Protein AF-0000000078793966 (afdb_homodimer)

Nearest PDB structures (foldseek):
  2ex9-assembly1_A  TM=7.746E-01  e=1.300E-23  Escherichia coli
  2ex2-assembly1_A  TM=7.522E-01  e=4.276E-24  Escherichia coli
  2exb-assembly1_A  TM=7.741E-01  e=1.643E-23  Escherichia coli
  3a3e-assembly1_B  TM=6.776E-01  e=9.323E-22  Haemophilus influenzae
  4d2o-assembly2_B  TM=6.184E-01  e=8.069E-06  Citrobacter freundii

Structure (mmCIF, N/CA/C/O backbone):
data_AF-0000000078793966-model_v1
#
loop_
_entity.id
_entity.type
_entity.pdbx_description
1 polymer 'D-alanyl-D-alanine carboxypeptidase dacB'
#
loop_
_atom_site.group_PDB
_atom_site.id
_atom_site.type_symbol
_atom_site.label_atom_id
_atom_site.label_alt_id
_atom_site.label_comp_id
_atom_site.label_asym_id
_atom_site.label_entity_id
_atom_site.label_seq_id
_atom_site.pdbx_PDB_ins_code
_atom_site.Cartn_x
_atom_site.Cartn_y
_atom_site.Cartn_z
_atom_site.occupancy
_atom_site.B_iso_or_equiv
_atom_site.auth_seq_id
_atom_site.auth_comp_id
_atom_site.auth_asym_id
_atom_site.auth_atom_id
_atom_site.pdbx_PDB_model_num
ATOM 1 N N . MET A 1 1 ? -69.375 -35.75 -11.586 1 50.47 1 MET A N 1
ATOM 2 C CA . MET A 1 1 ? -69.188 -34.812 -10.5 1 50.47 1 MET A CA 1
ATOM 3 C C . MET A 1 1 ? -67.938 -35.125 -9.703 1 50.47 1 MET A C 1
ATOM 5 O O . MET A 1 1 ? -67.312 -34.219 -9.133 1 50.47 1 MET A O 1
ATOM 9 N N . LYS A 1 2 ? -67.5 -36.406 -9.766 1 66.44 2 LYS A N 1
ATOM 10 C CA . LYS A 1 2 ? -66.375 -36.812 -8.977 1 66.44 2 LYS A CA 1
ATOM 11 C C . LYS A 1 2 ? -65.062 -36.406 -9.641 1 66.44 2 LYS A C 1
ATOM 13 O O . LYS A 1 2 ? -64.062 -36.031 -8.961 1 66.44 2 LYS A O 1
ATOM 18 N N . SER A 1 3 ? -65.125 -36.25 -10.938 1 65.5 3 SER A N 1
ATOM 19 C CA . SER A 1 3 ? -63.906 -35.906 -11.609 1 65.5 3 SER A CA 1
ATOM 20 C C . SER A 1 3 ? -63.562 -34.438 -11.477 1 65.5 3 SER A C 1
ATOM 22 O O . SER A 1 3 ? -62.406 -34.062 -11.391 1 65.5 3 SER A O 1
ATOM 24 N N . LYS A 1 4 ? -64.562 -33.594 -11.234 1 65.88 4 LYS A N 1
ATOM 25 C CA . LYS A 1 4 ? -64.312 -32.156 -11.117 1 65.88 4 LYS A CA 1
ATOM 26 C C . LYS A 1 4 ? -63.844 -31.797 -9.711 1 65.88 4 LYS A C 1
ATOM 28 O O . LYS A 1 4 ? -63.031 -30.891 -9.547 1 65.88 4 LYS A O 1
ATOM 33 N N . ILE A 1 5 ? -64.312 -32.656 -8.898 1 64.75 5 ILE A N 1
ATOM 34 C CA . ILE A 1 5 ? -63.938 -32.375 -7.516 1 64.75 5 ILE A CA 1
ATOM 35 C C . ILE A 1 5 ? -62.469 -32.781 -7.312 1 64.75 5 ILE A C 1
ATOM 37 O O . ILE A 1 5 ? -61.719 -32.094 -6.629 1 64.75 5 ILE A O 1
ATOM 41 N N . LEU A 1 6 ? -62.062 -33.781 -8.047 1 66.88 6 LEU A N 1
ATOM 42 C CA . LEU A 1 6 ? -60.688 -34.219 -7.914 1 66.88 6 LEU A CA 1
ATOM 43 C C . LEU A 1 6 ? -59.719 -33.219 -8.547 1 66.88 6 LEU A C 1
ATOM 45 O O . LEU A 1 6 ? -58.656 -32.969 -8.008 1 66.88 6 LEU A O 1
ATOM 49 N N . ILE A 1 7 ? -60.188 -32.625 -9.484 1 69.19 7 ILE A N 1
ATOM 50 C CA . ILE A 1 7 ? -59.344 -31.656 -10.172 1 69.19 7 ILE A CA 1
ATOM 51 C C . ILE A 1 7 ? -59.25 -30.375 -9.336 1 69.19 7 ILE A C 1
ATOM 53 O O . ILE A 1 7 ? -58.156 -29.781 -9.219 1 69.19 7 ILE A O 1
ATOM 57 N N . THR A 1 8 ? -60.344 -30 -8.688 1 67.69 8 THR A N 1
ATOM 58 C CA . THR A 1 8 ? -60.312 -28.812 -7.852 1 67.69 8 THR A CA 1
ATOM 59 C C . THR A 1 8 ? -59.469 -29.031 -6.613 1 67.69 8 THR A C 1
ATOM 61 O O . THR A 1 8 ? -58.75 -28.125 -6.184 1 67.69 8 THR A O 1
ATOM 64 N N . LEU A 1 9 ? -59.406 -30.234 -6.188 1 64.88 9 LEU A N 1
ATOM 65 C CA . LEU A 1 9 ? -58.594 -30.562 -5.02 1 64.88 9 LEU A CA 1
ATOM 66 C C . LEU A 1 9 ? -57.125 -30.594 -5.387 1 64.88 9 LEU A C 1
ATOM 68 O O . LEU A 1 9 ? -56.25 -30.156 -4.605 1 64.88 9 LEU A O 1
ATOM 72 N N . LEU A 1 10 ? -56.844 -30.984 -6.543 1 64.88 10 LEU A N 1
ATOM 73 C CA . LEU A 1 10 ? -55.469 -31.016 -7 1 64.88 10 LEU A CA 1
ATOM 74 C C . LEU A 1 10 ? -54.938 -29.609 -7.246 1 64.88 10 LEU A C 1
ATOM 76 O O . LEU A 1 10 ? -53.781 -29.312 -6.934 1 64.88 10 LEU A O 1
ATOM 80 N N . ILE A 1 11 ? -55.781 -28.75 -7.703 1 64.75 11 ILE A N 1
ATOM 81 C CA . ILE A 1 11 ? -55.375 -27.375 -7.934 1 64.75 11 ILE A CA 1
ATOM 82 C C . ILE A 1 11 ? -55.188 -26.656 -6.598 1 64.75 11 ILE A C 1
ATOM 84 O O . ILE A 1 11 ? -54.281 -25.859 -6.438 1 64.75 11 ILE A O 1
ATOM 88 N N . PHE A 1 12 ? -55.938 -27.047 -5.684 1 62.16 12 PHE A N 1
ATOM 89 C CA . PHE A 1 12 ? -55.844 -26.422 -4.367 1 62.16 12 PHE A CA 1
ATOM 90 C C . PHE A 1 12 ? -54.594 -26.875 -3.635 1 62.16 12 PHE A C 1
ATOM 92 O O . PHE A 1 12 ? -53.969 -26.094 -2.93 1 62.16 12 PHE A O 1
ATOM 99 N N . THR A 1 13 ? -54.188 -28.109 -3.801 1 61.41 13 THR A N 1
ATOM 100 C CA . THR A 1 13 ? -53 -28.594 -3.15 1 61.41 13 THR A CA 1
ATOM 101 C C . THR A 1 13 ? -51.75 -28 -3.812 1 61.41 13 THR A C 1
ATOM 103 O O . THR A 1 13 ? -50.75 -27.719 -3.139 1 61.41 13 THR A O 1
ATOM 106 N N . TYR A 1 14 ? -51.75 -27.781 -5.055 1 59.41 14 TYR A N 1
ATOM 107 C CA . TYR A 1 14 ? -50.594 -27.172 -5.738 1 59.41 14 TYR A CA 1
ATOM 108 C C . TYR A 1 14 ? -50.438 -25.703 -5.332 1 59.41 14 TYR A C 1
ATOM 110 O O . TYR A 1 14 ? -49.312 -25.203 -5.215 1 59.41 14 TYR A O 1
ATOM 118 N N . SER A 1 15 ? -51.5 -25.031 -5.07 1 58.91 15 SER A N 1
ATOM 119 C CA . SER A 1 15 ? -51.438 -23.625 -4.66 1 58.91 15 SER A CA 1
ATOM 120 C C . SER A 1 15 ? -50.906 -23.484 -3.236 1 58.91 15 SER A C 1
ATOM 122 O O . SER A 1 15 ? -50.188 -22.547 -2.926 1 58.91 15 SER A O 1
ATOM 124 N N . ILE A 1 16 ? -51.188 -24.422 -2.436 1 56.47 16 ILE A N 1
ATOM 125 C CA . ILE A 1 16 ? -50.75 -24.359 -1.046 1 56.47 16 ILE A CA 1
ATOM 126 C C . ILE A 1 16 ? -49.25 -24.641 -0.965 1 56.47 16 ILE A C 1
ATOM 128 O O . ILE A 1 16 ? -48.531 -24.016 -0.173 1 56.47 16 ILE A O 1
ATOM 132 N N . GLN A 1 17 ? -48.719 -25.484 -1.746 1 54.91 17 GLN A N 1
ATOM 133 C CA . GLN A 1 17 ? -47.281 -25.781 -1.741 1 54.91 17 GLN A CA 1
ATOM 134 C C . GLN A 1 17 ? -46.5 -24.594 -2.262 1 54.91 17 GLN A C 1
ATOM 136 O O . GLN A 1 17 ? -45.406 -24.297 -1.756 1 54.91 17 GLN A O 1
ATOM 141 N N . SER A 1 18 ? -47 -23.906 -3.17 1 55.78 18 SER A N 1
ATOM 142 C CA . SER A 1 18 ? -46.312 -22.75 -3.713 1 55.78 18 SER A CA 1
ATOM 143 C C . SER A 1 18 ? -46.281 -21.609 -2.697 1 55.78 18 SER A C 1
ATOM 145 O O . SER A 1 18 ? -45.25 -20.922 -2.568 1 55.78 18 SER A O 1
ATOM 147 N N . PHE A 1 19 ? -47.344 -21.547 -2.006 1 52.84 19 PHE A N 1
ATOM 148 C CA . PHE A 1 19 ? -47.406 -20.5 -0.998 1 52.84 19 PHE A CA 1
ATOM 149 C C . PHE A 1 19 ? -46.469 -20.797 0.171 1 52.84 19 PHE A C 1
ATOM 151 O O . PHE A 1 19 ? -45.875 -19.875 0.736 1 52.84 19 PHE A O 1
ATOM 158 N N . GLY A 1 20 ? -46.406 -22.047 0.571 1 47.5 20 GLY A N 1
ATOM 159 C CA . GLY A 1 20 ? -45.469 -22.453 1.633 1 47.5 20 GLY A CA 1
ATOM 160 C C . GLY A 1 20 ? -44.031 -22.203 1.294 1 47.5 20 GLY A C 1
ATOM 161 O O . GLY A 1 20 ? -43.25 -21.734 2.139 1 47.5 20 GLY A O 1
ATOM 162 N N . GLN A 1 21 ? -43.719 -22.469 0.109 1 55.66 21 GLN A N 1
ATOM 163 C CA . GLN A 1 21 ? -42.344 -22.281 -0.35 1 55.66 21 GLN A CA 1
ATOM 164 C C . GLN A 1 21 ? -42 -20.797 -0.405 1 55.66 21 GLN A C 1
ATOM 166 O O . GLN A 1 21 ? -40.875 -20.391 -0.048 1 55.66 21 GLN A O 1
ATOM 171 N N . ASP A 1 22 ? -42.938 -19.969 -0.792 1 58.34 22 ASP A N 1
ATOM 172 C CA . ASP A 1 22 ? -42.719 -18.516 -0.899 1 58.34 22 ASP A CA 1
ATOM 173 C C . ASP A 1 22 ? -42.562 -17.891 0.479 1 58.34 22 ASP A C 1
ATOM 175 O O . ASP A 1 22 ? -41.719 -17 0.659 1 58.34 22 ASP A O 1
ATOM 179 N N . ILE A 1 23 ? -43.344 -18.312 1.469 1 58.44 23 ILE A N 1
ATOM 180 C CA . ILE A 1 23 ? -43.281 -17.797 2.826 1 58.44 23 ILE A CA 1
ATOM 181 C C . ILE A 1 23 ? -41.906 -18.125 3.426 1 58.44 23 ILE A C 1
ATOM 183 O O . ILE A 1 23 ? -41.312 -17.297 4.102 1 58.44 23 ILE A O 1
ATOM 187 N N . ASP A 1 24 ? -41.375 -19.219 3.006 1 77.81 24 ASP A N 1
ATOM 188 C CA . ASP A 1 24 ? -40.125 -19.672 3.549 1 77.81 24 ASP A CA 1
ATOM 189 C C . ASP A 1 24 ? -38.938 -18.875 2.971 1 77.81 24 ASP A C 1
ATOM 191 O O . ASP A 1 24 ? -38.062 -18.438 3.709 1 77.81 24 ASP A O 1
ATOM 195 N N . LEU A 1 25 ? -39.156 -18.422 1.773 1 82.69 25 LEU A N 1
ATOM 196 C CA . LEU A 1 25 ? -38.094 -17.641 1.129 1 82.69 25 LEU A CA 1
ATOM 197 C C . LEU A 1 25 ? -38.031 -16.219 1.679 1 82.69 25 LEU A C 1
ATOM 199 O O . LEU A 1 25 ? -36.938 -15.68 1.887 1 82.69 25 LEU A O 1
ATOM 203 N N . ARG A 1 26 ? -39.125 -15.625 1.891 1 86.5 26 ARG A N 1
ATOM 204 C CA . ARG A 1 26 ? -39.188 -14.273 2.43 1 86.5 26 ARG A CA 1
ATOM 205 C C . ARG A 1 26 ? -38.625 -14.211 3.84 1 86.5 26 ARG A C 1
ATOM 207 O O . ARG A 1 26 ? -37.875 -13.273 4.18 1 86.5 26 ARG A O 1
ATOM 214 N N . SER A 1 27 ? -38.969 -15.172 4.594 1 90.62 27 SER A N 1
ATOM 215 C CA . SER A 1 27 ? -38.469 -15.211 5.961 1 90.62 27 SER A CA 1
ATOM 216 C C . SER A 1 27 ? -36.969 -15.344 5.992 1 90.62 27 SER A C 1
ATOM 218 O O . SER A 1 27 ? -36.281 -14.727 6.82 1 90.62 27 SER A O 1
ATOM 220 N N . ARG A 1 28 ? -36.438 -16.125 5.113 1 91.5 28 ARG A N 1
ATOM 221 C CA . ARG A 1 28 ? -35 -16.297 5.023 1 91.5 28 ARG A CA 1
ATOM 222 C C . ARG A 1 28 ? -34.312 -14.992 4.609 1 91.5 28 ARG A C 1
ATOM 224 O O . ARG A 1 28 ? -33.281 -14.609 5.188 1 91.5 28 ARG A O 1
ATOM 231 N N . PHE A 1 29 ? -34.969 -14.359 3.703 1 91.31 29 PHE A N 1
ATOM 232 C CA . PHE A 1 29 ? -34.438 -13.078 3.232 1 91.31 29 PHE A CA 1
ATOM 233 C C . PHE A 1 29 ? -34.438 -12.047 4.352 1 91.31 29 PHE A C 1
ATOM 235 O O . PHE A 1 29 ? -33.438 -11.359 4.57 1 91.31 29 PHE A O 1
ATOM 242 N N . GLU A 1 30 ? -35.5 -11.945 5.047 1 93.19 30 GLU A N 1
ATOM 243 C CA . GLU A 1 30 ? -35.656 -10.969 6.121 1 93.19 30 GLU A CA 1
ATOM 244 C C . GLU A 1 30 ? -34.656 -11.227 7.246 1 93.19 30 GLU A C 1
ATOM 246 O O . GLU A 1 30 ? -34.094 -10.289 7.828 1 93.19 30 GLU A O 1
ATOM 251 N N . ARG A 1 31 ? -34.438 -12.469 7.512 1 94.94 31 ARG A N 1
ATOM 252 C CA . ARG A 1 31 ? -33.5 -12.789 8.57 1 94.94 31 ARG A CA 1
ATOM 253 C C . ARG A 1 31 ? -32.094 -12.43 8.164 1 94.94 31 ARG A C 1
ATOM 255 O O . ARG A 1 31 ? -31.312 -11.914 8.977 1 94.94 31 ARG A O 1
ATOM 262 N N . LEU A 1 32 ? -31.688 -12.672 6.934 1 96.38 32 LEU A N 1
ATOM 263 C CA . LEU A 1 32 ? -30.375 -12.266 6.461 1 96.38 32 LEU A CA 1
ATOM 264 C C . LEU A 1 32 ? -30.234 -10.742 6.477 1 96.38 32 LEU A C 1
ATOM 266 O O . LEU A 1 32 ? -29.156 -10.211 6.785 1 96.38 32 LEU A O 1
ATOM 270 N N . ASP A 1 33 ? -31.328 -10.07 6.137 1 95.31 33 ASP A N 1
ATOM 271 C CA . ASP A 1 33 ? -31.312 -8.617 6.195 1 95.31 33 ASP A CA 1
ATOM 272 C C . ASP A 1 33 ? -31.094 -8.125 7.621 1 95.31 33 ASP A C 1
ATOM 274 O O . ASP A 1 33 ? -30.422 -7.113 7.84 1 95.31 33 ASP A O 1
ATOM 278 N N . GLU A 1 34 ? -31.656 -8.797 8.555 1 96.25 34 GLU A N 1
ATOM 279 C CA . GLU A 1 34 ? -31.438 -8.453 9.961 1 96.25 34 GLU A CA 1
ATOM 280 C C . GLU A 1 34 ? -30 -8.688 10.375 1 96.25 34 GLU A C 1
ATOM 282 O O . GLU A 1 34 ? -29.422 -7.879 11.109 1 96.25 34 GLU A O 1
ATOM 287 N N . LEU A 1 35 ? -29.406 -9.758 9.898 1 97.25 35 LEU A N 1
ATOM 288 C CA . LEU A 1 35 ? -28.062 -10.156 10.289 1 97.25 35 LEU A CA 1
ATOM 289 C C . LEU A 1 35 ? -27.016 -9.273 9.617 1 97.25 35 LEU A C 1
ATOM 291 O O . LEU A 1 35 ? -25.953 -9.031 10.172 1 97.25 35 LEU A O 1
ATOM 295 N N . LEU A 1 36 ? -27.359 -8.719 8.398 1 97.5 36 LEU A N 1
ATOM 296 C CA . LEU A 1 36 ? -26.328 -8.055 7.594 1 97.5 36 LEU A CA 1
ATOM 297 C C . LEU A 1 36 ? -26.703 -6.59 7.363 1 97.5 36 LEU A C 1
ATOM 299 O O . LEU A 1 36 ? -25.859 -5.805 6.906 1 97.5 36 LEU A O 1
ATOM 303 N N . GLY A 1 37 ? -27.938 -6.207 7.617 1 93.19 37 GLY A N 1
ATOM 304 C CA . GLY A 1 37 ? -28.438 -4.902 7.227 1 93.19 37 GLY A CA 1
ATOM 305 C C . GLY A 1 37 ? -28.156 -3.822 8.258 1 93.19 37 GLY A C 1
ATOM 306 O O . GLY A 1 37 ? -27.156 -3.877 8.961 1 93.19 37 GLY A O 1
ATOM 307 N N . GLU A 1 38 ? -28.969 -2.826 8.273 1 90.56 38 GLU A N 1
ATOM 308 C CA . GLU A 1 38 ? -28.828 -1.671 9.156 1 90.56 38 GLU A CA 1
ATOM 309 C C . GLU A 1 38 ? -28.875 -2.084 10.625 1 90.56 38 GLU A C 1
ATOM 311 O O . GLU A 1 38 ? -29.672 -2.945 11.008 1 90.56 38 GLU A O 1
ATOM 316 N N . ASN A 1 39 ? -28.047 -1.491 11.438 1 92.62 39 ASN A N 1
ATOM 317 C CA . ASN A 1 39 ? -27.984 -1.655 12.883 1 92.62 39 ASN A CA 1
ATOM 318 C C . ASN A 1 39 ? -27.359 -2.988 13.273 1 92.62 39 ASN A C 1
ATOM 320 O O . ASN A 1 39 ? -27.312 -3.336 14.461 1 92.62 39 ASN A O 1
ATOM 324 N N . SER A 1 40 ? -26.984 -3.824 12.266 1 96.88 40 SER A N 1
ATOM 325 C CA . SER A 1 40 ? -26.219 -5.031 12.555 1 96.88 40 SER A CA 1
ATOM 326 C C . SER A 1 40 ? -24.75 -4.711 12.789 1 96.88 40 SER A C 1
ATOM 328 O O . SER A 1 40 ? -24.344 -3.555 12.688 1 96.88 40 SER A O 1
ATOM 330 N N . PHE A 1 41 ? -24 -5.734 13.211 1 97.56 41 PHE A N 1
ATOM 331 C CA . PHE A 1 41 ? -22.562 -5.613 13.352 1 97.56 41 PHE A CA 1
ATOM 332 C C . PHE A 1 41 ? -21.938 -5.09 12.062 1 97.56 41 PHE A C 1
ATOM 334 O O . PHE A 1 41 ? -21 -4.281 12.109 1 97.56 41 PHE A O 1
ATOM 341 N N . PHE A 1 42 ? -22.484 -5.48 10.969 1 97.81 42 PHE A N 1
ATOM 342 C CA . PHE A 1 42 ? -21.875 -5.246 9.656 1 97.81 42 PHE A CA 1
ATOM 343 C C . PHE A 1 42 ? -22.297 -3.887 9.109 1 97.81 42 PHE A C 1
ATOM 345 O O . PHE A 1 42 ? -21.953 -3.543 7.973 1 97.81 42 PHE A O 1
ATOM 352 N N . ASP A 1 43 ? -22.969 -3.1 9.875 1 94.69 43 ASP A N 1
ATOM 353 C CA . ASP A 1 43 ? -23.344 -1.735 9.508 1 94.69 43 ASP A CA 1
ATOM 354 C C . ASP A 1 43 ? -22.25 -0.746 9.906 1 94.69 43 ASP A C 1
ATOM 356 O O . ASP A 1 43 ? -22.297 0.426 9.523 1 94.69 43 ASP A O 1
ATOM 360 N N . ASN A 1 44 ? -21.234 -1.183 10.516 1 94.06 44 ASN A N 1
ATOM 361 C CA . ASN A 1 44 ? -20.234 -0.279 11.055 1 94.06 44 ASN A CA 1
ATOM 362 C C . ASN A 1 44 ? -19 -0.208 10.164 1 94.06 44 ASN A C 1
ATOM 364 O O . ASN A 1 44 ? -18.031 0.503 10.469 1 94.06 44 ASN A O 1
ATOM 368 N N . HIS A 1 45 ? -18.906 -0.955 9.141 1 97.94 45 HIS A N 1
ATOM 369 C CA . HIS A 1 45 ? -17.859 -0.942 8.133 1 97.94 45 HIS A CA 1
ATOM 370 C C . HIS A 1 45 ? -18.375 -1.425 6.785 1 97.94 45 HIS A C 1
ATOM 372 O O . HIS A 1 45 ? -19.516 -1.881 6.684 1 97.94 45 HIS A O 1
ATOM 378 N N . LEU A 1 46 ? -17.594 -1.19 5.723 1 98.44 46 LEU A N 1
ATOM 379 C CA . LEU A 1 46 ? -18.016 -1.617 4.391 1 98.44 46 LEU A CA 1
ATOM 380 C C . LEU A 1 46 ? -18.094 -3.139 4.309 1 98.44 46 LEU A C 1
ATOM 382 O O . LEU A 1 46 ? -17.078 -3.822 4.434 1 98.44 46 LEU A O 1
ATOM 386 N N . THR A 1 47 ? -19.297 -3.645 4.098 1 98.75 47 THR A N 1
ATOM 387 C CA . THR A 1 47 ? -19.531 -5.082 4.004 1 98.75 47 THR A CA 1
ATOM 388 C C . THR A 1 47 ? -20.297 -5.422 2.73 1 98.75 47 THR A C 1
ATOM 390 O O . THR A 1 47 ? -21.281 -4.762 2.396 1 98.75 47 THR A O 1
ATOM 393 N N . GLY A 1 48 ? -19.781 -6.344 1.986 1 98.69 48 GLY A N 1
ATOM 394 C CA . GLY A 1 48 ? -20.438 -6.902 0.813 1 98.69 48 GLY A CA 1
ATOM 395 C C . GLY A 1 48 ? -20.672 -8.391 0.918 1 98.69 48 GLY A C 1
ATOM 396 O O . GLY A 1 48 ? -19.844 -9.125 1.46 1 98.69 48 GLY A O 1
ATOM 397 N N . PHE A 1 49 ? -21.859 -8.836 0.405 1 98.88 49 PHE A N 1
ATOM 398 C CA . PHE A 1 49 ? -22.234 -10.25 0.478 1 98.88 49 PHE A CA 1
ATOM 399 C C . PHE A 1 49 ? -23.109 -10.633 -0.704 1 98.88 49 PHE A C 1
ATOM 401 O O . PHE A 1 49 ? -23.953 -9.852 -1.138 1 98.88 49 PHE A O 1
ATOM 408 N N . MET A 1 50 ? -22.875 -11.766 -1.245 1 98.81 50 MET A N 1
ATOM 409 C CA . MET A 1 50 ? -23.781 -12.375 -2.217 1 98.81 50 MET A CA 1
ATOM 410 C C . MET A 1 50 ? -23.859 -13.883 -2 1 98.81 50 MET A C 1
ATOM 412 O O . MET A 1 50 ? -22.844 -14.547 -1.782 1 98.81 50 MET A O 1
ATOM 416 N N . LEU A 1 51 ? -25.016 -14.414 -1.932 1 98.69 51 LEU A N 1
ATOM 417 C CA . LEU A 1 51 ? -25.328 -15.836 -1.87 1 98.69 51 LEU A CA 1
ATOM 418 C C . LEU A 1 51 ? -26.047 -16.281 -3.141 1 98.69 51 LEU A C 1
ATOM 420 O O . LEU A 1 51 ? -27.078 -15.727 -3.51 1 98.69 51 LEU A O 1
ATOM 424 N N . TYR A 1 52 ? -25.484 -17.266 -3.789 1 98.5 52 TYR A N 1
ATOM 425 C CA . TYR A 1 52 ? -25.969 -17.719 -5.082 1 98.5 52 TYR A CA 1
ATOM 426 C C . TYR A 1 52 ? -26.219 -19.219 -5.078 1 98.5 52 TYR A C 1
ATOM 428 O O . TYR A 1 52 ? -25.312 -20 -4.746 1 98.5 52 TYR A O 1
ATOM 436 N N . ASP A 1 53 ? -27.422 -19.625 -5.465 1 97.25 53 ASP A N 1
ATOM 437 C CA . ASP A 1 53 ? -27.75 -21.047 -5.562 1 97.25 53 ASP A CA 1
ATOM 438 C C . ASP A 1 53 ? -27.219 -21.641 -6.859 1 97.25 53 ASP A C 1
ATOM 440 O O . ASP A 1 53 ? -27.703 -21.328 -7.945 1 97.25 53 ASP A O 1
ATOM 444 N N . LEU A 1 54 ? -26.266 -22.547 -6.738 1 94.75 54 LEU A N 1
ATOM 445 C CA . LEU A 1 54 ? -25.578 -23.094 -7.91 1 94.75 54 LEU A CA 1
ATOM 446 C C . LEU A 1 54 ? -26.516 -23.984 -8.711 1 94.75 54 LEU A C 1
ATOM 448 O O . LEU A 1 54 ? -26.359 -24.125 -9.93 1 94.75 54 LEU A O 1
ATOM 452 N N . ASP A 1 55 ? -27.484 -24.594 -8.125 1 90.69 55 ASP A N 1
ATOM 453 C CA . ASP A 1 55 ? -28.391 -25.531 -8.789 1 90.69 55 ASP A CA 1
ATOM 454 C C . ASP A 1 55 ? -29.5 -24.797 -9.531 1 90.69 55 ASP A C 1
ATOM 456 O O . ASP A 1 55 ? -29.703 -25.016 -10.727 1 90.69 55 ASP A O 1
ATOM 460 N N . SER A 1 56 ? -30.141 -23.828 -8.836 1 91.81 56 SER A N 1
ATOM 461 C CA . SER A 1 56 ? -31.25 -23.109 -9.445 1 91.81 56 SER A CA 1
ATOM 462 C C . SER A 1 56 ? -30.766 -21.875 -10.188 1 91.81 56 SER A C 1
ATOM 464 O O . SER A 1 56 ? -31.516 -21.266 -10.961 1 91.81 56 SER A O 1
ATOM 466 N N . GLN A 1 57 ? -29.531 -21.469 -9.977 1 93.31 57 GLN A N 1
ATOM 467 C CA . GLN A 1 57 ? -28.906 -20.328 -10.656 1 93.31 57 GLN A CA 1
ATOM 468 C C . GLN A 1 57 ? -29.625 -19.031 -10.344 1 93.31 57 GLN A C 1
ATOM 470 O O . GLN A 1 57 ? -29.938 -18.25 -11.25 1 93.31 57 GLN A O 1
ATOM 475 N N . TRP A 1 58 ? -29.984 -18.891 -9.055 1 94.19 58 TRP A N 1
ATOM 476 C CA . TRP A 1 58 ? -30.641 -17.688 -8.57 1 94.19 58 TRP A CA 1
ATOM 477 C C . TRP A 1 58 ? -29.844 -17.047 -7.441 1 94.19 58 TRP A C 1
ATOM 479 O O . TRP A 1 58 ? -29.281 -17.734 -6.598 1 94.19 58 TRP A O 1
ATOM 489 N N . VAL A 1 59 ? -29.875 -15.711 -7.469 1 96.88 59 VAL A N 1
ATOM 490 C CA . VAL A 1 59 ? -29.328 -14.969 -6.34 1 96.88 59 VAL A CA 1
ATOM 491 C C . VAL A 1 59 ? -30.297 -15.047 -5.156 1 96.88 59 VAL A C 1
ATOM 493 O O . VAL A 1 59 ? -31.438 -14.57 -5.242 1 96.88 59 VAL A O 1
ATOM 496 N N . MET A 1 60 ? -29.828 -15.617 -4.051 1 96.56 60 MET A N 1
ATOM 497 C CA . MET A 1 60 ? -30.672 -15.789 -2.875 1 96.56 60 MET A CA 1
ATOM 498 C C . MET A 1 60 ? -30.672 -14.531 -2.016 1 96.56 60 MET A C 1
ATOM 500 O O . MET A 1 60 ? -31.672 -14.234 -1.339 1 96.56 60 MET A O 1
ATOM 504 N N . TYR A 1 61 ? -29.578 -13.859 -1.949 1 97.19 61 TYR A N 1
ATOM 505 C CA . TYR A 1 61 ? -29.422 -12.648 -1.149 1 97.19 61 TYR A CA 1
ATOM 506 C C . TYR A 1 61 ? -28.172 -11.875 -1.574 1 97.19 61 TYR A C 1
ATOM 508 O O . TYR A 1 61 ? -27.156 -12.477 -1.922 1 97.19 61 TYR A O 1
ATOM 516 N N . GLU A 1 62 ? -28.266 -10.602 -1.575 1 97 62 GLU A N 1
ATOM 517 C CA . GLU A 1 62 ? -27.078 -9.797 -1.816 1 97 62 GLU A CA 1
ATOM 518 C C . GLU A 1 62 ? -27.109 -8.5 -1.008 1 97 62 GLU A C 1
ATOM 520 O O . GLU A 1 62 ? -28.172 -7.965 -0.729 1 97 62 GLU A O 1
ATOM 525 N N . LYS A 1 63 ? -26.062 -8.062 -0.525 1 97.31 63 LYS A N 1
ATOM 526 C CA . LYS A 1 63 ? -25.766 -6.777 0.096 1 97.31 63 LYS A CA 1
ATOM 527 C C . LYS A 1 63 ? -24.531 -6.137 -0.533 1 97.31 63 LYS A C 1
ATOM 529 O O . LYS A 1 63 ? -23.453 -6.719 -0.512 1 97.31 63 LYS A O 1
ATOM 534 N N . ASN A 1 64 ? -24.672 -4.938 -1.041 1 97.56 64 ASN A N 1
ATOM 535 C CA . ASN A 1 64 ? -23.578 -4.184 -1.622 1 97.56 64 ASN A CA 1
ATOM 536 C C . ASN A 1 64 ? -22.766 -5.031 -2.598 1 97.56 64 ASN A C 1
ATOM 538 O O . ASN A 1 64 ? -21.531 -4.941 -2.639 1 97.56 64 ASN A O 1
ATOM 542 N N . SER A 1 65 ? -23.453 -5.926 -3.342 1 98.38 65 SER A N 1
ATOM 543 C CA . SER A 1 65 ? -22.719 -6.859 -4.199 1 98.38 65 SER A CA 1
ATOM 544 C C . SER A 1 65 ? -22.125 -6.148 -5.414 1 98.38 65 SER A C 1
ATOM 546 O O . SER A 1 65 ? -21.25 -6.688 -6.086 1 98.38 65 SER A O 1
ATOM 548 N N . HIS A 1 66 ? -22.594 -4.898 -5.684 1 97.75 66 HIS A N 1
ATOM 549 C CA . HIS A 1 66 ? -22.172 -4.117 -6.84 1 97.75 66 HIS A CA 1
ATOM 550 C C . HIS A 1 66 ? -21 -3.209 -6.492 1 97.75 66 HIS A C 1
ATOM 552 O O . HIS A 1 66 ? -20.438 -2.555 -7.371 1 97.75 66 HIS A O 1
ATOM 558 N N . MET A 1 67 ? -20.641 -3.129 -5.215 1 98.19 67 MET A N 1
ATOM 559 C CA . MET A 1 67 ? -19.578 -2.236 -4.785 1 98.19 67 MET A CA 1
ATOM 560 C C . MET A 1 67 ? -18.234 -2.953 -4.809 1 98.19 67 MET A C 1
ATOM 562 O O . MET A 1 67 ? -18.172 -4.176 -4.656 1 98.19 67 MET A O 1
ATOM 566 N N . ASN A 1 68 ? -17.172 -2.178 -4.973 1 98.75 68 ASN A N 1
ATOM 567 C CA . ASN A 1 68 ? -15.82 -2.732 -5.039 1 98.75 68 ASN A CA 1
ATOM 568 C C . ASN A 1 68 ? -15.211 -2.893 -3.646 1 98.75 68 ASN A C 1
ATOM 570 O O . ASN A 1 68 ? -15.375 -2.027 -2.787 1 98.75 68 ASN A O 1
ATOM 574 N N . PHE A 1 69 ? -14.523 -4.004 -3.453 1 98.88 69 PHE A N 1
ATOM 575 C CA . PHE A 1 69 ? -13.836 -4.316 -2.203 1 98.88 69 PHE A CA 1
ATOM 576 C C . PHE A 1 69 ? -12.391 -4.711 -2.465 1 98.88 69 PHE A C 1
ATOM 578 O O . PHE A 1 69 ? -12.07 -5.273 -3.516 1 98.88 69 PHE A O 1
ATOM 585 N N . ILE A 1 70 ? -11.477 -4.328 -1.55 1 98.88 70 ILE A N 1
ATOM 586 C CA . ILE A 1 70 ? -10.156 -4.934 -1.511 1 98.88 70 ILE A CA 1
ATOM 587 C C . ILE A 1 70 ? -10.266 -6.41 -1.127 1 98.88 70 ILE A C 1
ATOM 589 O O . ILE A 1 70 ? -10.633 -6.734 0.006 1 98.88 70 ILE A O 1
ATOM 593 N N . PRO A 1 71 ? -9.93 -7.254 -1.979 1 98.88 71 PRO A N 1
ATOM 594 C CA . PRO A 1 71 ? -10.219 -8.672 -1.763 1 98.88 71 PRO A CA 1
ATOM 595 C C . PRO A 1 71 ? -9.148 -9.375 -0.928 1 98.88 71 PRO A C 1
ATOM 597 O O . PRO A 1 71 ? -9.406 -10.422 -0.336 1 98.88 71 PRO A O 1
ATOM 600 N N . ALA A 1 72 ? -7.938 -8.789 -0.862 1 98.69 72 ALA A N 1
ATOM 601 C CA . ALA A 1 72 ? -6.773 -9.469 -0.306 1 98.69 72 ALA A CA 1
ATOM 602 C C . ALA A 1 72 ? -6.504 -10.781 -1.038 1 98.69 72 ALA A C 1
ATOM 604 O O . ALA A 1 72 ? -6.504 -10.82 -2.271 1 98.69 72 ALA A O 1
ATOM 605 N N . SER A 1 73 ? -6.262 -11.906 -0.313 1 98.88 73 SER A N 1
ATOM 606 C CA . SER A 1 73 ? -5.781 -13.148 -0.908 1 98.88 73 SER A CA 1
ATOM 607 C C . SER A 1 73 ? -6.887 -13.852 -1.688 1 98.88 73 SER A C 1
ATOM 609 O O . SER A 1 73 ? -6.629 -14.82 -2.408 1 98.88 73 SER A O 1
ATOM 611 N N . THR A 1 74 ? -8.125 -13.438 -1.614 1 98.94 74 THR A N 1
ATOM 612 C CA . THR A 1 74 ? -9.117 -14.047 -2.498 1 98.94 74 THR A CA 1
ATOM 613 C C . THR A 1 74 ? -8.82 -13.711 -3.955 1 98.94 74 THR A C 1
ATOM 615 O O . THR A 1 74 ? -9.359 -14.344 -4.867 1 98.94 74 THR A O 1
ATOM 618 N N . THR A 1 75 ? -7.934 -12.766 -4.188 1 98.94 75 THR A N 1
ATOM 619 C CA . THR A 1 75 ? -7.398 -12.477 -5.512 1 98.94 75 THR A CA 1
ATOM 620 C C . THR A 1 75 ? -6.797 -13.727 -6.141 1 98.94 75 THR A C 1
ATOM 622 O O . THR A 1 75 ? -6.848 -13.898 -7.363 1 98.94 75 THR A O 1
ATOM 625 N N . LYS A 1 76 ? -6.312 -14.617 -5.336 1 98.94 76 LYS A N 1
ATOM 626 C CA . LYS A 1 76 ? -5.652 -15.828 -5.824 1 98.94 76 LYS A CA 1
ATOM 627 C C . LYS A 1 76 ? -6.621 -16.703 -6.621 1 98.94 76 LYS A C 1
ATOM 629 O O . LYS A 1 76 ? -6.195 -17.547 -7.41 1 98.94 76 LYS A O 1
ATOM 634 N N . LEU A 1 77 ? -7.938 -16.516 -6.461 1 98.94 77 LEU A N 1
ATOM 635 C CA . LEU A 1 77 ? -8.922 -17.219 -7.273 1 98.94 77 LEU A CA 1
ATOM 636 C C . LEU A 1 77 ? -8.859 -16.75 -8.727 1 98.94 77 LEU A C 1
ATOM 638 O O . LEU A 1 77 ? -9.07 -17.547 -9.648 1 98.94 77 LEU A O 1
ATOM 642 N N . LEU A 1 78 ? -8.594 -15.453 -8.945 1 98.94 78 LEU A N 1
ATOM 643 C CA . LEU A 1 78 ? -8.422 -14.938 -10.297 1 98.94 78 LEU A CA 1
ATOM 644 C C . LEU A 1 78 ? -7.172 -15.523 -10.945 1 98.94 78 LEU A C 1
ATOM 646 O O . LEU A 1 78 ? -7.195 -15.891 -12.125 1 98.94 78 LEU A O 1
ATOM 650 N N . THR A 1 79 ? -6.133 -15.617 -10.188 1 98.94 79 THR A N 1
ATOM 651 C CA . THR A 1 79 ? -4.891 -16.203 -10.68 1 98.94 79 THR A CA 1
ATOM 652 C C . THR A 1 79 ? -5.078 -17.672 -11.023 1 98.94 79 THR A C 1
ATOM 654 O O . THR A 1 79 ? -4.605 -18.141 -12.062 1 98.94 79 THR A O 1
ATOM 657 N N . PHE A 1 80 ? -5.754 -18.391 -10.133 1 98.75 80 PHE A N 1
ATOM 658 C CA . PHE A 1 80 ? -6.09 -19.781 -10.391 1 98.75 80 PHE A CA 1
ATOM 659 C C . PHE A 1 80 ? -6.887 -19.922 -11.688 1 98.75 80 PHE A C 1
ATOM 661 O O . PHE A 1 80 ? -6.566 -20.75 -12.539 1 98.75 80 PHE A O 1
ATOM 668 N N . TYR A 1 81 ? -7.887 -19.047 -11.891 1 98.75 81 TYR A N 1
ATOM 669 C CA . TYR A 1 81 ? -8.711 -19.016 -13.102 1 98.75 81 TYR A CA 1
ATOM 670 C C . TYR A 1 81 ? -7.848 -18.828 -14.344 1 98.75 81 TYR A C 1
ATOM 672 O O . TYR A 1 81 ? -7.969 -19.594 -15.305 1 98.75 81 TYR A O 1
ATOM 680 N N . ALA A 1 82 ? -6.926 -17.875 -14.281 1 98.81 82 ALA A N 1
ATOM 681 C CA . ALA A 1 82 ? -6.035 -17.609 -15.406 1 98.81 82 ALA A CA 1
ATOM 682 C C . ALA A 1 82 ? -5.172 -18.828 -15.719 1 98.81 82 ALA A C 1
ATOM 684 O O . ALA A 1 82 ? -4.988 -19.188 -16.891 1 98.81 82 ALA A O 1
ATOM 685 N N . SER A 1 83 ? -4.641 -19.438 -14.672 1 98.5 83 SER A N 1
ATOM 686 C CA . SER A 1 83 ? -3.764 -20.578 -14.875 1 98.5 83 SER A CA 1
ATOM 687 C C . SER A 1 83 ? -4.527 -21.766 -15.461 1 98.5 83 SER A C 1
ATOM 689 O O . SER A 1 83 ? -3.996 -22.516 -16.281 1 98.5 83 SER A O 1
ATOM 691 N N . LEU A 1 84 ? -5.773 -21.984 -15.016 1 97.44 84 LEU A N 1
ATOM 692 C CA . LEU A 1 84 ? -6.621 -23.047 -15.547 1 97.44 84 LEU A CA 1
ATOM 693 C C . LEU A 1 84 ? -6.906 -22.828 -17.031 1 97.44 84 LEU A C 1
ATOM 695 O O . LEU A 1 84 ? -6.887 -23.781 -17.812 1 97.44 84 LEU A O 1
ATOM 699 N N . LEU A 1 85 ? -7.148 -21.609 -17.406 1 97.69 85 LEU A N 1
ATOM 700 C CA . LEU A 1 85 ? -7.484 -21.266 -18.781 1 97.69 85 LEU A CA 1
ATOM 701 C C . LEU A 1 85 ? -6.305 -21.516 -19.703 1 97.69 85 LEU A C 1
ATOM 703 O O . LEU A 1 85 ? -6.48 -22 -20.828 1 97.69 85 LEU A O 1
ATOM 707 N N . VAL A 1 86 ? -5.094 -21.203 -19.203 1 98.06 86 VAL A N 1
ATOM 708 C CA . VAL A 1 86 ? -3.986 -21.047 -20.141 1 98.06 86 VAL A CA 1
ATOM 709 C C . VAL A 1 86 ? -3.033 -22.234 -20.016 1 98.06 86 VAL A C 1
ATOM 711 O O . VAL A 1 86 ? -2.611 -22.812 -21.016 1 98.06 86 VAL A O 1
ATOM 714 N N . LEU A 1 87 ? -2.65 -22.625 -18.797 1 97.12 87 LEU A N 1
ATOM 715 C CA . LEU A 1 87 ? -1.635 -23.641 -18.578 1 97.12 87 LEU A CA 1
ATOM 716 C C . LEU A 1 87 ? -2.254 -25.031 -18.594 1 97.12 87 LEU A C 1
ATOM 718 O O . LEU A 1 87 ? -1.56 -26.031 -18.844 1 97.12 87 LEU A O 1
ATOM 722 N N . LYS A 1 88 ? -3.496 -25.141 -18.328 1 87.62 88 LYS A N 1
ATOM 723 C CA . LYS A 1 88 ? -4.23 -26.391 -18.25 1 87.62 88 LYS A CA 1
ATOM 724 C C . LYS A 1 88 ? -3.744 -27.25 -17.078 1 87.62 88 LYS A C 1
ATOM 726 O O . LYS A 1 88 ? -4.004 -26.922 -15.922 1 87.62 88 LYS A O 1
ATOM 731 N N . ASP A 1 89 ? -2.754 -28.266 -17.328 1 89.75 89 ASP A N 1
ATOM 732 C CA . ASP A 1 89 ? -2.539 -29.156 -16.188 1 89.75 89 ASP A CA 1
ATOM 733 C C . ASP A 1 89 ? -1.05 -29.328 -15.898 1 89.75 89 ASP A C 1
ATOM 735 O O . ASP A 1 89 ? -0.667 -30.141 -15.047 1 89.75 89 ASP A O 1
ATOM 739 N N . SER A 1 90 ? -0.219 -28.531 -16.672 1 95.69 90 SER A N 1
ATOM 740 C CA . SER A 1 90 ? 1.212 -28.75 -16.5 1 95.69 90 SER A CA 1
ATOM 741 C C . SER A 1 90 ? 1.961 -27.438 -16.312 1 95.69 90 SER A C 1
ATOM 743 O O . SER A 1 90 ? 1.564 -26.406 -16.875 1 95.69 90 SER A O 1
ATOM 745 N N . THR A 1 91 ? 3.068 -27.516 -15.602 1 96.94 91 THR A N 1
ATOM 746 C CA . THR A 1 91 ? 3.932 -26.359 -15.414 1 96.94 91 THR A CA 1
ATOM 747 C C . THR A 1 91 ? 4.754 -26.094 -16.672 1 96.94 91 THR A C 1
ATOM 749 O O . THR A 1 91 ? 4.93 -26.984 -17.516 1 96.94 91 THR A O 1
ATOM 752 N N . ILE A 1 92 ? 5.113 -24.875 -16.859 1 97.44 92 ILE A N 1
ATOM 753 C CA . ILE A 1 92 ? 6.203 -24.469 -17.734 1 97.44 92 ILE A CA 1
ATOM 754 C C . ILE A 1 92 ? 7.391 -23.984 -16.906 1 97.44 92 ILE A C 1
ATOM 756 O O . ILE A 1 92 ? 7.332 -22.922 -16.281 1 97.44 92 ILE A O 1
ATOM 760 N N . THR A 1 93 ? 8.391 -24.781 -16.938 1 97.88 93 THR A N 1
ATOM 761 C CA . THR A 1 93 ? 9.508 -24.469 -16.047 1 97.88 93 THR A CA 1
ATOM 762 C C . THR A 1 93 ? 10.484 -23.5 -16.703 1 97.88 93 THR A C 1
ATOM 764 O O . THR A 1 93 ? 10.836 -22.484 -16.125 1 97.88 93 THR A O 1
ATOM 767 N N . PHE A 1 94 ? 10.938 -23.812 -17.891 1 98.44 94 PHE A N 1
ATOM 768 C CA . PHE A 1 94 ? 11.781 -22.938 -18.703 1 98.44 94 PHE A CA 1
ATOM 769 C C . PHE A 1 94 ? 11.695 -23.297 -20.172 1 98.44 94 PHE A C 1
ATOM 771 O O . PHE A 1 94 ? 11.172 -24.359 -20.516 1 98.44 94 PHE A O 1
ATOM 778 N N . ARG A 1 95 ? 12.086 -22.406 -20.984 1 98.44 95 ARG A N 1
ATOM 779 C CA . ARG A 1 95 ? 12.352 -22.672 -22.391 1 98.44 95 ARG A CA 1
ATOM 780 C C . ARG A 1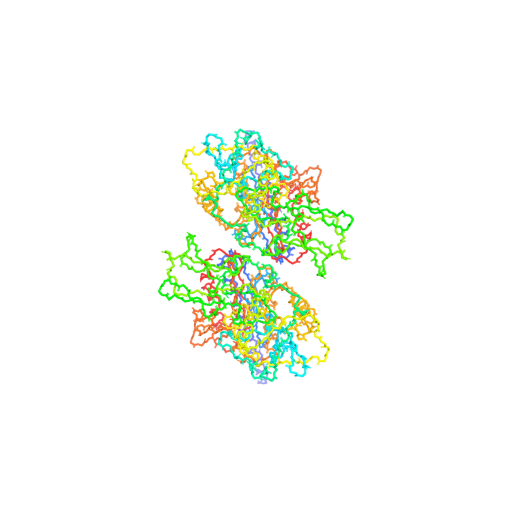 95 ? 13.836 -22.922 -22.641 1 98.44 95 ARG A C 1
ATOM 782 O O . ARG A 1 95 ? 14.688 -22.438 -21.875 1 98.44 95 ARG A O 1
ATOM 789 N N . TYR A 1 96 ? 14.125 -23.75 -23.703 1 98.5 96 TYR A N 1
ATOM 790 C CA . TYR A 1 96 ? 15.539 -24.047 -23.891 1 98.5 96 TYR A CA 1
ATOM 791 C C . TYR A 1 96 ? 15.852 -24.344 -25.359 1 98.5 96 TYR A C 1
ATOM 793 O O . TYR A 1 96 ? 14.961 -24.703 -26.125 1 98.5 96 TYR A O 1
ATOM 801 N N . VAL A 1 97 ? 17.078 -24.062 -25.688 1 98.31 97 VAL A N 1
ATOM 802 C CA . VAL A 1 97 ? 17.688 -24.453 -26.969 1 98.31 97 VAL A CA 1
ATOM 803 C C . VAL A 1 97 ? 19 -25.172 -26.703 1 98.31 97 VAL A C 1
ATOM 805 O O . VAL A 1 97 ? 19.828 -24.703 -25.906 1 98.31 97 VAL A O 1
ATOM 808 N N . ASN A 1 98 ? 19.109 -26.297 -27.359 1 95.44 98 ASN A N 1
ATOM 809 C CA . ASN A 1 98 ? 20.328 -27.094 -27.234 1 95.44 98 ASN A CA 1
ATOM 810 C C . ASN A 1 98 ? 21.344 -26.719 -28.297 1 95.44 98 ASN A C 1
ATOM 812 O O . ASN A 1 98 ? 21 -26.453 -29.438 1 95.44 98 ASN A O 1
ATOM 816 N N . SER A 1 99 ? 22.578 -26.609 -27.859 1 94.25 99 SER A N 1
ATOM 817 C CA . SER A 1 99 ? 23.734 -26.438 -28.75 1 94.25 99 SER A CA 1
ATOM 818 C C . SER A 1 99 ? 24.891 -27.328 -28.328 1 94.25 99 SER A C 1
ATOM 820 O O . SER A 1 99 ? 25.844 -26.859 -27.703 1 94.25 99 SER A O 1
ATOM 822 N N . GLY A 1 100 ? 24.844 -28.641 -28.797 1 94.31 100 GLY A N 1
ATOM 823 C CA . GLY A 1 100 ? 25.875 -29.578 -28.406 1 94.31 100 GLY A CA 1
ATOM 824 C C . GLY A 1 100 ? 25.875 -29.859 -26.906 1 94.31 100 GLY A C 1
ATOM 825 O O . GLY A 1 100 ? 24.875 -30.328 -26.359 1 94.31 100 GLY A O 1
ATOM 826 N N . LYS A 1 101 ? 26.984 -29.484 -26.312 1 95.81 101 LYS A N 1
ATOM 827 C CA . LYS A 1 101 ? 27.141 -29.734 -24.875 1 95.81 101 LYS A CA 1
ATOM 828 C C . LYS A 1 101 ? 26.75 -28.516 -24.062 1 95.81 101 LYS A C 1
ATOM 830 O O . LYS A 1 101 ? 27 -28.453 -22.859 1 95.81 101 LYS A O 1
ATOM 835 N N . GLU A 1 102 ? 26.078 -27.562 -24.75 1 97.12 102 GLU A N 1
ATOM 836 C CA . GLU A 1 102 ? 25.578 -26.375 -24.078 1 97.12 102 GLU A CA 1
ATOM 837 C C . GLU A 1 102 ? 24.062 -26.234 -24.234 1 97.12 102 GLU A C 1
ATOM 839 O O . GLU A 1 102 ? 23.5 -26.688 -25.234 1 97.12 102 GLU A O 1
ATOM 844 N N . VAL A 1 103 ? 23.484 -25.672 -23.234 1 98.19 103 VAL A N 1
ATOM 845 C CA . VAL A 1 103 ? 22.047 -25.391 -23.297 1 98.19 103 VAL A CA 1
ATOM 846 C C . VAL A 1 103 ? 21.797 -23.938 -22.859 1 98.19 103 VAL A C 1
ATOM 848 O O . VAL A 1 103 ? 22.422 -23.453 -21.922 1 98.19 103 VAL A O 1
ATOM 851 N N . THR A 1 104 ? 21 -23.219 -23.656 1 98.56 104 THR A N 1
ATOM 852 C CA . THR A 1 104 ? 20.531 -21.891 -23.266 1 98.56 104 THR A CA 1
ATOM 853 C C . THR A 1 104 ? 19.094 -21.969 -22.734 1 98.56 104 THR A C 1
ATOM 855 O O . THR A 1 104 ? 18.234 -22.594 -23.375 1 98.56 104 THR A O 1
ATOM 858 N N . ILE A 1 105 ? 18.875 -21.328 -21.547 1 98.56 105 ILE A N 1
ATOM 859 C CA . ILE A 1 105 ? 17.547 -21.438 -20.969 1 98.56 105 ILE A CA 1
ATOM 860 C C . ILE A 1 105 ? 17 -20.047 -20.656 1 98.56 105 ILE A C 1
ATOM 862 O O . ILE A 1 105 ? 17.766 -19.109 -20.453 1 98.56 105 ILE A O 1
ATOM 866 N N . TRP A 1 106 ? 15.664 -19.906 -20.672 1 98.75 106 TRP A N 1
ATOM 867 C CA . TRP A 1 106 ? 14.852 -18.781 -20.219 1 98.75 106 TRP A CA 1
ATOM 868 C C . TRP A 1 106 ? 13.828 -19.219 -19.172 1 98.75 106 TRP A C 1
ATOM 870 O O . TRP A 1 106 ? 12.93 -20.016 -19.484 1 98.75 106 TRP A O 1
ATOM 880 N N . GLY A 1 107 ? 13.953 -18.719 -17.984 1 98.5 107 GLY A N 1
ATOM 881 C CA . GLY A 1 107 ? 13.023 -19.125 -16.938 1 98.5 107 GLY A CA 1
ATOM 882 C C . GLY A 1 107 ? 11.586 -18.734 -17.234 1 98.5 107 GLY A C 1
ATOM 883 O O . GLY A 1 107 ? 11.336 -17.688 -17.859 1 98.5 107 GLY A O 1
ATOM 884 N N . ALA A 1 108 ? 10.656 -19.516 -16.719 1 98.44 108 ALA A N 1
ATOM 885 C CA . ALA A 1 108 ? 9.25 -19.25 -17 1 98.44 108 ALA A CA 1
ATOM 886 C C . ALA A 1 108 ? 8.484 -18.984 -15.703 1 98.44 108 ALA A C 1
ATOM 888 O O . ALA A 1 108 ? 7.246 -19 -15.695 1 98.44 108 ALA A O 1
ATOM 889 N N . GLY A 1 109 ? 9.18 -18.844 -14.609 1 98.12 109 GLY A N 1
ATOM 890 C CA . GLY A 1 109 ? 8.539 -18.438 -13.367 1 98.12 109 GLY A CA 1
ATOM 891 C C . GLY A 1 109 ? 8.18 -19.609 -12.477 1 98.12 109 GLY A C 1
ATOM 892 O O . GLY A 1 109 ? 7.641 -19.422 -11.383 1 98.12 109 GLY A O 1
ATOM 893 N N . ASP A 1 110 ? 8.484 -20.875 -12.852 1 98.25 110 ASP A N 1
ATOM 894 C CA . ASP A 1 110 ? 8.133 -22.047 -12.055 1 98.25 110 ASP A CA 1
ATOM 895 C C . ASP A 1 110 ? 8.805 -22 -10.688 1 98.25 110 ASP A C 1
ATOM 897 O O . ASP A 1 110 ? 10.031 -22.031 -10.586 1 98.25 110 ASP A O 1
ATOM 901 N N . PRO A 1 111 ? 8.031 -21.984 -9.633 1 97.56 111 PRO A N 1
ATOM 902 C CA . PRO A 1 111 ? 8.609 -21.812 -8.297 1 97.56 111 PRO A CA 1
ATOM 903 C C . PRO A 1 111 ? 9 -23.125 -7.645 1 97.56 111 PRO A C 1
ATOM 905 O O . PRO A 1 111 ? 9.43 -23.141 -6.488 1 97.56 111 PRO A O 1
ATOM 908 N N . SER A 1 112 ? 8.938 -24.219 -8.266 1 96.75 112 SER A N 1
ATOM 909 C CA . SER A 1 112 ? 8.922 -25.531 -7.633 1 96.75 112 SER A CA 1
ATOM 910 C C . SER A 1 112 ? 10.32 -25.953 -7.199 1 96.75 112 SER A C 1
ATOM 912 O O . SER A 1 112 ? 10.477 -26.797 -6.316 1 96.75 112 SER A O 1
ATOM 914 N N . TRP A 1 113 ? 11.367 -25.328 -7.793 1 96.56 113 TRP A N 1
ATOM 915 C CA . TRP A 1 113 ? 12.719 -25.844 -7.59 1 96.56 113 TRP A CA 1
ATOM 916 C C . TRP A 1 113 ? 13.188 -25.578 -6.168 1 96.56 113 TRP A C 1
ATOM 918 O O . TRP A 1 113 ? 13.438 -24.422 -5.793 1 96.56 113 TRP A O 1
ATOM 928 N N . LYS A 1 114 ? 13.273 -26.625 -5.355 1 96.19 114 LYS A N 1
ATOM 929 C CA . LYS A 1 114 ? 13.766 -26.609 -3.98 1 96.19 114 LYS A CA 1
ATOM 930 C C . LYS A 1 114 ? 12.875 -25.75 -3.092 1 96.19 114 LYS A C 1
ATOM 932 O O . LYS A 1 114 ? 13.367 -25.031 -2.217 1 96.19 114 LYS A O 1
ATOM 937 N N . TYR A 1 115 ? 11.648 -25.609 -3.387 1 93.69 115 TYR A N 1
ATOM 938 C CA . TYR A 1 115 ? 10.734 -24.797 -2.592 1 93.69 115 TYR A CA 1
ATOM 939 C C . TYR A 1 115 ? 9.648 -25.641 -1.96 1 93.69 115 TYR A C 1
ATOM 941 O O . TYR A 1 115 ? 8.852 -26.281 -2.666 1 93.69 115 TYR A O 1
ATOM 949 N N . ARG A 1 116 ? 9.625 -25.656 -0.557 1 82.19 116 ARG A N 1
ATOM 950 C CA . ARG A 1 116 ? 8.586 -26.281 0.243 1 82.19 116 ARG A CA 1
ATOM 951 C C . ARG A 1 116 ? 8.281 -27.688 -0.263 1 82.19 116 ARG A C 1
ATOM 953 O O . ARG A 1 116 ? 9.117 -28.312 -0.918 1 82.19 116 ARG A O 1
ATOM 960 N N . PRO A 1 117 ? 7.113 -28.219 0.187 1 83.19 117 PRO A N 1
ATOM 961 C CA . PRO A 1 117 ? 6.945 -29.641 -0.157 1 83.19 117 PRO A CA 1
ATOM 962 C C . PRO A 1 117 ? 6.352 -29.844 -1.55 1 83.19 117 PRO A C 1
ATOM 964 O O . PRO A 1 117 ? 5.672 -30.828 -1.797 1 83.19 117 PRO A O 1
ATOM 967 N N . LEU A 1 118 ? 6.777 -28.859 -2.422 1 91.06 118 LEU A N 1
ATOM 968 C CA . LEU A 1 118 ? 6.328 -29.031 -3.799 1 91.06 118 LEU A CA 1
ATOM 969 C C . LEU A 1 118 ? 7.129 -30.109 -4.508 1 91.06 118 LEU A C 1
ATOM 971 O O . LEU A 1 118 ? 8.312 -30.297 -4.223 1 91.06 118 LEU A O 1
ATOM 975 N N . PRO A 1 119 ? 6.426 -30.797 -5.434 1 92.88 119 PRO A N 1
ATOM 976 C CA . PRO A 1 119 ? 7.195 -31.75 -6.238 1 92.88 119 PRO A CA 1
ATOM 977 C C . PRO A 1 119 ? 8.32 -31.078 -7.027 1 92.88 119 PRO A C 1
ATOM 979 O O . PRO A 1 119 ? 8.133 -30 -7.582 1 92.88 119 PRO A O 1
ATOM 982 N N . GLN A 1 120 ? 9.422 -31.734 -7.023 1 93.88 120 GLN A N 1
ATOM 983 C CA . GLN A 1 120 ? 10.617 -31.172 -7.641 1 93.88 120 GLN A CA 1
ATOM 984 C C . GLN A 1 120 ? 10.711 -31.547 -9.109 1 93.88 120 GLN A C 1
ATOM 986 O O . GLN A 1 120 ? 10.562 -32.719 -9.469 1 93.88 120 GLN A O 1
ATOM 991 N N . PRO A 1 121 ? 10.93 -30.516 -9.938 1 93.5 121 PRO A N 1
ATOM 992 C CA . PRO A 1 121 ? 11.234 -30.875 -11.32 1 93.5 121 PRO A CA 1
ATOM 993 C C . PRO A 1 121 ? 12.555 -31.625 -11.461 1 93.5 121 PRO A C 1
ATOM 995 O O . PRO A 1 121 ? 13.461 -31.438 -10.648 1 93.5 121 PRO A O 1
ATOM 998 N N . LYS A 1 122 ? 12.672 -32.5 -12.414 1 94.5 122 LYS A N 1
ATOM 999 C CA . LYS A 1 122 ? 13.859 -33.344 -12.625 1 94.5 122 LYS A CA 1
ATOM 1000 C C . LYS A 1 122 ? 14.938 -32.562 -13.367 1 94.5 122 LYS A C 1
ATOM 1002 O O . LYS A 1 122 ? 15.406 -32.969 -14.422 1 94.5 122 LYS A O 1
ATOM 1007 N N . LEU A 1 123 ? 15.383 -31.516 -12.781 1 95.81 123 LEU A N 1
ATOM 1008 C CA . LEU A 1 123 ? 16.312 -30.594 -13.43 1 95.81 123 LEU A CA 1
ATOM 1009 C C . LEU A 1 123 ? 17.703 -31.219 -13.531 1 95.81 123 LEU A C 1
ATOM 1011 O O . LEU A 1 123 ? 18.406 -31.016 -14.531 1 95.81 123 LEU A O 1
ATOM 1015 N N . ARG A 1 124 ? 18.125 -31.938 -12.5 1 93.31 124 ARG A N 1
ATOM 1016 C CA . ARG A 1 124 ? 19.438 -32.594 -12.555 1 93.31 124 ARG A CA 1
ATOM 1017 C C . ARG A 1 124 ? 19.531 -33.531 -13.734 1 93.31 124 ARG A C 1
ATOM 1019 O O . ARG A 1 124 ? 20.531 -33.594 -14.438 1 93.31 124 ARG A O 1
ATOM 1026 N N . GLU A 1 125 ? 18.469 -34.281 -13.883 1 95.81 125 GLU A N 1
ATOM 1027 C CA . GLU A 1 125 ? 18.406 -35.219 -15.008 1 95.81 125 GLU A CA 1
ATOM 1028 C C . GLU A 1 125 ? 18.438 -34.469 -16.344 1 95.81 125 GLU A C 1
ATOM 1030 O O . GLU A 1 125 ? 19.125 -34.875 -17.266 1 95.81 125 GLU A O 1
ATOM 1035 N N . PHE A 1 126 ? 17.734 -33.406 -16.453 1 97.25 126 PHE A N 1
ATOM 1036 C CA . PHE A 1 126 ? 17.656 -32.656 -17.688 1 97.25 126 PHE A CA 1
ATOM 1037 C C . PHE A 1 126 ? 19.016 -32.062 -18.047 1 97.25 126 PHE A C 1
ATOM 1039 O O . PHE A 1 126 ? 19.406 -32.062 -19.203 1 97.25 126 PHE A O 1
ATOM 1046 N N . PHE A 1 127 ? 19.734 -31.531 -17.047 1 97.25 127 PHE A N 1
ATOM 1047 C CA . PHE A 1 127 ? 20.938 -30.766 -17.328 1 97.25 127 PHE A CA 1
ATOM 1048 C C . PHE A 1 127 ? 22.156 -31.672 -17.391 1 97.25 127 PHE A C 1
ATOM 1050 O O . PHE A 1 127 ? 23.234 -31.25 -17.797 1 97.25 127 PHE A O 1
ATOM 1057 N N . GLN A 1 128 ? 22.031 -32.906 -17.078 1 95.88 128 GLN A N 1
ATOM 1058 C CA . GLN A 1 128 ? 23.125 -33.875 -16.953 1 95.88 128 GLN A CA 1
ATOM 1059 C C . GLN A 1 128 ? 23.953 -33.938 -18.219 1 95.88 128 GLN A C 1
ATOM 1061 O O . GLN A 1 128 ? 25.188 -33.906 -18.156 1 95.88 128 GLN A O 1
ATOM 1066 N N . PRO A 1 129 ? 23.359 -33.875 -19.344 1 96.56 129 PRO A N 1
ATOM 1067 C CA . PRO A 1 129 ? 24.141 -34.062 -20.562 1 96.56 129 PRO A CA 1
ATOM 1068 C C . PRO A 1 129 ? 24.938 -32.812 -20.953 1 96.56 129 PRO A C 1
ATOM 1070 O O . PRO A 1 129 ? 25.766 -32.875 -21.859 1 96.56 129 PRO A O 1
ATOM 1073 N N . PHE A 1 130 ? 24.703 -31.781 -20.344 1 97.06 130 PHE A N 1
ATOM 1074 C CA . PHE A 1 130 ? 25.297 -30.516 -20.766 1 97.06 130 PHE A CA 1
ATOM 1075 C C . PHE A 1 130 ? 26.484 -30.156 -19.891 1 97.06 130 PHE A C 1
ATOM 1077 O O . PHE A 1 130 ? 26.469 -30.422 -18.672 1 97.06 130 PHE A O 1
ATOM 1084 N N . ASP A 1 131 ? 27.5 -29.531 -20.484 1 96.31 131 ASP A N 1
ATOM 1085 C CA . ASP A 1 131 ? 28.688 -29.094 -19.766 1 96.31 131 ASP A CA 1
ATOM 1086 C C . ASP A 1 131 ? 28.5 -27.688 -19.219 1 96.31 131 ASP A C 1
ATOM 1088 O O . ASP A 1 131 ? 29.078 -27.328 -18.188 1 96.31 131 ASP A O 1
ATOM 1092 N N . ARG A 1 132 ? 27.703 -26.938 -19.984 1 95.81 132 ARG A N 1
ATOM 1093 C CA . ARG A 1 132 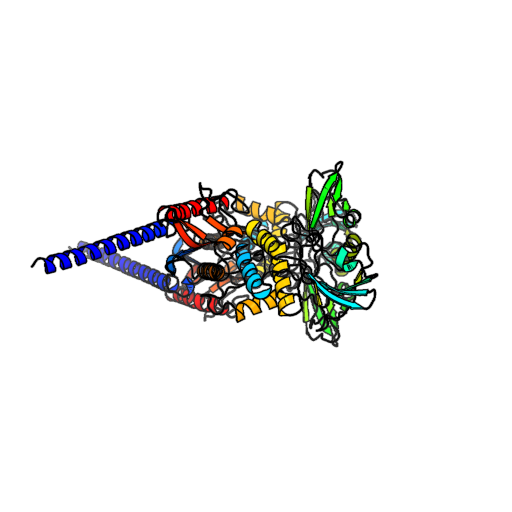? 27.516 -25.531 -19.625 1 95.81 132 ARG A CA 1
ATOM 1094 C C . ARG A 1 132 ? 26.062 -25.109 -19.828 1 95.81 132 ARG A C 1
ATOM 1096 O O . ARG A 1 132 ? 25.422 -25.516 -20.797 1 95.81 132 ARG A O 1
ATOM 1103 N N . ILE A 1 133 ? 25.641 -24.297 -18.938 1 97.94 133 ILE A N 1
ATOM 1104 C CA . ILE A 1 133 ? 24.281 -23.766 -19 1 97.94 133 ILE A CA 1
ATOM 1105 C C . ILE A 1 133 ? 24.344 -22.25 -19.234 1 97.94 133 ILE A C 1
ATOM 1107 O O . ILE A 1 133 ? 25.031 -21.531 -18.516 1 97.94 133 ILE A O 1
ATOM 1111 N N . ASN A 1 134 ? 23.75 -21.781 -20.297 1 98.19 134 ASN A N 1
ATOM 1112 C CA . ASN A 1 134 ? 23.547 -20.359 -20.562 1 98.19 134 ASN A CA 1
ATOM 1113 C C . ASN A 1 134 ? 22.172 -19.891 -20.109 1 98.19 134 ASN A C 1
ATOM 1115 O O . ASN A 1 134 ? 21.156 -20.5 -20.469 1 98.19 134 ASN A O 1
ATOM 1119 N N . PHE A 1 135 ? 22.109 -18.906 -19.266 1 98.25 135 PHE A N 1
ATOM 1120 C CA . PHE A 1 135 ? 20.875 -18.375 -18.703 1 98.25 135 PHE A CA 1
ATOM 1121 C C . PHE A 1 135 ? 20.609 -16.969 -19.219 1 98.25 135 PHE A C 1
ATOM 1123 O O . PHE A 1 135 ? 21.453 -16.078 -19.062 1 98.25 135 PHE A O 1
ATOM 1130 N N . SER A 1 136 ? 19.484 -16.766 -19.906 1 98.25 136 SER A N 1
ATOM 1131 C CA . SER A 1 136 ? 19.109 -15.445 -20.391 1 98.25 136 SER A CA 1
ATOM 1132 C C . SER A 1 136 ? 17.922 -14.883 -19.609 1 98.25 136 SER A C 1
ATOM 1134 O O . SER A 1 136 ? 16.984 -15.609 -19.281 1 98.25 136 SER A O 1
ATOM 1136 N N . LEU A 1 137 ? 18.047 -13.57 -19.328 1 97.06 137 LEU A N 1
ATOM 1137 C CA . LEU A 1 137 ? 16.969 -12.867 -18.641 1 97.06 137 LEU A CA 1
ATOM 1138 C C . LEU A 1 137 ? 16.234 -11.938 -19.578 1 97.06 137 LEU A C 1
ATOM 1140 O O . LEU A 1 137 ? 15.484 -11.062 -19.141 1 97.06 137 LEU A O 1
ATOM 1144 N N . ASP A 1 138 ? 16.406 -12.164 -20.875 1 96.62 138 ASP A N 1
ATOM 1145 C CA . ASP A 1 138 ? 15.852 -11.242 -21.859 1 96.62 138 ASP A CA 1
ATOM 1146 C C . ASP A 1 138 ? 14.328 -11.336 -21.906 1 96.62 138 ASP A C 1
ATOM 1148 O O . ASP A 1 138 ? 13.664 -10.453 -22.453 1 96.62 138 ASP A O 1
ATOM 1152 N N . ASN A 1 139 ? 13.75 -12.422 -21.312 1 97.75 139 ASN A N 1
ATOM 1153 C CA . ASN A 1 139 ? 12.297 -12.555 -21.297 1 97.75 139 ASN A CA 1
ATOM 1154 C C . ASN A 1 139 ? 11.703 -12 -20 1 97.75 139 ASN A C 1
ATOM 1156 O O . ASN A 1 139 ? 10.477 -11.977 -19.844 1 97.75 139 ASN A O 1
ATOM 1160 N N . TRP A 1 140 ? 12.508 -11.594 -19.094 1 97.06 140 TRP A N 1
ATOM 1161 C CA . TRP A 1 140 ? 12.031 -10.984 -17.844 1 97.06 140 TRP A CA 1
ATOM 1162 C C . TRP A 1 140 ? 11.594 -9.547 -18.078 1 97.06 140 TRP A C 1
ATOM 1164 O O . TRP A 1 140 ? 12.422 -8.664 -18.297 1 97.06 140 TRP A O 1
ATOM 1174 N N . ARG A 1 141 ? 10.312 -9.297 -18.078 1 96.19 141 ARG A N 1
ATOM 1175 C CA . ARG A 1 141 ? 9.719 -7.984 -18.312 1 96.19 141 ARG A CA 1
ATOM 1176 C C . ARG A 1 141 ? 8.852 -7.559 -17.141 1 96.19 141 ARG A C 1
ATOM 1178 O O . ARG A 1 141 ? 7.723 -7.098 -17.328 1 96.19 141 ARG A O 1
ATOM 1185 N N . ASP A 1 142 ? 9.328 -7.77 -15.938 1 96.69 142 ASP A N 1
ATOM 1186 C CA . ASP A 1 142 ? 8.609 -7.453 -14.703 1 96.69 142 ASP A CA 1
ATOM 1187 C C . ASP A 1 142 ? 9.57 -6.984 -13.609 1 96.69 142 ASP A C 1
ATOM 1189 O O . ASP A 1 142 ? 10.734 -6.703 -13.883 1 96.69 142 ASP A O 1
ATOM 1193 N N . THR A 1 143 ? 9.078 -6.719 -12.406 1 95.94 143 THR A N 1
ATOM 1194 C CA . THR A 1 143 ? 9.875 -6.316 -11.25 1 95.94 143 THR A CA 1
ATOM 1195 C C . THR A 1 143 ? 9.812 -7.379 -10.156 1 95.94 143 THR A C 1
ATOM 1197 O O . THR A 1 143 ? 8.898 -8.211 -10.141 1 95.94 143 THR A O 1
ATOM 1200 N N . PRO A 1 144 ? 10.797 -7.398 -9.328 1 97.31 144 PRO A N 1
ATOM 1201 C CA . PRO A 1 144 ? 10.766 -8.359 -8.219 1 97.31 144 PRO A CA 1
ATOM 1202 C C . PRO A 1 144 ? 9.57 -8.141 -7.289 1 97.31 144 PRO A C 1
ATOM 1204 O O . PRO A 1 144 ? 9.07 -9.094 -6.691 1 97.31 144 PRO A O 1
ATOM 1207 N N . PHE A 1 145 ? 9.148 -6.922 -7.168 1 97.69 145 PHE A N 1
ATOM 1208 C CA . PHE A 1 145 ? 7.984 -6.598 -6.355 1 97.69 145 PHE A CA 1
ATOM 1209 C C . PHE A 1 145 ? 6.777 -6.289 -7.234 1 97.69 145 PHE A C 1
ATOM 1211 O O . PHE A 1 145 ? 6.922 -5.691 -8.305 1 97.69 145 PHE A O 1
ATOM 1218 N N . GLY A 1 146 ? 5.602 -6.746 -6.793 1 98 146 GLY A N 1
ATOM 1219 C CA . GLY A 1 146 ? 4.383 -6.441 -7.527 1 98 146 GLY A CA 1
ATOM 1220 C C . GLY A 1 146 ? 3.932 -5.004 -7.363 1 98 146 GLY A C 1
ATOM 1221 O O . GLY A 1 146 ? 4.312 -4.332 -6.402 1 98 146 GLY A O 1
ATOM 1222 N N . TYR A 1 147 ? 3.133 -4.574 -8.297 1 97.75 147 TYR A N 1
ATOM 1223 C CA . TYR A 1 147 ? 2.59 -3.219 -8.273 1 97.75 147 TYR A CA 1
ATOM 1224 C C . TYR A 1 147 ? 1.84 -2.955 -6.973 1 97.75 147 TYR A C 1
ATOM 1226 O O . TYR A 1 147 ? 0.982 -3.746 -6.57 1 97.75 147 TYR A O 1
ATOM 1234 N N . GLY A 1 148 ? 2.195 -1.901 -6.301 1 97.69 148 GLY A N 1
ATOM 1235 C CA . GLY A 1 148 ? 1.418 -1.427 -5.168 1 97.69 148 GLY A CA 1
ATOM 1236 C C . GLY A 1 148 ? 1.745 -2.15 -3.875 1 97.69 148 GLY A C 1
ATOM 1237 O O . GLY A 1 148 ? 1.133 -1.886 -2.838 1 97.69 148 GLY A O 1
ATOM 1238 N N . TRP A 1 149 ? 2.725 -3.156 -3.922 1 98.44 149 TRP A N 1
ATOM 1239 C CA . TRP A 1 149 ? 3.096 -3.84 -2.686 1 98.44 149 TRP A CA 1
ATOM 1240 C C . TRP A 1 149 ? 3.674 -2.855 -1.674 1 98.44 149 TRP A C 1
ATOM 1242 O O . TRP A 1 149 ? 4.293 -1.858 -2.051 1 98.44 149 TRP A O 1
ATOM 1252 N N . GLN A 1 150 ? 3.393 -3.104 -0.425 1 97.94 150 GLN A N 1
ATOM 1253 C CA . GLN A 1 150 ? 3.982 -2.33 0.664 1 97.94 150 GLN A CA 1
ATOM 1254 C C . GLN A 1 150 ? 5.484 -2.568 0.757 1 97.94 150 GLN A C 1
ATOM 1256 O O . GLN A 1 150 ? 5.945 -3.713 0.702 1 97.94 150 GLN A O 1
ATOM 1261 N N . TRP A 1 151 ? 6.305 -1.479 0.951 1 97.31 151 TRP A N 1
ATOM 1262 C CA . TRP A 1 151 ? 7.762 -1.599 0.932 1 97.31 151 TRP A CA 1
ATOM 1263 C C . TRP A 1 151 ? 8.25 -2.453 2.096 1 97.31 151 TRP A C 1
ATOM 1265 O O . TRP A 1 151 ? 9.203 -3.223 1.949 1 97.31 151 TRP A O 1
ATOM 1275 N N . ASP A 1 152 ? 7.598 -2.355 3.244 1 96 152 ASP A N 1
ATOM 1276 C CA . ASP A 1 152 ? 8.156 -2.924 4.469 1 96 152 ASP A CA 1
ATOM 1277 C C . ASP A 1 152 ? 7.758 -4.391 4.621 1 96 152 ASP A C 1
ATOM 1279 O O . ASP A 1 152 ? 8.07 -5.02 5.637 1 96 152 ASP A O 1
ATOM 1283 N N . ASP A 1 153 ? 7.129 -4.961 3.592 1 96.31 153 ASP A N 1
ATOM 1284 C CA . ASP A 1 153 ? 6.867 -6.395 3.564 1 96.31 153 ASP A CA 1
ATOM 1285 C C . ASP A 1 153 ? 8.102 -7.172 3.109 1 96.31 153 ASP A C 1
ATOM 1287 O O . ASP A 1 153 ? 8.141 -8.398 3.221 1 96.31 153 ASP A O 1
ATOM 1291 N N . TYR A 1 154 ? 9.125 -6.488 2.707 1 93.31 154 TYR A N 1
ATOM 1292 C CA . TYR A 1 154 ? 10.305 -7.117 2.117 1 93.31 154 TYR A CA 1
ATOM 1293 C C . TYR A 1 154 ? 10.93 -8.117 3.084 1 93.31 154 TYR A C 1
ATOM 1295 O O . TYR A 1 154 ? 11.648 -9.023 2.666 1 93.31 154 TYR A O 1
ATOM 1303 N N . TYR A 1 155 ? 10.68 -7.977 4.348 1 91.25 155 TYR A N 1
ATOM 1304 C CA . TYR A 1 155 ? 11.422 -8.781 5.316 1 91.25 155 TYR A CA 1
ATOM 1305 C C . TYR A 1 155 ? 10.625 -10.008 5.73 1 91.25 155 TYR A C 1
ATOM 1307 O O . TYR A 1 155 ? 11.141 -10.875 6.445 1 91.25 155 TYR A O 1
ATOM 1315 N N . PHE A 1 156 ? 9.445 -10.18 5.207 1 95.31 156 PHE A N 1
ATOM 1316 C CA . PHE A 1 156 ? 8.609 -11.297 5.645 1 95.31 156 PHE A CA 1
ATOM 1317 C C . PHE A 1 156 ? 8.562 -12.383 4.582 1 95.31 156 PHE A C 1
ATOM 1319 O O . PHE A 1 156 ? 8.516 -12.094 3.385 1 95.31 156 PHE A O 1
ATOM 1326 N N . ALA A 1 157 ? 8.461 -13.578 5.051 1 96.06 157 ALA A N 1
ATOM 1327 C CA . ALA A 1 157 ? 8.523 -14.758 4.191 1 96.06 157 ALA A CA 1
ATOM 1328 C C . ALA A 1 157 ? 7.309 -14.836 3.271 1 96.06 157 ALA A C 1
ATOM 1330 O O . ALA A 1 157 ? 7.309 -15.578 2.289 1 96.06 157 ALA A O 1
ATOM 1331 N N . TYR A 1 158 ? 6.289 -14.062 3.512 1 96.75 158 TYR A N 1
ATOM 1332 C CA . TYR A 1 158 ? 5.098 -14.117 2.672 1 96.75 158 TYR A CA 1
ATOM 1333 C C . TYR A 1 158 ? 5.234 -13.18 1.475 1 96.75 158 TYR A C 1
ATOM 1335 O O . TYR A 1 158 ? 4.367 -13.156 0.598 1 96.75 158 TYR A O 1
ATOM 1343 N N . SER A 1 159 ? 6.301 -12.414 1.429 1 97.5 159 SER A N 1
ATOM 1344 C CA . SER A 1 159 ? 6.484 -11.484 0.316 1 97.5 159 SER A CA 1
ATOM 1345 C C . SER A 1 159 ? 7.867 -11.633 -0.303 1 97.5 159 SER A C 1
ATOM 1347 O O . SER A 1 159 ? 8.602 -10.648 -0.432 1 97.5 159 SER A O 1
ATOM 1349 N N . PRO A 1 160 ? 8.266 -12.828 -0.671 1 97.75 160 PRO A N 1
ATOM 1350 C CA . PRO A 1 160 ? 9.539 -12.953 -1.395 1 97.75 160 PRO A CA 1
ATOM 1351 C C . PRO A 1 160 ? 9.516 -12.242 -2.746 1 97.75 160 PRO A C 1
ATOM 1353 O O . PRO A 1 160 ? 8.445 -12.016 -3.314 1 97.75 160 PRO A O 1
ATOM 1356 N N . GLU A 1 161 ? 10.68 -11.898 -3.236 1 98.19 161 GLU A N 1
ATOM 1357 C CA . GLU A 1 161 ? 10.805 -11.297 -4.562 1 98.19 161 GLU A CA 1
ATOM 1358 C C . GLU A 1 161 ? 10.422 -12.297 -5.652 1 98.19 161 GLU A C 1
ATOM 1360 O O . GLU A 1 161 ? 10.75 -13.484 -5.562 1 98.19 161 GLU A O 1
ATOM 1365 N N . ARG A 1 162 ? 9.695 -11.844 -6.68 1 98.5 162 ARG A N 1
ATOM 1366 C CA . ARG A 1 162 ? 9.461 -12.617 -7.891 1 98.5 162 ARG A CA 1
ATOM 1367 C C . ARG A 1 162 ? 10.734 -12.742 -8.719 1 98.5 162 ARG A C 1
ATOM 1369 O O . ARG A 1 162 ? 11.633 -11.906 -8.609 1 98.5 162 ARG A O 1
ATOM 1376 N N . SER A 1 163 ? 10.844 -13.719 -9.477 1 98.44 163 SER A N 1
ATOM 1377 C CA . SER A 1 163 ? 11.992 -13.859 -10.367 1 98.44 163 SER A CA 1
ATOM 1378 C C . SER A 1 163 ? 11.703 -14.828 -11.5 1 98.44 163 SER A C 1
ATOM 1380 O O . SER A 1 163 ? 10.711 -15.562 -11.461 1 98.44 163 SER A O 1
ATOM 1382 N N . ALA A 1 164 ? 12.484 -14.797 -12.539 1 98.38 164 ALA A N 1
ATOM 1383 C CA . ALA A 1 164 ? 12.266 -15.578 -13.758 1 98.38 164 ALA A CA 1
ATOM 1384 C C . ALA A 1 164 ? 12.492 -17.062 -13.5 1 98.38 164 ALA A C 1
ATOM 1386 O O . ALA A 1 164 ? 11.852 -17.906 -14.133 1 98.38 164 ALA A O 1
ATOM 1387 N N . PHE A 1 165 ? 13.391 -17.344 -12.656 1 97.69 165 PHE A N 1
ATOM 1388 C CA . PHE A 1 165 ? 13.758 -18.734 -12.344 1 97.69 165 PHE A CA 1
ATOM 1389 C C . PHE A 1 165 ? 14.086 -18.875 -10.859 1 97.69 165 PHE A C 1
ATOM 1391 O O . PHE A 1 165 ? 15.25 -19.078 -10.5 1 97.69 165 PHE A O 1
ATOM 1398 N N . PRO A 1 166 ? 13.031 -18.922 -10.016 1 97.69 166 PRO A N 1
ATOM 1399 C CA . PRO A 1 166 ? 13.266 -18.953 -8.578 1 97.69 166 PRO A CA 1
ATOM 1400 C C . PRO A 1 166 ? 13.891 -20.266 -8.102 1 97.69 166 PRO A C 1
ATOM 1402 O O . PRO A 1 166 ? 13.555 -21.328 -8.625 1 97.69 166 PRO A O 1
ATOM 1405 N N . VAL A 1 167 ? 14.773 -20.172 -7.199 1 96.81 167 VAL A N 1
ATOM 1406 C CA . VAL A 1 167 ? 15.367 -21.281 -6.465 1 96.81 167 VAL A CA 1
ATOM 1407 C C . VAL A 1 167 ? 15.102 -21.109 -4.973 1 96.81 167 VAL A C 1
ATOM 1409 O O . VAL A 1 167 ? 15.227 -20 -4.434 1 96.81 167 VAL A O 1
ATOM 1412 N N . HIS A 1 168 ? 14.664 -22.172 -4.285 1 96.88 168 HIS A N 1
ATOM 1413 C CA . HIS A 1 168 ? 14.398 -22.188 -2.85 1 96.88 168 HIS A CA 1
ATOM 1414 C C . HIS A 1 168 ? 13.273 -21.219 -2.49 1 96.88 168 HIS A C 1
ATOM 1416 O O . HIS A 1 168 ? 13.305 -20.594 -1.426 1 96.88 168 HIS A O 1
ATOM 1422 N N . GLY A 1 169 ? 12.398 -20.875 -3.412 1 97.38 169 GLY A N 1
ATOM 1423 C CA . GLY A 1 169 ? 11.297 -19.969 -3.131 1 97.38 169 GLY A CA 1
ATOM 1424 C C . GLY A 1 169 ? 11.742 -18.547 -2.879 1 97.38 169 GLY A C 1
ATOM 1425 O O . GLY A 1 169 ? 10.984 -17.734 -2.338 1 97.38 169 GLY A O 1
ATOM 1426 N N . ASN A 1 170 ? 13.055 -18.266 -3.18 1 98.38 170 ASN A N 1
ATOM 1427 C CA . ASN A 1 170 ? 13.688 -16.953 -2.959 1 98.38 170 ASN A CA 1
ATOM 1428 C C . ASN A 1 170 ? 13.664 -16.578 -1.484 1 98.38 170 ASN A C 1
ATOM 1430 O O . ASN A 1 170 ? 13.453 -15.406 -1.148 1 98.38 170 ASN A O 1
ATOM 1434 N N . ILE A 1 171 ? 13.758 -17.531 -0.595 1 98.12 171 ILE A N 1
ATOM 1435 C CA . ILE A 1 171 ? 13.859 -17.328 0.845 1 98.12 171 ILE A CA 1
ATOM 1436 C C . ILE A 1 171 ? 15.016 -18.141 1.408 1 98.12 171 ILE A C 1
ATOM 1438 O O . ILE A 1 171 ? 15.469 -19.109 0.778 1 98.12 171 ILE A O 1
ATOM 1442 N N . VAL A 1 172 ? 15.508 -17.75 2.492 1 97.94 172 VAL A N 1
ATOM 1443 C CA . VAL A 1 172 ? 16.547 -18.453 3.234 1 97.94 172 VAL A CA 1
ATOM 1444 C C . VAL A 1 172 ? 16.109 -18.641 4.688 1 97.94 172 VAL A C 1
ATOM 1446 O O . VAL A 1 172 ? 15.516 -17.734 5.281 1 97.94 172 VAL A O 1
ATOM 1449 N N . VAL A 1 173 ? 16.312 -19.797 5.238 1 97.62 173 VAL A N 1
ATOM 1450 C CA . VAL A 1 173 ? 15.977 -20.094 6.625 1 97.62 173 VAL A CA 1
ATOM 1451 C C . VAL A 1 173 ? 17.234 -20.094 7.484 1 97.62 173 VAL A C 1
ATOM 1453 O O . VAL A 1 173 ? 18.234 -20.734 7.152 1 97.62 173 VAL A O 1
ATOM 1456 N N . PHE A 1 174 ? 17.203 -19.297 8.5 1 98 174 PHE A N 1
ATOM 1457 C CA . PHE A 1 174 ? 18.266 -19.266 9.492 1 98 174 PHE A CA 1
ATOM 1458 C C . PHE A 1 174 ? 17.859 -20.047 10.742 1 98 174 PHE A C 1
ATOM 1460 O O . PHE A 1 174 ? 16.766 -19.875 11.266 1 98 174 PHE A O 1
ATOM 1467 N N . THR A 1 175 ? 18.719 -20.891 11.188 1 98.12 175 THR A N 1
ATOM 1468 C CA . THR A 1 175 ? 18.516 -21.625 12.43 1 98.12 175 THR A CA 1
ATOM 1469 C C . THR A 1 175 ? 19.547 -21.234 13.477 1 98.12 175 THR A C 1
ATOM 1471 O O . THR A 1 175 ? 20.656 -20.828 13.133 1 98.12 175 THR A O 1
ATOM 1474 N N . ASN A 1 176 ? 19.156 -21.297 14.688 1 97.81 176 ASN A N 1
ATOM 1475 C CA . ASN A 1 176 ? 20.031 -20.922 15.789 1 97.81 176 ASN A CA 1
ATOM 1476 C C . ASN A 1 176 ? 20.969 -22.062 16.188 1 97.81 176 ASN A C 1
ATOM 1478 O O . ASN A 1 176 ? 20.5 -23.109 16.625 1 97.81 176 ASN A O 1
ATOM 1482 N N . ARG A 1 177 ? 22.188 -21.875 15.93 1 96.69 177 ARG A N 1
ATOM 1483 C CA . ARG A 1 177 ? 23.219 -22.812 16.391 1 96.69 177 ARG A CA 1
ATOM 1484 C C . ARG A 1 177 ? 24.219 -22.109 17.312 1 96.69 177 ARG A C 1
ATOM 1486 O O . ARG A 1 177 ? 25.078 -21.359 16.844 1 96.69 177 ARG A O 1
ATOM 1493 N N . ASN A 1 178 ? 24.188 -22.406 18.641 1 94.69 178 ASN A N 1
ATOM 1494 C CA . ASN A 1 178 ? 25.047 -21.797 19.641 1 94.69 178 ASN A CA 1
ATOM 1495 C C . ASN A 1 178 ? 24.984 -20.281 19.578 1 94.69 178 ASN A C 1
ATOM 1497 O O . ASN A 1 178 ? 26.016 -19.609 19.469 1 94.69 178 ASN A O 1
ATOM 1501 N N . ARG A 1 179 ? 23.766 -19.719 19.422 1 94.12 179 ARG A N 1
ATOM 1502 C CA . ARG A 1 179 ? 23.484 -18.281 19.453 1 94.12 179 ARG A CA 1
ATOM 1503 C C . ARG A 1 179 ? 24.016 -17.594 18.188 1 94.12 179 ARG A C 1
ATOM 1505 O O . ARG A 1 179 ? 24.391 -16.422 18.234 1 94.12 179 ARG A O 1
ATOM 1512 N N . THR A 1 180 ? 24.141 -18.422 17.203 1 96.56 180 THR A N 1
ATOM 1513 C CA . THR A 1 180 ? 24.547 -17.906 15.898 1 96.56 180 THR A CA 1
ATOM 1514 C C . THR A 1 180 ? 23.578 -18.375 14.805 1 96.56 180 THR A C 1
ATOM 1516 O O . THR A 1 180 ? 23.25 -19.562 14.734 1 96.56 180 THR A O 1
ATOM 1519 N N . PRO A 1 181 ? 23.125 -17.453 14.008 1 98.25 181 PRO A N 1
ATOM 1520 C CA . PRO A 1 181 ? 22.266 -17.891 12.906 1 98.25 181 PRO A CA 1
ATOM 1521 C C . PRO A 1 181 ? 23.031 -18.625 11.812 1 98.25 181 PRO A C 1
ATOM 1523 O O . PRO A 1 181 ? 24.078 -18.156 11.359 1 98.25 181 PRO A O 1
ATOM 1526 N N . VAL A 1 182 ? 22.562 -19.719 11.406 1 98.25 182 VAL A N 1
ATOM 1527 C CA . VAL A 1 182 ? 23.156 -20.516 10.328 1 98.25 182 VAL A CA 1
ATOM 1528 C C . VAL A 1 182 ? 22.141 -20.672 9.195 1 98.25 182 VAL A C 1
ATOM 1530 O O . VAL A 1 182 ? 21.062 -21.25 9.398 1 98.25 182 VAL A O 1
ATOM 1533 N N . PRO A 1 183 ? 22.422 -20.172 8.039 1 98.25 183 PRO A N 1
ATOM 1534 C CA . PRO A 1 183 ? 21.484 -20.297 6.926 1 98.25 183 PRO A CA 1
ATOM 1535 C C . PRO A 1 183 ? 21.453 -21.719 6.352 1 98.25 183 PRO A C 1
ATOM 1537 O O . PRO A 1 183 ? 22.469 -22.422 6.391 1 98.25 183 PRO A O 1
ATOM 1540 N N . ASP A 1 184 ? 20.359 -22.141 5.781 1 97.06 184 ASP A N 1
ATOM 1541 C CA . ASP A 1 184 ? 20.219 -23.453 5.156 1 97.06 184 ASP A CA 1
ATOM 1542 C C . ASP A 1 184 ? 20.812 -23.453 3.746 1 97.06 184 ASP A C 1
ATOM 1544 O O . ASP A 1 184 ? 21.016 -24.5 3.146 1 97.06 184 ASP A O 1
ATOM 1548 N N . ILE A 1 185 ? 21.078 -22.297 3.209 1 97.31 185 ILE A N 1
ATOM 1549 C CA . ILE A 1 185 ? 21.734 -22.125 1.917 1 97.31 185 ILE A CA 1
ATOM 1550 C C . ILE A 1 185 ? 23.141 -21.562 2.125 1 97.31 185 ILE A C 1
ATOM 1552 O O . ILE A 1 185 ? 23.312 -20.406 2.514 1 97.31 185 ILE A O 1
ATOM 1556 N N . PRO A 1 186 ? 24.125 -22.25 1.812 1 95.94 186 PRO A N 1
ATOM 1557 C CA . PRO A 1 186 ? 25.516 -21.875 2.139 1 95.94 186 PRO A CA 1
ATOM 1558 C C . PRO A 1 186 ? 25.906 -20.516 1.592 1 95.94 186 PRO A C 1
ATOM 1560 O O . PRO A 1 186 ? 26.672 -19.781 2.234 1 95.94 186 PRO A O 1
ATOM 1563 N N . LEU A 1 187 ? 25.422 -20.141 0.496 1 96.19 187 LEU A N 1
ATOM 1564 C CA . LEU A 1 187 ? 25.75 -18.875 -0.13 1 96.19 187 LEU A CA 1
ATOM 1565 C C . LEU A 1 187 ? 25.562 -17.719 0.854 1 96.19 187 LEU A C 1
ATOM 1567 O O . LEU A 1 187 ? 26.344 -16.766 0.853 1 96.19 187 LEU A O 1
ATOM 1571 N N . PHE A 1 188 ? 24.578 -17.781 1.758 1 97.75 188 PHE A N 1
ATOM 1572 C CA . PHE A 1 188 ? 24.188 -16.641 2.582 1 97.75 188 PHE A CA 1
ATOM 1573 C C . PHE A 1 188 ? 24.984 -16.609 3.881 1 97.75 188 PHE A C 1
ATOM 1575 O O . PHE A 1 188 ? 24.875 -15.672 4.672 1 97.75 188 PHE A O 1
ATOM 1582 N N . SER A 1 189 ? 25.828 -17.609 4.137 1 96.62 189 SER A N 1
ATOM 1583 C CA . SER A 1 189 ? 26.75 -17.578 5.273 1 96.62 189 SER A CA 1
ATOM 1584 C C . SER A 1 189 ? 27.734 -16.438 5.148 1 96.62 189 SER A C 1
ATOM 1586 O O . SER A 1 189 ? 28.141 -15.844 6.156 1 96.62 189 SER A O 1
ATOM 1588 N N . THR A 1 190 ? 28.094 -16.125 3.912 1 95.06 190 THR A N 1
ATOM 1589 C CA . THR A 1 190 ? 29.078 -15.07 3.67 1 95.06 190 THR A CA 1
ATOM 1590 C C . THR A 1 190 ? 28.422 -13.695 3.709 1 95.06 190 THR A C 1
ATOM 1592 O O . THR A 1 190 ? 29.094 -12.672 3.6 1 95.06 190 THR A O 1
ATOM 1595 N N . MET A 1 191 ? 27.141 -13.672 3.842 1 97 191 MET A N 1
ATOM 1596 C CA . MET A 1 191 ? 26.406 -12.414 3.803 1 97 191 MET A CA 1
ATOM 1597 C C . MET A 1 191 ? 25.844 -12.07 5.18 1 97 191 MET A C 1
ATOM 1599 O O . MET A 1 191 ? 25.078 -11.117 5.324 1 97 191 MET A O 1
ATOM 1603 N N . LEU A 1 192 ? 26.172 -12.852 6.203 1 97 192 LEU A N 1
ATOM 1604 C CA . LEU A 1 192 ? 25.812 -12.562 7.586 1 97 192 LEU A CA 1
ATOM 1605 C C . LEU A 1 192 ? 26.688 -11.453 8.156 1 97 192 LEU A C 1
ATOM 1607 O O . LEU A 1 192 ? 27.922 -11.492 8.031 1 97 192 LEU A O 1
ATOM 1611 N N . VAL A 1 193 ? 26.016 -10.453 8.742 1 97.5 193 VAL A N 1
ATOM 1612 C CA . VAL A 1 193 ? 26.75 -9.297 9.266 1 97.5 193 VAL A CA 1
ATOM 1613 C C . VAL A 1 193 ? 26.359 -9.055 10.719 1 97.5 193 VAL A C 1
ATOM 1615 O O . VAL A 1 193 ? 25.172 -9.086 11.062 1 97.5 193 VAL A O 1
ATOM 1618 N N . ARG A 1 194 ? 27.344 -8.797 11.562 1 96.5 194 ARG A N 1
ATOM 1619 C CA . ARG A 1 194 ? 27.078 -8.438 12.953 1 96.5 194 ARG A CA 1
ATOM 1620 C C . ARG A 1 194 ? 26.688 -6.969 13.078 1 96.5 194 ARG A C 1
ATOM 1622 O O . ARG A 1 194 ? 27.172 -6.125 12.32 1 96.5 194 ARG A O 1
ATOM 1629 N N . THR A 1 195 ? 25.75 -6.715 13.969 1 95 195 THR A N 1
ATOM 1630 C CA . THR A 1 195 ? 25.328 -5.34 14.219 1 95 195 THR A CA 1
ATOM 1631 C C . THR A 1 195 ? 25.109 -5.105 15.711 1 95 195 THR A C 1
ATOM 1633 O O . THR A 1 195 ? 25.047 -6.055 16.484 1 95 195 THR A O 1
ATOM 1636 N N . ASP A 1 196 ? 25.141 -3.795 16.078 1 91 196 ASP A N 1
ATOM 1637 C CA . ASP A 1 196 ? 24.828 -3.424 17.453 1 91 196 ASP A CA 1
ATOM 1638 C C . ASP A 1 196 ? 23.375 -2.939 17.578 1 91 196 ASP A C 1
ATOM 1640 O O . ASP A 1 196 ? 22.938 -2.545 18.656 1 91 196 ASP A O 1
ATOM 1644 N N . LYS A 1 197 ? 22.688 -3.002 16.422 1 88.94 197 LYS A N 1
ATOM 1645 C CA . LYS A 1 197 ? 21.281 -2.641 16.469 1 88.94 197 LYS A CA 1
ATOM 1646 C C . LYS A 1 197 ? 20.516 -3.531 17.453 1 88.94 197 LYS A C 1
ATOM 1648 O O . LYS A 1 197 ? 20.891 -4.688 17.656 1 88.94 197 LYS A O 1
ATOM 1653 N N . GLU A 1 198 ? 19.453 -2.951 18.031 1 90.56 198 GLU A N 1
ATOM 1654 C CA . GLU A 1 198 ? 18.656 -3.703 18.984 1 90.56 198 GLU A CA 1
ATOM 1655 C C . GLU A 1 198 ? 17.672 -4.625 18.281 1 90.56 198 GLU A C 1
ATOM 1657 O O . GLU A 1 198 ? 16.469 -4.348 18.266 1 90.56 198 GLU A O 1
ATOM 1662 N N . ILE A 1 199 ? 18.234 -5.719 17.75 1 93.5 199 ILE A N 1
ATOM 1663 C CA . ILE A 1 199 ? 17.391 -6.707 17.094 1 93.5 199 ILE A CA 1
ATOM 1664 C C . ILE A 1 199 ? 17.625 -8.086 17.703 1 93.5 199 ILE A C 1
ATOM 1666 O O . ILE A 1 199 ? 18.766 -8.414 18.078 1 93.5 199 ILE A O 1
ATOM 1670 N N . ARG A 1 200 ? 16.594 -8.836 17.891 1 94.81 200 ARG A N 1
ATOM 1671 C CA . ARG A 1 200 ? 16.672 -10.125 18.562 1 94.81 200 ARG A CA 1
ATOM 1672 C C . ARG A 1 200 ? 16.75 -11.266 17.547 1 94.81 200 ARG A C 1
ATOM 1674 O O . ARG A 1 200 ? 17.062 -12.406 17.906 1 94.81 200 ARG A O 1
ATOM 1681 N N . GLY A 1 201 ? 16.469 -11.109 16.297 1 96.69 201 GLY A N 1
ATOM 1682 C CA . GLY A 1 201 ? 16.547 -12.078 15.227 1 96.69 201 GLY A CA 1
ATOM 1683 C C . GLY A 1 201 ? 17.5 -11.688 14.125 1 96.69 201 GLY A C 1
ATOM 1684 O O . GLY A 1 201 ? 18.547 -11.094 14.391 1 96.69 201 GLY A O 1
ATOM 1685 N N . VAL A 1 202 ? 17.203 -12.188 12.922 1 97.62 202 VAL A N 1
ATOM 1686 C CA . VAL A 1 202 ? 17.953 -11.812 11.734 1 97.62 202 VAL A CA 1
ATOM 1687 C C . VAL A 1 202 ? 17.125 -10.852 10.883 1 97.62 202 VAL A C 1
ATOM 1689 O O . VAL A 1 202 ? 15.922 -11.039 10.719 1 97.62 202 VAL A O 1
ATOM 1692 N N . GLN A 1 203 ? 17.734 -9.766 10.492 1 96.25 203 GLN A N 1
ATOM 1693 C CA . GLN A 1 203 ? 17.062 -8.797 9.625 1 96.25 203 GLN A CA 1
ATOM 1694 C C . GLN A 1 203 ? 17.875 -8.562 8.352 1 96.25 203 GLN A C 1
ATOM 1696 O O . GLN A 1 203 ? 19.094 -8.391 8.398 1 96.25 203 GLN A O 1
ATOM 1701 N N . ARG A 1 204 ? 17.234 -8.656 7.238 1 96.75 204 ARG A N 1
ATOM 1702 C CA . ARG A 1 204 ? 17.922 -8.328 5.996 1 96.75 204 ARG A CA 1
ATOM 1703 C C . ARG A 1 204 ? 18 -6.816 5.797 1 96.75 204 ARG A C 1
ATOM 1705 O O . ARG A 1 204 ? 17.031 -6.098 6.055 1 96.75 204 ARG A O 1
ATOM 1712 N N . ASP A 1 205 ? 19.125 -6.387 5.332 1 94.81 205 ASP A N 1
ATOM 1713 C CA . ASP A 1 205 ? 19.234 -5.004 4.879 1 94.81 205 ASP A CA 1
ATOM 1714 C C . ASP A 1 205 ? 18.297 -4.738 3.703 1 94.81 205 ASP A C 1
ATOM 1716 O O . ASP A 1 205 ? 18.156 -5.582 2.812 1 94.81 205 ASP A O 1
ATOM 1720 N N . PHE A 1 206 ? 17.672 -3.602 3.693 1 93.62 206 PHE A N 1
ATOM 1721 C CA . PHE A 1 206 ? 16.641 -3.301 2.705 1 93.62 206 PHE A CA 1
ATOM 1722 C C . PHE A 1 206 ? 17.219 -3.293 1.299 1 93.62 206 PHE A C 1
ATOM 1724 O O . PHE A 1 206 ? 16.594 -3.777 0.355 1 93.62 206 PHE A O 1
ATOM 1731 N N . ASN A 1 207 ? 18.438 -2.791 1.134 1 93.88 207 ASN A N 1
ATOM 1732 C CA . ASN A 1 207 ? 18.984 -2.541 -0.201 1 93.88 207 ASN A CA 1
ATOM 1733 C C . ASN A 1 207 ? 20.031 -3.58 -0.589 1 93.88 207 ASN A C 1
ATOM 1735 O O . ASN A 1 207 ? 20.641 -3.475 -1.647 1 93.88 207 ASN A O 1
ATOM 1739 N N . SER A 1 208 ? 20.266 -4.605 0.319 1 94.38 208 SER A N 1
ATOM 1740 C CA . SER A 1 208 ? 21.297 -5.594 0.029 1 94.38 208 SER A CA 1
ATOM 1741 C C . SER A 1 208 ? 21 -6.926 0.708 1 94.38 208 SER A C 1
ATOM 1743 O O . SER A 1 208 ? 20.125 -7.004 1.569 1 94.38 208 SER A O 1
ATOM 1745 N N . ASN A 1 209 ? 21.672 -8 0.322 1 97.31 209 ASN A N 1
ATOM 1746 C CA . ASN A 1 209 ? 21.562 -9.305 0.965 1 97.31 209 ASN A CA 1
ATOM 1747 C C . ASN A 1 209 ? 22.484 -9.414 2.176 1 97.31 209 ASN A C 1
ATOM 1749 O O . ASN A 1 209 ? 23.047 -10.484 2.441 1 97.31 209 ASN A O 1
ATOM 1753 N N . ASN A 1 210 ? 22.703 -8.312 2.848 1 96.88 210 ASN A N 1
ATOM 1754 C CA . ASN A 1 210 ? 23.312 -8.375 4.176 1 96.88 210 ASN A CA 1
ATOM 1755 C C . ASN A 1 210 ? 22.281 -8.742 5.238 1 96.88 210 ASN A C 1
ATOM 1757 O O . ASN A 1 210 ? 21.266 -8.055 5.402 1 96.88 210 ASN A O 1
ATOM 1761 N N . PHE A 1 211 ? 22.547 -9.828 5.875 1 98.06 211 PHE A N 1
ATOM 1762 C CA . PHE A 1 211 ? 21.656 -10.297 6.945 1 98.06 211 PHE A CA 1
ATOM 1763 C C . PHE A 1 211 ? 22.266 -9.977 8.312 1 98.06 211 PHE A C 1
ATOM 1765 O O . PHE A 1 211 ? 23.266 -10.57 8.711 1 98.06 211 PHE A O 1
ATOM 1772 N N . LEU A 1 212 ? 21.594 -9.078 9 1 97.69 212 LEU A N 1
ATOM 1773 C CA . LEU A 1 212 ? 22.125 -8.5 10.234 1 97.69 212 LEU A CA 1
ATOM 1774 C C . LEU A 1 212 ? 21.625 -9.273 11.453 1 97.69 212 LEU A C 1
ATOM 1776 O O . LEU A 1 212 ? 20.453 -9.672 11.5 1 97.69 212 LEU A O 1
ATOM 1780 N N . TYR A 1 213 ? 22.484 -9.547 12.414 1 97.62 213 TYR A N 1
ATOM 1781 C CA . TYR A 1 213 ? 22.078 -10.055 13.719 1 97.62 213 TYR A CA 1
ATOM 1782 C C . TYR A 1 213 ? 22.938 -9.469 14.828 1 97.62 213 TYR A C 1
ATOM 1784 O O . TYR A 1 213 ? 24.078 -9.047 14.586 1 97.62 213 TYR A O 1
ATOM 1792 N N . ASN A 1 214 ? 22.422 -9.242 15.953 1 97.25 214 ASN A N 1
ATOM 1793 C CA . ASN A 1 214 ? 23.125 -8.789 17.141 1 97.25 214 ASN A CA 1
ATOM 1794 C C . ASN A 1 214 ? 23.578 -9.969 18 1 97.25 214 ASN A C 1
ATOM 1796 O O . ASN A 1 214 ? 22.75 -10.617 18.656 1 97.25 214 ASN A O 1
ATOM 1800 N N . PRO A 1 215 ? 24.859 -10.195 18.078 1 96.75 215 PRO A N 1
ATOM 1801 C CA . PRO A 1 215 ? 25.328 -11.367 18.812 1 96.75 215 PRO A CA 1
ATOM 1802 C C . PRO A 1 215 ? 24.922 -11.352 20.281 1 96.75 215 PRO A C 1
ATOM 1804 O O . PRO A 1 215 ? 24.75 -12.414 20.891 1 96.75 215 PRO A O 1
ATOM 1807 N N . SER A 1 216 ? 24.734 -10.188 20.797 1 96.62 216 SER A N 1
ATOM 1808 C CA . SER A 1 216 ? 24.422 -10.055 22.219 1 96.62 216 SER A CA 1
ATOM 1809 C C . SER A 1 216 ? 22.938 -10.289 22.5 1 96.62 216 SER A C 1
ATOM 1811 O O . SER A 1 216 ? 22.547 -10.578 23.625 1 96.62 216 SER A O 1
ATOM 1813 N N . LEU A 1 217 ? 22.156 -10.258 21.422 1 96.75 217 LEU A N 1
ATOM 1814 C CA . LEU A 1 217 ? 20.719 -10.266 21.656 1 96.75 217 LEU A CA 1
ATOM 1815 C C . LEU A 1 217 ? 20.047 -11.414 20.906 1 96.75 217 LEU A C 1
ATOM 1817 O O . LEU A 1 217 ? 18.891 -11.742 21.172 1 96.75 217 LEU A O 1
ATOM 1821 N N . TYR A 1 218 ? 20.75 -12.055 20.062 1 96.62 218 TYR A N 1
ATOM 1822 C CA . TYR A 1 218 ? 20.156 -13.047 19.172 1 96.62 218 TYR A CA 1
ATOM 1823 C C . TYR A 1 218 ? 19.625 -14.234 19.969 1 96.62 218 TYR A C 1
ATOM 1825 O O . TYR A 1 218 ? 20.359 -14.891 20.703 1 96.62 218 TYR A O 1
ATOM 1833 N N . VAL A 1 219 ? 18.297 -14.516 19.797 1 95.12 219 VAL A N 1
ATOM 1834 C CA . VAL A 1 219 ? 17.688 -15.586 20.578 1 95.12 219 VAL A CA 1
ATOM 1835 C C . VAL A 1 219 ? 16.703 -16.375 19.719 1 95.12 219 VAL A C 1
ATOM 1837 O O . VAL A 1 219 ? 16.281 -17.469 20.094 1 95.12 219 VAL A O 1
ATOM 1840 N N . ASN A 1 220 ? 16.391 -15.883 18.547 1 94.5 220 ASN A N 1
ATOM 1841 C CA . ASN A 1 220 ? 15.398 -16.531 17.703 1 94.5 220 ASN A CA 1
ATOM 1842 C C . ASN A 1 220 ? 15.844 -17.938 17.297 1 94.5 220 ASN A C 1
ATOM 1844 O O . ASN A 1 220 ? 17 -18.141 16.922 1 94.5 220 ASN A O 1
ATOM 1848 N N . GLN A 1 221 ? 14.977 -18.859 17.406 1 93.44 221 GLN A N 1
ATOM 1849 C CA . GLN A 1 221 ? 15.305 -20.234 17.031 1 93.44 221 GLN A CA 1
ATOM 1850 C C . GLN A 1 221 ? 15.414 -20.391 15.523 1 93.44 221 GLN A C 1
ATOM 1852 O O . GLN A 1 221 ? 16.297 -21.094 15.031 1 93.44 221 GLN A O 1
ATOM 1857 N N . PHE A 1 222 ? 14.523 -19.797 14.812 1 93.69 222 PHE A N 1
ATOM 1858 C CA . PHE A 1 222 ? 14.602 -19.812 13.359 1 93.69 222 PHE A CA 1
ATOM 1859 C C . PHE A 1 222 ? 14.023 -18.531 12.773 1 93.69 222 PHE A C 1
ATOM 1861 O O . PHE A 1 222 ? 13.227 -17.844 13.422 1 93.69 222 PHE A O 1
ATOM 1868 N N . SER A 1 223 ? 14.461 -18.172 11.688 1 95.5 223 SER A N 1
ATOM 1869 C CA . SER A 1 223 ? 13.977 -17.047 10.891 1 95.5 223 SER A CA 1
ATOM 1870 C C . SER A 1 223 ? 13.969 -17.391 9.406 1 95.5 223 SER A C 1
ATOM 1872 O O . SER A 1 223 ? 14.898 -18.031 8.906 1 95.5 223 SER A O 1
ATOM 1874 N N . THR A 1 224 ? 12.852 -17.188 8.734 1 97.31 224 THR A N 1
ATOM 1875 C CA . THR A 1 224 ? 12.758 -17.312 7.289 1 97.31 224 THR A CA 1
ATOM 1876 C C . THR A 1 224 ? 12.664 -15.945 6.625 1 97.31 224 THR A C 1
ATOM 1878 O O . THR A 1 224 ? 11.727 -15.188 6.887 1 97.31 224 THR A O 1
ATOM 1881 N N . LEU A 1 225 ? 13.625 -15.602 5.816 1 98.06 225 LEU A N 1
ATOM 1882 C CA . LEU A 1 225 ? 13.703 -14.273 5.23 1 98.06 225 LEU A CA 1
ATOM 1883 C C . LEU A 1 225 ? 13.844 -14.352 3.713 1 98.06 225 LEU A C 1
ATOM 1885 O O . LEU A 1 225 ? 14.547 -15.219 3.195 1 98.06 225 LEU A O 1
ATOM 1889 N N . PRO A 1 226 ? 13.141 -13.484 3.02 1 98.25 226 PRO A N 1
ATOM 1890 C CA . PRO A 1 226 ? 13.414 -13.359 1.587 1 98.25 226 PRO A CA 1
ATOM 1891 C C . PRO A 1 226 ? 14.805 -12.789 1.299 1 98.25 226 PRO A C 1
ATOM 1893 O O . PRO A 1 226 ? 15.32 -11.992 2.086 1 98.25 226 PRO A O 1
ATOM 1896 N N . PHE A 1 227 ? 15.438 -13.211 0.252 1 98.12 227 PHE A N 1
ATOM 1897 C CA . PHE A 1 227 ? 16.672 -12.578 -0.215 1 98.12 227 PHE A CA 1
ATOM 1898 C C . PHE A 1 227 ? 16.422 -11.82 -1.518 1 98.12 227 PHE A C 1
ATOM 1900 O O . PHE A 1 227 ? 15.422 -12.055 -2.199 1 98.12 227 PHE A O 1
ATOM 1907 N N . ILE A 1 228 ? 17.25 -10.828 -1.853 1 97.62 228 ILE A N 1
ATOM 1908 C CA . ILE A 1 228 ? 17.203 -10.102 -3.117 1 97.62 228 ILE A CA 1
ATOM 1909 C C . ILE A 1 228 ? 17.672 -11.008 -4.25 1 97.62 228 ILE A C 1
ATOM 1911 O O . ILE A 1 228 ? 18.734 -11.633 -4.16 1 97.62 228 ILE A O 1
ATOM 1915 N N . THR A 1 229 ? 16.875 -11.117 -5.312 1 96.94 229 THR A N 1
ATOM 1916 C CA . THR A 1 229 ? 17.125 -12.031 -6.422 1 96.94 229 THR A CA 1
ATOM 1917 C C . THR A 1 229 ? 17.875 -11.328 -7.547 1 96.94 229 THR A C 1
ATOM 1919 O O . THR A 1 229 ? 17.469 -11.398 -8.711 1 96.94 229 THR A O 1
ATOM 1922 N N . ASN A 1 230 ? 18.984 -10.727 -7.262 1 93.56 230 ASN A N 1
ATOM 1923 C CA . ASN A 1 230 ? 19.766 -10.117 -8.336 1 93.56 230 ASN A CA 1
ATOM 1924 C C . ASN A 1 230 ? 20.484 -11.172 -9.172 1 93.56 230 ASN A C 1
ATOM 1926 O O . ASN A 1 230 ? 20.438 -12.359 -8.867 1 93.56 230 ASN A O 1
ATOM 1930 N N . GLN A 1 231 ? 21.109 -10.805 -10.281 1 94.19 231 GLN A N 1
ATOM 1931 C CA . GLN A 1 231 ? 21.719 -11.711 -11.25 1 94.19 231 GLN A CA 1
ATOM 1932 C C . GLN A 1 231 ? 22.797 -12.57 -10.602 1 94.19 231 GLN A C 1
ATOM 1934 O O . GLN A 1 231 ? 22.828 -13.789 -10.797 1 94.19 231 GLN A O 1
ATOM 1939 N N . GLU A 1 232 ? 23.594 -11.922 -9.797 1 94.81 232 GLU A N 1
ATOM 1940 C CA . GLU A 1 232 ? 24.703 -12.633 -9.164 1 94.81 232 GLU A CA 1
ATOM 1941 C C . GLU A 1 232 ? 24.203 -13.742 -8.242 1 94.81 232 GLU A C 1
ATOM 1943 O O . GLU A 1 232 ? 24.688 -14.875 -8.312 1 94.81 232 GLU A O 1
ATOM 1948 N N . VAL A 1 233 ? 23.266 -13.461 -7.418 1 96.69 233 VAL A N 1
ATOM 1949 C CA . VAL A 1 233 ? 22.719 -14.414 -6.457 1 96.69 233 VAL A CA 1
ATOM 1950 C C . VAL A 1 233 ? 22.016 -15.547 -7.195 1 96.69 233 VAL A C 1
ATOM 1952 O O . VAL A 1 233 ? 22.203 -16.719 -6.871 1 96.69 233 VAL A O 1
ATOM 1955 N N . THR A 1 234 ? 21.25 -15.258 -8.234 1 96.38 234 THR A N 1
ATOM 1956 C CA . THR A 1 234 ? 20.516 -16.25 -9.016 1 96.38 234 THR A CA 1
ATOM 1957 C C . THR A 1 234 ? 21.484 -17.234 -9.68 1 96.38 234 THR A C 1
ATOM 1959 O O . THR A 1 234 ? 21.312 -18.453 -9.578 1 96.38 234 THR A O 1
ATOM 1962 N N . LEU A 1 235 ? 22.547 -16.703 -10.305 1 97.12 235 LEU A N 1
ATOM 1963 C CA . LEU A 1 235 ? 23.531 -17.547 -10.984 1 97.12 235 LEU A CA 1
ATOM 1964 C C . LEU A 1 235 ? 24.25 -18.438 -9.992 1 97.12 235 LEU A C 1
ATOM 1966 O O . LEU A 1 235 ? 24.422 -19.641 -10.234 1 97.12 235 LEU A O 1
ATOM 1970 N N . LYS A 1 236 ? 24.625 -17.875 -8.883 1 9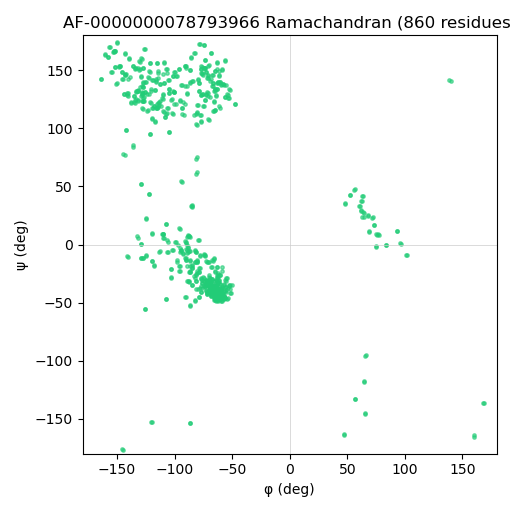7 236 LYS A N 1
ATOM 1971 C CA . LYS A 1 236 ? 25.344 -18.641 -7.875 1 97 236 LYS A CA 1
ATOM 1972 C C . LYS A 1 236 ? 24.469 -19.75 -7.301 1 97 236 LYS A C 1
ATOM 1974 O O . LYS A 1 236 ? 24.938 -20.859 -7.074 1 97 236 LYS A O 1
ATOM 1979 N N . LEU A 1 237 ? 23.25 -19.453 -7.062 1 97.19 237 LEU A N 1
ATOM 1980 C CA . LEU A 1 237 ? 22.328 -20.469 -6.539 1 97.19 237 LEU A CA 1
ATOM 1981 C C . LEU A 1 237 ? 22.125 -21.594 -7.547 1 97.19 237 LEU A C 1
ATOM 1983 O O . LEU A 1 237 ? 22.094 -22.766 -7.176 1 97.19 237 LEU A O 1
ATOM 1987 N N . MET A 1 238 ? 21.969 -21.203 -8.852 1 97 238 MET A N 1
ATOM 1988 C CA . MET A 1 238 ? 21.828 -22.219 -9.891 1 97 238 MET A CA 1
ATOM 1989 C C . MET A 1 238 ? 23.078 -23.109 -9.961 1 97 238 MET A C 1
ATOM 1991 O O . MET A 1 238 ? 22.969 -24.328 -10.023 1 97 238 MET A O 1
ATOM 1995 N N . GLU A 1 239 ? 24.219 -22.469 -9.891 1 96.5 239 GLU A N 1
ATOM 1996 C CA . GLU A 1 239 ? 25.484 -23.203 -9.945 1 96.5 239 GLU A CA 1
ATOM 1997 C C . GLU A 1 239 ? 25.609 -24.172 -8.781 1 96.5 239 GLU A C 1
ATOM 1999 O O . GLU A 1 239 ? 25.938 -25.344 -8.969 1 96.5 239 GLU A O 1
ATOM 2004 N N . GLU A 1 240 ? 25.297 -23.703 -7.637 1 94.38 240 GLU A N 1
ATOM 2005 C CA . GLU A 1 240 ? 25.406 -24.516 -6.434 1 94.38 240 GLU A CA 1
ATOM 2006 C C . GLU A 1 240 ? 24.438 -25.688 -6.465 1 94.38 240 GLU A C 1
ATOM 2008 O O . GLU A 1 240 ? 24.781 -26.797 -6.039 1 94.38 240 GLU A O 1
ATOM 2013 N N . THR A 1 241 ? 23.297 -25.469 -6.977 1 93.56 241 THR A N 1
ATOM 2014 C CA . THR A 1 241 ? 22.25 -26.5 -6.941 1 93.56 241 THR A CA 1
ATOM 2015 C C . THR A 1 241 ? 22.453 -27.516 -8.07 1 93.56 241 THR A C 1
ATOM 2017 O O . THR A 1 241 ? 22.156 -28.703 -7.906 1 93.56 241 THR A O 1
ATOM 2020 N N . LEU A 1 242 ? 23 -27.078 -9.219 1 95.12 242 LEU A N 1
ATOM 2021 C CA . LEU A 1 242 ? 23.156 -27.953 -10.383 1 95.12 242 LEU A CA 1
ATOM 2022 C C . LEU A 1 242 ? 24.547 -28.562 -10.422 1 95.12 242 LEU A C 1
ATOM 2024 O O . LEU A 1 242 ? 24.766 -29.562 -11.117 1 95.12 242 LEU A O 1
ATOM 2028 N N . GLY A 1 243 ? 25.484 -27.984 -9.711 1 93.25 243 GLY A N 1
ATOM 2029 C CA . GLY A 1 243 ? 26.859 -28.453 -9.742 1 93.25 243 GLY A CA 1
ATOM 2030 C C . GLY A 1 243 ? 27.531 -28.219 -11.078 1 93.25 243 GLY A C 1
ATOM 2031 O O . GLY A 1 243 ? 28.391 -29 -11.492 1 93.25 243 GLY A O 1
ATOM 2032 N N . LYS A 1 244 ? 27.016 -27.203 -11.844 1 94.69 244 LYS A N 1
ATOM 2033 C CA . LYS A 1 244 ? 27.531 -26.859 -13.164 1 94.69 244 LYS A CA 1
ATOM 2034 C C . LYS A 1 244 ? 27.672 -25.359 -13.328 1 94.69 244 LYS A C 1
ATOM 2036 O O . LYS A 1 244 ? 26.953 -24.578 -12.688 1 94.69 244 LYS A O 1
ATOM 2041 N N . PRO A 1 245 ? 28.609 -24.953 -14.227 1 95.56 245 PRO A N 1
ATOM 2042 C CA . PRO A 1 245 ? 28.719 -23.531 -14.508 1 95.56 245 PRO A CA 1
ATOM 2043 C C . PRO A 1 245 ? 27.469 -22.969 -15.188 1 95.56 245 PRO A C 1
ATOM 2045 O O . PRO A 1 245 ? 26.875 -23.625 -16.047 1 95.56 245 PRO A O 1
ATOM 2048 N N . VAL A 1 246 ? 27.016 -21.891 -14.734 1 97.75 246 VAL A N 1
ATOM 2049 C CA . VAL A 1 246 ? 25.906 -21.156 -15.32 1 97.75 246 VAL A CA 1
ATOM 2050 C C . VAL A 1 246 ? 26.359 -19.75 -15.711 1 97.75 246 VAL A C 1
ATOM 2052 O O . VAL A 1 246 ? 26.844 -19 -14.867 1 97.75 246 VAL A O 1
ATOM 2055 N N . ASN A 1 247 ? 26.234 -19.375 -17 1 96.62 247 ASN A N 1
ATOM 2056 C CA . ASN A 1 247 ? 26.641 -18.078 -17.5 1 96.62 247 ASN A CA 1
ATOM 2057 C C . ASN A 1 247 ? 25.453 -17.234 -17.938 1 96.62 247 ASN A C 1
ATOM 2059 O O . ASN A 1 247 ? 24.5 -17.75 -18.516 1 96.62 247 ASN A O 1
ATOM 2063 N N . LEU A 1 248 ? 25.547 -15.992 -17.578 1 97.12 248 LEU A N 1
ATOM 2064 C CA . LEU A 1 248 ? 24.531 -15.07 -18.062 1 97.12 248 LEU A CA 1
ATOM 2065 C C . LEU A 1 248 ? 24.781 -14.703 -19.531 1 97.12 248 LEU A C 1
ATOM 2067 O O . LEU A 1 248 ? 25.891 -14.344 -19.891 1 97.12 248 LEU A O 1
ATOM 2071 N N . VAL A 1 249 ? 23.766 -14.844 -20.312 1 97 249 VAL A N 1
ATOM 2072 C CA . VAL A 1 249 ? 23.875 -14.461 -21.719 1 97 249 VAL A CA 1
ATOM 2073 C C . VAL A 1 249 ? 22.703 -13.547 -22.078 1 97 249 VAL A C 1
ATOM 2075 O O . VAL A 1 249 ? 21.719 -13.445 -21.344 1 97 249 VAL A O 1
ATOM 2078 N N . LYS A 1 250 ? 22.906 -12.812 -23.172 1 94.94 250 LYS A N 1
ATOM 2079 C CA . LYS A 1 250 ? 21.844 -11.992 -23.734 1 94.94 250 LYS A CA 1
ATOM 2080 C C . LYS A 1 250 ? 21.188 -12.68 -24.922 1 94.94 250 LYS A C 1
ATOM 2082 O O . LYS A 1 250 ? 21.812 -13.469 -25.625 1 94.94 250 LYS A O 1
ATOM 2087 N N . GLY A 1 251 ? 19.906 -12.391 -25.078 1 95.69 251 GLY A N 1
ATOM 2088 C CA . GLY A 1 251 ? 19.188 -12.906 -26.234 1 95.69 251 GLY A CA 1
ATOM 2089 C C . GLY A 1 251 ? 17.797 -13.398 -25.906 1 95.69 251 GLY A C 1
ATOM 2090 O O . GLY A 1 251 ? 17.594 -14.039 -24.875 1 95.69 251 GLY A O 1
ATOM 2091 N N . LYS A 1 252 ? 16.938 -13.133 -26.781 1 96.19 252 LYS A N 1
ATOM 2092 C CA . LYS A 1 252 ? 15.57 -13.625 -26.672 1 96.19 252 LYS A CA 1
ATOM 2093 C C . LYS A 1 252 ? 15.477 -15.102 -27.062 1 96.19 252 LYS A C 1
ATOM 2095 O O . LYS A 1 252 ? 16.297 -15.586 -27.859 1 96.19 252 LYS A O 1
ATOM 2100 N N . ALA A 1 253 ? 14.492 -15.781 -26.453 1 97.5 253 ALA A N 1
ATOM 2101 C CA . ALA A 1 253 ? 14.25 -17.156 -26.875 1 97.5 253 ALA A CA 1
ATOM 2102 C C . ALA A 1 253 ? 13.781 -17.203 -28.328 1 97.5 253 ALA A C 1
ATOM 2104 O O . ALA A 1 253 ? 12.859 -16.484 -28.719 1 97.5 253 ALA A O 1
ATOM 2105 N N . PRO A 1 254 ? 14.406 -18.016 -29.172 1 96.88 254 PRO A N 1
ATOM 2106 C CA . PRO A 1 254 ? 13.914 -18.172 -30.547 1 96.88 254 PRO A CA 1
ATOM 2107 C C . PRO A 1 254 ? 12.57 -18.891 -30.609 1 96.88 254 PRO A C 1
ATOM 2109 O O . PRO A 1 254 ? 12.164 -19.547 -29.641 1 96.88 254 PRO A O 1
ATOM 2112 N N . ALA A 1 255 ? 11.922 -18.812 -31.719 1 94.94 255 ALA A N 1
ATOM 2113 C CA . ALA A 1 255 ? 10.594 -19.391 -31.906 1 94.94 255 ALA A CA 1
ATOM 2114 C C . ALA A 1 255 ? 10.617 -20.906 -31.75 1 94.94 255 ALA A C 1
ATOM 2116 O O . ALA A 1 255 ? 9.641 -21.516 -31.328 1 94.94 255 ALA A O 1
ATOM 2117 N N . HIS A 1 256 ? 11.719 -21.484 -32.062 1 95.75 256 HIS A N 1
ATOM 2118 C CA . HIS A 1 256 ? 11.812 -22.953 -32.062 1 95.75 256 HIS A CA 1
ATOM 2119 C C . HIS A 1 256 ? 12.25 -23.469 -30.688 1 95.75 256 HIS A C 1
ATOM 2121 O O . HIS A 1 256 ? 12.461 -24.656 -30.5 1 95.75 256 HIS A O 1
ATOM 2127 N N . ALA A 1 257 ? 12.438 -22.562 -29.703 1 98.12 257 ALA A N 1
ATOM 2128 C CA . ALA A 1 257 ? 12.812 -23 -28.375 1 98.12 257 ALA A CA 1
ATOM 2129 C C . ALA A 1 257 ? 11.797 -24.016 -27.828 1 98.12 257 ALA A C 1
ATOM 2131 O O . ALA A 1 257 ? 10.594 -23.844 -28 1 98.12 257 ALA A O 1
ATOM 2132 N N . LYS A 1 258 ? 12.281 -25.047 -27.219 1 97.62 258 LYS A N 1
ATOM 2133 C CA . LYS A 1 258 ? 11.445 -26.078 -26.609 1 97.62 258 LYS A CA 1
ATOM 2134 C C . LYS A 1 258 ? 11.039 -25.688 -25.188 1 97.62 258 LYS A C 1
ATOM 2136 O O . LYS A 1 258 ? 11.656 -24.797 -24.578 1 97.62 258 LYS A O 1
ATOM 2141 N N . VAL A 1 259 ? 9.984 -26.328 -24.703 1 97.38 259 VAL A N 1
ATOM 2142 C CA . VAL A 1 259 ? 9.484 -26.062 -23.359 1 97.38 259 VAL A CA 1
ATOM 2143 C C . VAL A 1 259 ? 9.742 -27.266 -22.469 1 97.38 259 VAL A C 1
ATOM 2145 O O . VAL A 1 259 ? 9.445 -28.406 -22.844 1 97.38 259 VAL A O 1
ATOM 2148 N N . PHE A 1 260 ? 10.375 -27.016 -21.375 1 97.75 260 PHE A N 1
ATOM 2149 C CA . PHE A 1 260 ? 10.5 -28.062 -20.359 1 97.75 260 PHE A CA 1
ATOM 2150 C C . PHE A 1 260 ? 9.367 -27.969 -19.344 1 97.75 260 PHE A C 1
ATOM 2152 O O . PHE A 1 260 ? 9.18 -26.922 -18.703 1 97.75 260 PHE A O 1
ATOM 2159 N N . LYS A 1 261 ? 8.633 -29.031 -19.203 1 95.75 261 LYS A N 1
ATOM 2160 C CA . LYS A 1 261 ? 7.543 -29.125 -18.234 1 95.75 261 LYS A CA 1
ATOM 2161 C C . LYS A 1 261 ? 7.984 -29.891 -17 1 95.75 261 LYS A C 1
ATOM 2163 O O . LYS A 1 261 ? 8.375 -31.062 -17.078 1 95.75 261 LYS A O 1
ATOM 2168 N N . GLY A 1 262 ? 7.883 -29.188 -15.914 1 93.12 262 GLY A N 1
ATOM 2169 C CA . GLY A 1 262 ? 8.398 -29.734 -14.68 1 93.12 262 GLY A CA 1
ATOM 2170 C C . GLY A 1 262 ? 7.441 -30.703 -14.016 1 93.12 262 GLY A C 1
ATOM 2171 O O . GLY A 1 262 ? 7.859 -31.562 -13.234 1 93.12 262 GLY A O 1
ATOM 2172 N N . GLY A 1 263 ? 6.109 -30.609 -14.242 1 94.75 263 GLY A N 1
ATOM 2173 C CA . GLY A 1 263 ? 5.148 -31.484 -13.594 1 94.75 263 GLY A CA 1
ATOM 2174 C C . GLY A 1 263 ? 3.734 -30.938 -13.602 1 94.75 263 GLY A C 1
ATOM 2175 O O . GLY A 1 263 ? 3.408 -30.047 -14.398 1 94.75 263 GLY A O 1
ATOM 2176 N N . SER A 1 264 ? 2.92 -31.609 -12.719 1 95.75 264 SER A N 1
ATOM 2177 C CA . SER A 1 264 ? 1.513 -31.25 -12.609 1 95.75 264 SER A CA 1
ATOM 2178 C C . SER A 1 264 ? 1.345 -29.906 -11.898 1 95.75 264 SER A C 1
ATOM 2180 O O . SER A 1 264 ? 2.115 -29.578 -10.992 1 95.75 264 SER A O 1
ATOM 2182 N N . LEU A 1 265 ? 0.301 -29.188 -12.297 1 96.62 265 LEU A N 1
ATOM 2183 C CA . LEU A 1 265 ? -0.019 -27.922 -11.656 1 96.62 265 LEU A CA 1
ATOM 2184 C C . LEU A 1 265 ? -0.768 -28.156 -10.344 1 96.62 265 LEU A C 1
ATOM 2186 O O . LEU A 1 265 ? -0.872 -27.234 -9.516 1 96.62 265 LEU A O 1
ATOM 2190 N N . LEU A 1 266 ? -1.277 -29.328 -10.109 1 96.62 266 LEU A N 1
ATOM 2191 C CA . LEU A 1 266 ? -2.178 -29.594 -8.992 1 96.62 266 LEU A CA 1
ATOM 2192 C C . LEU A 1 266 ? -1.518 -29.234 -7.668 1 96.62 266 LEU A C 1
ATOM 2194 O O . LEU A 1 266 ? -2.109 -28.547 -6.844 1 96.62 266 LEU A O 1
ATOM 2198 N N . PRO A 1 267 ? -0.255 -29.641 -7.438 1 96.94 267 PRO A N 1
ATOM 2199 C CA . PRO A 1 267 ? 0.365 -29.266 -6.164 1 96.94 267 PRO A CA 1
ATOM 2200 C C . PRO A 1 267 ? 0.52 -27.766 -6.008 1 96.94 267 PRO A C 1
ATOM 2202 O O . PRO A 1 267 ? 0.432 -27.234 -4.891 1 96.94 267 PRO A O 1
ATOM 2205 N N . LEU A 1 268 ? 0.801 -27.016 -7.105 1 97.44 268 LEU A N 1
ATOM 2206 C CA . LEU A 1 268 ? 0.914 -25.562 -7.047 1 97.44 268 LEU A CA 1
ATOM 2207 C C . LEU A 1 268 ? -0.433 -24.922 -6.719 1 97.44 268 LEU A C 1
ATOM 2209 O O . LEU A 1 268 ? -0.506 -24 -5.906 1 97.44 268 LEU A O 1
ATOM 2213 N N . TRP A 1 269 ? -1.479 -25.453 -7.363 1 97.94 269 TRP A N 1
ATOM 2214 C CA . TRP A 1 269 ? -2.814 -24.938 -7.078 1 97.94 269 TRP A CA 1
ATOM 2215 C C . TRP A 1 269 ? -3.172 -25.125 -5.609 1 97.94 269 TRP A C 1
ATOM 2217 O O . TRP A 1 269 ? -3.709 -24.219 -4.969 1 97.94 269 TRP A O 1
ATOM 2227 N N . ARG A 1 270 ? -2.848 -26.297 -5.062 1 97.25 270 ARG A N 1
ATOM 2228 C CA . ARG A 1 270 ? -3.129 -26.578 -3.658 1 97.25 270 ARG A CA 1
ATOM 2229 C C . ARG A 1 270 ? -2.373 -25.609 -2.748 1 97.25 270 ARG A C 1
ATOM 2231 O O . ARG A 1 270 ? -2.939 -25.078 -1.792 1 97.25 270 ARG A O 1
ATOM 2238 N N . GLU A 1 271 ? -1.124 -25.422 -3.047 1 97.31 271 GLU A N 1
ATOM 2239 C CA . GLU A 1 271 ? -0.303 -24.516 -2.24 1 97.31 271 GLU A CA 1
ATOM 2240 C C . GLU A 1 271 ? -0.858 -23.094 -2.262 1 97.31 271 GLU A C 1
ATOM 2242 O O . GLU A 1 271 ? -0.924 -22.438 -1.224 1 97.31 271 GLU A O 1
ATOM 2247 N N . VAL A 1 272 ? -1.283 -22.609 -3.418 1 98 272 VAL A N 1
ATOM 2248 C CA . VAL A 1 272 ? -1.784 -21.25 -3.617 1 98 272 VAL A CA 1
ATOM 2249 C C . VAL A 1 272 ? -3.117 -21.078 -2.893 1 98 272 VAL A C 1
ATOM 2251 O O . VAL A 1 272 ? -3.326 -20.078 -2.189 1 98 272 VAL A O 1
ATOM 2254 N N . LEU A 1 273 ? -3.99 -22.031 -3.018 1 98.62 273 LEU A N 1
ATOM 2255 C CA . LEU A 1 273 ? -5.367 -21.859 -2.562 1 98.62 273 LEU A CA 1
ATOM 2256 C C . LEU A 1 273 ? -5.516 -22.297 -1.106 1 98.62 273 LEU A C 1
ATOM 2258 O O . LEU A 1 273 ? -6.121 -21.578 -0.303 1 98.62 273 LEU A O 1
ATOM 2262 N N . ILE A 1 274 ? -4.961 -23.438 -0.703 1 98.06 274 ILE A N 1
ATOM 2263 C CA . ILE A 1 274 ? -5.156 -23.969 0.642 1 98.06 274 ILE A CA 1
ATOM 2264 C C . ILE A 1 274 ? -4.242 -23.234 1.623 1 98.06 274 ILE A C 1
ATOM 2266 O O . ILE A 1 274 ? -4.695 -22.781 2.676 1 98.06 274 ILE A O 1
ATOM 2270 N N . GLU A 1 275 ? -2.963 -23.031 1.253 1 96.75 275 GLU A N 1
ATOM 2271 C CA . GLU A 1 275 ? -1.988 -22.438 2.158 1 96.75 275 GLU A CA 1
ATOM 2272 C C . GLU A 1 275 ? -1.881 -20.922 1.929 1 96.75 275 GLU A C 1
ATOM 2274 O O . GLU A 1 275 ? -1.174 -20.234 2.66 1 96.75 275 GLU A O 1
ATOM 2279 N N . SER A 1 276 ? -2.564 -20.469 0.912 1 98.19 276 SER A N 1
ATOM 2280 C CA . SER A 1 276 ? -2.561 -19.047 0.566 1 98.19 276 SER A CA 1
ATOM 2281 C C . SER A 1 276 ? -1.144 -18.547 0.326 1 98.19 276 SER A C 1
ATOM 2283 O O . SER A 1 276 ? -0.784 -17.453 0.774 1 98.19 276 SER A O 1
ATOM 2285 N N . ASP A 1 277 ? -0.367 -19.25 -0.437 1 97.94 277 ASP A N 1
ATOM 2286 C CA . ASP A 1 277 ? 1.029 -18.906 -0.698 1 97.94 277 ASP A CA 1
ATOM 2287 C C . ASP A 1 277 ? 1.143 -17.781 -1.724 1 97.94 277 ASP A C 1
ATOM 2289 O O . ASP A 1 277 ? 0.889 -17.984 -2.912 1 97.94 277 ASP A O 1
ATOM 2293 N N . ASN A 1 278 ? 1.594 -16.609 -1.264 1 98.62 278 ASN A N 1
ATOM 2294 C CA . ASN A 1 278 ? 1.684 -15.43 -2.111 1 98.62 278 ASN A CA 1
ATOM 2295 C C . ASN A 1 278 ? 2.699 -15.617 -3.232 1 98.62 278 ASN A C 1
ATOM 2297 O O . ASN A 1 278 ? 2.445 -15.242 -4.379 1 98.62 278 ASN A O 1
ATOM 2301 N N . PHE A 1 279 ? 3.807 -16.203 -2.9 1 98.5 279 PHE A N 1
ATOM 2302 C CA . PHE A 1 279 ? 4.895 -16.344 -3.857 1 98.5 279 PHE A CA 1
ATOM 2303 C C . PHE A 1 279 ? 4.484 -17.25 -5.012 1 98.5 279 PHE A C 1
ATOM 2305 O O . PHE A 1 279 ? 4.676 -16.906 -6.18 1 98.5 279 PHE A O 1
ATOM 2312 N N . VAL A 1 280 ? 3.928 -18.344 -4.668 1 98.5 280 VAL A N 1
ATOM 2313 C CA . VAL A 1 280 ? 3.508 -19.297 -5.695 1 98.5 280 VAL A CA 1
ATOM 2314 C C . VAL A 1 280 ? 2.418 -18.672 -6.562 1 98.5 280 VAL A C 1
ATOM 2316 O O . VAL A 1 280 ? 2.369 -18.891 -7.773 1 98.5 280 VAL A O 1
ATOM 2319 N N . ALA A 1 281 ? 1.54 -17.859 -5.988 1 98.81 281 ALA A N 1
ATOM 2320 C CA . ALA A 1 281 ? 0.506 -17.172 -6.762 1 98.81 281 ALA A CA 1
ATOM 2321 C C . ALA A 1 281 ? 1.124 -16.219 -7.781 1 98.81 281 ALA A C 1
ATOM 2323 O O . ALA A 1 281 ? 0.719 -16.203 -8.945 1 98.81 281 ALA A O 1
ATOM 2324 N N . GLU A 1 282 ? 2.094 -15.461 -7.34 1 98.88 282 GLU A N 1
ATOM 2325 C CA . GLU A 1 282 ? 2.775 -14.531 -8.242 1 98.88 282 GLU A CA 1
ATOM 2326 C C . GLU A 1 282 ? 3.473 -15.281 -9.375 1 98.88 282 GLU A C 1
ATOM 2328 O O . GLU A 1 282 ? 3.365 -14.898 -10.539 1 98.88 282 GLU A O 1
ATOM 2333 N N . GLN A 1 283 ? 4.16 -16.312 -9.016 1 98.75 283 GLN A N 1
ATOM 2334 C CA . GLN A 1 283 ? 4.922 -17.094 -9.977 1 98.75 283 GLN A CA 1
ATOM 2335 C C . GLN A 1 283 ? 4 -17.812 -10.961 1 98.75 283 GLN A C 1
ATOM 2337 O O . GLN A 1 283 ? 4.332 -17.969 -12.133 1 98.75 283 GLN A O 1
ATOM 2342 N N . LEU A 1 284 ? 2.867 -18.266 -10.445 1 98.62 284 LEU A N 1
ATOM 2343 C CA . LEU A 1 284 ? 1.867 -18.891 -11.305 1 98.62 284 LEU A CA 1
ATOM 2344 C C . LEU A 1 284 ? 1.396 -17.922 -12.391 1 98.62 284 LEU A C 1
ATOM 2346 O O . LEU A 1 284 ? 1.281 -18.297 -13.555 1 98.62 284 LEU A O 1
ATOM 2350 N N . LEU A 1 285 ? 1.159 -16.688 -12.039 1 98.88 285 LEU A N 1
ATOM 2351 C CA . LEU A 1 285 ? 0.761 -15.656 -13 1 98.88 285 LEU A CA 1
ATOM 2352 C C . LEU A 1 285 ? 1.855 -15.43 -14.031 1 98.88 285 LEU A C 1
ATOM 2354 O O . LEU A 1 285 ? 1.564 -15.234 -15.219 1 98.88 285 LEU A O 1
ATOM 2358 N N . LEU A 1 286 ? 3.117 -15.453 -13.633 1 98.88 286 LEU A N 1
ATOM 2359 C CA . LEU A 1 286 ? 4.242 -15.297 -14.555 1 98.88 286 LEU A CA 1
ATOM 2360 C C . LEU A 1 286 ? 4.332 -16.484 -15.508 1 98.88 286 LEU A C 1
ATOM 2362 O O . LEU A 1 286 ? 4.664 -16.312 -16.688 1 98.88 286 LEU A O 1
ATOM 2366 N N . MET A 1 287 ? 4.062 -17.672 -14.977 1 98.81 287 MET A N 1
ATOM 2367 C CA . MET A 1 287 ? 4.059 -18.859 -15.844 1 98.81 287 MET A CA 1
ATOM 2368 C C . MET A 1 287 ? 2.975 -18.734 -16.906 1 98.81 287 MET A C 1
ATOM 2370 O O . MET A 1 287 ? 3.189 -19.125 -18.062 1 98.81 287 MET A O 1
ATOM 2374 N N . VAL A 1 288 ? 1.807 -18.188 -16.547 1 98.88 288 VAL A N 1
ATOM 2375 C CA . VAL A 1 288 ? 0.754 -17.906 -17.516 1 98.88 288 VAL A CA 1
ATOM 2376 C C . VAL A 1 288 ? 1.27 -16.938 -18.562 1 98.88 288 VAL A C 1
ATOM 2378 O O . VAL A 1 288 ? 1.017 -17.109 -19.766 1 98.88 288 VAL A O 1
ATOM 2381 N N . SER A 1 289 ? 2 -15.953 -18.125 1 98.81 289 SER A N 1
ATOM 2382 C CA . SER A 1 289 ? 2.574 -14.953 -19.031 1 98.81 289 SER A CA 1
ATOM 2383 C C . SER A 1 289 ? 3.486 -15.602 -20.062 1 98.81 289 SER A C 1
ATOM 2385 O O . SER A 1 289 ? 3.395 -15.289 -21.25 1 98.81 289 SER A O 1
ATOM 2387 N N . ASP A 1 290 ? 4.359 -16.438 -19.609 1 98.5 290 ASP A N 1
ATOM 2388 C CA . ASP A 1 290 ? 5.273 -17.141 -20.5 1 98.5 290 ASP A CA 1
ATOM 2389 C C . ASP A 1 290 ? 4.504 -17.922 -21.562 1 98.5 290 ASP A C 1
ATOM 2391 O O . ASP A 1 290 ? 4.852 -17.906 -22.75 1 98.5 290 ASP A O 1
ATOM 2395 N N . ALA A 1 291 ? 3.502 -18.609 -21.141 1 98.06 291 ALA A N 1
ATOM 2396 C CA . ALA A 1 291 ? 2.703 -19.438 -22.047 1 98.06 291 ALA A CA 1
ATOM 2397 C C . ALA A 1 291 ? 2.043 -18.578 -23.125 1 98.06 291 ALA A C 1
ATOM 2399 O O . ALA A 1 291 ? 1.97 -18.984 -24.281 1 98.06 291 ALA A O 1
ATOM 2400 N N . LEU A 1 292 ? 1.564 -17.406 -22.719 1 98.06 292 LEU A N 1
ATOM 2401 C CA . LEU A 1 292 ? 0.813 -16.547 -23.625 1 98.06 292 LEU A CA 1
ATOM 2402 C C . LEU A 1 292 ? 1.753 -15.773 -24.562 1 98.06 292 LEU A C 1
ATOM 2404 O O . LEU A 1 292 ? 1.46 -15.602 -25.75 1 98.06 292 LEU A O 1
ATOM 2408 N N . PHE A 1 293 ? 2.947 -15.305 -24 1 97.62 293 PHE A N 1
ATOM 2409 C CA . PHE A 1 293 ? 3.658 -14.258 -24.719 1 97.62 293 PHE A CA 1
ATOM 2410 C C . PHE A 1 293 ? 5.125 -14.617 -24.906 1 97.62 293 PHE A C 1
ATOM 2412 O O . PHE A 1 293 ? 5.859 -13.93 -25.609 1 97.62 293 PHE A O 1
ATOM 2419 N N . GLY A 1 294 ? 5.617 -15.672 -24.219 1 97.25 294 GLY A N 1
ATOM 2420 C CA . GLY A 1 294 ? 7.035 -15.992 -24.25 1 97.25 294 GLY A CA 1
ATOM 2421 C C . GLY A 1 294 ? 7.883 -15.023 -23.438 1 97.25 294 GLY A C 1
ATOM 2422 O O . GLY A 1 294 ? 9.094 -14.914 -23.656 1 97.25 294 GLY A O 1
ATOM 2423 N N . GLU A 1 295 ? 7.273 -14.289 -22.594 1 97.62 295 GLU A N 1
ATOM 2424 C CA . GLU A 1 295 ? 7.93 -13.359 -21.688 1 97.62 295 GLU A CA 1
ATOM 2425 C C . GLU A 1 295 ? 7.223 -13.328 -20.328 1 97.62 295 GLU A C 1
ATOM 2427 O O . GLU A 1 295 ? 6.121 -13.859 -20.188 1 97.62 295 GLU A O 1
ATOM 2432 N N . LEU A 1 296 ? 7.859 -12.812 -19.375 1 98.62 296 LEU A N 1
ATOM 2433 C CA . LEU A 1 296 ? 7.312 -12.719 -18.031 1 98.62 296 LEU A CA 1
ATOM 2434 C C . LEU A 1 296 ? 6.867 -11.297 -17.719 1 98.62 296 LEU A C 1
ATOM 2436 O O . LEU A 1 296 ? 7.684 -10.445 -17.359 1 98.62 296 LEU A O 1
ATOM 2440 N N . ASN A 1 297 ? 5.617 -11.062 -17.891 1 98.62 297 ASN A N 1
ATOM 2441 C CA . ASN A 1 297 ? 4.98 -9.766 -17.672 1 98.62 297 ASN A CA 1
ATOM 2442 C C . ASN A 1 297 ? 3.594 -9.922 -17.062 1 98.62 297 ASN A C 1
ATOM 2444 O O . ASN A 1 297 ? 2.613 -10.156 -17.766 1 98.62 297 ASN A O 1
ATOM 2448 N N . GLY A 1 298 ? 3.547 -9.75 -15.711 1 98.62 298 GLY A N 1
ATOM 2449 C CA . GLY A 1 298 ? 2.309 -9.961 -14.977 1 98.62 298 GLY A CA 1
ATOM 2450 C C . GLY A 1 298 ? 1.2 -9.008 -15.391 1 98.62 298 GLY A C 1
ATOM 2451 O O . GLY A 1 298 ? 0.045 -9.414 -15.531 1 98.62 298 GLY A O 1
ATOM 2452 N N . GLU A 1 299 ? 1.524 -7.738 -15.602 1 98.56 299 GLU A N 1
ATOM 2453 C CA . GLU A 1 299 ? 0.531 -6.738 -15.977 1 98.56 299 GLU A CA 1
ATOM 2454 C C . GLU A 1 299 ? -0.098 -7.062 -17.328 1 98.56 299 GLU A C 1
ATOM 2456 O O . GLU A 1 299 ? -1.32 -7.02 -17.484 1 98.56 299 GLU A O 1
ATOM 2461 N N . ARG A 1 300 ? 0.74 -7.395 -18.312 1 98.69 300 ARG A N 1
ATOM 2462 C CA . ARG A 1 300 ? 0.244 -7.773 -19.625 1 98.69 300 ARG A CA 1
ATOM 2463 C C . ARG A 1 300 ? -0.665 -8.992 -19.547 1 98.69 300 ARG A C 1
ATOM 2465 O O . ARG A 1 300 ? -1.68 -9.07 -20.234 1 98.69 300 ARG A O 1
ATOM 2472 N N . THR A 1 301 ? -0.29 -9.93 -18.703 1 98.88 301 THR A N 1
ATOM 2473 C CA . THR A 1 301 ? -1.062 -11.148 -18.5 1 98.88 301 THR A CA 1
ATOM 2474 C C . THR A 1 301 ? -2.449 -10.828 -17.953 1 98.88 301 THR A C 1
ATOM 2476 O O . THR A 1 301 ? -3.457 -11.305 -18.484 1 98.88 301 THR A O 1
ATOM 2479 N N . ILE A 1 302 ? -2.531 -10.023 -16.953 1 98.88 302 ILE A N 1
ATOM 2480 C CA . ILE A 1 302 ? -3.787 -9.641 -16.312 1 98.88 302 ILE A CA 1
ATOM 2481 C C . ILE A 1 302 ? -4.684 -8.922 -17.328 1 98.88 302 ILE A C 1
ATOM 2483 O O . ILE A 1 302 ? -5.863 -9.25 -17.453 1 98.88 302 ILE A O 1
ATOM 2487 N N . ASP A 1 303 ? -4.113 -8.016 -18.062 1 98.69 303 ASP A N 1
ATOM 2488 C CA . ASP A 1 303 ? -4.875 -7.289 -19.078 1 98.69 303 ASP A CA 1
ATOM 2489 C C . ASP A 1 303 ? -5.449 -8.242 -20.125 1 98.69 303 ASP A C 1
ATOM 2491 O O . ASP A 1 303 ? -6.609 -8.109 -20.531 1 98.69 303 ASP A O 1
ATOM 2495 N N . TYR A 1 304 ? -4.617 -9.156 -20.547 1 98.81 304 TYR A N 1
ATOM 2496 C CA . TYR A 1 304 ? -5.039 -10.133 -21.547 1 98.81 304 TYR A CA 1
ATOM 2497 C C . TYR A 1 304 ? -6.207 -10.969 -21.031 1 98.81 304 TYR A C 1
ATOM 2499 O O . TYR A 1 304 ? -7.199 -11.164 -21.734 1 98.81 304 TYR A O 1
ATOM 2507 N N . ILE A 1 305 ? -6.109 -11.469 -19.812 1 98.81 305 ILE A N 1
ATOM 2508 C CA . ILE A 1 305 ? -7.145 -12.328 -19.234 1 98.81 305 ILE A CA 1
ATOM 2509 C C . ILE A 1 305 ? -8.438 -11.531 -19.094 1 98.81 305 ILE A C 1
ATOM 2511 O O . ILE A 1 305 ? -9.516 -12.016 -19.453 1 98.81 305 ILE A O 1
ATOM 2515 N N . LYS A 1 306 ? -8.383 -10.328 -18.531 1 98.75 306 LYS A N 1
ATOM 2516 C CA . LYS A 1 306 ? -9.57 -9.492 -18.359 1 98.75 306 LYS A CA 1
ATOM 2517 C C . LYS A 1 306 ? -10.258 -9.234 -19.688 1 98.75 306 LYS A C 1
ATOM 2519 O O . LYS A 1 306 ? -11.477 -9.359 -19.812 1 98.75 306 LYS A O 1
ATOM 2524 N N . LYS A 1 307 ? -9.469 -8.914 -20.719 1 98.25 307 LYS A N 1
ATOM 2525 C CA . LYS A 1 307 ? -9.992 -8.531 -22.016 1 98.25 307 LYS A CA 1
ATOM 2526 C C . LYS A 1 307 ? -10.641 -9.727 -22.719 1 98.25 307 LYS A C 1
ATOM 2528 O O . LYS A 1 307 ? -11.695 -9.586 -23.344 1 98.25 307 LYS A O 1
ATOM 2533 N N . ASN A 1 308 ? -10.109 -10.875 -22.594 1 98.38 308 ASN A N 1
ATOM 2534 C CA . ASN A 1 308 ? -10.492 -11.984 -23.453 1 98.38 308 ASN A CA 1
ATOM 2535 C C . ASN A 1 308 ? -11.414 -12.961 -22.734 1 98.38 308 ASN A C 1
ATOM 2537 O O . ASN A 1 308 ? -12.117 -13.742 -23.375 1 98.38 308 ASN A O 1
ATOM 2541 N N . TYR A 1 309 ? -11.375 -12.922 -21.391 1 98.12 309 TYR A N 1
ATOM 2542 C CA . TYR A 1 309 ? -12.07 -14.023 -20.734 1 98.12 309 TYR A CA 1
ATOM 2543 C C . TYR A 1 309 ? -13.031 -13.5 -19.672 1 98.12 309 TYR A C 1
ATOM 2545 O O . TYR A 1 309 ? -13.75 -14.281 -19.047 1 98.12 309 TYR A O 1
ATOM 2553 N N . MET A 1 310 ? -13.125 -12.172 -19.484 1 98.12 310 MET A N 1
ATOM 2554 C CA . MET A 1 310 ? -13.969 -11.68 -18.406 1 98.12 310 MET A CA 1
ATOM 2555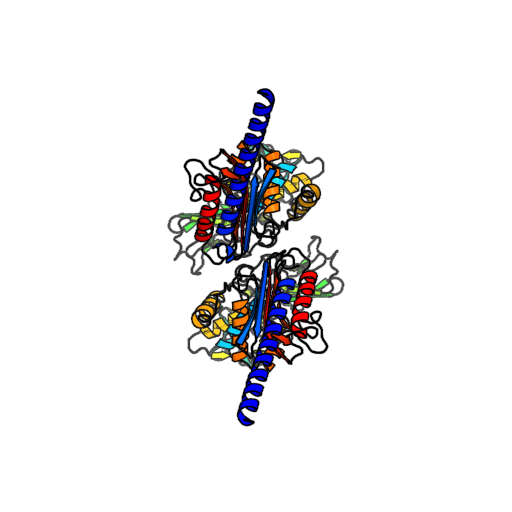 C C . MET A 1 310 ? -15.008 -10.695 -18.922 1 98.12 310 MET A C 1
ATOM 2557 O O . MET A 1 310 ? -15.508 -9.859 -18.172 1 98.12 310 MET A O 1
ATOM 2561 N N . ASP A 1 311 ? -15.297 -10.766 -20.172 1 96.81 311 ASP A N 1
ATOM 2562 C CA . ASP A 1 311 ? -16.281 -9.867 -20.781 1 96.81 311 ASP A CA 1
ATOM 2563 C C . ASP A 1 311 ? -17.688 -10.141 -20.219 1 96.81 311 ASP A C 1
ATOM 2565 O O . ASP A 1 311 ? -18.516 -9.234 -20.172 1 96.81 311 ASP A O 1
ATOM 2569 N N . ASP A 1 312 ? -17.984 -11.352 -19.859 1 96.69 312 ASP A N 1
ATOM 2570 C CA . ASP A 1 312 ? -19.312 -11.727 -19.391 1 96.69 312 ASP A CA 1
ATOM 2571 C C . ASP A 1 312 ? -19.438 -11.555 -17.891 1 96.69 312 ASP A C 1
ATOM 2573 O O . ASP A 1 312 ? -20.469 -11.875 -17.297 1 96.69 312 ASP A O 1
ATOM 2577 N N . PHE A 1 313 ? -18.375 -11.109 -17.234 1 98.12 313 PHE A N 1
ATOM 2578 C CA . PHE A 1 3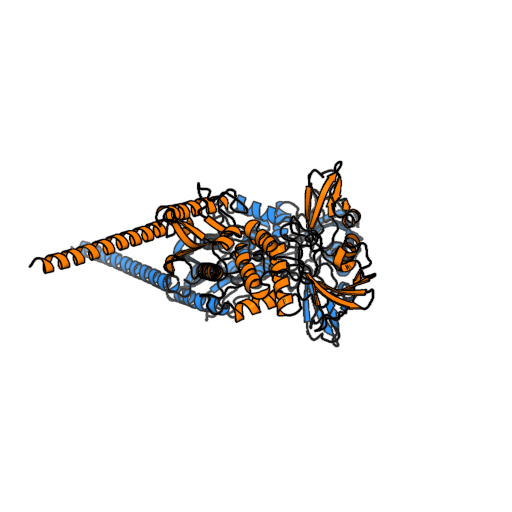13 ? -18.469 -10.789 -15.812 1 98.12 313 PHE A CA 1
ATOM 2579 C C . PHE A 1 313 ? -19.297 -9.531 -15.602 1 98.12 313 PHE A C 1
ATOM 2581 O O . PHE A 1 313 ? -19.297 -8.625 -16.438 1 98.12 313 PHE A O 1
ATOM 2588 N N . PRO A 1 314 ? -20.078 -9.477 -14.469 1 98.19 314 PRO A N 1
ATOM 2589 C CA . PRO A 1 314 ? -20.953 -8.32 -14.266 1 98.19 314 PRO A CA 1
ATOM 2590 C C . PRO A 1 314 ? -20.172 -7.02 -14.086 1 98.19 314 PRO A C 1
ATOM 2592 O O . PRO A 1 314 ? -20.641 -5.953 -14.492 1 98.19 314 PRO A O 1
ATOM 2595 N N . ASP A 1 315 ? -19.016 -7.02 -13.406 1 97.81 315 ASP A N 1
ATOM 2596 C CA . ASP A 1 315 ? -18.109 -5.883 -13.211 1 97.81 315 ASP A CA 1
ATOM 2597 C C . ASP A 1 315 ? -16.672 -6.262 -13.508 1 97.81 315 ASP A C 1
ATOM 2599 O O . ASP A 1 315 ? -16.203 -7.324 -13.094 1 97.81 315 ASP A O 1
ATOM 2603 N N . LYS A 1 316 ? -16.031 -5.461 -14.25 1 96.62 316 LYS A N 1
ATOM 2604 C CA . LYS A 1 316 ? -14.602 -5.703 -14.461 1 96.62 316 LYS A CA 1
ATOM 2605 C C . LYS A 1 316 ? -13.789 -5.344 -13.219 1 96.62 316 LYS A C 1
ATOM 2607 O O . LYS A 1 316 ? -13.898 -4.23 -12.703 1 96.62 316 LYS A O 1
ATOM 2612 N N . PRO A 1 317 ? -13.016 -6.289 -12.719 1 98.44 317 PRO A N 1
ATOM 2613 C CA . PRO A 1 317 ? -12.211 -5.973 -11.539 1 98.44 317 PRO A CA 1
ATOM 2614 C C . PRO A 1 317 ? -11.008 -5.09 -11.859 1 98.44 317 PRO A C 1
ATOM 2616 O O . PRO A 1 317 ? -10.555 -5.059 -13.008 1 98.44 317 PRO A O 1
ATOM 2619 N N . ARG A 1 318 ? -10.539 -4.289 -10.906 1 98.69 318 ARG A N 1
ATOM 2620 C CA . ARG A 1 318 ? -9.148 -3.857 -10.898 1 98.69 318 ARG A CA 1
ATOM 2621 C C . ARG A 1 318 ? -8.242 -4.934 -10.312 1 98.69 318 ARG A C 1
ATOM 2623 O O . ARG A 1 318 ? -8.281 -5.191 -9.102 1 98.69 318 ARG A O 1
ATOM 2630 N N . TRP A 1 319 ? -7.562 -5.625 -11.078 1 98.88 319 TRP A N 1
ATOM 2631 C CA . TRP A 1 319 ? -6.676 -6.738 -10.766 1 98.88 319 TRP A CA 1
ATOM 2632 C C . TRP A 1 319 ? -5.23 -6.402 -11.109 1 98.88 319 TRP A C 1
ATOM 2634 O O . TRP A 1 319 ? -4.91 -6.152 -12.273 1 98.88 319 TRP A O 1
ATOM 2644 N N . VAL A 1 320 ? -4.297 -6.383 -10.016 1 98.81 320 VAL A N 1
ATOM 2645 C CA . VAL A 1 320 ? -3.014 -5.766 -10.344 1 98.81 320 VAL A CA 1
ATOM 2646 C C . VAL A 1 320 ? -1.875 -6.711 -9.969 1 98.81 320 VAL A C 1
ATOM 2648 O O . VAL A 1 320 ? -0.715 -6.457 -10.305 1 98.81 320 VAL A O 1
ATOM 2651 N N . ASP A 1 321 ? -2.104 -7.789 -9.234 1 98.81 321 ASP A N 1
ATOM 2652 C CA . ASP A 1 321 ? -1.075 -8.766 -8.898 1 98.81 321 ASP A CA 1
ATOM 2653 C C . ASP A 1 321 ? -1.676 -10.156 -8.727 1 98.81 321 ASP A C 1
ATOM 2655 O O . ASP A 1 321 ? -2.891 -10.336 -8.852 1 98.81 321 ASP A O 1
ATOM 2659 N N . GLY A 1 322 ? -0.876 -11.164 -8.539 1 98.88 322 GLY A N 1
ATOM 2660 C CA . GLY A 1 322 ? -1.343 -12.539 -8.484 1 98.88 322 GLY A CA 1
ATOM 2661 C C . GLY A 1 322 ? -1.771 -12.969 -7.098 1 98.88 322 GLY A C 1
ATOM 2662 O O . GLY A 1 322 ? -2.551 -13.914 -6.945 1 98.88 322 GLY A O 1
ATOM 2663 N N . SER A 1 323 ? -1.281 -12.336 -6.082 1 98.81 323 SER A N 1
ATOM 2664 C CA . SER A 1 323 ? -1.411 -12.859 -4.723 1 98.81 323 SER A CA 1
ATOM 2665 C C . SER A 1 323 ? -2.488 -12.109 -3.945 1 98.81 323 SER A C 1
ATOM 2667 O O . SER A 1 323 ? -3.084 -12.656 -3.016 1 98.81 323 SER A O 1
ATOM 2669 N N . GLY A 1 324 ? -2.74 -10.844 -4.27 1 98.75 324 GLY A N 1
ATOM 2670 C CA . GLY A 1 324 ? -3.654 -10.023 -3.486 1 98.75 324 GLY A CA 1
ATOM 2671 C C . GLY A 1 324 ? -2.955 -9.211 -2.416 1 98.75 324 GLY A C 1
ATOM 2672 O O . GLY A 1 324 ? -3.609 -8.586 -1.578 1 98.75 324 GLY A O 1
ATOM 2673 N N . LEU A 1 325 ? -1.594 -9.148 -2.484 1 98.56 325 LEU A N 1
ATOM 2674 C CA . LEU A 1 325 ? -0.823 -8.344 -1.544 1 98.56 325 LEU A CA 1
ATOM 2675 C C . LEU A 1 325 ? -1.086 -6.855 -1.758 1 98.56 325 LEU A C 1
ATOM 2677 O O . LEU A 1 325 ? -1.016 -6.066 -0.813 1 98.56 325 LEU A O 1
ATOM 2681 N N . SER A 1 326 ? -1.401 -6.496 -3 1 98.69 326 SER A N 1
ATOM 2682 C CA . SER A 1 326 ? -1.614 -5.094 -3.334 1 98.69 326 SER A CA 1
ATOM 2683 C C . SER A 1 326 ? -2.996 -4.625 -2.893 1 98.69 326 SER A C 1
ATOM 2685 O O . SER A 1 326 ? -4.004 -5.254 -3.217 1 98.69 326 SER A O 1
ATOM 2687 N N . ARG A 1 327 ? -3.031 -3.514 -2.254 1 98.38 327 ARG A N 1
ATOM 2688 C CA . ARG A 1 327 ? -4.289 -2.916 -1.817 1 98.38 327 ARG A CA 1
ATOM 2689 C C . ARG A 1 327 ? -4.984 -2.201 -2.971 1 98.38 327 ARG A C 1
ATOM 2691 O O . ARG A 1 327 ? -6.047 -1.601 -2.787 1 98.38 327 ARG A O 1
ATOM 2698 N N . HIS A 1 328 ? -4.379 -2.314 -4.18 1 98.5 328 HIS A N 1
ATOM 2699 C CA . HIS A 1 328 ? -4.969 -1.7 -5.363 1 98.5 328 HIS A CA 1
ATOM 2700 C C . HIS A 1 328 ? -5.977 -2.635 -6.023 1 98.5 328 HIS A C 1
ATOM 2702 O O . HIS A 1 328 ? -6.738 -2.217 -6.898 1 98.5 328 HIS A O 1
ATOM 2708 N N . ASN A 1 329 ? -5.934 -3.889 -5.602 1 98.88 329 ASN A N 1
ATOM 2709 C CA . ASN A 1 329 ? -6.953 -4.797 -6.117 1 98.88 329 ASN A CA 1
ATOM 2710 C C . ASN A 1 329 ? -8.344 -4.406 -5.637 1 98.88 329 ASN A C 1
ATOM 2712 O O . ASN A 1 329 ? -8.547 -4.141 -4.449 1 98.88 329 ASN A O 1
ATOM 2716 N N . LEU A 1 330 ? -9.305 -4.348 -6.566 1 98.94 330 LEU A N 1
ATOM 2717 C CA . LEU A 1 330 ? -10.711 -4.098 -6.27 1 98.94 330 LEU A CA 1
ATOM 2718 C C . LEU A 1 330 ? -11.609 -5.047 -7.051 1 98.94 330 LEU A C 1
ATOM 2720 O O . LEU A 1 330 ? -11.453 -5.195 -8.266 1 98.94 330 LEU A O 1
ATOM 2724 N N . VAL A 1 331 ? -12.492 -5.715 -6.371 1 98.88 331 VAL A N 1
ATOM 2725 C CA . VAL A 1 331 ? -13.414 -6.652 -7 1 98.88 331 VAL A CA 1
ATOM 2726 C C . VAL A 1 331 ? -14.758 -6.629 -6.273 1 98.88 331 VAL A C 1
ATOM 2728 O O . VAL A 1 331 ? -14.812 -6.41 -5.062 1 98.88 331 VAL A O 1
ATOM 2731 N N . THR A 1 332 ? -15.852 -6.863 -6.977 1 98.88 332 THR A N 1
ATOM 2732 C CA . THR A 1 332 ? -17.172 -6.895 -6.359 1 98.88 332 THR A CA 1
ATOM 2733 C C . THR A 1 332 ? -17.531 -8.305 -5.898 1 98.88 332 THR A C 1
ATOM 2735 O O . THR A 1 332 ? -17.047 -9.289 -6.477 1 98.88 332 THR A O 1
ATOM 2738 N N . PRO A 1 333 ? -18.375 -8.383 -4.852 1 98.94 333 PRO A N 1
ATOM 2739 C CA . PRO A 1 333 ? -18.859 -9.711 -4.457 1 98.94 333 PRO A CA 1
ATOM 2740 C C . PRO A 1 333 ? -19.547 -10.453 -5.602 1 98.94 333 PRO A C 1
ATOM 2742 O O . PRO A 1 333 ? -19.359 -11.656 -5.766 1 98.94 333 PRO A O 1
ATOM 2745 N N . ARG A 1 334 ? -20.344 -9.797 -6.441 1 98.81 334 ARG A N 1
ATOM 2746 C CA . ARG A 1 334 ? -21.047 -10.484 -7.512 1 98.81 334 ARG A CA 1
ATOM 2747 C C . ARG A 1 334 ? -20.094 -10.969 -8.586 1 98.81 334 ARG A C 1
ATOM 2749 O O . ARG A 1 334 ? -20.312 -12.008 -9.211 1 98.81 334 ARG A O 1
ATOM 2756 N N . THR A 1 335 ? -19 -10.219 -8.805 1 98.88 335 THR A N 1
ATOM 2757 C CA . THR A 1 335 ? -17.969 -10.695 -9.727 1 98.88 335 THR A CA 1
ATOM 2758 C C . THR A 1 335 ? -17.266 -11.93 -9.164 1 98.88 335 THR A C 1
ATOM 2760 O O . THR A 1 335 ? -16.984 -12.875 -9.898 1 98.88 335 THR A O 1
ATOM 2763 N N . MET A 1 336 ? -16.984 -11.969 -7.883 1 98.94 336 MET A N 1
ATOM 2764 C CA . MET A 1 336 ? -16.359 -13.125 -7.258 1 98.94 336 MET A CA 1
ATOM 2765 C C . MET A 1 336 ? -17.266 -14.352 -7.336 1 98.94 336 MET A C 1
ATOM 2767 O O . MET A 1 336 ? -16.781 -15.461 -7.586 1 98.94 336 MET A O 1
ATOM 2771 N N . VAL A 1 337 ? -18.531 -14.148 -7.105 1 98.88 337 VAL A N 1
ATOM 2772 C CA . VAL A 1 337 ? -19.484 -15.25 -7.199 1 98.88 337 VAL A CA 1
ATOM 2773 C C . VAL A 1 337 ? -19.547 -15.758 -8.633 1 98.88 337 VAL A C 1
ATOM 2775 O O . VAL A 1 337 ? -19.594 -16.969 -8.875 1 98.88 337 VAL A O 1
ATOM 2778 N N . THR A 1 338 ? -19.578 -14.836 -9.586 1 98.75 338 THR A N 1
ATOM 2779 C CA . THR A 1 338 ? -19.547 -15.227 -10.992 1 98.75 338 THR A CA 1
ATOM 2780 C C . THR A 1 338 ? -18.297 -16.047 -11.305 1 98.75 338 THR A C 1
ATOM 2782 O O . THR A 1 338 ? -18.375 -17.047 -12.016 1 98.75 338 THR A O 1
ATOM 2785 N N . LEU A 1 339 ? -17.172 -15.617 -10.773 1 98.88 339 LEU A N 1
ATOM 2786 C CA . LEU A 1 339 ? -15.938 -16.359 -10.93 1 98.88 339 LEU A CA 1
ATOM 2787 C C . LEU A 1 339 ? -16.078 -17.781 -10.398 1 98.88 339 LEU A C 1
ATOM 2789 O O . LEU A 1 339 ? -15.68 -18.75 -11.055 1 98.88 339 LEU A O 1
ATOM 2793 N N . MET A 1 340 ? -16.672 -17.938 -9.234 1 98.69 340 MET A N 1
ATOM 2794 C CA . MET A 1 340 ? -16.875 -19.266 -8.648 1 98.69 340 MET A CA 1
ATOM 2795 C C . MET A 1 340 ? -17.766 -20.125 -9.531 1 98.69 340 MET A C 1
ATOM 2797 O O . MET A 1 340 ? -17.531 -21.328 -9.68 1 98.69 340 MET A O 1
ATOM 2801 N N . THR A 1 341 ? -18.797 -19.516 -10.086 1 97.94 341 THR A N 1
ATOM 2802 C CA . THR A 1 341 ? -19.703 -20.25 -10.977 1 97.94 341 THR A CA 1
ATOM 2803 C C . THR A 1 341 ? -18.969 -20.719 -12.227 1 97.94 341 THR A C 1
ATOM 2805 O O . THR A 1 341 ? -19.172 -21.844 -12.68 1 97.94 341 THR A O 1
ATOM 2808 N N . LYS A 1 342 ? -18.125 -19.875 -12.727 1 97.75 342 LYS A N 1
ATOM 2809 C CA . LYS A 1 342 ? -17.328 -20.25 -13.898 1 97.75 342 LYS A CA 1
ATOM 2810 C C . LYS A 1 342 ? -16.391 -21.406 -13.578 1 97.75 342 LYS A C 1
ATOM 2812 O O . LYS A 1 342 ? -16.281 -22.359 -14.344 1 97.75 342 LYS A O 1
ATOM 2817 N N . LEU A 1 343 ? -15.719 -21.297 -12.469 1 98.06 343 LEU A N 1
ATOM 2818 C CA . LEU A 1 343 ? -14.812 -22.359 -12.047 1 98.06 343 LEU A CA 1
ATOM 2819 C C . LEU A 1 343 ? -15.562 -23.672 -11.867 1 98.06 343 LEU A C 1
ATOM 2821 O O . LEU A 1 343 ? -15.062 -24.734 -12.25 1 98.06 343 LEU A O 1
ATOM 2825 N N . ASP A 1 344 ? -16.75 -23.562 -11.328 1 96.56 344 ASP A N 1
ATOM 2826 C CA . ASP A 1 344 ? -17.609 -24.719 -11.109 1 96.56 344 ASP A CA 1
ATOM 2827 C C . ASP A 1 344 ? -17.969 -25.391 -12.43 1 96.56 344 ASP A C 1
ATOM 2829 O O . ASP A 1 344 ? -18.25 -26.594 -12.477 1 96.56 344 ASP A O 1
ATOM 2833 N N . GLY A 1 345 ? -17.969 -24.656 -13.508 1 95.44 345 GLY A N 1
ATOM 2834 C CA . GLY A 1 345 ? -18.234 -25.188 -14.836 1 95.44 345 GLY A CA 1
ATOM 2835 C C . GLY A 1 345 ? -17 -25.734 -15.523 1 95.44 345 GLY A C 1
ATOM 2836 O O . GLY A 1 345 ? -17.109 -26.531 -16.453 1 95.44 345 GLY A O 1
ATOM 2837 N N . MET A 1 346 ? -15.875 -25.359 -15.07 1 95.5 346 MET A N 1
ATOM 2838 C CA . MET A 1 346 ? -14.625 -25.688 -15.75 1 95.5 346 MET A CA 1
ATOM 2839 C C . MET A 1 346 ? -13.984 -26.938 -15.148 1 95.5 346 MET A C 1
ATOM 2841 O O . MET A 1 346 ? -13.141 -27.562 -15.781 1 95.5 346 MET A O 1
ATOM 2845 N N . MET A 1 347 ? -14.289 -27.266 -13.969 1 94.5 347 MET A N 1
ATOM 2846 C CA . MET A 1 347 ? -13.742 -28.406 -13.234 1 94.5 347 MET A CA 1
ATOM 2847 C C . MET A 1 347 ? -14.82 -29.047 -12.367 1 94.5 347 MET A C 1
ATOM 2849 O O . MET A 1 347 ? -15.727 -28.375 -11.883 1 94.5 347 MET A O 1
ATOM 2853 N N . PRO A 1 348 ? -14.734 -30.469 -12.211 1 96.31 348 PRO A N 1
ATOM 2854 C CA . PRO A 1 348 ? -15.703 -31.094 -11.305 1 96.31 348 PRO A CA 1
ATOM 2855 C C . PRO A 1 348 ? -15.711 -30.438 -9.922 1 96.31 348 PRO A C 1
ATOM 2857 O O . PRO A 1 348 ? -14.648 -30.172 -9.352 1 96.31 348 PRO A O 1
ATOM 2860 N N . ARG A 1 349 ? -16.906 -30.172 -9.453 1 95.31 349 ARG A N 1
ATOM 2861 C CA . ARG A 1 349 ? -17.047 -29.516 -8.156 1 95.31 349 ARG A CA 1
ATOM 2862 C C . ARG A 1 349 ? -16.281 -30.266 -7.082 1 95.31 349 ARG A C 1
ATOM 2864 O O . ARG A 1 349 ? -15.672 -29.656 -6.203 1 95.31 349 ARG A O 1
ATOM 2871 N N . SER A 1 350 ? -16.266 -31.578 -7.137 1 96.56 350 SER A N 1
ATOM 2872 C CA . SER A 1 350 ? -15.555 -32.375 -6.152 1 96.56 350 SER A CA 1
ATOM 2873 C C . SER A 1 350 ? -14.07 -32.031 -6.133 1 96.56 350 SER A C 1
ATOM 2875 O O . SER A 1 350 ? -13.438 -32.062 -5.07 1 96.56 350 SER A O 1
ATOM 2877 N N . GLU A 1 351 ? -13.5 -31.781 -7.289 1 96.5 351 GLU A N 1
ATOM 2878 C CA . GLU A 1 351 ? -12.094 -31.406 -7.379 1 96.5 351 GLU A CA 1
ATOM 2879 C C . GLU A 1 351 ? -11.867 -30 -6.832 1 96.5 351 GLU A C 1
ATOM 2881 O O . GLU A 1 351 ? -10.906 -29.75 -6.105 1 96.5 351 GLU A O 1
ATOM 2886 N N . LEU A 1 352 ? -12.789 -29.094 -7.16 1 97.38 352 LEU A N 1
ATOM 2887 C CA . LEU A 1 352 ? -12.688 -27.719 -6.668 1 97.38 352 LEU A CA 1
ATOM 2888 C C . LEU A 1 352 ? -12.781 -27.672 -5.145 1 97.38 352 LEU A C 1
ATOM 2890 O O . LEU A 1 352 ? -12.047 -26.938 -4.492 1 97.38 352 LEU A O 1
ATOM 2894 N N . LEU A 1 353 ? -13.672 -28.516 -4.566 1 97.81 353 LEU A N 1
ATOM 2895 C CA . LEU A 1 353 ? -13.836 -28.578 -3.119 1 97.81 353 LEU A CA 1
ATOM 2896 C C . LEU A 1 353 ? -12.547 -29.031 -2.441 1 97.81 353 LEU A C 1
ATOM 2898 O O . LEU A 1 353 ? -12.242 -28.609 -1.324 1 97.81 353 LEU A O 1
ATOM 2902 N N . ARG A 1 354 ? -11.773 -29.781 -3.121 1 97.44 354 ARG A N 1
ATOM 2903 C CA . ARG A 1 354 ? -10.531 -30.312 -2.561 1 97.44 354 ARG A CA 1
ATOM 2904 C C . ARG A 1 354 ? -9.398 -29.297 -2.703 1 97.44 354 ARG A C 1
ATOM 2906 O O . ARG A 1 354 ? -8.359 -29.422 -2.041 1 97.44 354 ARG A O 1
ATOM 2913 N N . LEU A 1 355 ? -9.562 -28.344 -3.559 1 98.06 355 LEU A N 1
ATOM 2914 C CA . LEU A 1 355 ? -8.523 -27.359 -3.812 1 98.06 355 LEU A CA 1
ATOM 2915 C C . LEU A 1 355 ? -8.695 -26.141 -2.898 1 98.06 355 LEU A C 1
ATOM 2917 O O . LEU A 1 355 ? -7.793 -25.312 -2.779 1 98.06 355 LEU A O 1
ATOM 2921 N N . LEU A 1 356 ? -9.82 -26.031 -2.213 1 98.75 356 LEU A N 1
ATOM 2922 C CA . LEU A 1 356 ? -10.094 -24.875 -1.353 1 98.75 356 LEU A CA 1
ATOM 2923 C C . LEU A 1 356 ? -9.984 -25.266 0.119 1 98.75 356 LEU A C 1
ATOM 2925 O O . LEU A 1 356 ? -10.273 -26.406 0.488 1 98.75 356 LEU A O 1
ATOM 2929 N N . PRO A 1 357 ? -9.617 -24.281 0.971 1 98.75 357 PRO A N 1
ATOM 2930 C CA . PRO A 1 357 ? -9.656 -24.547 2.408 1 98.75 357 PRO A CA 1
ATOM 2931 C C . PRO A 1 357 ? -11.047 -24.969 2.893 1 98.75 357 PRO A C 1
ATOM 2933 O O . PRO A 1 357 ? -12.047 -24.422 2.432 1 98.75 357 PRO A O 1
ATOM 2936 N N . GLN A 1 358 ? -11.047 -25.969 3.771 1 98.62 358 GLN A N 1
ATOM 2937 C CA . GLN A 1 358 ? -12.281 -26.469 4.367 1 98.62 358 GLN A CA 1
ATOM 2938 C C . GLN A 1 358 ? -12.359 -26.109 5.848 1 98.62 358 GLN A C 1
ATOM 2940 O O . GLN A 1 358 ? -11.414 -26.359 6.602 1 98.62 358 GLN A O 1
ATOM 2945 N N . GLY A 1 359 ? -13.508 -25.516 6.219 1 98.62 359 GLY A N 1
ATOM 2946 C CA . GLY A 1 359 ? -13.688 -25.062 7.586 1 98.62 359 GLY A CA 1
ATOM 2947 C C . GLY A 1 359 ? -13.406 -26.141 8.617 1 98.62 359 GLY A C 1
ATOM 2948 O O . GLY A 1 359 ? -13.984 -27.219 8.555 1 98.62 359 GLY A O 1
ATOM 2949 N N . GLY A 1 360 ? -12.547 -25.828 9.539 1 98.19 360 GLY A N 1
ATOM 2950 C CA . GLY A 1 360 ? -12.242 -26.734 10.625 1 98.19 360 GLY A CA 1
ATOM 2951 C C . GLY A 1 360 ? -11.32 -27.875 10.219 1 98.19 360 GLY A C 1
ATOM 2952 O O . GLY A 1 360 ? -11.031 -28.766 11.016 1 98.19 360 GLY A O 1
ATOM 2953 N N . ILE A 1 361 ? -10.742 -27.859 9.023 1 97.81 361 ILE A N 1
ATOM 2954 C CA . ILE A 1 361 ? -10.023 -29.031 8.531 1 97.81 361 ILE A CA 1
ATOM 2955 C C . ILE A 1 361 ? -8.609 -28.641 8.117 1 97.81 361 ILE A C 1
ATOM 2957 O O . ILE A 1 361 ? -7.629 -29.188 8.625 1 97.81 361 ILE A O 1
ATOM 2961 N N . ASN A 1 362 ? -8.492 -27.688 7.25 1 97.62 362 ASN A N 1
ATOM 2962 C CA . ASN A 1 362 ? -7.164 -27.438 6.703 1 97.62 362 ASN A CA 1
ATOM 2963 C C . ASN A 1 362 ? -7.012 -25.984 6.262 1 97.62 362 ASN A C 1
ATOM 2965 O O . ASN A 1 362 ? -7.969 -25.203 6.32 1 97.62 362 ASN A O 1
ATOM 2969 N N . GLY A 1 363 ? -5.699 -25.609 6.008 1 97.31 363 GLY A N 1
ATOM 2970 C CA . GLY A 1 363 ? -5.383 -24.312 5.426 1 97.31 363 GLY A CA 1
ATOM 2971 C C . GLY A 1 363 ? -5.73 -23.156 6.336 1 97.31 363 GLY A C 1
ATOM 2972 O O . GLY A 1 363 ? -5.578 -23.25 7.555 1 97.31 363 GLY A O 1
ATOM 2973 N N . THR A 1 364 ? -6.141 -22.109 5.691 1 96.25 364 THR A N 1
ATOM 2974 C CA . THR A 1 364 ? -6.398 -20.859 6.41 1 96.25 364 THR A CA 1
ATOM 2975 C C . THR A 1 364 ? -7.695 -20.953 7.207 1 96.25 364 THR A C 1
ATOM 2977 O O . THR A 1 364 ? -7.98 -20.094 8.039 1 96.25 364 THR A O 1
ATOM 2980 N N . LEU A 1 365 ? -8.508 -22.047 7.023 1 98.19 365 LEU A N 1
ATOM 2981 C CA . LEU A 1 365 ? -9.781 -22.172 7.719 1 98.19 365 LEU A CA 1
ATOM 2982 C C . LEU A 1 365 ? -9.719 -23.281 8.766 1 98.19 365 LEU A C 1
ATOM 2984 O O . LEU A 1 365 ? -10.734 -23.641 9.359 1 98.19 365 LEU A O 1
ATOM 2988 N N . LYS A 1 366 ? -8.547 -23.812 9.023 1 97.62 366 LYS A N 1
ATOM 2989 C CA . LYS A 1 366 ? -8.367 -24.984 9.891 1 97.62 366 LYS A CA 1
ATOM 2990 C C . LYS A 1 366 ? -8.984 -24.734 11.266 1 97.62 366 LYS A C 1
ATOM 2992 O O . LYS A 1 366 ? -9.477 -25.672 11.898 1 97.62 366 LYS A O 1
ATOM 2997 N N . ASN A 1 367 ? -8.992 -23.484 11.742 1 97.06 367 ASN A N 1
ATOM 2998 C CA . ASN A 1 367 ? -9.445 -23.172 13.094 1 97.06 367 ASN A CA 1
ATOM 2999 C C . ASN A 1 367 ? -10.766 -22.406 13.094 1 97.06 367 ASN A C 1
ATOM 3001 O O . ASN A 1 367 ? -11.164 -21.844 14.109 1 97.06 367 ASN A O 1
ATOM 3005 N N . ASN A 1 368 ? -11.383 -22.297 11.945 1 97.81 368 ASN A N 1
ATOM 3006 C CA . ASN A 1 368 ? -12.602 -21.516 11.82 1 97.81 368 ASN A CA 1
ATOM 3007 C C . ASN A 1 368 ? -13.703 -22.297 11.109 1 97.81 368 ASN A C 1
ATOM 3009 O O . ASN A 1 368 ? -13.414 -23.219 10.344 1 97.81 368 ASN A O 1
ATOM 3013 N N . TYR A 1 369 ? -14.93 -21.984 11.453 1 98.38 369 TYR A N 1
ATOM 3014 C CA . TYR A 1 369 ? -16.109 -22.5 10.773 1 98.38 369 TYR A CA 1
ATOM 3015 C C . TYR A 1 369 ? -16.203 -24.016 10.883 1 98.38 369 TYR A C 1
ATOM 3017 O O . TYR A 1 369 ? -16.531 -24.688 9.906 1 98.38 369 TYR A O 1
ATOM 3025 N N . ALA A 1 370 ? -15.844 -24.531 11.977 1 97.75 370 ALA A N 1
ATOM 3026 C CA . ALA A 1 370 ? -15.844 -25.969 12.195 1 97.75 370 ALA A CA 1
ATOM 3027 C C . ALA A 1 370 ? -17.266 -26.516 12.297 1 97.75 370 ALA A C 1
ATOM 3029 O O . ALA A 1 370 ? -18.156 -25.844 12.828 1 97.75 370 ALA A O 1
ATOM 3030 N N . ALA A 1 371 ? -17.469 -27.688 11.766 1 97.31 371 ALA A N 1
ATOM 3031 C CA . ALA A 1 371 ? -18.688 -28.484 11.867 1 97.31 371 ALA A CA 1
ATOM 3032 C C . ALA A 1 371 ? -18.391 -29.969 11.648 1 97.31 371 ALA A C 1
ATOM 3034 O O . ALA A 1 371 ? -17.266 -30.344 11.344 1 97.31 371 ALA A O 1
ATOM 3035 N N . ARG A 1 372 ? -19.422 -30.844 11.922 1 95.19 372 ARG A N 1
ATOM 3036 C CA . ARG A 1 372 ? -19.25 -32.281 11.695 1 95.19 372 ARG A CA 1
ATOM 3037 C C . ARG A 1 372 ? -18.812 -32.531 10.258 1 95.19 372 ARG A C 1
ATOM 3039 O O . ARG A 1 372 ? -17.906 -33.344 10.023 1 95.19 372 ARG A O 1
ATOM 3046 N N . ARG A 1 373 ? -19.5 -31.875 9.375 1 95.56 373 ARG A N 1
ATOM 3047 C CA . ARG A 1 373 ? -19.094 -31.828 7.969 1 95.56 373 ARG A CA 1
ATOM 3048 C C . ARG A 1 373 ? -18.766 -30.406 7.547 1 95.56 373 ARG A C 1
ATOM 3050 O O . ARG A 1 373 ? -19.469 -29.469 7.891 1 95.56 373 ARG A O 1
ATOM 3057 N N . PRO A 1 374 ? -17.609 -30.297 6.863 1 97.5 374 PRO A N 1
ATOM 3058 C CA . PRO A 1 374 ? -17.281 -28.938 6.434 1 97.5 374 PRO A CA 1
ATOM 3059 C C . PRO A 1 374 ? -18.406 -28.266 5.641 1 97.5 374 PRO A C 1
ATOM 3061 O O . PRO A 1 374 ? -18.922 -28.859 4.684 1 97.5 374 PRO A O 1
ATOM 3064 N N . TYR A 1 375 ? -18.75 -27.094 6.059 1 98.5 375 TYR A N 1
ATOM 3065 C CA . TYR A 1 375 ? -19.844 -26.422 5.379 1 98.5 375 TYR A CA 1
ATOM 3066 C C . TYR A 1 375 ? -19.359 -25.125 4.734 1 98.5 375 TYR A C 1
ATOM 3068 O O . TYR A 1 375 ? -20.062 -24.547 3.889 1 98.5 375 TYR A O 1
ATOM 3076 N N . VAL A 1 376 ? -18.219 -24.641 5.172 1 98.88 376 VAL A N 1
ATOM 3077 C CA . VAL A 1 376 ? -17.547 -23.531 4.5 1 98.88 376 VAL A CA 1
ATOM 3078 C C . VAL A 1 376 ? -16.312 -24.047 3.766 1 98.88 376 VAL A C 1
ATOM 3080 O O . VAL A 1 376 ? -15.383 -24.562 4.391 1 98.88 376 VAL A O 1
ATOM 3083 N N . ILE A 1 377 ? -16.281 -24.031 2.504 1 98.81 377 ILE A N 1
ATOM 3084 C CA . ILE A 1 377 ? -15.172 -24.391 1.628 1 98.81 377 ILE A CA 1
ATOM 3085 C C . ILE A 1 377 ? -14.797 -23.203 0.751 1 98.81 377 ILE A C 1
ATOM 3087 O O . ILE A 1 377 ? -15.414 -22.953 -0.287 1 98.81 377 ILE A O 1
ATOM 3091 N N . ALA A 1 378 ? -13.75 -22.453 1.271 1 98.88 378 ALA A N 1
ATOM 3092 C CA . ALA A 1 378 ? -13.625 -21.125 0.682 1 98.88 378 ALA A CA 1
ATOM 3093 C C . ALA A 1 378 ? -12.188 -20.609 0.799 1 98.88 378 ALA A C 1
ATOM 3095 O O . ALA A 1 378 ? -11.461 -20.984 1.721 1 98.88 378 ALA A O 1
ATOM 3096 N N . LYS A 1 379 ? -11.742 -19.812 -0.16 1 98.88 379 LYS A N 1
ATOM 3097 C CA . LYS A 1 379 ? -10.523 -19.016 -0.072 1 98.88 379 LYS A CA 1
ATOM 3098 C C . LYS A 1 379 ? -10.711 -17.828 0.871 1 98.88 379 LYS A C 1
ATOM 3100 O O . LYS A 1 379 ? -11.695 -17.109 0.773 1 98.88 379 LYS A O 1
ATOM 3105 N N . THR A 1 380 ? -9.766 -17.703 1.787 1 98.69 380 THR A N 1
ATOM 3106 C CA . THR A 1 380 ? -9.766 -16.562 2.695 1 98.69 380 THR A CA 1
ATOM 3107 C C . THR A 1 380 ? -8.789 -15.492 2.215 1 98.69 380 THR A C 1
ATOM 3109 O O . THR A 1 380 ? -7.816 -15.797 1.521 1 98.69 380 THR A O 1
ATOM 3112 N N . GLY A 1 381 ? -9.094 -14.289 2.398 1 98.5 381 GLY A N 1
ATOM 3113 C CA . GLY A 1 381 ? -8.195 -13.164 2.201 1 98.5 381 GLY A CA 1
ATOM 3114 C C . GLY A 1 381 ? -8.188 -12.195 3.369 1 98.5 381 GLY A C 1
ATOM 3115 O O . GLY A 1 381 ? -9.234 -11.688 3.768 1 98.5 381 GLY A O 1
ATOM 3116 N N . THR A 1 382 ? -6.996 -11.984 3.893 1 98.12 382 THR A N 1
ATOM 3117 C CA . THR A 1 382 ? -6.871 -11.039 5.004 1 98.12 382 THR A CA 1
ATOM 3118 C C . THR A 1 382 ? -5.637 -10.164 4.828 1 98.12 382 THR A C 1
ATOM 3120 O O . THR A 1 382 ? -4.539 -10.664 4.59 1 98.12 382 THR A O 1
ATOM 3123 N N . ILE A 1 383 ? -5.766 -8.891 4.793 1 97.56 383 ILE A N 1
ATOM 3124 C CA . ILE A 1 383 ? -4.75 -7.891 5.105 1 97.56 383 ILE A CA 1
ATOM 3125 C C . ILE A 1 383 ? -5.289 -6.922 6.152 1 97.56 383 ILE A C 1
ATOM 3127 O O . ILE A 1 383 ? -6.477 -6.957 6.488 1 97.56 383 ILE A O 1
ATOM 3131 N N . SER A 1 384 ? -4.422 -6.137 6.691 1 97.31 384 SER A N 1
ATOM 3132 C CA . SER A 1 384 ? -4.832 -5.273 7.793 1 97.31 384 SER A CA 1
ATOM 3133 C C . SER A 1 384 ? -6.133 -4.547 7.469 1 97.31 384 SER A C 1
ATOM 3135 O O . SER A 1 384 ? -6.258 -3.924 6.414 1 97.31 384 SER A O 1
ATOM 3137 N N . ASN A 1 385 ? -7.184 -4.73 8.281 1 98.44 385 ASN A N 1
ATOM 3138 C CA . ASN A 1 385 ? -8.461 -4.035 8.289 1 98.44 385 ASN A CA 1
ATOM 3139 C C . ASN A 1 385 ? -9.359 -4.5 7.145 1 98.44 385 ASN A C 1
ATOM 3141 O O . ASN A 1 385 ? -10.375 -3.863 6.844 1 98.44 385 ASN A O 1
ATOM 3145 N N . ASN A 1 386 ? -8.984 -5.547 6.41 1 98.75 386 ASN A N 1
ATOM 3146 C CA . ASN A 1 386 ? -9.766 -6.137 5.324 1 98.75 386 ASN A CA 1
ATOM 3147 C C . ASN A 1 386 ? -9.805 -7.656 5.434 1 98.75 386 ASN A C 1
ATOM 3149 O O . ASN A 1 386 ? -8.781 -8.297 5.66 1 98.75 386 ASN A O 1
ATOM 3153 N N . HIS A 1 387 ? -10.961 -8.266 5.332 1 98.75 387 HIS A N 1
ATOM 3154 C CA . HIS A 1 387 ? -11.141 -9.711 5.406 1 98.75 387 HIS A CA 1
ATOM 3155 C C . HIS A 1 387 ? -12.234 -10.18 4.461 1 98.75 387 HIS A C 1
ATOM 3157 O O . HIS A 1 387 ? -13.328 -9.602 4.43 1 98.75 387 HIS A O 1
ATOM 3163 N N . SER A 1 388 ? -11.938 -11.172 3.666 1 98.81 388 SER A N 1
ATOM 3164 C CA . SER A 1 388 ? -12.883 -11.695 2.686 1 98.81 388 SER A CA 1
ATOM 3165 C C . SER A 1 388 ? -12.914 -13.219 2.713 1 98.81 388 SER A C 1
ATOM 3167 O O . SER A 1 388 ? -11.945 -13.867 3.109 1 98.81 388 SER A O 1
ATOM 3169 N N . LEU A 1 389 ? -13.992 -13.766 2.377 1 98.88 389 LEU A N 1
ATOM 3170 C CA . LEU A 1 389 ? -14.25 -15.188 2.18 1 98.88 389 LEU A CA 1
ATOM 3171 C C . LEU A 1 389 ? -15.039 -15.43 0.9 1 98.88 389 LEU A C 1
ATOM 3173 O O . LEU A 1 389 ? -16.109 -14.844 0.709 1 98.88 389 LEU A O 1
ATOM 3177 N N . VAL A 1 390 ? -14.539 -16.203 -0.027 1 98.94 390 VAL A N 1
ATOM 3178 C CA . VAL A 1 390 ? -15.195 -16.5 -1.296 1 98.94 390 VAL A CA 1
ATOM 3179 C C . VAL A 1 390 ? -15.125 -18 -1.58 1 98.94 390 VAL A C 1
ATOM 3181 O O . VAL A 1 390 ? -14.047 -18.594 -1.535 1 98.94 390 VAL A O 1
ATOM 3184 N N . GLY A 1 391 ? -16.219 -18.609 -1.812 1 98.81 391 GLY A N 1
ATOM 3185 C CA . GLY A 1 391 ? -16.203 -20.047 -2.08 1 98.81 391 GLY A CA 1
ATOM 3186 C C . GLY A 1 391 ? -17.594 -20.672 -2.047 1 98.81 391 GLY A C 1
ATOM 3187 O O . GLY A 1 391 ? -18.531 -20.141 -2.645 1 98.81 391 GLY A O 1
ATOM 3188 N N . TYR A 1 392 ? -17.688 -21.828 -1.409 1 98.69 392 TYR A N 1
ATOM 3189 C CA . TYR A 1 392 ? -18.922 -22.609 -1.356 1 98.69 392 TYR A CA 1
ATOM 3190 C C . TYR A 1 392 ? -19.422 -22.719 0.075 1 98.69 392 TYR A C 1
ATOM 3192 O O . TYR A 1 392 ? -18.641 -22.828 1.017 1 98.69 392 TYR A O 1
ATOM 3200 N N . LEU A 1 393 ? -20.688 -22.672 0.186 1 98.69 393 LEU A N 1
ATOM 3201 C CA . LEU A 1 393 ? -21.391 -23 1.421 1 98.69 393 LEU A CA 1
ATOM 3202 C C . LEU A 1 393 ? -22.312 -24.203 1.222 1 98.69 393 LEU A C 1
ATOM 3204 O O . LEU A 1 393 ? -23.172 -24.203 0.337 1 98.69 393 LEU A O 1
ATOM 3208 N N . ARG A 1 394 ? -22.078 -25.234 1.949 1 97.75 394 ARG A N 1
ATOM 3209 C CA . ARG A 1 394 ? -22.938 -26.422 1.938 1 97.75 394 ARG A CA 1
ATOM 3210 C C . ARG A 1 394 ? -24 -26.344 3.037 1 97.75 394 ARG A C 1
ATOM 3212 O O . ARG A 1 394 ? -23.672 -26.391 4.227 1 97.75 394 ARG A O 1
ATOM 3219 N N . ALA A 1 395 ? -25.234 -26.312 2.635 1 97.56 395 ALA A N 1
ATOM 3220 C CA . ALA A 1 395 ? -26.312 -26.25 3.613 1 97.56 395 ALA A CA 1
ATOM 3221 C C . ALA A 1 395 ? -26.641 -27.656 4.148 1 97.56 395 ALA A C 1
ATOM 3223 O O . ALA A 1 395 ? -26.234 -28.656 3.561 1 97.56 395 ALA A O 1
ATOM 3224 N N . ASP A 1 396 ? -27.359 -27.719 5.238 1 97.25 396 ASP A N 1
ATOM 3225 C CA . ASP A 1 396 ? -27.766 -28.984 5.828 1 97.25 396 ASP A CA 1
ATOM 3226 C C . ASP A 1 396 ? -28.719 -29.75 4.902 1 97.25 396 ASP A C 1
ATOM 3228 O O . ASP A 1 396 ? -28.844 -30.969 4.992 1 97.25 396 ASP A O 1
ATOM 3232 N N . SER A 1 397 ? -29.375 -29.047 4.047 1 94.69 397 SER A N 1
ATOM 3233 C CA . SER A 1 397 ? -30.25 -29.656 3.051 1 94.69 397 SER A CA 1
ATOM 3234 C C . SER A 1 397 ? -29.453 -30.453 2.031 1 94.69 397 SER A C 1
ATOM 3236 O O . SER A 1 397 ? -30.031 -31.234 1.267 1 94.69 397 SER A O 1
ATOM 3238 N N . GLY A 1 398 ? -28.172 -30.188 1.928 1 93.81 398 GLY A N 1
ATOM 3239 C CA . GLY A 1 398 ? -27.312 -30.828 0.935 1 93.81 398 GLY A CA 1
ATOM 3240 C C . GLY A 1 398 ? -27.016 -29.938 -0.255 1 93.81 398 GLY A C 1
ATOM 3241 O O . GLY A 1 398 ? -26.125 -30.219 -1.051 1 93.81 398 GLY A O 1
ATOM 3242 N N . LYS A 1 399 ? -27.688 -28.828 -0.338 1 95.5 399 LYS A N 1
ATOM 3243 C CA . LYS A 1 399 ? -27.484 -27.891 -1.444 1 95.5 399 LYS A CA 1
ATOM 3244 C C . LYS A 1 399 ? -26.188 -27.109 -1.275 1 95.5 399 LYS A C 1
ATOM 3246 O O . LYS A 1 399 ? -25.781 -26.812 -0.151 1 95.5 399 LYS A O 1
ATOM 3251 N N . TYR A 1 400 ? -25.531 -26.797 -2.477 1 96.56 400 TYR A N 1
ATOM 3252 C CA . TYR A 1 400 ? -24.344 -25.953 -2.484 1 96.56 400 TYR A CA 1
ATOM 3253 C C . TYR A 1 400 ? -24.672 -24.547 -2.988 1 96.56 400 TYR A C 1
ATOM 3255 O O . TYR A 1 400 ? -25.406 -24.391 -3.967 1 96.56 400 TYR A O 1
ATOM 3263 N N . TYR A 1 401 ? -24.188 -23.625 -2.273 1 98.31 401 TYR A N 1
ATOM 3264 C CA . TYR A 1 401 ? -24.266 -22.219 -2.666 1 98.31 401 TYR A CA 1
ATOM 3265 C C . TYR A 1 401 ? -22.875 -21.641 -2.902 1 98.31 401 TYR A C 1
ATOM 3267 O O . TYR A 1 401 ? -21.922 -21.969 -2.191 1 98.31 401 TYR A O 1
ATOM 3275 N N . ALA A 1 402 ? -22.719 -20.812 -3.945 1 98.81 402 ALA A N 1
ATOM 3276 C CA . ALA A 1 402 ? -21.562 -19.938 -4.051 1 98.81 402 ALA A CA 1
ATOM 3277 C C . ALA A 1 402 ? -21.766 -18.641 -3.271 1 98.81 402 ALA A C 1
ATOM 3279 O O . ALA A 1 402 ? -22.875 -18.109 -3.24 1 98.81 402 ALA A O 1
ATOM 3280 N N . PHE A 1 403 ? -20.703 -18.172 -2.615 1 98.94 403 PHE A N 1
ATOM 3281 C CA . PHE A 1 403 ? -20.875 -16.922 -1.886 1 98.94 403 PHE A CA 1
ATOM 3282 C C . PHE A 1 403 ? -19.594 -16.109 -1.877 1 98.94 403 PHE A C 1
ATOM 3284 O O . PHE A 1 403 ? -18.516 -16.656 -2.129 1 98.94 403 PHE A O 1
ATOM 3291 N N . ALA A 1 404 ? -19.688 -14.852 -1.752 1 98.94 404 ALA A N 1
ATOM 3292 C CA . ALA A 1 404 ? -18.625 -13.891 -1.445 1 98.94 404 ALA A CA 1
ATOM 3293 C C . ALA A 1 404 ? -19.016 -13 -0.268 1 98.94 404 ALA A C 1
ATOM 3295 O O . ALA A 1 404 ? -20.062 -12.359 -0.291 1 98.94 404 ALA A O 1
ATOM 3296 N N . PHE A 1 405 ? -18.297 -13.055 0.813 1 98.94 405 PHE A N 1
ATOM 3297 C CA . PHE A 1 405 ? -18.453 -12.266 2.027 1 98.94 405 PHE A CA 1
ATOM 3298 C C . PHE A 1 405 ? -17.234 -11.398 2.285 1 98.94 405 PHE A C 1
ATOM 3300 O O . PHE A 1 405 ? -16.188 -11.898 2.705 1 98.94 405 PHE A O 1
ATOM 3307 N N . MET A 1 406 ? -17.344 -10.07 2.049 1 98.88 406 MET A N 1
ATOM 3308 C CA . MET A 1 406 ? -16.188 -9.195 2.027 1 98.88 406 MET A CA 1
ATOM 3309 C C . MET A 1 406 ? -16.359 -8.023 2.984 1 98.88 406 MET A C 1
ATOM 3311 O O . MET A 1 406 ? -17.422 -7.395 3.008 1 98.88 406 MET A O 1
ATOM 3315 N N . ASN A 1 407 ? -15.367 -7.746 3.816 1 98.88 407 ASN A N 1
ATOM 3316 C CA . ASN A 1 407 ? -15.352 -6.676 4.805 1 98.88 407 ASN A CA 1
ATOM 3317 C C . ASN A 1 407 ? -14.109 -5.801 4.66 1 98.88 407 ASN A C 1
ATOM 3319 O O . ASN A 1 407 ? -12.984 -6.305 4.68 1 98.88 407 ASN A O 1
ATOM 3323 N N . ASN A 1 408 ? -14.312 -4.473 4.465 1 98.81 408 ASN A N 1
ATOM 3324 C CA . ASN A 1 408 ? -13.203 -3.539 4.32 1 98.81 408 ASN A CA 1
ATOM 3325 C C . ASN A 1 408 ? -13.242 -2.449 5.391 1 98.81 408 ASN A C 1
ATOM 3327 O O . ASN A 1 408 ? -14.297 -2.164 5.953 1 98.81 408 ASN A O 1
ATOM 3331 N N . ASN A 1 409 ? -12.156 -1.856 5.707 1 98.62 409 ASN A N 1
ATOM 3332 C CA . ASN A 1 409 ? -11.969 -0.634 6.484 1 98.62 409 ASN A CA 1
ATOM 3333 C C . ASN A 1 409 ? -12.492 -0.792 7.91 1 98.62 409 ASN A C 1
ATOM 3335 O O . ASN A 1 409 ? -13.062 0.145 8.477 1 98.62 409 ASN A O 1
ATOM 3339 N N . TYR A 1 410 ? -12.469 -2.02 8.469 1 98.38 410 TYR A N 1
ATOM 3340 C CA . TYR A 1 410 ? -12.844 -2.223 9.859 1 98.38 410 TYR A CA 1
ATOM 3341 C C . TYR A 1 410 ? -11.648 -2.008 10.781 1 98.38 410 TYR A C 1
ATOM 3343 O O . TYR A 1 410 ? -10.5 -2.219 10.383 1 98.38 410 TYR A O 1
ATOM 3351 N N . LEU A 1 411 ? -11.891 -1.572 12 1 97.69 411 LEU A N 1
ATOM 3352 C CA . LEU A 1 411 ? -10.82 -1.456 12.992 1 97.69 411 LEU A CA 1
ATOM 3353 C C . LEU A 1 411 ? -10.938 -2.553 14.039 1 97.69 411 LEU A C 1
ATOM 3355 O O . LEU A 1 411 ? -10.055 -2.701 14.891 1 97.69 411 LEU A O 1
ATOM 3359 N N . ASN A 1 412 ? -12.023 -3.357 14.016 1 96.69 412 ASN A N 1
ATOM 3360 C CA . ASN A 1 412 ? -12.172 -4.523 14.883 1 96.69 412 ASN A CA 1
ATOM 3361 C C . ASN A 1 412 ? -11.016 -5.496 14.711 1 96.69 412 ASN A C 1
ATOM 3363 O O . ASN A 1 412 ? -10.305 -5.457 13.711 1 96.69 412 ASN A O 1
ATOM 3367 N N . ARG A 1 413 ? -10.891 -6.289 15.773 1 96.56 413 ARG A N 1
ATOM 3368 C CA . ARG A 1 413 ? -10.016 -7.441 15.586 1 96.56 413 ARG A CA 1
ATOM 3369 C C . ARG A 1 413 ? -10.562 -8.367 14.5 1 96.56 413 ARG A C 1
ATOM 3371 O O . ARG A 1 413 ? -11.773 -8.586 14.414 1 96.56 413 ARG A O 1
ATOM 3378 N N . ALA A 1 414 ? -9.672 -8.93 13.609 1 95.75 414 ALA A N 1
ATOM 3379 C CA . ALA A 1 414 ? -10.094 -9.82 12.539 1 95.75 414 ALA A CA 1
ATOM 3380 C C . ALA A 1 414 ? -10.883 -11.008 13.094 1 95.75 414 ALA A C 1
ATOM 3382 O O . ALA A 1 414 ? -11.812 -11.5 12.445 1 95.75 414 ALA A O 1
ATOM 3383 N N . SER A 1 415 ? -10.5 -11.508 14.266 1 96.81 415 SER A N 1
ATOM 3384 C CA . SER A 1 415 ? -11.195 -12.633 14.891 1 96.81 415 SER A CA 1
ATOM 3385 C C . SER A 1 415 ? -12.656 -12.289 15.172 1 96.81 415 SER A C 1
ATOM 3387 O O . SER A 1 415 ? -13.531 -13.156 15.086 1 96.81 415 SER A O 1
ATOM 3389 N N . GLU A 1 416 ? -12.922 -11.016 15.508 1 97.88 416 GLU A N 1
ATOM 3390 C CA . GLU A 1 416 ? -14.297 -10.57 15.734 1 97.88 416 GLU A CA 1
ATOM 3391 C C . GLU A 1 416 ? -15.102 -10.578 14.438 1 97.88 416 GLU A C 1
ATOM 3393 O O . GLU A 1 416 ? -16.25 -11 14.414 1 97.88 416 GLU A O 1
ATOM 3398 N N . ILE A 1 417 ? -14.492 -10.117 13.344 1 98.25 417 ILE A N 1
ATOM 3399 C CA . ILE A 1 417 ? -15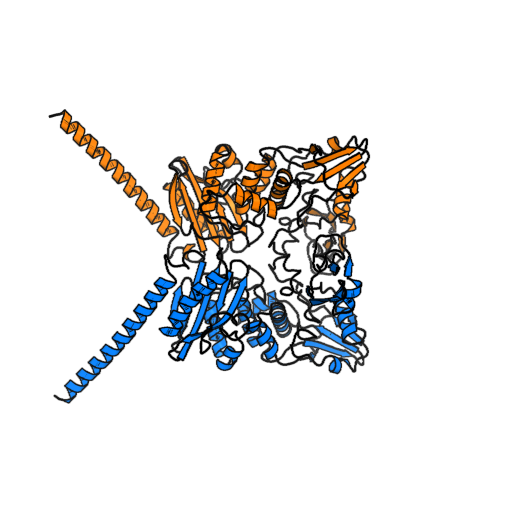.133 -10.133 12.039 1 98.25 417 ILE A CA 1
ATOM 3400 C C . ILE A 1 417 ? -15.516 -11.57 11.672 1 98.25 417 ILE A C 1
ATOM 3402 O O . ILE A 1 417 ? -16.656 -11.836 11.281 1 98.25 417 ILE A O 1
ATOM 3406 N N . ARG A 1 418 ? -14.625 -12.516 11.859 1 98.25 418 ARG A N 1
ATOM 3407 C CA . ARG A 1 418 ? -14.852 -13.914 11.508 1 98.25 418 ARG A CA 1
ATOM 3408 C C . ARG A 1 418 ? -15.977 -14.516 12.344 1 98.25 418 ARG A C 1
ATOM 3410 O O . ARG A 1 418 ? -16.797 -15.273 11.836 1 98.25 418 ARG A O 1
ATOM 3417 N N . ARG A 1 419 ? -15.953 -14.164 13.617 1 98.12 419 ARG A N 1
ATOM 3418 C CA . ARG A 1 419 ? -17 -14.672 14.492 1 98.12 419 ARG A CA 1
ATOM 3419 C C . ARG A 1 419 ? -18.375 -14.211 14.031 1 98.12 419 ARG A C 1
ATOM 3421 O O . ARG A 1 419 ? -19.328 -14.984 14.031 1 98.12 419 ARG A O 1
ATOM 3428 N N . GLU A 1 420 ? -18.453 -12.945 13.742 1 98.5 420 GLU A N 1
ATOM 3429 C CA . GLU A 1 420 ? -19.734 -12.414 13.281 1 98.5 420 GLU A CA 1
ATOM 3430 C C . GLU A 1 420 ? -20.125 -13 11.922 1 98.5 420 GLU A C 1
ATOM 3432 O O . GLU A 1 420 ? -21.297 -13.289 11.672 1 98.5 420 GLU A O 1
ATOM 3437 N N . MET A 1 421 ? -19.188 -13.188 11.008 1 98.81 421 MET A N 1
ATOM 3438 C CA . MET A 1 421 ? -19.438 -13.852 9.734 1 98.81 421 MET A CA 1
ATOM 3439 C C . MET A 1 421 ? -19.969 -15.266 9.945 1 98.81 421 MET A C 1
ATOM 3441 O O . MET A 1 421 ? -20.875 -15.703 9.242 1 98.81 421 MET A O 1
ATOM 3445 N N . GLU A 1 422 ? -19.359 -15.945 10.883 1 98.69 422 GLU A N 1
ATOM 3446 C CA . GLU A 1 422 ? -19.766 -17.328 11.148 1 98.69 422 GLU A CA 1
ATOM 3447 C C . GLU A 1 422 ? -21.234 -17.422 11.547 1 98.69 422 GLU A C 1
ATOM 3449 O O . GLU A 1 422 ? -21.922 -18.359 11.164 1 98.69 422 GLU A O 1
ATOM 3454 N N . LYS A 1 423 ? -21.734 -16.453 12.305 1 98.56 423 LYS A N 1
ATOM 3455 C CA . LYS A 1 423 ? -23.156 -16.438 12.664 1 98.56 423 LYS A CA 1
ATOM 3456 C C . LYS A 1 423 ? -24.047 -16.406 11.43 1 98.56 423 LYS A C 1
ATOM 3458 O O . LYS A 1 423 ? -25.031 -17.125 11.352 1 98.56 423 LYS A O 1
ATOM 3463 N N . VAL A 1 424 ? -23.656 -15.57 10.516 1 98.69 424 VAL A N 1
ATOM 3464 C CA . VAL A 1 424 ? -24.406 -15.453 9.281 1 98.69 424 VAL A CA 1
ATOM 3465 C C . VAL A 1 424 ? -24.344 -16.766 8.5 1 98.69 424 VAL A C 1
ATOM 3467 O O . VAL A 1 424 ? -25.375 -17.281 8.047 1 98.69 424 VAL A O 1
ATOM 3470 N N . LEU A 1 425 ? -23.172 -17.344 8.359 1 98.75 425 LEU A N 1
ATOM 3471 C CA . LEU A 1 425 ? -22.969 -18.547 7.566 1 98.75 425 LEU A CA 1
ATOM 3472 C C . LEU A 1 425 ? -23.641 -19.75 8.219 1 98.75 425 LEU A C 1
ATOM 3474 O O . LEU A 1 425 ? -24.156 -20.625 7.523 1 98.75 425 LEU A O 1
ATOM 3478 N N . GLN A 1 426 ? -23.656 -19.797 9.531 1 98.38 426 GLN A N 1
ATOM 3479 C CA . GLN A 1 426 ? -24.359 -20.859 10.242 1 98.38 426 GLN A CA 1
ATOM 3480 C C . GLN A 1 426 ? -25.859 -20.781 10 1 98.38 426 GLN A C 1
ATOM 3482 O O . GLN A 1 426 ? -26.531 -21.812 9.875 1 98.38 426 GLN A O 1
ATOM 3487 N N . TYR A 1 427 ? -26.359 -19.594 10.039 1 98.25 427 TYR A N 1
ATOM 3488 C CA . TYR A 1 427 ? -27.781 -19.438 9.734 1 98.25 427 TYR A CA 1
ATOM 3489 C C . TYR A 1 427 ? -28.109 -20 8.359 1 98.25 427 TYR A C 1
ATOM 3491 O O . TYR A 1 427 ? -29.094 -20.734 8.195 1 98.25 427 TYR A O 1
ATOM 3499 N N . ILE A 1 428 ? -27.281 -19.656 7.355 1 98.06 428 ILE A N 1
ATOM 3500 C CA . ILE A 1 428 ? -27.5 -20.125 6 1 98.06 428 ILE A CA 1
ATOM 3501 C C . ILE A 1 428 ? -27.391 -21.656 5.969 1 98.06 428 ILE A C 1
ATOM 3503 O O . ILE A 1 428 ? -28.234 -22.328 5.363 1 98.06 428 ILE A O 1
ATOM 3507 N N . LYS A 1 429 ? -26.375 -22.188 6.613 1 98.12 429 LYS A N 1
ATOM 3508 C CA . LYS A 1 429 ? -26.188 -23.625 6.688 1 98.12 429 LYS A CA 1
ATOM 3509 C C . LYS A 1 429 ? -27.453 -24.328 7.16 1 98.12 429 LYS A C 1
ATOM 3511 O O . LYS A 1 429 ? -27.875 -25.328 6.574 1 98.12 429 LYS A O 1
ATOM 3516 N N . THR A 1 430 ? -28.125 -23.781 8.125 1 97.25 430 THR A N 1
ATOM 3517 C CA . THR A 1 430 ? -29.219 -24.438 8.812 1 97.25 430 THR A CA 1
ATOM 3518 C C . THR A 1 430 ? -30.531 -24.203 8.086 1 97.25 430 THR A C 1
ATOM 3520 O O . THR A 1 430 ? -31.406 -25.078 8.078 1 97.25 430 THR A O 1
ATOM 3523 N N . HIS A 1 431 ? -30.672 -23.078 7.441 1 96 431 HIS A N 1
ATOM 3524 C CA . HIS A 1 431 ? -32.031 -22.672 7.039 1 96 431 HIS A CA 1
ATOM 3525 C C . HIS A 1 431 ? -32.156 -22.688 5.523 1 96 431 HIS A C 1
ATOM 3527 O O . HIS A 1 431 ? -33.281 -22.484 5 1 96 431 HIS A O 1
ATOM 3533 N N . TYR A 1 432 ? -31.125 -22.906 4.859 1 93.69 432 TYR A N 1
ATOM 3534 C CA . TYR A 1 432 ? -31.203 -22.891 3.402 1 93.69 432 TYR A CA 1
ATOM 3535 C C . TYR A 1 432 ? -31.078 -24.297 2.834 1 93.69 432 TYR A C 1
ATOM 3537 O O . TYR A 1 432 ? -30.344 -25.125 3.379 1 93.69 432 TYR A O 1
ATOM 3545 N N . MET B 1 1 ? -59.438 44.25 26.891 1 51.62 1 MET B N 1
ATOM 3546 C CA . MET B 1 1 ? -59.688 43.312 25.797 1 51.62 1 MET B CA 1
ATOM 3547 C C . MET B 1 1 ? -58.594 43.438 24.719 1 51.62 1 MET B C 1
ATOM 3549 O O . MET B 1 1 ? -58.281 42.5 24.031 1 51.62 1 MET B O 1
ATOM 3553 N N . LYS B 1 2 ? -58 44.625 24.641 1 67.44 2 LYS B N 1
ATOM 3554 C CA . LYS B 1 2 ? -57.031 44.906 23.578 1 67.44 2 LYS B CA 1
ATOM 3555 C C . LYS B 1 2 ? -55.656 44.281 23.922 1 67.44 2 LYS B C 1
ATOM 3557 O O . LYS B 1 2 ? -54.969 43.812 23.031 1 67.44 2 LYS B O 1
ATOM 3562 N N . SER B 1 3 ? -55.5 44.094 25.203 1 66.19 3 SER B N 1
ATOM 3563 C CA . SER B 1 3 ? -54.188 43.562 25.562 1 66.19 3 SER B CA 1
ATOM 3564 C C . SER B 1 3 ? -54.094 42.062 25.359 1 66.19 3 SER B C 1
ATOM 3566 O O . SER B 1 3 ? -53.062 41.531 25.016 1 66.19 3 SER B O 1
ATOM 3568 N N . LYS B 1 4 ? -55.219 41.375 25.359 1 68.06 4 LYS B N 1
ATOM 3569 C CA . LYS B 1 4 ? -55.219 39.938 25.203 1 68.06 4 LYS B CA 1
ATOM 3570 C C . LYS B 1 4 ? -55.125 39.531 23.734 1 68.06 4 LYS B C 1
ATOM 3572 O O . LYS B 1 4 ? -54.5 38.531 23.391 1 68.06 4 LYS B O 1
ATOM 3577 N N . ILE B 1 5 ? -55.656 40.469 23.062 1 64.81 5 ILE B N 1
ATOM 3578 C CA . ILE B 1 5 ? -55.656 40.188 21.641 1 64.81 5 ILE B CA 1
ATOM 3579 C C . ILE B 1 5 ? -54.219 40.375 21.094 1 64.81 5 ILE B C 1
ATOM 3581 O O . ILE B 1 5 ? -53.781 39.594 20.266 1 64.81 5 ILE B O 1
ATOM 3585 N N . LEU B 1 6 ? -53.531 41.281 21.703 1 67.38 6 LEU B N 1
ATOM 3586 C CA . LEU B 1 6 ? -52.156 41.531 21.25 1 67.38 6 LEU B CA 1
ATOM 3587 C C . LEU B 1 6 ? -51.25 40.375 21.641 1 67.38 6 LEU B C 1
ATOM 3589 O O . LEU B 1 6 ? -50.375 39.969 20.875 1 67.38 6 LEU B O 1
ATOM 3593 N N . ILE B 1 7 ? -51.562 39.812 22.656 1 70.25 7 ILE B N 1
ATOM 3594 C CA . ILE B 1 7 ? -50.719 38.719 23.141 1 70.25 7 ILE B CA 1
ATOM 3595 C C . ILE B 1 7 ? -51 37.469 22.328 1 70.25 7 ILE B C 1
ATOM 3597 O O . ILE B 1 7 ? -50.094 36.719 21.969 1 70.25 7 ILE B O 1
ATOM 3601 N N . THR B 1 8 ? -52.25 37.25 21.953 1 67.94 8 THR B N 1
ATOM 3602 C CA . THR B 1 8 ? -52.594 36.094 21.156 1 67.94 8 THR B CA 1
ATOM 3603 C C . THR B 1 8 ? -52.031 36.219 19.75 1 67.94 8 THR B C 1
ATOM 3605 O O . THR B 1 8 ? -51.562 35.219 19.172 1 67.94 8 THR B O 1
ATOM 3608 N N . LEU B 1 9 ? -51.906 37.406 19.312 1 64.75 9 LEU B N 1
ATOM 3609 C CA . LEU B 1 9 ? -51.344 37.625 17.984 1 64.75 9 LEU B CA 1
ATOM 3610 C C . LEU B 1 9 ? -49.844 37.438 18 1 64.75 9 LEU B C 1
ATOM 3612 O O . LEU B 1 9 ? -49.25 36.906 17.047 1 64.75 9 LEU B O 1
ATOM 3616 N N . LEU B 1 10 ? -49.281 37.781 19.062 1 65 10 LEU B N 1
ATOM 3617 C CA . LEU B 1 10 ? -47.844 37.594 19.172 1 65 10 LEU B CA 1
ATOM 3618 C C . LEU B 1 10 ? -47.469 36.125 19.312 1 65 10 LEU B C 1
ATOM 3620 O O . LEU B 1 10 ? -46.469 35.688 18.75 1 65 10 LEU B O 1
ATOM 3624 N N . ILE B 1 11 ? -48.281 35.406 19.969 1 64.75 11 ILE B N 1
ATOM 3625 C CA . ILE B 1 11 ? -48.031 33.969 20.109 1 64.75 11 ILE B CA 1
ATOM 3626 C C . ILE B 1 11 ? -48.25 33.25 18.781 1 64.75 11 ILE B C 1
ATOM 3628 O O . ILE B 1 11 ? -47.5 32.344 18.422 1 64.75 11 ILE B O 1
ATOM 3632 N N . PHE B 1 12 ? -49.125 33.75 18.062 1 61.84 12 PHE B N 1
ATOM 3633 C CA . PHE B 1 12 ? -49.438 33.156 16.781 1 61.84 12 PHE B CA 1
ATOM 3634 C C . PHE B 1 12 ? -48.344 33.438 15.766 1 61.84 12 PHE B C 1
ATOM 3636 O O . PHE B 1 12 ? -48 32.594 14.945 1 61.84 12 PHE B O 1
ATOM 3643 N N . THR B 1 13 ? -47.75 34.594 15.812 1 61.62 13 THR B N 1
ATOM 3644 C CA . THR B 1 13 ? -46.656 34.906 14.891 1 61.62 13 THR B CA 1
ATOM 3645 C C . THR B 1 13 ? -45.406 34.156 15.25 1 61.62 13 THR B C 1
ATOM 3647 O O . THR B 1 13 ? -44.625 33.75 14.367 1 61.62 13 THR B O 1
ATOM 3650 N N . TYR B 1 14 ? -45.125 33.906 16.453 1 59.66 14 TYR B N 1
ATOM 3651 C CA . TYR B 1 14 ? -43.969 33.125 16.875 1 59.66 14 TYR B CA 1
ATOM 3652 C C . TYR B 1 14 ? -44.094 31.672 16.453 1 59.66 14 TYR B C 1
ATOM 3654 O O . TYR B 1 14 ? -43.125 31.031 16.078 1 59.66 14 TYR B O 1
ATOM 3662 N N . SER B 1 15 ? -45.25 31.156 16.438 1 59.22 15 SER B N 1
ATOM 3663 C CA . SER B 1 15 ? -45.5 29.766 16.047 1 59.22 15 SER B CA 1
ATOM 3664 C C . SER B 1 15 ? -45.344 29.578 14.539 1 59.22 15 SER B C 1
ATOM 3666 O O . SER B 1 15 ? -44.812 28.547 14.094 1 59.22 15 SER B O 1
ATOM 3668 N N . ILE B 1 16 ? -45.625 30.547 13.805 1 56.84 16 ILE B N 1
ATOM 3669 C CA . ILE B 1 16 ? -45.531 30.438 12.352 1 56.84 16 ILE B CA 1
ATOM 3670 C C . ILE B 1 16 ? -44.062 30.516 11.93 1 56.84 16 ILE B C 1
ATOM 3672 O O . ILE B 1 16 ? -43.656 29.812 11.008 1 56.84 16 ILE B O 1
ATOM 3676 N N . GLN B 1 17 ? -43.281 31.266 12.57 1 55 17 GLN B N 1
ATOM 3677 C CA . GLN B 1 17 ? -41.875 31.359 12.234 1 55 17 GLN B CA 1
ATOM 3678 C C . GLN B 1 17 ? -41.125 30.062 12.578 1 55 17 GLN B C 1
ATOM 3680 O O . GLN B 1 17 ? -40.25 29.625 11.836 1 55 17 GLN B O 1
ATOM 3685 N N . SER B 1 18 ? -41.531 29.438 13.562 1 56.16 18 SER B N 1
ATOM 3686 C CA . SER B 1 18 ? -40.875 28.188 13.953 1 56.16 18 SER B CA 1
ATOM 3687 C C . SER B 1 18 ? -41.219 27.062 12.969 1 56.16 18 SER B C 1
ATOM 3689 O O . SER B 1 18 ? -40.375 26.266 12.617 1 56.16 18 SER B O 1
ATOM 3691 N N . PHE B 1 19 ? -42.406 27.172 12.539 1 53.62 19 PHE B N 1
ATOM 3692 C CA . PHE B 1 19 ? -42.875 26.156 11.594 1 53.62 19 PHE B CA 1
ATOM 3693 C C . PHE B 1 19 ? -42.188 26.344 10.234 1 53.62 19 PHE B C 1
ATOM 3695 O O . PHE B 1 19 ? -41.844 25.359 9.578 1 53.62 19 PHE B O 1
ATOM 3702 N N . GLY B 1 20 ? -42.031 27.578 9.797 1 48.38 20 GLY B N 1
ATOM 3703 C CA . GLY B 1 20 ? -41.344 27.875 8.547 1 48.38 20 GLY B CA 1
ATOM 3704 C C . GLY B 1 20 ? -39.906 27.438 8.547 1 48.38 20 GLY B C 1
ATOM 3705 O O . GLY B 1 20 ? -39.406 26.875 7.559 1 48.38 20 GLY B O 1
ATOM 3706 N N . GLN B 1 21 ? -39.281 27.625 9.633 1 56.53 21 GLN B N 1
ATOM 3707 C CA . GLN B 1 21 ? -37.875 27.25 9.766 1 56.53 21 GLN B CA 1
ATOM 3708 C C . GLN B 1 21 ? -37.719 25.719 9.758 1 56.53 21 GLN B C 1
ATOM 3710 O O . GLN B 1 21 ? -36.781 25.188 9.156 1 56.53 21 GLN B O 1
ATOM 3715 N N . ASP B 1 22 ? -38.656 25.047 10.375 1 59.09 22 ASP B N 1
ATOM 3716 C CA . ASP B 1 22 ? -38.625 23.578 10.461 1 59.09 22 ASP B CA 1
ATOM 3717 C C . ASP B 1 22 ? -38.875 22.953 9.094 1 59.09 22 ASP B C 1
ATOM 3719 O O . ASP B 1 22 ? -38.219 21.969 8.734 1 59.09 22 ASP B O 1
ATOM 3723 N N . ILE B 1 23 ? -39.812 23.5 8.312 1 59.09 23 ILE B N 1
ATOM 3724 C CA . ILE B 1 23 ? -40.125 22.984 6.984 1 59.09 23 ILE B CA 1
ATOM 3725 C C . ILE B 1 23 ? -38.906 23.141 6.074 1 59.09 23 ILE B C 1
ATOM 3727 O O . ILE B 1 23 ? -38.594 22.25 5.289 1 59.09 23 ILE B O 1
ATOM 3731 N N . ASP B 1 24 ? -38.156 24.125 6.34 1 77.88 24 ASP B N 1
ATOM 3732 C CA . ASP B 1 24 ? -37 24.438 5.504 1 77.88 24 ASP B CA 1
ATOM 3733 C C . ASP B 1 24 ? -35.844 23.484 5.805 1 77.88 24 ASP B C 1
ATOM 3735 O O . ASP B 1 24 ? -35.219 22.938 4.887 1 77.88 24 ASP B O 1
ATOM 3739 N N . LEU B 1 25 ? -35.812 23.031 7.027 1 82.69 25 LEU B N 1
ATOM 3740 C CA . LEU B 1 25 ? -34.75 22.125 7.418 1 82.69 25 LEU B CA 1
ATOM 3741 C C . LEU B 1 25 ? -35 20.719 6.891 1 82.69 25 LEU B C 1
ATOM 3743 O O . LEU B 1 25 ? -34.062 20.031 6.445 1 82.69 25 LEU B O 1
ATOM 3747 N N . ARG B 1 26 ? -36.188 20.281 6.945 1 86.75 26 ARG B N 1
ATOM 3748 C CA . ARG B 1 26 ? -36.562 18.953 6.461 1 86.75 26 ARG B CA 1
ATOM 3749 C C . ARG B 1 26 ? -36.344 18.844 4.957 1 86.75 26 ARG B C 1
ATOM 3751 O O . ARG B 1 26 ? -35.844 17.828 4.473 1 86.75 26 ARG B O 1
ATOM 3758 N N . SER B 1 27 ? -36.719 19.844 4.293 1 90.75 27 SER B N 1
ATOM 3759 C CA . SER B 1 27 ? -36.562 19.844 2.842 1 90.75 27 SER B CA 1
ATOM 3760 C C . SER B 1 27 ? -35.094 19.781 2.459 1 90.75 27 SER B C 1
ATOM 3762 O O . SER B 1 27 ? -34.719 19.094 1.505 1 90.75 27 SER B O 1
ATOM 3764 N N . ARG B 1 28 ? -34.281 20.469 3.186 1 91.56 28 ARG B N 1
ATOM 3765 C CA . ARG B 1 28 ? -32.844 20.453 2.932 1 91.56 28 ARG B CA 1
ATOM 3766 C C . ARG B 1 28 ? -32.25 19.062 3.191 1 91.56 28 ARG B C 1
ATOM 3768 O O . ARG B 1 28 ? -31.469 18.562 2.395 1 91.56 28 ARG B O 1
ATOM 3775 N N . PHE B 1 29 ? -32.75 18.516 4.23 1 91.56 29 PHE B N 1
ATOM 3776 C CA . PHE B 1 29 ? -32.281 17.172 4.586 1 91.56 29 PHE B CA 1
ATOM 3777 C C . PHE B 1 29 ? -32.688 16.156 3.516 1 91.56 29 PHE B C 1
ATOM 3779 O O . PHE B 1 29 ? -31.859 15.352 3.08 1 91.56 29 PHE B O 1
ATOM 3786 N N . GLU B 1 30 ? -33.906 16.219 3.09 1 93.31 30 GLU B N 1
ATOM 3787 C CA . GLU B 1 30 ? -34.406 15.281 2.098 1 93.31 30 GLU B CA 1
ATOM 3788 C C . GLU B 1 30 ? -33.688 15.422 0.766 1 93.31 30 GLU B C 1
ATOM 3790 O O . GLU B 1 30 ? -33.406 14.43 0.087 1 93.31 30 GLU B O 1
ATOM 3795 N N . ARG B 1 31 ? -33.406 16.625 0.435 1 95.12 31 ARG B N 1
ATOM 3796 C CA . ARG B 1 31 ? -32.688 16.844 -0.821 1 95.12 31 ARG B CA 1
ATOM 3797 C C . ARG B 1 31 ? -31.281 16.297 -0.749 1 95.12 31 ARG B C 1
ATOM 3799 O O . ARG B 1 31 ? -30.781 15.695 -1.71 1 95.12 31 ARG B O 1
ATOM 3806 N N . LEU B 1 32 ? -30.578 16.453 0.356 1 96.44 32 LEU B N 1
ATOM 3807 C CA . LEU B 1 32 ? -29.25 15.875 0.515 1 96.44 32 LEU B CA 1
ATOM 3808 C C . LEU B 1 32 ? -29.328 14.352 0.493 1 96.44 32 LEU B C 1
ATOM 3810 O O . LEU B 1 32 ? -28.438 13.688 -0.05 1 96.44 32 LEU B O 1
ATOM 3814 N N . ASP B 1 33 ? -30.391 13.828 1.085 1 95.38 33 ASP B N 1
ATOM 3815 C CA . ASP B 1 33 ? -30.578 12.383 1.049 1 95.38 33 ASP B CA 1
ATOM 3816 C C . ASP B 1 33 ? -30.766 11.883 -0.384 1 95.38 33 ASP B C 1
ATOM 3818 O O . ASP B 1 33 ? -30.312 10.797 -0.735 1 95.38 33 ASP B O 1
ATOM 3822 N N . GLU B 1 34 ? -31.422 12.633 -1.169 1 96.25 34 GLU B N 1
ATOM 3823 C CA . GLU B 1 34 ? -31.594 12.297 -2.578 1 96.25 34 GLU B CA 1
ATOM 3824 C C . GLU B 1 34 ? -30.266 12.336 -3.322 1 96.25 34 GLU B C 1
ATOM 3826 O O . GLU B 1 34 ? -29.984 11.477 -4.156 1 96.25 34 GLU B O 1
ATOM 3831 N N . LEU B 1 35 ? -29.453 13.32 -3.016 1 97.25 35 LEU B N 1
ATOM 3832 C CA . LEU B 1 35 ? -28.188 13.547 -3.717 1 97.25 35 LEU B CA 1
ATOM 3833 C C . LEU B 1 35 ? -27.141 12.516 -3.289 1 97.25 35 LEU B C 1
ATOM 3835 O O . LEU B 1 35 ? -26.281 12.148 -4.082 1 97.25 35 LEU B O 1
ATOM 3839 N N . LEU B 1 36 ? -27.25 12 -2.018 1 97.56 36 LEU B N 1
ATOM 3840 C CA . LEU B 1 36 ? -26.172 11.188 -1.463 1 97.56 36 LEU B CA 1
ATOM 3841 C C . LEU B 1 36 ? -26.656 9.789 -1.125 1 97.56 36 LEU B C 1
ATOM 3843 O O . LEU B 1 36 ? -25.859 8.891 -0.858 1 97.56 36 LEU B O 1
ATOM 3847 N N . GLY B 1 37 ? -27.969 9.578 -1.081 1 93.25 37 GLY B N 1
ATOM 3848 C CA . GLY B 1 37 ? -28.531 8.344 -0.562 1 93.25 37 GLY B CA 1
ATOM 3849 C C . GLY B 1 37 ? -28.641 7.246 -1.607 1 93.25 37 GLY B C 1
ATOM 3850 O O . GLY B 1 37 ? -27.828 7.176 -2.523 1 93.25 37 GLY B O 1
ATOM 3851 N N . GLU B 1 38 ? -29.562 6.359 -1.422 1 90.62 38 GLU B N 1
ATOM 3852 C CA . GLU B 1 38 ? -29.766 5.203 -2.287 1 90.62 38 GLU B CA 1
ATOM 3853 C C . GLU B 1 38 ? -30.094 5.633 -3.715 1 90.62 38 GLU B C 1
ATOM 3855 O O . GLU B 1 38 ? -30.844 6.598 -3.922 1 90.62 38 GLU B O 1
ATOM 3860 N N . ASN B 1 39 ? -29.562 4.949 -4.684 1 92.69 39 ASN B N 1
ATOM 3861 C CA . ASN B 1 39 ? -29.812 5.117 -6.109 1 92.69 39 ASN B CA 1
ATOM 3862 C C . ASN B 1 39 ? -29.125 6.363 -6.664 1 92.69 39 ASN B C 1
ATOM 3864 O O . ASN B 1 39 ? -29.312 6.711 -7.832 1 92.69 39 ASN B O 1
ATOM 3868 N N . SER B 1 40 ? -28.438 7.133 -5.781 1 96.88 40 SER B N 1
ATOM 3869 C CA . SER B 1 40 ? -27.609 8.234 -6.27 1 96.88 40 SER B CA 1
ATOM 3870 C C . SER B 1 40 ? -26.281 7.734 -6.828 1 96.88 40 SER B C 1
ATOM 3872 O O . SER B 1 40 ? -26.016 6.531 -6.801 1 96.88 40 SER B O 1
ATOM 3874 N N . PHE B 1 41 ? -25.531 8.656 -7.426 1 97.62 41 PHE B N 1
ATOM 3875 C CA . PHE B 1 41 ? -24.188 8.359 -7.895 1 97.62 41 PHE B CA 1
ATOM 3876 C C . PHE B 1 41 ? -23.344 7.746 -6.777 1 97.62 41 PHE B C 1
ATOM 3878 O O . PHE B 1 41 ? -22.562 6.824 -7.016 1 97.62 41 PHE B O 1
ATOM 3885 N N . PHE B 1 42 ? -23.578 8.203 -5.59 1 97.88 42 PHE B N 1
ATOM 3886 C CA . PHE B 1 42 ? -22.719 7.879 -4.457 1 97.88 42 PHE B CA 1
ATOM 3887 C C . PHE B 1 42 ? -23.156 6.578 -3.797 1 97.88 42 PHE B C 1
ATOM 3889 O O . PHE B 1 42 ? -22.609 6.18 -2.77 1 97.88 42 PHE B O 1
ATOM 3896 N N . ASP B 1 43 ? -24.094 5.898 -4.367 1 94.75 43 ASP B N 1
ATOM 3897 C CA . ASP B 1 43 ? -24.547 4.59 -3.906 1 94.75 43 ASP B CA 1
ATOM 3898 C C . ASP B 1 43 ? -23.719 3.475 -4.543 1 94.75 43 ASP B C 1
ATOM 3900 O O . ASP B 1 43 ? -23.828 2.311 -4.152 1 94.75 43 ASP B O 1
ATOM 3904 N N . ASN B 1 44 ? -22.812 3.793 -5.383 1 94.19 44 ASN B N 1
ATOM 3905 C CA . ASN B 1 44 ? -22.094 2.779 -6.145 1 94.19 44 ASN B CA 1
ATOM 3906 C C . ASN B 1 44 ? -20.703 2.529 -5.566 1 94.19 44 ASN B C 1
ATOM 3908 O O . ASN B 1 44 ? -19.953 1.708 -6.09 1 94.19 44 ASN B O 1
ATOM 3912 N N . HIS B 1 45 ? -20.281 3.234 -4.602 1 97.94 45 HIS B N 1
ATOM 3913 C CA . HIS B 1 45 ? -19.031 3.066 -3.869 1 97.94 45 HIS B CA 1
ATOM 3914 C C . HIS B 1 45 ? -19.156 3.584 -2.439 1 97.94 45 HIS B C 1
ATOM 3916 O O . HIS B 1 45 ? -20.172 4.172 -2.074 1 97.94 45 HIS B O 1
ATOM 3922 N N . LEU B 1 46 ? -18.188 3.24 -1.589 1 98.44 46 LEU B N 1
ATOM 3923 C CA . LEU B 1 46 ? -18.219 3.693 -0.203 1 98.44 46 LEU B CA 1
ATOM 3924 C C . LEU B 1 46 ? -18.078 5.211 -0.123 1 98.44 46 LEU B C 1
ATOM 3926 O O . LEU B 1 46 ? -17.047 5.762 -0.492 1 98.44 46 LEU B O 1
ATOM 3930 N N . THR B 1 47 ? -19.125 5.859 0.365 1 98.75 47 THR B N 1
ATOM 3931 C CA . THR B 1 47 ? -19.141 7.312 0.488 1 98.75 47 THR B CA 1
ATOM 3932 C C . THR B 1 47 ? -19.547 7.727 1.902 1 98.75 47 THR B C 1
ATOM 3934 O O . THR B 1 47 ? -20.5 7.191 2.471 1 98.75 47 THR B O 1
ATOM 3937 N N . GLY B 1 48 ? -18.75 8.562 2.488 1 98.69 48 GLY B N 1
ATOM 3938 C CA . GLY B 1 48 ? -19.031 9.188 3.773 1 98.69 48 GLY B CA 1
ATOM 3939 C C . GLY B 1 48 ? -19.109 10.695 3.705 1 98.69 48 GLY B C 1
ATOM 3940 O O . GLY B 1 48 ? -18.344 11.328 2.973 1 98.69 48 GLY B O 1
ATOM 3941 N N . PHE B 1 49 ? -20.062 11.281 4.473 1 98.88 49 PHE B N 1
ATOM 3942 C CA . PHE B 1 49 ? -20.266 12.727 4.469 1 98.88 49 PHE B CA 1
ATOM 3943 C C . PHE B 1 49 ? -20.797 13.211 5.816 1 98.88 49 PHE B C 1
ATOM 3945 O O . PHE B 1 49 ? -21.609 12.539 6.441 1 98.88 49 PHE B O 1
ATOM 3952 N N . MET B 1 50 ? -20.281 14.289 6.266 1 98.81 50 MET B N 1
ATOM 3953 C CA . MET B 1 50 ? -20.844 15 7.41 1 98.81 50 MET B CA 1
ATOM 3954 C C . MET B 1 50 ? -20.781 16.516 7.195 1 98.81 50 MET B C 1
ATOM 3956 O O . MET B 1 50 ? -19.781 17.031 6.734 1 98.81 50 MET B O 1
ATOM 3960 N N . LEU B 1 51 ? -21.844 17.172 7.391 1 98.69 51 LEU B N 1
ATOM 3961 C CA . LEU B 1 51 ? -21.984 18.625 7.379 1 98.69 51 LEU B CA 1
ATOM 3962 C C . LEU B 1 51 ? -22.328 19.156 8.773 1 98.69 51 LEU B C 1
ATOM 3964 O O . LEU B 1 51 ? -23.312 18.734 9.383 1 98.69 51 LEU B O 1
ATOM 3968 N N . TYR B 1 52 ? -21.5 20.031 9.266 1 98.5 52 TYR B N 1
ATOM 3969 C CA . TYR B 1 52 ? -21.609 20.531 10.633 1 98.5 52 TYR B CA 1
ATOM 3970 C C . TYR B 1 52 ? -21.656 22.047 10.656 1 98.5 52 TYR B C 1
ATOM 3972 O O . TYR B 1 52 ? -20.766 22.719 10.109 1 98.5 52 TYR B O 1
ATOM 3980 N N . ASP B 1 53 ? -22.672 22.594 11.305 1 97.31 53 ASP B N 1
ATOM 3981 C CA . ASP B 1 53 ? -22.797 24.047 11.453 1 97.31 53 ASP B CA 1
ATOM 3982 C C . ASP B 1 53 ? -21.906 24.547 12.586 1 97.31 53 ASP B C 1
ATOM 3984 O O . ASP B 1 53 ? -22.156 24.281 13.758 1 97.31 53 ASP B O 1
ATOM 3988 N N . LEU B 1 54 ? -20.891 25.328 12.234 1 94.88 54 LEU B N 1
ATOM 3989 C CA . LEU B 1 54 ? -19.906 25.766 13.203 1 94.88 54 LEU B CA 1
ATOM 3990 C C . LEU B 1 54 ? -20.5 26.781 14.18 1 94.88 54 LEU B C 1
ATOM 3992 O O . LEU B 1 54 ? -20.047 26.875 15.32 1 94.88 54 LEU B O 1
ATOM 3996 N N . ASP B 1 55 ? -21.5 27.5 13.812 1 90.69 55 ASP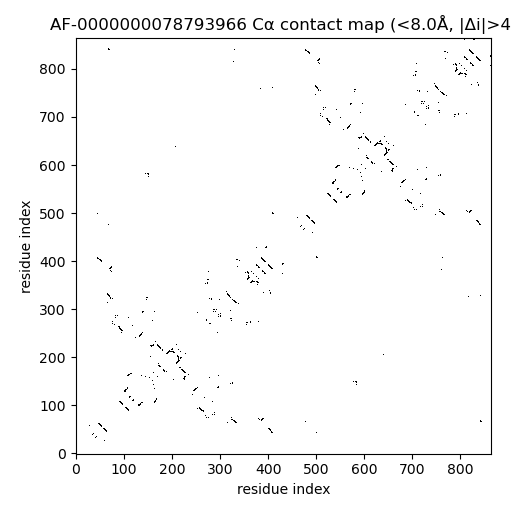 B N 1
ATOM 3997 C CA . ASP B 1 55 ? -22.094 28.531 14.656 1 90.69 55 ASP B CA 1
ATOM 3998 C C . ASP B 1 55 ? -23.078 27.938 15.656 1 90.69 55 ASP B C 1
ATOM 4000 O O . ASP B 1 55 ? -22.953 28.156 16.859 1 90.69 55 ASP B O 1
ATOM 4004 N N . SER B 1 56 ? -23.969 27.062 15.148 1 91.81 56 SER B N 1
ATOM 4005 C CA . SER B 1 56 ? -24.984 26.484 16.016 1 91.81 56 SER B CA 1
ATOM 4006 C C . SER B 1 56 ? -24.5 25.188 16.656 1 91.81 56 SER B C 1
ATOM 4008 O O . SER B 1 56 ? -25.109 24.672 17.578 1 91.81 56 SER B O 1
ATOM 4010 N N . GLN B 1 57 ? -23.406 24.625 16.156 1 93.38 57 GLN B N 1
ATOM 4011 C CA . GLN B 1 57 ? -22.781 23.422 16.703 1 93.38 57 GLN B CA 1
ATOM 4012 C C . GLN B 1 57 ? -23.719 22.219 16.594 1 93.38 57 GLN B C 1
ATOM 4014 O O . GLN B 1 57 ? -23.906 21.484 17.562 1 93.38 57 GLN B O 1
ATOM 4019 N N . TRP B 1 58 ? -24.375 22.141 15.422 1 94.12 58 TRP B N 1
ATOM 4020 C CA . TRP B 1 58 ? -25.281 21.031 15.133 1 94.12 58 TRP B CA 1
ATOM 4021 C C . TRP B 1 58 ? -24.859 20.312 13.852 1 94.12 58 TRP B C 1
ATOM 4023 O O . TRP B 1 58 ? -24.438 20.953 12.883 1 94.12 58 TRP B O 1
ATOM 4033 N N . VAL B 1 59 ? -25.062 18.984 13.891 1 96.88 59 VAL B N 1
ATOM 4034 C CA . VAL B 1 59 ? -24.891 18.203 12.672 1 96.88 59 VAL B CA 1
ATOM 4035 C C . VAL B 1 59 ? -26.094 18.422 11.75 1 96.88 59 VAL B C 1
ATOM 4037 O O . VAL B 1 59 ? -27.234 18.094 12.109 1 96.88 59 VAL B O 1
ATOM 4040 N N . MET B 1 60 ? -25.828 18.953 10.562 1 96.56 60 MET B N 1
ATOM 4041 C CA . MET B 1 60 ? -26.906 19.25 9.617 1 96.56 60 MET B CA 1
ATOM 4042 C C . MET B 1 60 ? -27.266 18.016 8.797 1 96.56 60 MET B C 1
ATOM 4044 O O . MET B 1 60 ? -28.422 17.875 8.375 1 96.56 60 MET B O 1
ATOM 4048 N N . TYR B 1 61 ? -26.312 17.219 8.492 1 97.19 61 TYR B N 1
ATOM 4049 C CA . TYR B 1 61 ? -26.5 16.016 7.695 1 97.19 61 TYR B CA 1
ATOM 4050 C C . TYR B 1 61 ? -25.297 15.078 7.832 1 97.19 61 TYR B C 1
ATOM 4052 O O . TYR B 1 61 ? -24.156 15.531 7.93 1 97.19 61 TYR B O 1
ATOM 4060 N N . GLU B 1 62 ? -25.547 13.82 7.871 1 96.94 62 GLU B N 1
ATOM 4061 C CA . GLU B 1 62 ? -24.453 12.867 7.84 1 96.94 62 GLU B CA 1
ATOM 4062 C C . GLU B 1 62 ? -24.828 11.602 7.074 1 96.94 62 GLU B C 1
ATOM 4064 O O . GLU B 1 62 ? -26 11.211 7.062 1 96.94 62 GLU B O 1
ATOM 4069 N N . LYS B 1 63 ? -24 11.047 6.371 1 97.31 63 LYS B N 1
ATOM 4070 C CA . LYS B 1 63 ? -24.016 9.742 5.719 1 97.31 63 LYS B CA 1
ATOM 4071 C C . LYS B 1 63 ? -22.766 8.938 6.055 1 97.31 63 LYS B C 1
ATOM 4073 O O . LYS B 1 63 ? -21.656 9.375 5.781 1 97.31 63 LYS B O 1
ATOM 4078 N N . ASN B 1 64 ? -22.953 7.746 6.602 1 97.56 64 ASN B N 1
ATOM 4079 C CA . ASN B 1 64 ? -21.844 6.848 6.918 1 97.56 64 ASN B CA 1
ATOM 4080 C C . ASN B 1 64 ? -20.719 7.57 7.668 1 97.56 64 ASN B C 1
ATOM 4082 O O . ASN B 1 64 ? -19.547 7.316 7.422 1 97.56 64 ASN B O 1
ATOM 4086 N N . SER B 1 65 ? -21.094 8.531 8.531 1 98.38 65 SER B N 1
ATOM 4087 C CA . SER B 1 65 ? -20.078 9.352 9.18 1 98.38 65 SER B CA 1
ATOM 4088 C C . SER B 1 65 ? -19.312 8.555 10.234 1 98.38 65 SER B C 1
ATOM 4090 O O . SER B 1 65 ? -18.234 8.969 10.672 1 98.38 65 SER B O 1
ATOM 4092 N N . HIS B 1 66 ? -19.859 7.371 10.625 1 97.69 66 HIS B N 1
ATOM 4093 C CA . HIS B 1 66 ? -19.281 6.527 11.664 1 97.69 66 HIS B CA 1
ATOM 4094 C C . HIS B 1 66 ? -18.344 5.48 11.07 1 97.69 66 HIS B C 1
ATOM 4096 O O . HIS B 1 66 ? -17.672 4.754 11.805 1 97.69 66 HIS B O 1
ATOM 4102 N N . MET B 1 67 ? -18.312 5.371 9.742 1 98.19 67 MET B N 1
ATOM 4103 C CA . MET B 1 67 ? -17.5 4.355 9.086 1 98.19 67 MET B CA 1
ATOM 4104 C C . MET B 1 67 ? -16.109 4.895 8.789 1 98.19 67 MET B C 1
ATOM 4106 O O . MET B 1 67 ? -15.922 6.098 8.602 1 98.19 67 MET B O 1
ATOM 4110 N N . ASN B 1 68 ? -15.141 3.982 8.711 1 98.75 68 ASN B N 1
ATOM 4111 C CA . ASN B 1 68 ? -13.758 4.359 8.445 1 98.75 68 ASN B CA 1
ATOM 4112 C C . ASN B 1 68 ? -13.477 4.461 6.949 1 98.75 68 ASN B C 1
ATOM 4114 O O . ASN B 1 68 ? -13.953 3.639 6.168 1 98.75 68 ASN B O 1
ATOM 4118 N N . PHE B 1 69 ? -12.711 5.473 6.582 1 98.88 69 PHE B N 1
ATOM 4119 C CA . PHE B 1 69 ? -12.305 5.715 5.203 1 98.88 69 PHE B CA 1
ATOM 4120 C C . PHE B 1 69 ? -10.797 5.918 5.113 1 98.88 69 PHE B C 1
ATOM 4122 O O . PHE B 1 69 ? -10.18 6.426 6.051 1 98.88 69 PHE B O 1
ATOM 4129 N N . ILE B 1 70 ? -10.188 5.445 4.012 1 98.88 70 ILE B N 1
ATOM 4130 C CA . ILE B 1 70 ? -8.836 5.875 3.656 1 98.88 70 ILE B CA 1
ATOM 4131 C C . ILE B 1 70 ? -8.852 7.355 3.283 1 98.88 70 ILE B C 1
ATOM 4133 O O . ILE B 1 70 ? -9.414 7.738 2.258 1 98.88 70 ILE B O 1
ATOM 4137 N N . PRO B 1 71 ? -8.219 8.148 4.023 1 98.88 71 PRO B N 1
ATOM 4138 C CA . PRO B 1 71 ? -8.367 9.594 3.854 1 98.88 71 PRO B CA 1
ATOM 4139 C C . PRO B 1 71 ? -7.441 10.156 2.779 1 98.88 71 PRO B C 1
ATOM 4141 O O . PRO B 1 71 ? -7.699 11.242 2.244 1 98.88 71 PRO B O 1
ATOM 4144 N N . ALA B 1 72 ? -6.371 9.422 2.443 1 98.69 72 ALA B N 1
ATOM 4145 C CA . ALA B 1 72 ? -5.289 9.961 1.619 1 98.69 72 ALA B CA 1
ATOM 4146 C C . ALA B 1 72 ? -4.691 11.211 2.248 1 98.69 72 ALA B C 1
ATOM 4148 O O . ALA B 1 72 ? -4.402 11.234 3.447 1 98.69 72 ALA B O 1
ATOM 4149 N N . SER B 1 73 ? -4.48 12.305 1.476 1 98.88 73 SER B N 1
ATOM 4150 C CA . SER B 1 73 ? -3.719 13.469 1.922 1 98.88 73 SER B CA 1
ATOM 4151 C C . SER B 1 73 ? -4.512 14.289 2.93 1 98.88 73 SER B C 1
ATOM 4153 O O . SER B 1 73 ? -3.967 15.203 3.559 1 98.88 73 SER B O 1
ATOM 4155 N N . THR B 1 74 ? -5.77 14.047 3.152 1 98.94 74 THR B N 1
ATOM 4156 C CA . THR B 1 74 ? -6.438 14.773 4.234 1 98.94 74 THR B CA 1
ATOM 4157 C C . THR B 1 74 ? -5.859 14.367 5.586 1 98.94 74 THR B C 1
ATOM 4159 O O . THR B 1 74 ? -6.082 15.055 6.59 1 98.94 74 THR B O 1
ATOM 4162 N N . THR B 1 75 ? -5.074 13.312 5.617 1 98.94 75 THR B N 1
ATOM 4163 C CA . THR B 1 75 ? -4.285 12.93 6.781 1 98.94 75 THR B CA 1
ATOM 4164 C C . THR B 1 75 ? -3.398 14.078 7.238 1 98.94 75 THR B C 1
ATOM 4166 O O . THR B 1 75 ? -3.139 14.234 8.438 1 98.94 75 THR B O 1
ATOM 4169 N N . LYS B 1 76 ? -3.006 14.93 6.332 1 98.94 76 LYS B N 1
ATOM 4170 C CA . LYS B 1 76 ? -2.102 16.031 6.637 1 98.94 76 LYS B CA 1
ATOM 4171 C C . LYS B 1 76 ? -2.734 17 7.625 1 98.94 76 LYS B C 1
ATOM 4173 O O . LYS B 1 76 ? -2.029 17.781 8.281 1 98.94 76 LYS B O 1
ATOM 4178 N N . LEU B 1 77 ? -4.062 16.984 7.781 1 98.94 77 LEU B N 1
ATOM 4179 C CA . LEU B 1 77 ? -4.727 17.797 8.797 1 98.94 77 LEU B CA 1
ATOM 4180 C C . LEU B 1 77 ? -4.391 17.297 10.195 1 98.94 77 LEU B C 1
ATOM 4182 O O . LEU B 1 77 ? -4.273 18.094 11.133 1 98.94 77 LEU B O 1
ATOM 4186 N N . LEU B 1 78 ? -4.246 15.977 10.359 1 98.94 78 LEU B N 1
ATOM 4187 C CA . LEU B 1 78 ? -3.826 15.414 11.641 1 98.94 78 LEU B CA 1
ATOM 4188 C C . LEU B 1 78 ? -2.396 15.836 11.969 1 98.94 78 LEU B C 1
ATOM 4190 O O . LEU B 1 78 ? -2.098 16.188 13.117 1 98.94 78 LEU B O 1
ATOM 4194 N N . THR B 1 79 ? -1.563 15.805 10.992 1 98.94 79 THR B N 1
ATOM 4195 C CA . THR B 1 79 ? -0.175 16.219 11.172 1 98.94 79 THR B CA 1
ATOM 4196 C C . THR B 1 79 ? -0.088 17.688 11.531 1 98.94 79 THR B C 1
ATOM 4198 O O . THR B 1 79 ? 0.674 18.078 12.414 1 98.94 79 THR B O 1
ATOM 4201 N N . PHE B 1 80 ? -0.855 18.5 10.82 1 98.81 80 PHE B N 1
ATOM 4202 C CA . PHE B 1 80 ? -0.941 19.922 11.125 1 98.81 80 PHE B CA 1
ATOM 4203 C C . PHE B 1 80 ? -1.39 20.141 12.57 1 98.81 80 PHE B C 1
ATOM 4205 O O . PHE B 1 80 ? -0.774 20.906 13.305 1 98.81 80 PHE B O 1
ATOM 4212 N N . TYR B 1 81 ? -2.408 19.406 13.023 1 98.81 81 TYR B N 1
ATOM 4213 C CA . TYR B 1 81 ? -2.924 19.469 14.383 1 98.81 81 TYR B CA 1
ATOM 4214 C C . TYR B 1 81 ? -1.827 19.156 15.398 1 98.81 81 TYR B C 1
ATOM 4216 O O . TYR B 1 81 ? -1.621 19.906 16.344 1 98.81 81 TYR B O 1
ATOM 4224 N N . ALA B 1 82 ? -1.081 18.078 15.125 1 98.81 82 ALA B N 1
ATOM 4225 C CA . ALA B 1 82 ? 0.009 17.688 16.016 1 98.81 82 ALA B CA 1
ATOM 4226 C C . ALA B 1 82 ? 1.068 18.781 16.109 1 98.81 82 ALA B C 1
ATOM 4228 O O . ALA B 1 82 ? 1.564 19.094 17.188 1 98.81 82 ALA B O 1
ATOM 4229 N N . SER B 1 83 ? 1.414 19.328 14.953 1 98.56 83 SER B N 1
ATOM 4230 C CA . SER B 1 83 ? 2.453 20.344 14.93 1 98.56 83 SER B CA 1
ATOM 4231 C C . SER B 1 83 ? 2.004 21.609 15.656 1 98.56 83 SER B C 1
ATOM 4233 O O . SER B 1 83 ? 2.807 22.266 16.312 1 98.56 83 SER B O 1
ATOM 4235 N N . LEU B 1 84 ? 0.73 22 15.523 1 97.44 84 LEU B N 1
ATOM 4236 C CA . LEU B 1 84 ? 0.173 23.156 16.219 1 97.44 84 LEU B CA 1
ATOM 4237 C C . LEU B 1 84 ? 0.223 22.953 17.734 1 97.44 84 LEU B C 1
ATOM 4239 O O . LEU B 1 84 ? 0.544 23.875 18.469 1 97.44 84 LEU B O 1
ATOM 4243 N N . LEU B 1 85 ? -0.075 21.766 18.172 1 97.69 85 LEU B N 1
ATOM 4244 C CA . LEU B 1 85 ? -0.121 21.438 19.594 1 97.69 85 LEU B CA 1
ATOM 4245 C C . LEU B 1 85 ? 1.27 21.516 20.203 1 97.69 85 LEU B C 1
ATOM 4247 O O . LEU B 1 85 ? 1.427 22 21.328 1 97.69 85 LEU B O 1
ATOM 4251 N N . VAL B 1 86 ? 2.271 21.062 19.438 1 98.06 86 VAL B N 1
ATOM 4252 C CA . VAL B 1 86 ? 3.537 20.75 20.094 1 98.06 86 VAL B CA 1
ATOM 4253 C C . VAL B 1 86 ? 4.582 21.797 19.734 1 98.06 86 VAL B C 1
ATOM 4255 O O . VAL B 1 86 ? 5.301 22.297 20.594 1 98.06 86 VAL B O 1
ATOM 4258 N N . LEU B 1 87 ? 4.707 22.156 18.438 1 97.19 87 LEU B N 1
ATOM 4259 C CA . LEU B 1 87 ? 5.766 23.047 17.969 1 97.19 87 LEU B CA 1
ATOM 4260 C C . LEU B 1 87 ? 5.352 24.5 18.109 1 97.19 87 LEU B C 1
ATOM 4262 O O . LEU B 1 87 ? 6.203 25.391 18.172 1 97.19 87 LEU B O 1
ATOM 4266 N N . LYS B 1 88 ? 4.113 24.781 18.156 1 87.88 88 LYS B N 1
ATOM 4267 C CA . LYS B 1 88 ? 3.549 26.125 18.234 1 87.88 88 LYS B CA 1
ATOM 4268 C C . LYS B 1 88 ? 3.852 26.922 16.969 1 87.88 88 LYS B C 1
ATOM 4270 O O . LYS B 1 88 ? 3.297 26.641 15.906 1 87.88 88 LYS B O 1
ATOM 4275 N N . ASP B 1 89 ? 4.988 27.797 16.969 1 89.81 89 ASP B N 1
ATOM 4276 C CA . ASP B 1 89 ? 5.043 28.672 15.789 1 89.81 89 ASP B CA 1
ATOM 4277 C C . ASP B 1 89 ? 6.438 28.656 15.172 1 89.81 89 ASP B C 1
ATOM 4279 O O . ASP B 1 89 ? 6.711 29.422 14.242 1 89.81 89 ASP B O 1
ATOM 4283 N N . SER B 1 90 ? 7.309 27.734 15.727 1 95.69 90 SER B N 1
ATOM 4284 C CA . SER B 1 90 ? 8.68 27.781 15.227 1 95.69 90 SER B CA 1
ATOM 4285 C C . SER B 1 90 ? 9.188 26.391 14.891 1 95.69 90 SER B C 1
ATOM 4287 O O . SER B 1 90 ? 8.805 25.406 15.531 1 95.69 90 SER B O 1
ATOM 4289 N N . THR B 1 91 ? 10.117 26.344 13.938 1 96.94 91 THR B N 1
ATOM 4290 C CA . THR B 1 91 ? 10.758 25.078 13.578 1 96.94 91 THR B CA 1
ATOM 4291 C C . THR B 1 91 ? 11.805 24.688 14.609 1 96.94 91 THR B C 1
ATOM 4293 O O . THR B 1 91 ? 12.281 25.547 15.375 1 96.94 91 THR B O 1
ATOM 4296 N N . ILE B 1 92 ? 12.039 23.438 14.719 1 97.5 92 ILE B N 1
ATOM 4297 C CA . ILE B 1 92 ? 13.25 22.875 15.328 1 97.5 92 ILE B CA 1
ATOM 4298 C C . ILE B 1 92 ? 14.133 22.266 14.242 1 97.5 92 ILE B C 1
ATOM 4300 O O . ILE B 1 92 ? 13.805 21.234 13.672 1 97.5 92 ILE B O 1
ATOM 4304 N N . THR B 1 93 ? 15.203 22.922 14.023 1 97.88 93 THR B N 1
ATOM 4305 C CA . THR B 1 93 ? 16.031 22.5 12.906 1 97.88 93 THR B CA 1
ATOM 4306 C C . THR B 1 93 ? 17 21.406 13.336 1 97.88 93 THR B C 1
ATOM 4308 O O . THR B 1 93 ? 17.062 20.344 12.703 1 97.88 93 THR B O 1
ATOM 4311 N N . PHE B 1 94 ? 17.75 21.625 14.367 1 98.44 94 PHE B N 1
ATOM 4312 C CA . PHE B 1 94 ? 18.641 20.641 14.961 1 98.44 94 PHE B CA 1
ATOM 4313 C C . PHE B 1 94 ? 18.953 20.984 16.406 1 98.44 94 PHE B C 1
ATOM 4315 O O . PHE B 1 94 ? 18.672 22.094 16.859 1 98.44 94 PHE B O 1
ATOM 4322 N N . ARG B 1 95 ? 19.406 20.031 17.125 1 98.44 95 ARG B N 1
ATOM 4323 C CA . ARG B 1 95 ? 20.031 20.234 18.438 1 98.44 95 ARG B CA 1
ATOM 4324 C C . ARG B 1 95 ? 21.547 20.281 18.312 1 98.44 95 ARG B C 1
ATOM 4326 O O . ARG B 1 95 ? 22.125 19.719 17.375 1 98.44 95 ARG B O 1
ATOM 4333 N N . TYR B 1 96 ? 22.172 21.062 19.281 1 98.5 96 TYR B N 1
ATOM 4334 C CA . TYR B 1 96 ? 23.625 21.172 19.125 1 98.5 96 TYR B CA 1
ATOM 4335 C C . TYR B 1 96 ? 24.312 21.391 20.469 1 98.5 96 TYR B C 1
ATOM 4337 O O . TYR B 1 96 ? 23.672 21.844 21.422 1 98.5 96 TYR B O 1
ATOM 4345 N N . VAL B 1 97 ? 25.531 20.953 20.516 1 98.31 97 VAL B N 1
ATOM 4346 C CA . VAL B 1 97 ? 26.469 21.234 21.594 1 98.31 97 VAL B CA 1
ATOM 4347 C C . VAL B 1 97 ? 27.781 21.781 21.031 1 98.31 97 VAL B C 1
ATOM 4349 O O . VAL B 1 97 ? 28.328 21.234 20.078 1 98.31 97 VAL B O 1
ATOM 4352 N N . ASN B 1 98 ? 28.172 22.875 21.609 1 95.44 98 ASN B N 1
ATOM 4353 C CA . ASN B 1 98 ? 29.422 23.5 21.188 1 95.44 98 ASN B CA 1
ATOM 4354 C C . ASN B 1 98 ? 30.609 22.969 21.984 1 95.44 98 ASN B C 1
ATOM 4356 O O . ASN B 1 98 ? 30.516 22.734 23.188 1 95.44 98 ASN B O 1
ATOM 4360 N N . SER B 1 99 ? 31.688 22.703 21.281 1 94.12 99 SER B N 1
ATOM 4361 C CA . SER B 1 99 ? 32.969 22.375 21.875 1 94.12 99 SER B CA 1
ATOM 4362 C C . SER B 1 99 ? 34.125 23.109 21.172 1 94.12 99 SER B C 1
ATOM 4364 O O . SER B 1 99 ? 34.812 22.547 20.328 1 94.12 99 SER B O 1
ATOM 4366 N N . GLY B 1 100 ? 34.375 24.391 21.641 1 94.19 100 GLY B N 1
ATOM 4367 C CA . GLY B 1 100 ? 35.406 25.188 20.984 1 94.19 100 GLY B CA 1
ATOM 4368 C C . GLY B 1 100 ? 35.062 25.516 19.547 1 94.19 100 GLY B C 1
ATOM 4369 O O . GLY B 1 100 ? 34.062 26.125 19.25 1 94.19 100 GLY B O 1
ATOM 4370 N N . LYS B 1 101 ? 35.938 25.016 18.688 1 95.81 101 LYS B N 1
ATOM 4371 C CA . LYS B 1 101 ? 35.781 25.266 17.266 1 95.81 101 LYS B CA 1
ATOM 4372 C C . LYS B 1 101 ? 35.062 24.125 16.578 1 95.81 101 LYS B C 1
ATOM 4374 O O . LYS B 1 101 ? 35 24.047 15.344 1 95.81 101 LYS B O 1
ATOM 4379 N N . GLU B 1 102 ? 34.438 23.266 17.422 1 97.19 102 GLU B N 1
ATOM 4380 C CA . GLU B 1 102 ? 33.656 22.156 16.891 1 97.19 102 GLU B CA 1
ATOM 4381 C C . GLU B 1 102 ? 32.219 22.234 17.406 1 97.19 102 GLU B C 1
ATOM 4383 O O . GLU B 1 102 ? 31.969 22.734 18.5 1 97.19 102 GLU B O 1
ATOM 4388 N N . VAL B 1 103 ? 31.328 21.75 16.578 1 98.19 103 VAL B N 1
ATOM 4389 C CA . VAL B 1 103 ? 29.938 21.656 16.984 1 98.19 103 VAL B CA 1
ATOM 4390 C C . VAL B 1 103 ? 29.391 20.266 16.641 1 98.19 103 VAL B C 1
ATOM 4392 O O . VAL B 1 103 ? 29.719 19.719 15.586 1 98.19 103 VAL B O 1
ATOM 4395 N N . THR B 1 104 ? 28.719 19.641 17.609 1 98.62 104 THR B N 1
ATOM 4396 C CA . THR B 1 104 ? 28 18.406 17.359 1 98.62 104 THR B CA 1
ATOM 4397 C C . THR B 1 104 ? 26.5 18.672 17.188 1 98.62 104 THR B C 1
ATOM 4399 O O . THR B 1 104 ? 25.906 19.375 18 1 98.62 104 THR B O 1
ATOM 4402 N N . ILE B 1 105 ? 25.938 18.078 16.094 1 98.56 105 ILE B N 1
ATOM 4403 C CA . ILE B 1 105 ? 24.531 18.375 15.836 1 98.56 105 ILE B CA 1
ATOM 4404 C C . ILE B 1 105 ? 23.75 17.062 15.68 1 98.56 105 ILE B C 1
ATOM 4406 O O . ILE B 1 105 ? 24.328 16.031 15.32 1 98.56 105 ILE B O 1
ATOM 4410 N N . TRP B 1 106 ? 22.453 17.094 16.016 1 98.75 106 TRP B N 1
ATOM 4411 C CA . TRP B 1 106 ? 21.422 16.094 15.789 1 98.75 106 TRP B CA 1
ATOM 4412 C C . TRP B 1 106 ? 20.25 16.688 15.016 1 98.75 106 TRP B C 1
ATOM 4414 O O . TRP B 1 106 ? 19.547 17.578 15.516 1 98.75 106 TRP B O 1
ATOM 4424 N N . GLY B 1 107 ? 20.031 16.203 13.812 1 98.5 107 GLY B N 1
ATOM 4425 C CA . GLY B 1 107 ? 18.938 16.719 13.016 1 98.5 107 GLY B CA 1
ATOM 4426 C C . GLY B 1 107 ? 17.578 16.516 13.648 1 98.5 107 GLY B C 1
ATOM 4427 O O . GLY B 1 107 ? 17.344 15.5 14.32 1 98.5 107 GLY B O 1
ATOM 4428 N N . ALA B 1 108 ? 16.656 17.422 13.375 1 98.44 108 ALA B N 1
ATOM 4429 C CA . ALA B 1 108 ? 15.336 17.328 13.984 1 98.44 108 ALA B CA 1
ATOM 4430 C C . ALA B 1 108 ? 14.25 17.188 12.922 1 98.44 108 ALA B C 1
ATOM 4432 O O . ALA B 1 108 ? 13.062 17.344 13.211 1 98.44 108 ALA B O 1
ATOM 4433 N N . GLY B 1 109 ? 14.641 16.969 11.695 1 98.12 109 GLY B N 1
ATOM 4434 C CA . GLY B 1 109 ? 13.664 16.672 10.656 1 98.12 109 GLY B CA 1
ATOM 4435 C C . GLY B 1 109 ? 13.266 17.891 9.844 1 98.12 109 GLY B C 1
ATOM 4436 O O . GLY B 1 109 ? 12.477 17.797 8.906 1 98.12 109 GLY B O 1
ATOM 4437 N N . ASP B 1 110 ? 13.812 19.109 10.117 1 98.25 110 ASP B N 1
ATOM 4438 C CA . ASP B 1 110 ? 13.453 20.328 9.398 1 98.25 110 ASP B CA 1
ATOM 4439 C C . ASP B 1 110 ? 13.773 20.219 7.914 1 98.25 110 ASP B C 1
ATOM 4441 O O . ASP B 1 110 ? 14.938 20.078 7.531 1 98.25 110 ASP B O 1
ATOM 4445 N N . PRO B 1 111 ? 12.781 20.297 7.07 1 97.56 111 PRO B N 1
ATOM 4446 C CA . PRO B 1 111 ? 13.008 20.062 5.641 1 97.56 111 PRO B CA 1
ATOM 4447 C C . PRO B 1 111 ? 13.398 21.344 4.891 1 97.56 111 PRO B C 1
ATOM 4449 O O . PRO B 1 111 ? 13.547 21.312 3.666 1 97.56 111 PRO B O 1
ATOM 4452 N N . SER B 1 112 ? 13.625 22.422 5.496 1 96.81 112 SER B N 1
ATOM 4453 C CA . SER B 1 112 ? 13.641 23.734 4.863 1 96.81 112 SER B CA 1
ATOM 4454 C C . SER B 1 112 ? 14.938 23.969 4.105 1 96.81 112 SER B C 1
ATOM 4456 O O . SER B 1 112 ? 15 24.797 3.197 1 96.81 112 SER B O 1
ATOM 4458 N N . TRP B 1 113 ? 16 23.203 4.453 1 96.62 113 TRP B N 1
ATOM 4459 C CA . TRP B 1 113 ? 17.328 23.531 3.938 1 96.62 113 TRP B CA 1
ATOM 4460 C C . TRP B 1 113 ? 17.406 23.234 2.443 1 96.62 113 TRP B C 1
ATOM 4462 O O . TRP B 1 113 ? 17.422 22.078 2.029 1 96.62 113 TRP B O 1
ATOM 4472 N N . LYS B 1 114 ? 17.422 24.297 1.621 1 96.25 114 LYS B N 1
ATOM 4473 C CA . LYS B 1 114 ? 17.578 24.25 0.169 1 96.25 114 LYS B CA 1
ATOM 4474 C C . LYS B 1 114 ? 16.391 23.531 -0.479 1 96.25 114 LYS B C 1
ATOM 4476 O O . LYS B 1 114 ? 16.578 22.781 -1.443 1 96.25 114 LYS B O 1
ATOM 4481 N N . TYR B 1 115 ? 15.258 23.531 0.098 1 93.81 115 TYR B N 1
ATOM 4482 C CA . TYR B 1 115 ? 14.094 22.859 -0.455 1 93.81 115 TYR B CA 1
ATOM 4483 C C . TYR B 1 115 ? 13.008 23.859 -0.836 1 93.81 115 TYR B C 1
ATOM 4485 O O . TYR B 1 115 ? 12.484 24.562 0.023 1 93.81 115 TYR B O 1
ATOM 4493 N N . ARG B 1 116 ? 12.672 23.891 -2.195 1 82.69 116 ARG B N 1
ATOM 4494 C CA . ARG B 1 116 ? 11.562 24.656 -2.746 1 82.69 116 ARG B CA 1
ATOM 4495 C C . ARG B 1 116 ? 11.562 26.078 -2.201 1 82.69 116 ARG B C 1
ATOM 4497 O O . ARG B 1 116 ? 12.602 26.594 -1.779 1 82.69 116 ARG B O 1
ATOM 4504 N N . PRO B 1 117 ? 10.391 26.75 -2.361 1 83.06 117 PRO B N 1
ATOM 4505 C CA . PRO B 1 117 ? 10.484 28.172 -2.012 1 83.06 117 PRO B CA 1
ATOM 4506 C C . PRO B 1 117 ? 10.289 28.422 -0.52 1 83.06 117 PRO B C 1
ATOM 4508 O O . PRO B 1 117 ? 9.852 29.5 -0.126 1 83.06 117 PRO B O 1
ATOM 4511 N N . LEU B 1 118 ? 10.789 27.391 0.241 1 91.19 118 LEU B N 1
ATOM 4512 C CA . LEU B 1 118 ? 10.703 27.594 1.684 1 91.19 118 LEU B CA 1
ATOM 4513 C C . LEU B 1 118 ? 11.781 28.562 2.166 1 91.19 118 LEU B C 1
ATOM 4515 O O . LEU B 1 118 ? 12.875 28.594 1.605 1 91.19 118 LEU B O 1
ATOM 4519 N N . PRO B 1 119 ? 11.398 29.328 3.221 1 92.88 119 PRO B N 1
ATOM 4520 C CA . PRO B 1 119 ? 12.453 30.156 3.807 1 92.88 119 PRO B CA 1
ATOM 4521 C C . PRO B 1 119 ? 13.633 29.344 4.324 1 92.88 119 PRO B C 1
ATOM 4523 O O . PRO B 1 119 ? 13.438 28.281 4.926 1 92.88 119 PRO B O 1
ATOM 4526 N N . GLN B 1 120 ? 14.781 29.844 4.051 1 93.81 120 GLN B N 1
ATOM 4527 C CA . GLN B 1 120 ? 16 29.109 4.391 1 93.81 120 GLN B CA 1
ATOM 4528 C C . GLN B 1 120 ? 16.484 29.453 5.793 1 93.81 120 GLN B C 1
ATOM 4530 O O . GLN B 1 120 ? 16.562 30.641 6.152 1 93.81 120 GLN B O 1
ATOM 4535 N N . PRO B 1 121 ? 16.75 28.406 6.555 1 93.5 121 PRO B N 1
ATOM 4536 C CA . PRO B 1 121 ? 17.422 28.703 7.828 1 93.5 121 PRO B CA 1
ATOM 4537 C C . PRO B 1 121 ? 18.812 29.281 7.645 1 93.5 121 PRO B C 1
ATOM 4539 O O . PRO B 1 121 ? 19.484 29 6.645 1 93.5 121 PRO B O 1
ATOM 4542 N N . LYS B 1 122 ? 19.266 30.125 8.539 1 94.56 122 LYS B N 1
ATOM 4543 C CA . LYS B 1 122 ? 20.562 30.781 8.453 1 94.56 122 LYS B CA 1
ATOM 4544 C C . LYS B 1 122 ? 21.672 29.859 8.93 1 94.56 122 LYS B C 1
ATOM 4546 O O . LYS B 1 122 ? 22.438 30.219 9.836 1 94.56 122 LYS B O 1
ATOM 4551 N N . LEU B 1 123 ? 21.844 28.781 8.258 1 95.81 123 LEU B N 1
ATOM 4552 C CA . LEU B 1 123 ? 22.781 27.75 8.672 1 95.81 123 LEU B CA 1
ATOM 4553 C C . LEU B 1 123 ? 24.219 28.188 8.445 1 95.81 123 LEU B C 1
ATOM 4555 O O . LEU B 1 123 ? 25.094 27.875 9.25 1 95.81 123 LEU B O 1
ATOM 4559 N N . ARG B 1 124 ? 24.469 28.859 7.332 1 93.19 124 ARG B N 1
ATOM 4560 C CA . ARG B 1 124 ? 25.828 29.344 7.07 1 93.19 124 ARG B CA 1
ATOM 4561 C C . ARG B 1 124 ? 26.312 30.25 8.188 1 93.19 124 ARG B C 1
ATOM 4563 O O . ARG B 1 124 ? 27.453 30.156 8.633 1 93.19 124 ARG B O 1
ATOM 4570 N N . GLU B 1 125 ? 25.422 31.125 8.578 1 95.75 125 GLU B N 1
ATOM 4571 C CA . GLU B 1 125 ? 25.75 32.031 9.672 1 95.75 125 GLU B CA 1
ATOM 4572 C C . GLU B 1 125 ? 26 31.266 10.969 1 95.75 125 GLU B C 1
ATOM 4574 O O . GLU B 1 125 ? 26.938 31.562 11.703 1 95.75 125 GLU B O 1
ATOM 4579 N N . PHE B 1 126 ? 25.203 30.297 11.25 1 97.19 126 PHE B N 1
ATOM 4580 C CA . PHE B 1 126 ? 25.328 29.516 12.477 1 97.19 126 PHE B CA 1
ATOM 4581 C C . PHE B 1 126 ? 26.641 28.75 12.508 1 97.19 126 PHE B C 1
ATOM 4583 O O . PHE B 1 126 ? 27.297 28.688 13.547 1 97.19 126 PHE B O 1
ATOM 4590 N N . PHE B 1 127 ? 27.031 28.172 11.383 1 97.25 127 PHE B N 1
ATOM 4591 C CA . PHE B 1 127 ? 28.156 27.25 11.367 1 97.25 127 PHE B CA 1
ATOM 4592 C C . PHE B 1 127 ? 29.469 27.984 11.133 1 97.25 127 PHE B C 1
ATOM 4594 O O . PHE B 1 127 ? 30.547 27.406 11.258 1 97.25 127 PHE B O 1
ATOM 4601 N N . GLN B 1 128 ? 29.422 29.234 10.844 1 95.88 128 GLN B N 1
ATOM 4602 C CA . GLN B 1 128 ? 30.578 30.047 10.453 1 95.88 128 GLN B CA 1
ATOM 4603 C C . GLN B 1 128 ? 31.688 29.969 11.492 1 95.88 128 GLN B C 1
ATOM 4605 O O . GLN B 1 128 ? 32.844 29.797 11.141 1 95.88 128 GLN B O 1
ATOM 4610 N N . PRO B 1 129 ? 31.375 29.984 12.719 1 96.56 129 PRO B N 1
ATOM 4611 C CA . PRO B 1 129 ? 32.438 30.047 13.719 1 96.56 129 PRO B CA 1
ATOM 4612 C C . PRO B 1 129 ? 33.125 28.703 13.93 1 96.56 129 PRO B C 1
ATOM 4614 O O . PRO B 1 129 ? 34.156 28.625 14.617 1 96.56 129 PRO B O 1
ATOM 4617 N N . PHE B 1 130 ? 32.625 27.703 13.398 1 97.06 130 PHE B N 1
ATOM 4618 C CA . PHE B 1 130 ? 33.125 26.359 13.688 1 97.06 130 PHE B CA 1
ATOM 4619 C C . PHE B 1 130 ? 34.031 25.875 12.547 1 97.06 130 PHE B C 1
ATOM 4621 O O . PHE B 1 130 ? 33.75 26.156 11.383 1 97.06 130 PHE B O 1
ATOM 4628 N N . ASP B 1 131 ? 35.062 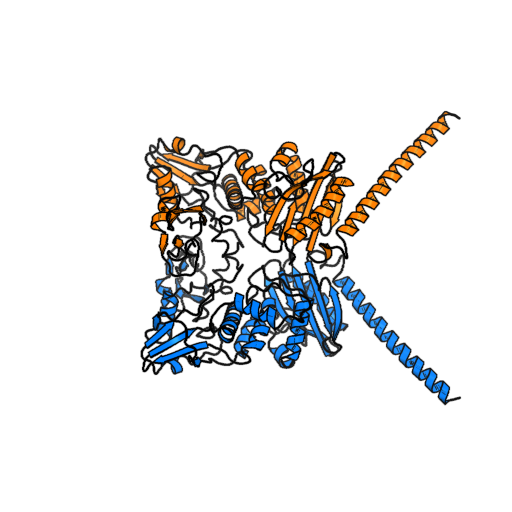25.125 12.906 1 96.38 131 ASP B N 1
ATOM 4629 C CA . ASP B 1 131 ? 35.969 24.547 11.914 1 96.38 131 ASP B CA 1
ATOM 4630 C C . ASP B 1 131 ? 35.469 23.172 11.445 1 96.38 131 ASP B C 1
ATOM 4632 O O . ASP B 1 131 ? 35.75 22.781 10.305 1 96.38 131 ASP B O 1
ATOM 4636 N N . ARG B 1 132 ? 34.812 22.531 12.391 1 95.94 132 ARG B N 1
ATOM 4637 C CA . ARG B 1 132 ? 34.344 21.172 12.109 1 95.94 132 ARG B CA 1
ATOM 4638 C C . ARG B 1 132 ? 32.938 20.938 12.656 1 95.94 132 ARG B C 1
ATOM 4640 O O . ARG B 1 132 ? 32.625 21.406 13.75 1 95.94 132 ARG B O 1
ATOM 4647 N N . ILE B 1 133 ? 32.219 20.188 11.914 1 97.94 133 ILE B N 1
ATOM 4648 C CA . ILE B 1 133 ? 30.859 19.828 12.305 1 97.94 133 ILE B CA 1
ATOM 4649 C C . ILE B 1 133 ? 30.781 18.328 12.547 1 97.94 133 ILE B C 1
ATOM 4651 O O . ILE B 1 133 ? 31.172 17.531 11.695 1 97.94 133 ILE B O 1
ATOM 4655 N N . ASN B 1 134 ? 30.406 17.922 13.719 1 98.25 134 ASN B N 1
ATOM 4656 C CA . ASN B 1 134 ? 30.094 16.547 14.047 1 98.25 134 ASN B CA 1
ATOM 4657 C C . ASN B 1 134 ? 28.594 16.266 13.938 1 98.25 134 ASN B C 1
ATOM 4659 O O . ASN B 1 134 ? 27.781 17 14.492 1 98.25 134 ASN B O 1
ATOM 4663 N N . PHE B 1 135 ? 28.203 15.289 13.148 1 98.31 135 PHE B N 1
ATOM 4664 C CA . PHE B 1 135 ? 26.812 14.938 12.914 1 98.31 135 PHE B CA 1
ATOM 4665 C C . PHE B 1 135 ? 26.5 13.562 13.484 1 98.31 135 PHE B C 1
ATOM 4667 O O . PHE B 1 135 ? 27.156 12.578 13.148 1 98.31 135 PHE B O 1
ATOM 4674 N N . SER B 1 136 ? 25.547 13.5 14.422 1 98.31 136 SER B N 1
ATOM 4675 C CA . SER B 1 136 ? 25.141 12.227 15.008 1 98.31 136 SER B CA 1
ATOM 4676 C C . SER B 1 136 ? 23.734 11.836 14.531 1 98.31 136 SER B C 1
ATOM 4678 O O . SER B 1 136 ? 22.844 12.688 14.43 1 98.31 136 SER B O 1
ATOM 4680 N N . LEU B 1 137 ? 23.625 10.531 14.25 1 97.12 137 LEU B N 1
ATOM 4681 C CA . LEU B 1 137 ? 22.344 9.984 13.836 1 97.12 137 LEU B CA 1
ATOM 4682 C C . LEU B 1 137 ? 21.719 9.133 14.945 1 97.12 137 LEU B C 1
ATOM 4684 O O . LEU B 1 137 ? 20.781 8.375 14.703 1 97.12 137 LEU B O 1
ATOM 4688 N N . ASP B 1 138 ? 22.203 9.32 16.141 1 96.69 138 ASP B N 1
ATOM 4689 C CA . ASP B 1 138 ? 21.781 8.461 17.25 1 96.69 138 ASP B CA 1
ATOM 4690 C C . ASP B 1 138 ? 20.344 8.75 17.656 1 96.69 138 ASP B C 1
ATOM 4692 O O . ASP B 1 138 ? 19.719 7.945 18.344 1 96.69 138 ASP B O 1
ATOM 4696 N N . ASN B 1 139 ? 19.797 9.914 17.188 1 97.75 139 ASN B N 1
ATOM 4697 C CA . ASN B 1 139 ? 18.406 10.242 17.516 1 97.75 139 ASN B CA 1
ATOM 4698 C C . ASN B 1 139 ? 17.469 9.789 16.406 1 97.75 139 ASN B C 1
ATOM 4700 O O . ASN B 1 139 ? 16.25 9.922 16.531 1 97.75 139 ASN B O 1
ATOM 4704 N N . TRP B 1 140 ? 17.969 9.289 15.336 1 97.12 140 TRP B N 1
ATOM 4705 C CA . TRP B 1 140 ? 17.156 8.773 14.25 1 97.12 140 TRP B CA 1
ATOM 4706 C C . TRP B 1 140 ? 16.594 7.398 14.602 1 97.12 140 TRP B C 1
ATOM 4708 O O . TRP B 1 140 ? 17.328 6.406 14.609 1 97.12 140 TRP B O 1
ATOM 4718 N N . ARG B 1 141 ? 15.336 7.32 14.906 1 96.25 141 ARG B N 1
ATOM 4719 C CA . ARG B 1 141 ? 14.648 6.094 15.305 1 96.25 141 ARG B CA 1
ATOM 4720 C C . ARG B 1 141 ? 13.477 5.801 14.367 1 96.25 141 ARG B C 1
ATOM 4722 O O . ARG B 1 141 ? 12.375 5.496 14.828 1 96.25 141 ARG B O 1
ATOM 4729 N N . ASP B 1 142 ? 13.68 5.949 13.078 1 96.81 142 ASP B N 1
ATOM 4730 C CA . ASP B 1 142 ? 12.656 5.742 12.062 1 96.81 142 ASP B CA 1
ATOM 4731 C C . ASP B 1 142 ? 13.258 5.168 10.781 1 96.81 142 ASP B C 1
ATOM 4733 O O . ASP B 1 142 ? 14.414 4.738 10.773 1 96.81 142 ASP B O 1
ATOM 4737 N N . THR B 1 143 ? 12.469 4.992 9.734 1 96.12 143 THR B N 1
ATOM 4738 C CA . THR B 1 143 ? 12.906 4.508 8.43 1 96.12 143 THR B CA 1
ATOM 4739 C C . THR B 1 143 ? 12.734 5.582 7.359 1 96.12 143 THR B C 1
ATOM 4741 O O . THR B 1 143 ? 11.961 6.527 7.547 1 96.12 143 THR B O 1
ATOM 4744 N N . PRO B 1 144 ? 13.484 5.48 6.32 1 97.44 144 PRO B N 1
ATOM 4745 C CA . PRO B 1 144 ? 13.32 6.453 5.234 1 97.44 144 PRO B CA 1
ATOM 4746 C C . PRO B 1 144 ? 11.93 6.414 4.609 1 97.44 144 PRO B C 1
ATOM 4748 O O . PRO B 1 144 ? 11.438 7.438 4.125 1 97.44 144 PRO B O 1
ATOM 4751 N N . PHE B 1 145 ? 11.336 5.25 4.613 1 97.75 145 PHE B N 1
ATOM 4752 C CA . PHE B 1 145 ? 9.977 5.102 4.098 1 97.75 145 PHE B CA 1
ATOM 4753 C C . PHE B 1 145 ? 8.984 4.938 5.242 1 97.75 145 PHE B C 1
ATOM 4755 O O . PHE B 1 145 ? 9.297 4.309 6.258 1 97.75 145 PHE B O 1
ATOM 4762 N N . GLY B 1 146 ? 7.801 5.555 5.074 1 98.06 146 GLY B N 1
ATOM 4763 C CA . GLY B 1 146 ? 6.762 5.398 6.078 1 98.06 146 GLY B CA 1
ATOM 4764 C C . GLY B 1 146 ? 6.102 4.035 6.047 1 98.06 146 GLY B C 1
ATOM 4765 O O . GLY B 1 146 ? 6.152 3.336 5.031 1 98.06 146 GLY B O 1
ATOM 4766 N N . TYR B 1 147 ? 5.5 3.695 7.156 1 97.75 147 TYR B N 1
ATOM 4767 C CA . TYR B 1 147 ? 4.797 2.424 7.277 1 97.75 147 TYR B CA 1
ATOM 4768 C C . TYR B 1 147 ? 3.732 2.285 6.191 1 97.75 147 TYR B C 1
ATOM 4770 O O . TYR B 1 147 ? 2.914 3.188 5.996 1 97.75 147 TYR B O 1
ATOM 4778 N N . GLY B 1 148 ? 3.779 1.205 5.469 1 97.69 148 GLY B N 1
ATOM 4779 C CA . GLY B 1 148 ? 2.701 0.857 4.559 1 97.69 148 GLY B CA 1
ATOM 4780 C C . GLY B 1 148 ? 2.809 1.547 3.211 1 97.69 148 GLY B C 1
ATOM 4781 O O . GLY B 1 148 ? 1.94 1.383 2.352 1 97.69 148 GLY B O 1
ATOM 4782 N N . TRP B 1 149 ? 3.893 2.412 3.01 1 98.44 149 TRP B N 1
ATOM 4783 C CA . TRP B 1 149 ? 4.055 3.051 1.708 1 98.44 149 TRP B CA 1
ATOM 4784 C C . TRP B 1 149 ? 4.25 2.01 0.611 1 98.44 149 TRP B C 1
ATOM 4786 O O . TRP B 1 149 ? 4.797 0.932 0.859 1 98.44 149 TRP B O 1
ATOM 4796 N N . GLN B 1 150 ? 3.73 2.311 -0.55 1 97.94 150 GLN B N 1
ATOM 4797 C CA . GLN B 1 150 ? 3.953 1.476 -1.726 1 97.94 150 GLN B CA 1
ATOM 4798 C C . GLN B 1 150 ? 5.414 1.524 -2.168 1 97.94 150 GLN B C 1
ATOM 4800 O O . GLN B 1 150 ? 6.008 2.602 -2.242 1 97.94 150 GLN B O 1
ATOM 4805 N N . TRP B 1 151 ? 6.02 0.345 -2.523 1 97.31 151 TRP B N 1
ATOM 4806 C CA . TRP B 1 151 ? 7.441 0.281 -2.852 1 97.31 151 TRP B CA 1
ATOM 4807 C C . TRP B 1 151 ? 7.746 1.085 -4.109 1 97.31 151 TRP B C 1
ATOM 4809 O O . TRP B 1 151 ? 8.789 1.731 -4.203 1 97.31 151 TRP B O 1
ATOM 4819 N N . ASP B 1 152 ? 6.828 1.106 -5.066 1 96 152 ASP B N 1
ATOM 4820 C CA . ASP B 1 152 ? 7.145 1.617 -6.398 1 96 152 ASP B CA 1
ATOM 4821 C C . ASP B 1 152 ? 6.902 3.123 -6.48 1 96 152 ASP B C 1
ATOM 4823 O O . ASP B 1 152 ? 7.023 3.719 -7.555 1 96 152 ASP B O 1
ATOM 4827 N N . ASP B 1 153 ? 6.617 3.748 -5.344 1 96.31 153 ASP B N 1
ATOM 4828 C CA . ASP B 1 153 ? 6.551 5.207 -5.281 1 96.31 153 ASP B CA 1
ATOM 4829 C C . ASP B 1 153 ? 7.945 5.812 -5.152 1 96.31 153 ASP B C 1
ATOM 4831 O O . ASP B 1 153 ? 8.109 7.027 -5.281 1 96.31 153 ASP B O 1
ATOM 4835 N N . TYR B 1 154 ? 8.938 4.988 -4.996 1 93.62 154 TYR B N 1
ATOM 4836 C CA . TYR B 1 154 ? 10.297 5.461 -4.742 1 93.62 154 TYR B CA 1
ATOM 4837 C C . TYR B 1 154 ? 10.781 6.363 -5.867 1 93.62 154 TYR B C 1
ATOM 4839 O O . TYR B 1 154 ? 11.703 7.16 -5.68 1 93.62 154 TYR B O 1
ATOM 4847 N N . TYR B 1 155 ? 10.156 6.289 -7.027 1 91.62 155 TYR B N 1
ATOM 4848 C CA . TYR B 1 155 ? 10.68 6.973 -8.211 1 91.62 155 TYR B CA 1
ATOM 4849 C C . TYR B 1 155 ? 10.023 8.336 -8.383 1 91.62 155 TYR B C 1
ATOM 4851 O O . TYR B 1 155 ? 10.461 9.141 -9.211 1 91.62 155 TYR B O 1
ATOM 4859 N N . PHE B 1 156 ? 9.109 8.664 -7.551 1 95.31 156 PHE B N 1
ATOM 4860 C CA . PHE B 1 156 ? 8.352 9.883 -7.785 1 95.31 156 PHE B CA 1
ATOM 4861 C C . PHE B 1 156 ? 8.711 10.945 -6.758 1 95.31 156 PHE B C 1
ATOM 4863 O O . PHE B 1 156 ? 8.906 10.641 -5.578 1 95.31 156 PHE B O 1
ATOM 4870 N N . ALA B 1 157 ? 8.672 12.164 -7.211 1 96.12 157 ALA B N 1
ATOM 4871 C CA . ALA B 1 157 ? 9.086 13.305 -6.402 1 96.12 157 ALA B CA 1
ATOM 4872 C C . ALA B 1 157 ? 8.148 13.516 -5.219 1 96.12 157 ALA B C 1
ATOM 4874 O O . ALA B 1 157 ? 8.484 14.219 -4.27 1 96.12 157 ALA B O 1
ATOM 4875 N N . TYR B 1 158 ? 7.004 12.898 -5.207 1 96.75 158 TYR B N 1
ATOM 4876 C CA . TYR B 1 158 ? 6.059 13.086 -4.113 1 96.75 158 TYR B CA 1
ATOM 4877 C C . TYR B 1 158 ? 6.352 12.117 -2.969 1 96.75 158 TYR B C 1
ATOM 4879 O O . TYR B 1 158 ? 5.719 12.188 -1.912 1 96.75 158 TYR B O 1
ATOM 4887 N N . SER B 1 159 ? 7.293 11.211 -3.16 1 97.5 159 SER B N 1
ATOM 4888 C CA . SER B 1 159 ? 7.605 10.25 -2.109 1 97.5 159 SER B CA 1
ATOM 4889 C C . SER B 1 159 ? 9.102 10.203 -1.831 1 97.5 159 SER B C 1
ATOM 4891 O O . SER B 1 159 ? 9.719 9.133 -1.865 1 97.5 159 SER B O 1
ATOM 4893 N N . PRO B 1 160 ? 9.734 11.336 -1.583 1 97.81 160 PRO B N 1
ATOM 4894 C CA . PRO B 1 160 ? 11.141 11.289 -1.177 1 97.81 160 PRO B CA 1
ATOM 4895 C C . PRO B 1 160 ? 11.344 10.562 0.148 1 97.81 160 PRO B C 1
ATOM 4897 O O . PRO B 1 160 ? 10.422 10.461 0.955 1 97.81 160 PRO B O 1
ATOM 4900 N N . GLU B 1 161 ? 12.539 10.055 0.357 1 98.19 161 GLU B N 1
ATOM 4901 C CA . GLU B 1 161 ? 12.883 9.43 1.628 1 98.19 161 GLU B CA 1
ATOM 4902 C C . GLU B 1 161 ? 12.898 10.445 2.764 1 98.19 161 GLU B C 1
ATOM 4904 O O . GLU B 1 161 ? 13.336 11.578 2.582 1 98.19 161 GLU B O 1
ATOM 4909 N N . ARG B 1 162 ? 12.383 10.07 3.939 1 98.5 162 ARG B N 1
ATOM 4910 C CA . ARG B 1 162 ? 12.539 10.852 5.164 1 98.5 162 ARG B CA 1
ATOM 4911 C C . ARG B 1 162 ? 13.977 10.789 5.672 1 98.5 162 ARG B C 1
ATOM 4913 O O . ARG B 1 162 ? 14.711 9.836 5.371 1 98.5 162 ARG B O 1
ATOM 4920 N N . SER B 1 163 ? 14.391 11.734 6.363 1 98.5 163 SER B N 1
ATOM 4921 C CA . SER B 1 163 ? 15.727 11.711 6.957 1 98.5 163 SER B CA 1
ATOM 4922 C C . SER B 1 163 ? 15.836 12.695 8.117 1 98.5 163 SER B C 1
ATOM 4924 O O . SER B 1 163 ? 14.961 13.547 8.289 1 98.5 163 SER B O 1
ATOM 4926 N N . ALA B 1 164 ? 16.844 12.555 8.938 1 98.44 164 ALA B N 1
ATOM 4927 C CA . ALA B 1 164 ? 17 13.336 10.164 1 98.44 164 ALA B CA 1
ATOM 4928 C C . ALA B 1 164 ? 17.328 14.789 9.852 1 98.44 164 ALA B C 1
ATOM 4930 O O . ALA B 1 164 ? 16.938 15.695 10.594 1 98.44 164 ALA B O 1
ATOM 4931 N N . PHE B 1 165 ? 18.031 14.992 8.828 1 97.75 165 PHE B N 1
ATOM 4932 C CA . PHE B 1 165 ? 18.453 16.328 8.43 1 97.75 165 PHE B CA 1
ATOM 4933 C C . PHE B 1 165 ? 18.484 16.453 6.91 1 97.75 165 PHE B C 1
ATOM 4935 O O . PHE B 1 165 ? 19.547 16.531 6.301 1 97.75 165 PHE B O 1
ATOM 4942 N N . PRO B 1 166 ? 17.266 16.625 6.309 1 97.75 166 PRO B N 1
ATOM 4943 C CA . PRO B 1 166 ? 17.188 16.641 4.848 1 97.75 166 PRO B CA 1
ATOM 4944 C C . PRO B 1 166 ? 17.844 17.859 4.223 1 97.75 166 PRO B C 1
ATOM 4946 O O . PRO B 1 166 ? 17.766 18.969 4.785 1 97.75 166 PRO B O 1
ATOM 4949 N N . VAL B 1 167 ? 18.469 17.672 3.143 1 96.94 167 VAL B N 1
ATOM 4950 C CA . VAL B 1 167 ? 19.016 18.703 2.271 1 96.94 167 VAL B CA 1
ATOM 4951 C C . VAL B 1 167 ? 18.391 18.594 0.884 1 96.94 167 VAL B C 1
ATOM 4953 O O . VAL B 1 167 ? 18.234 17.5 0.348 1 96.94 167 VAL B O 1
ATOM 4956 N N . HIS B 1 168 ? 17.922 19.719 0.302 1 96.94 168 HIS B N 1
ATOM 4957 C CA . HIS B 1 168 ? 17.344 19.797 -1.03 1 96.94 168 HIS B CA 1
ATOM 4958 C C . HIS B 1 168 ? 16.047 18.984 -1.108 1 96.94 168 HIS B C 1
ATOM 4960 O O . HIS B 1 168 ? 15.75 18.375 -2.143 1 96.94 168 HIS B O 1
ATOM 4966 N N . GLY B 1 169 ? 15.383 18.75 -0.004 1 97.44 169 GLY B N 1
ATOM 4967 C CA . GLY B 1 169 ? 14.133 18 -0.007 1 97.44 169 GLY B CA 1
ATOM 4968 C C . GLY B 1 169 ? 14.32 16.531 -0.34 1 97.44 169 GLY B C 1
ATOM 4969 O O . GLY B 1 169 ? 13.359 15.836 -0.681 1 97.44 169 GLY B O 1
ATOM 4970 N N . ASN B 1 170 ? 15.625 16.062 -0.344 1 98.44 170 ASN B N 1
ATOM 4971 C CA . ASN B 1 170 ? 16.016 14.695 -0.688 1 98.44 170 ASN B CA 1
ATOM 4972 C C . ASN B 1 170 ? 15.594 14.336 -2.111 1 98.44 170 ASN B C 1
ATOM 4974 O O . ASN B 1 170 ? 15.156 13.219 -2.371 1 98.44 170 ASN B O 1
ATOM 4978 N N . ILE B 1 171 ? 15.602 15.289 -3.01 1 98.12 171 ILE B N 1
ATOM 4979 C CA . ILE B 1 171 ? 15.336 15.086 -4.43 1 98.12 171 ILE B CA 1
ATOM 4980 C C . ILE B 1 171 ? 16.422 15.758 -5.262 1 98.12 171 ILE B C 1
ATOM 4982 O O . ILE B 1 171 ? 17.141 16.641 -4.766 1 98.12 171 ILE B O 1
ATOM 4986 N N . VAL B 1 172 ? 16.578 15.328 -6.43 1 97.94 172 VAL B N 1
ATOM 4987 C CA . VAL B 1 172 ? 17.5 15.906 -7.402 1 97.94 172 VAL B CA 1
ATOM 4988 C C . VAL B 1 172 ? 16.766 16.156 -8.719 1 97.94 172 VAL B C 1
ATOM 4990 O O . VAL B 1 172 ? 15.938 15.359 -9.141 1 97.94 172 VAL B O 1
ATOM 4993 N N . VAL B 1 173 ? 16.984 17.297 -9.312 1 97.62 173 VAL B N 1
ATOM 4994 C CA . VAL B 1 173 ? 16.375 17.656 -10.586 1 97.62 173 VAL B CA 1
ATOM 4995 C C . VAL B 1 173 ? 17.391 17.5 -11.711 1 97.62 173 VAL B C 1
ATOM 4997 O O . VAL B 1 173 ? 18.5 18.016 -11.633 1 97.62 173 VAL B O 1
ATOM 5000 N N . PHE B 1 174 ? 17.016 16.734 -12.68 1 98 174 PHE B N 1
ATOM 5001 C CA . PHE B 1 174 ? 17.812 16.594 -13.891 1 98 174 PHE B CA 1
ATOM 5002 C C . PHE B 1 174 ? 17.234 17.438 -15.023 1 98 174 PHE B C 1
ATOM 5004 O O . PHE B 1 174 ? 16.016 17.406 -15.273 1 98 174 PHE B O 1
ATOM 5011 N N . THR B 1 175 ? 18.062 18.172 -15.664 1 98.12 175 THR B N 1
ATOM 5012 C CA . THR B 1 175 ? 17.672 18.953 -16.828 1 98.12 175 THR B CA 1
ATOM 5013 C C . THR B 1 175 ? 18.375 18.453 -18.078 1 98.12 175 THR B C 1
ATOM 5015 O O . THR B 1 175 ? 19.469 17.906 -18 1 98.12 175 THR B O 1
ATOM 5018 N N . ASN B 1 176 ? 17.703 18.562 -19.172 1 97.81 176 ASN B N 1
ATOM 5019 C CA . ASN B 1 176 ? 18.25 18.109 -20.438 1 97.81 176 ASN B CA 1
ATOM 5020 C C . ASN B 1 176 ? 19.203 19.141 -21.047 1 97.81 176 ASN B C 1
ATOM 5022 O O . ASN B 1 176 ? 18.781 20.25 -21.391 1 97.81 176 ASN B O 1
ATOM 5026 N N . ARG B 1 177 ? 20.422 18.797 -21.094 1 96.69 177 ARG B N 1
ATOM 5027 C CA . ARG B 1 177 ? 21.422 19.594 -21.781 1 96.69 177 ARG B CA 1
ATOM 5028 C C . ARG B 1 177 ? 22.078 18.797 -22.906 1 96.69 177 ARG B C 1
ATOM 5030 O O . ARG B 1 177 ? 22.922 17.938 -22.656 1 96.69 177 ARG B O 1
ATOM 5037 N N . ASN B 1 178 ? 21.781 19.125 -24.203 1 94.75 178 ASN B N 1
ATOM 5038 C CA . ASN B 1 178 ? 22.312 18.422 -25.375 1 94.75 178 ASN B CA 1
ATOM 5039 C C . ASN B 1 178 ? 22.078 16.922 -25.281 1 94.75 178 ASN B C 1
ATOM 5041 O O . ASN B 1 178 ? 23.016 16.125 -25.391 1 94.75 178 ASN B O 1
ATOM 5045 N N . ARG B 1 179 ? 20.844 16.516 -24.828 1 94 179 ARG B N 1
ATOM 5046 C CA . ARG B 1 179 ? 20.406 15.125 -24.766 1 94 179 ARG B CA 1
ATOM 5047 C C . ARG B 1 179 ? 21.125 14.359 -23.672 1 94 179 ARG B C 1
ATOM 5049 O O . ARG B 1 179 ? 21.328 13.148 -23.781 1 94 179 ARG B O 1
ATOM 5056 N N . THR B 1 180 ? 21.594 15.156 -22.734 1 96.5 180 THR B N 1
ATOM 5057 C CA . THR B 1 180 ? 22.219 14.57 -21.562 1 96.5 180 THR B CA 1
ATOM 5058 C C . THR B 1 180 ? 21.594 15.133 -20.281 1 96.5 180 THR B C 1
ATOM 5060 O O . THR B 1 180 ? 21.453 16.344 -20.141 1 96.5 180 THR B O 1
ATOM 5063 N N . PRO B 1 181 ? 21.219 14.242 -19.391 1 98.25 181 PRO B N 1
ATOM 5064 C CA . PRO B 1 181 ? 20.703 14.766 -18.125 1 98.25 181 PRO B CA 1
ATOM 5065 C C . PRO B 1 181 ? 21.781 15.383 -17.25 1 98.25 181 PRO B C 1
ATOM 5067 O O . PRO B 1 181 ? 22.844 14.773 -17.031 1 98.25 181 PRO B O 1
ATOM 5070 N N . VAL B 1 182 ? 21.578 16.547 -16.766 1 98.25 182 VAL B N 1
ATOM 5071 C CA . VAL B 1 182 ? 22.5 17.234 -15.859 1 98.25 182 VAL B CA 1
ATOM 5072 C C . VAL B 1 182 ? 21.797 17.5 -14.523 1 98.25 182 VAL B C 1
ATOM 5074 O O . VAL B 1 182 ? 20.781 18.203 -14.484 1 98.25 182 VAL B O 1
ATOM 5077 N N . PRO B 1 183 ? 22.281 16.938 -13.461 1 98.25 183 PRO B N 1
ATOM 5078 C CA . PRO B 1 183 ? 21.656 17.172 -12.164 1 98.25 183 PRO B CA 1
ATOM 5079 C C . PRO B 1 183 ? 21.938 18.562 -11.617 1 98.25 183 PRO B C 1
ATOM 5081 O O . PRO B 1 183 ? 23 19.141 -11.891 1 98.25 183 PRO B O 1
ATOM 5084 N N . ASP B 1 184 ? 21.062 19.125 -10.805 1 97.06 184 ASP B N 1
ATOM 5085 C CA . ASP B 1 184 ? 21.25 20.422 -10.18 1 97.06 184 ASP B CA 1
ATOM 5086 C C . ASP B 1 184 ? 22.141 20.328 -8.953 1 97.06 184 ASP B C 1
ATOM 5088 O O . ASP B 1 184 ? 22.609 21.328 -8.43 1 97.06 184 ASP B O 1
ATOM 5092 N N . ILE B 1 185 ? 22.375 19.141 -8.477 1 97.38 185 ILE B N 1
ATOM 5093 C CA . ILE B 1 185 ? 23.281 18.844 -7.375 1 97.38 185 ILE B CA 1
ATOM 5094 C C . ILE B 1 185 ? 24.516 18.125 -7.898 1 97.38 185 ILE B C 1
ATOM 5096 O O . ILE B 1 185 ? 24.438 16.953 -8.297 1 97.38 185 ILE B O 1
ATOM 5100 N N . PRO B 1 186 ? 25.625 18.672 -7.832 1 96.06 186 PRO B N 1
ATOM 5101 C CA . PRO B 1 186 ? 26.844 18.141 -8.469 1 96.06 186 PRO B CA 1
ATOM 5102 C C . PRO B 1 186 ? 27.172 16.719 -8.016 1 96.06 186 PRO B C 1
ATOM 5104 O O . PRO B 1 186 ? 27.672 15.914 -8.812 1 96.06 186 PRO B O 1
ATOM 5107 N N . LEU B 1 187 ? 26.922 16.406 -6.836 1 96.25 187 LEU B N 1
ATOM 5108 C CA . LEU B 1 187 ? 27.219 15.086 -6.289 1 96.25 187 LEU B CA 1
ATOM 5109 C C . LEU B 1 187 ? 26.672 13.984 -7.184 1 96.25 187 LEU B C 1
ATOM 5111 O O . LEU B 1 187 ? 27.297 12.938 -7.355 1 96.25 187 LEU B O 1
ATOM 5115 N N . PHE B 1 188 ? 25.516 14.18 -7.832 1 97.81 188 PHE B N 1
ATOM 5116 C CA . PHE B 1 188 ? 24.797 13.117 -8.531 1 97.81 188 PHE B CA 1
ATOM 5117 C C . PHE B 1 188 ? 25.266 13.008 -9.977 1 97.81 188 PHE B C 1
ATOM 5119 O O . PHE B 1 188 ? 24.859 12.102 -10.703 1 97.81 188 PHE B O 1
ATOM 5126 N N . SER B 1 189 ? 26.141 13.898 -10.43 1 96.62 189 SER B N 1
ATOM 5127 C CA . SER B 1 189 ? 26.766 13.766 -11.742 1 96.62 189 SER B CA 1
ATOM 5128 C C . SER B 1 189 ? 27.609 12.5 -11.836 1 96.62 189 SER B C 1
ATOM 5130 O O . SER B 1 189 ? 27.688 11.875 -12.891 1 96.62 189 SER B O 1
ATOM 5132 N N . THR B 1 190 ? 28.188 12.117 -10.711 1 95.06 190 THR B N 1
ATOM 5133 C CA . THR B 1 190 ? 29.062 10.953 -10.68 1 95.06 190 THR B CA 1
ATOM 5134 C C . THR B 1 190 ? 28.234 9.664 -10.555 1 95.06 190 THR B C 1
ATOM 5136 O O . THR B 1 190 ? 28.797 8.562 -10.594 1 95.06 190 THR B O 1
ATOM 5139 N N . MET B 1 191 ? 26.984 9.812 -10.383 1 96.94 191 MET B N 1
ATOM 5140 C CA . MET B 1 191 ? 26.109 8.656 -10.164 1 96.94 191 MET B CA 1
ATOM 5141 C C . MET B 1 191 ? 25.219 8.414 -11.367 1 96.94 191 MET B C 1
ATOM 5143 O O . MET B 1 191 ? 24.312 7.574 -11.312 1 96.94 191 MET B O 1
ATOM 5147 N N . LEU B 1 192 ? 25.406 9.156 -12.453 1 96.94 192 LEU B N 1
ATOM 5148 C CA . LEU B 1 192 ? 24.688 8.945 -13.711 1 96.94 192 LEU B CA 1
ATOM 5149 C C . LEU B 1 192 ? 25.266 7.738 -14.453 1 96.94 192 LEU B C 1
ATOM 5151 O O . LEU B 1 192 ? 26.469 7.617 -14.609 1 96.94 192 LEU B O 1
ATOM 5155 N N . VAL B 1 193 ? 24.344 6.848 -14.852 1 97.5 193 VAL B N 1
ATOM 5156 C CA . VAL B 1 193 ? 24.781 5.617 -15.508 1 97.5 193 VAL B CA 1
ATOM 5157 C C . VAL B 1 193 ? 24.031 5.449 -16.828 1 97.5 193 VAL B C 1
ATOM 5159 O O . VAL B 1 193 ? 22.812 5.629 -16.891 1 97.5 193 VAL B O 1
ATOM 5162 N N . ARG B 1 194 ? 24.75 5.086 -17.875 1 96.5 194 ARG B N 1
ATOM 5163 C CA . ARG B 1 194 ? 24.141 4.793 -19.172 1 96.5 194 ARG B CA 1
ATOM 5164 C C . ARG B 1 194 ? 23.547 3.385 -19.188 1 96.5 194 ARG B C 1
ATOM 5166 O O . ARG B 1 194 ? 24.094 2.475 -18.562 1 96.5 194 ARG B O 1
ATOM 5173 N N . THR B 1 195 ? 22.406 3.27 -19.828 1 95 195 THR B N 1
ATOM 5174 C CA . THR B 1 195 ? 21.766 1.965 -19.969 1 95 195 THR B CA 1
ATOM 5175 C C . THR B 1 195 ? 21.172 1.792 -21.359 1 95 195 THR B C 1
ATOM 5177 O O . THR B 1 195 ? 21.047 2.762 -22.109 1 95 195 THR B O 1
ATOM 5180 N N . ASP B 1 196 ? 20.938 0.497 -21.719 1 91 196 ASP B N 1
ATOM 5181 C CA . ASP B 1 196 ? 20.281 0.2 -22.984 1 91 196 ASP B CA 1
ATOM 5182 C C . ASP B 1 196 ? 18.797 -0.102 -22.766 1 91 196 ASP B C 1
ATOM 5184 O O . ASP B 1 196 ? 18.078 -0.416 -23.719 1 91 196 ASP B O 1
ATOM 5188 N N . LYS B 1 197 ? 18.406 0.019 -21.484 1 88.81 197 LYS B N 1
ATOM 5189 C CA . LYS B 1 197 ? 16.984 -0.166 -21.203 1 88.81 197 LYS B CA 1
ATOM 5190 C C . LYS B 1 197 ? 16.141 0.831 -21.984 1 88.81 197 LYS B C 1
ATOM 5192 O O . LYS B 1 197 ? 16.594 1.938 -22.281 1 88.81 197 LYS B O 1
ATOM 5197 N N . GLU B 1 198 ? 14.906 0.401 -22.281 1 90.44 198 GLU B N 1
ATOM 5198 C CA . GLU B 1 198 ? 14 1.267 -23.047 1 90.44 198 GLU B CA 1
ATOM 5199 C C . GLU B 1 198 ? 13.328 2.291 -22.141 1 90.44 198 GLU B C 1
ATOM 5201 O O . GLU B 1 198 ? 12.141 2.168 -21.828 1 90.44 198 GLU B O 1
ATOM 5206 N N . ILE B 1 199 ? 14.164 3.287 -21.75 1 93.56 199 ILE B N 1
ATOM 5207 C CA . ILE B 1 199 ? 13.617 4.359 -20.938 1 93.56 199 ILE B CA 1
ATOM 5208 C C . ILE B 1 199 ? 13.883 5.707 -21.594 1 93.56 199 ILE B C 1
ATOM 5210 O O . ILE B 1 199 ? 14.93 5.902 -22.219 1 93.56 199 ILE B O 1
ATOM 5214 N N . ARG B 1 200 ? 12.93 6.59 -21.547 1 94.75 200 ARG B N 1
ATOM 5215 C CA . ARG B 1 200 ? 13.016 7.875 -22.234 1 94.75 200 ARG B CA 1
ATOM 5216 C C . ARG B 1 200 ? 13.461 8.977 -21.281 1 94.75 200 ARG B C 1
ATOM 5218 O O . ARG B 1 200 ? 13.828 10.07 -21.719 1 94.75 200 ARG B O 1
ATOM 5225 N N . GLY B 1 201 ? 13.469 8.812 -20 1 96.75 201 GLY B N 1
ATOM 5226 C CA . GLY B 1 201 ? 13.898 9.758 -18.984 1 96.75 201 GLY B CA 1
ATOM 5227 C C . GLY B 1 201 ? 15.039 9.227 -18.125 1 96.75 201 GLY B C 1
ATOM 5228 O O . GLY B 1 201 ? 15.914 8.516 -18.625 1 96.75 201 GLY B O 1
ATOM 5229 N N . VAL B 1 202 ? 15.086 9.75 -16.891 1 97.69 202 VAL B N 1
ATOM 5230 C CA . VAL B 1 202 ? 16.031 9.258 -15.906 1 97.69 202 VAL B CA 1
ATOM 5231 C C . VAL B 1 202 ? 15.312 8.391 -14.875 1 97.69 202 VAL B C 1
ATOM 5233 O O . VAL B 1 202 ? 14.211 8.727 -14.438 1 97.69 202 VAL B O 1
ATOM 5236 N N . GLN B 1 203 ? 15.844 7.23 -14.625 1 96.25 203 GLN B N 1
ATOM 5237 C CA . GLN B 1 203 ? 15.289 6.336 -13.609 1 96.25 203 GLN B CA 1
ATOM 5238 C C . GLN B 1 203 ? 16.328 5.988 -12.555 1 96.25 203 GLN B C 1
ATOM 5240 O O . GLN B 1 203 ? 17.469 5.668 -12.883 1 96.25 203 GLN B O 1
ATOM 5245 N N . ARG B 1 204 ? 15.977 6.141 -11.328 1 96.69 204 ARG B N 1
ATOM 5246 C CA . ARG B 1 204 ? 16.891 5.711 -10.273 1 96.69 204 ARG B CA 1
ATOM 5247 C C . ARG B 1 204 ? 16.828 4.199 -10.078 1 96.69 204 ARG B C 1
ATOM 5249 O O . ARG B 1 204 ? 15.742 3.609 -10.102 1 96.69 204 ARG B O 1
ATOM 5256 N N . ASP B 1 205 ? 17.969 3.631 -9.883 1 94.69 205 ASP B N 1
ATOM 5257 C CA . ASP B 1 205 ? 18 2.238 -9.445 1 94.69 205 ASP B CA 1
ATOM 5258 C C . ASP B 1 205 ? 17.344 2.08 -8.078 1 94.69 205 ASP B C 1
ATOM 5260 O O . ASP B 1 205 ? 17.516 2.918 -7.191 1 94.69 205 ASP B O 1
ATOM 5264 N N . PHE B 1 206 ? 16.578 1.026 -7.91 1 93.38 206 PHE B N 1
ATOM 5265 C CA . PHE B 1 206 ? 15.781 0.843 -6.703 1 93.38 206 PHE B CA 1
ATOM 5266 C C . PHE B 1 206 ? 16.672 0.742 -5.473 1 93.38 206 PHE B C 1
ATOM 5268 O O . PHE B 1 206 ? 16.344 1.295 -4.418 1 93.38 206 PHE B O 1
ATOM 5275 N N . ASN B 1 207 ? 17.828 0.086 -5.582 1 93.81 207 ASN B N 1
ATOM 5276 C CA . ASN B 1 207 ? 18.609 -0.25 -4.402 1 93.81 207 ASN B CA 1
ATOM 5277 C C . ASN B 1 207 ? 19.859 0.633 -4.289 1 93.81 207 ASN B C 1
ATOM 5279 O O . ASN B 1 207 ? 20.688 0.422 -3.414 1 93.81 207 ASN B O 1
ATOM 5283 N N . SER B 1 208 ? 20 1.641 -5.242 1 94.38 208 SER B N 1
ATOM 5284 C CA . SER B 1 208 ? 21.203 2.486 -5.215 1 94.38 208 SER B CA 1
ATOM 5285 C C . SER B 1 208 ? 20.922 3.857 -5.82 1 94.38 208 SER B C 1
ATOM 5287 O O . SER B 1 208 ? 19.875 4.062 -6.445 1 94.38 208 SER B O 1
ATOM 5289 N N . ASN B 1 209 ? 21.797 4.816 -5.621 1 97.38 209 ASN B N 1
ATOM 5290 C CA . ASN B 1 209 ? 21.703 6.137 -6.238 1 97.38 209 ASN B CA 1
ATOM 5291 C C . ASN B 1 209 ? 22.328 6.148 -7.629 1 97.38 209 ASN B C 1
ATOM 5293 O O . ASN B 1 209 ? 22.938 7.145 -8.031 1 97.38 209 ASN B O 1
ATOM 5297 N N . ASN B 1 210 ? 22.234 5.039 -8.32 1 96.88 210 ASN B N 1
ATOM 5298 C CA . ASN B 1 210 ? 22.516 5.051 -9.758 1 96.88 210 ASN B CA 1
ATOM 5299 C C . ASN B 1 210 ? 21.328 5.566 -10.555 1 96.88 210 ASN B C 1
ATOM 5301 O O . ASN B 1 210 ? 20.234 5.004 -10.477 1 96.88 210 ASN B O 1
ATOM 5305 N N . PHE B 1 211 ? 21.562 6.621 -11.25 1 98.06 211 PHE B N 1
ATOM 5306 C CA . PHE B 1 211 ? 20.531 7.211 -12.094 1 98.06 211 PHE B CA 1
ATOM 5307 C C . PHE B 1 211 ? 20.75 6.844 -13.555 1 98.06 211 PHE B C 1
ATOM 5309 O O . PHE B 1 211 ? 21.703 7.316 -14.188 1 98.06 211 PHE B O 1
ATOM 5316 N N . LEU B 1 212 ? 19.828 6.051 -14.062 1 97.69 212 LEU B N 1
ATOM 5317 C CA . LEU B 1 212 ? 19.984 5.438 -15.383 1 97.69 212 LEU B CA 1
ATOM 5318 C C . LEU B 1 212 ? 19.312 6.285 -16.453 1 97.69 212 LEU B C 1
ATOM 5320 O O . LEU B 1 212 ? 18.234 6.824 -16.234 1 97.69 212 LEU B O 1
ATOM 5324 N N . TYR B 1 213 ? 19.953 6.465 -17.594 1 97.69 213 TYR B N 1
ATOM 5325 C CA . TYR B 1 213 ? 19.328 7.047 -18.781 1 97.69 213 TYR B CA 1
ATOM 5326 C C . TYR B 1 213 ? 19.828 6.371 -20.047 1 97.69 213 TYR B C 1
ATOM 5328 O O . TYR B 1 213 ? 20.922 5.809 -20.062 1 97.69 213 TYR B O 1
ATOM 5336 N N . ASN B 1 214 ? 19.047 6.234 -21.031 1 97.25 214 ASN B N 1
ATOM 5337 C CA . ASN B 1 214 ? 19.406 5.715 -22.344 1 97.25 214 ASN B CA 1
ATOM 5338 C C . ASN B 1 214 ? 19.781 6.84 -23.297 1 97.25 214 ASN B C 1
ATOM 5340 O O . ASN B 1 214 ? 18.922 7.602 -23.734 1 97.25 214 ASN B O 1
ATOM 5344 N N . PRO B 1 215 ? 21.031 6.898 -23.672 1 96.62 215 PRO B N 1
ATOM 5345 C CA . PRO B 1 215 ? 21.469 8.016 -24.5 1 96.62 215 PRO B CA 1
ATOM 5346 C C . PRO B 1 215 ? 20.734 8.078 -25.844 1 96.62 215 PRO B C 1
ATOM 5348 O O . PRO B 1 215 ? 20.578 9.164 -26.406 1 96.62 215 PRO B O 1
ATOM 5351 N N . SER B 1 216 ? 20.281 6.961 -26.297 1 96.56 216 SER B N 1
ATOM 5352 C CA . SER B 1 216 ? 19.641 6.891 -27.594 1 96.56 216 SER B CA 1
ATOM 5353 C C . SER B 1 216 ? 18.172 7.312 -27.531 1 96.56 216 SER B C 1
ATOM 5355 O O . SER B 1 216 ? 17.562 7.668 -28.547 1 96.56 216 SER B O 1
ATOM 5357 N N . LEU B 1 217 ? 17.641 7.363 -26.297 1 96.75 217 LEU B N 1
ATOM 5358 C CA . LEU B 1 217 ? 16.203 7.566 -26.203 1 96.75 217 LEU B CA 1
ATOM 5359 C C . LEU B 1 217 ? 15.883 8.773 -25.328 1 96.75 217 LEU B C 1
ATOM 5361 O O . LEU B 1 217 ? 14.75 9.258 -25.328 1 96.75 217 LEU B O 1
ATOM 5365 N N . TYR B 1 218 ? 16.859 9.312 -24.672 1 96.69 218 TYR B N 1
ATOM 5366 C CA . TYR B 1 218 ? 16.609 10.352 -23.672 1 96.69 218 TYR B CA 1
ATOM 5367 C C . TYR B 1 218 ? 16.062 11.609 -24.328 1 96.69 218 TYR B C 1
ATOM 5369 O O . TYR B 1 218 ? 16.688 12.18 -25.234 1 96.69 218 TYR B O 1
ATOM 5377 N N . VAL B 1 219 ? 14.844 12.062 -23.859 1 95.06 219 VAL B N 1
ATOM 5378 C CA . VAL B 1 219 ? 14.219 13.211 -24.484 1 95.06 219 VAL B CA 1
ATOM 5379 C C . VAL B 1 219 ? 13.562 14.094 -23.438 1 95.06 219 VAL B C 1
ATOM 5381 O O . VAL B 1 219 ? 13.203 15.242 -23.703 1 95.06 219 VAL B O 1
ATOM 5384 N N . ASN B 1 220 ? 13.469 13.625 -22.219 1 94.5 220 ASN B N 1
ATOM 5385 C CA . ASN B 1 220 ? 12.781 14.391 -21.172 1 94.5 220 ASN B CA 1
ATOM 5386 C C . ASN B 1 220 ? 13.477 15.719 -20.891 1 94.5 220 ASN B C 1
ATOM 5388 O O . ASN B 1 220 ? 14.703 15.773 -20.812 1 94.5 220 ASN B O 1
ATOM 5392 N N . GLN B 1 221 ? 12.734 16.75 -20.812 1 93.38 221 GLN B N 1
ATOM 5393 C CA . GLN B 1 221 ? 13.305 18.062 -20.547 1 93.38 221 GLN B CA 1
ATOM 5394 C C . GLN B 1 221 ? 13.789 18.172 -19.109 1 93.38 221 GLN B C 1
ATOM 5396 O O . GLN B 1 221 ? 14.844 18.75 -18.844 1 93.38 221 GLN B O 1
ATOM 5401 N N . PHE B 1 222 ? 13.023 17.672 -18.203 1 93.44 222 PHE B N 1
ATOM 5402 C CA . PHE B 1 222 ? 13.445 17.656 -16.812 1 93.44 222 PHE B CA 1
ATOM 5403 C C . PHE B 1 222 ? 12.859 16.438 -16.094 1 93.44 222 PHE B C 1
ATOM 5405 O O . PHE B 1 222 ? 11.852 15.883 -16.531 1 93.44 222 PHE B O 1
ATOM 5412 N N . SER B 1 223 ? 13.492 16.016 -15.125 1 95.5 223 SER B N 1
ATOM 5413 C CA . SER B 1 223 ? 13.055 14.961 -14.219 1 95.5 223 SER B CA 1
ATOM 5414 C C . SER B 1 223 ? 13.445 15.273 -12.781 1 95.5 223 SER B C 1
ATOM 5416 O O . SER B 1 223 ? 14.531 15.781 -12.516 1 95.5 223 SER B O 1
ATOM 5418 N N . THR B 1 224 ? 12.492 15.195 -11.875 1 97.38 224 THR B N 1
ATOM 5419 C CA . THR B 1 224 ? 12.758 15.32 -10.438 1 97.38 224 THR B CA 1
ATOM 5420 C C . THR B 1 224 ? 12.648 13.961 -9.758 1 97.38 224 THR B C 1
ATOM 5422 O O . THR B 1 224 ? 11.586 13.336 -9.773 1 97.38 224 THR B O 1
ATOM 5425 N N . LEU B 1 225 ? 13.719 13.484 -9.195 1 98 225 LEU B N 1
ATOM 5426 C CA . LEU B 1 225 ? 13.758 12.141 -8.617 1 98 225 LEU B CA 1
ATOM 5427 C C . LEU B 1 225 ? 14.258 12.188 -7.18 1 98 225 LEU B C 1
ATOM 5429 O O . LEU B 1 225 ? 15.172 12.945 -6.855 1 98 225 LEU B O 1
ATOM 5433 N N . PRO B 1 226 ? 13.641 11.391 -6.32 1 98.31 226 PRO B N 1
ATOM 5434 C CA . PRO B 1 226 ? 14.227 11.219 -4.992 1 98.31 226 PRO B CA 1
ATOM 5435 C C . PRO B 1 226 ? 15.555 10.469 -5.027 1 98.31 226 PRO B C 1
ATOM 5437 O O . PRO B 1 226 ? 15.773 9.625 -5.902 1 98.31 226 PRO B O 1
ATOM 5440 N N . PHE B 1 227 ? 16.469 10.789 -4.168 1 98.19 227 PHE B N 1
ATOM 5441 C CA . PHE B 1 227 ? 17.672 9.992 -3.99 1 98.19 227 PHE B CA 1
ATOM 5442 C C . PHE B 1 227 ? 17.656 9.258 -2.656 1 98.19 227 PHE B C 1
ATOM 5444 O O . PHE B 1 227 ? 16.875 9.602 -1.765 1 98.19 227 PHE B O 1
ATOM 5451 N N . ILE B 1 228 ? 18.391 8.156 -2.506 1 97.75 228 ILE B N 1
ATOM 5452 C CA . ILE B 1 228 ? 18.562 7.418 -1.256 1 97.75 228 ILE B CA 1
ATOM 5453 C C . ILE B 1 228 ? 19.406 8.25 -0.28 1 97.75 228 ILE B C 1
ATOM 5455 O O . ILE B 1 228 ? 20.484 8.734 -0.627 1 97.75 228 ILE B O 1
ATOM 5459 N N . THR B 1 229 ? 18.891 8.461 0.934 1 97.12 229 THR B N 1
ATOM 5460 C CA . THR B 1 229 ? 19.5 9.32 1.938 1 97.12 229 THR B CA 1
ATOM 5461 C C . THR B 1 229 ? 20.406 8.5 2.869 1 97.12 229 THR B C 1
ATOM 5463 O O . THR B 1 229 ? 20.281 8.602 4.094 1 97.12 229 THR B O 1
ATOM 5466 N N . ASN B 1 230 ? 21.328 7.758 2.348 1 93.69 230 ASN B N 1
ATOM 5467 C CA . ASN B 1 230 ? 22.25 7.035 3.217 1 93.69 230 ASN B CA 1
ATOM 5468 C C . ASN B 1 230 ? 23.281 7.973 3.852 1 93.69 230 ASN B C 1
ATOM 5470 O O . ASN B 1 230 ? 23.297 9.164 3.551 1 93.69 230 ASN B O 1
ATOM 5474 N N . GLN B 1 231 ? 24.078 7.508 4.789 1 94.38 231 GLN B N 1
ATOM 5475 C CA . GLN B 1 231 ? 25.016 8.312 5.578 1 94.38 231 GLN B CA 1
ATOM 5476 C C . GLN B 1 231 ? 26.016 9.031 4.684 1 94.38 231 GLN B C 1
ATOM 5478 O O . GLN B 1 231 ? 26.25 10.234 4.848 1 94.38 231 GLN B O 1
ATOM 5483 N N . GLU B 1 232 ? 26.516 8.305 3.727 1 94.88 232 GLU B N 1
ATOM 5484 C CA . GLU B 1 232 ? 27.531 8.875 2.846 1 94.88 232 GLU B CA 1
ATOM 5485 C C . GLU B 1 232 ? 26.984 10.047 2.047 1 94.88 232 GLU B C 1
ATOM 5487 O O . GLU B 1 232 ? 27.609 11.109 1.98 1 94.88 232 GLU B O 1
ATOM 5492 N N . VAL B 1 233 ? 25.844 9.906 1.463 1 96.81 233 VAL B N 1
ATOM 5493 C CA . VAL B 1 233 ? 25.219 10.938 0.638 1 96.81 233 VAL B CA 1
ATOM 5494 C C . VAL B 1 233 ? 24.859 12.141 1.503 1 96.81 233 VAL B C 1
ATOM 5496 O O . VAL B 1 233 ? 25.109 13.289 1.122 1 96.81 233 VAL B O 1
ATOM 5499 N N . THR B 1 234 ? 24.328 11.938 2.691 1 96.56 234 THR B N 1
ATOM 5500 C CA . THR B 1 234 ? 23.938 13 3.604 1 96.56 234 THR B CA 1
ATOM 5501 C C . THR B 1 234 ? 25.141 13.836 4.008 1 96.56 234 THR B C 1
ATOM 5503 O O . THR B 1 234 ? 25.109 15.07 3.934 1 96.56 234 THR B O 1
ATOM 5506 N N . LEU B 1 235 ? 26.25 13.172 4.371 1 97.19 235 LEU B N 1
ATOM 5507 C CA . LEU B 1 235 ? 27.453 13.867 4.793 1 97.19 235 LEU B CA 1
ATOM 5508 C C . LEU B 1 235 ? 28.047 14.68 3.645 1 97.19 235 LEU B C 1
ATOM 5510 O O . LEU B 1 235 ? 28.422 15.836 3.828 1 97.19 235 LEU B O 1
ATOM 5514 N N . LYS B 1 236 ? 28.062 14.086 2.492 1 97.12 236 LYS B N 1
ATOM 5515 C CA . LYS B 1 236 ? 28.625 14.773 1.334 1 97.12 236 LYS B CA 1
ATOM 5516 C C . LYS B 1 236 ? 27.781 15.992 0.965 1 97.12 236 LYS B C 1
ATOM 5518 O O . LYS B 1 236 ? 28.328 17.047 0.617 1 97.12 236 LYS B O 1
ATOM 5523 N N . LEU B 1 237 ? 26.516 15.859 1.022 1 97.31 237 LEU B N 1
ATOM 5524 C CA . LEU B 1 237 ? 25.641 16.984 0.715 1 97.31 237 LEU B CA 1
ATOM 5525 C C . LEU B 1 237 ? 25.828 18.109 1.726 1 97.31 237 LEU B C 1
ATOM 5527 O O . LEU B 1 237 ? 25.859 19.297 1.354 1 97.31 237 LEU B O 1
ATOM 5531 N N . MET B 1 238 ? 25.938 17.734 3.035 1 97.12 238 MET B N 1
ATOM 5532 C CA . MET B 1 238 ? 26.172 18.734 4.066 1 97.12 238 MET B CA 1
ATOM 5533 C C . MET B 1 238 ? 27.5 19.453 3.832 1 97.12 238 MET B C 1
ATOM 5535 O O . MET B 1 238 ? 27.562 20.688 3.898 1 97.12 238 MET B O 1
ATOM 5539 N N . GLU B 1 239 ? 28.5 18.672 3.506 1 96.56 239 GLU B N 1
ATOM 5540 C CA . GLU B 1 239 ? 29.828 19.25 3.254 1 96.56 239 GLU B CA 1
ATOM 5541 C C . GLU B 1 239 ? 29.797 20.219 2.076 1 96.56 239 GLU B C 1
ATOM 5543 O O . GLU B 1 239 ? 30.312 21.328 2.166 1 96.56 239 GLU B O 1
ATOM 5548 N N . GLU B 1 240 ? 29.172 19.797 1.051 1 94.5 240 GLU B N 1
ATOM 5549 C CA . GLU B 1 240 ? 29.094 20.609 -0.162 1 94.5 240 GLU B CA 1
ATOM 5550 C C . GLU B 1 240 ? 28.328 21.906 0.079 1 94.5 240 GLU B C 1
ATOM 5552 O O . GLU B 1 240 ? 28.703 22.969 -0.427 1 94.5 240 GLU B O 1
ATOM 5557 N N . THR B 1 241 ? 27.312 21.828 0.841 1 93.81 241 THR B N 1
ATOM 5558 C CA . THR B 1 241 ? 26.422 22.984 1.033 1 93.81 241 THR B CA 1
ATOM 5559 C C . THR B 1 241 ? 27.016 23.938 2.072 1 93.81 241 THR B C 1
ATOM 5561 O O . THR B 1 241 ? 26.844 25.156 1.966 1 93.81 241 THR B O 1
ATOM 5564 N N . LEU B 1 242 ? 27.766 23.422 3.061 1 95.19 242 LEU B N 1
ATOM 5565 C CA . LEU B 1 242 ? 28.281 24.25 4.145 1 95.19 242 LEU B CA 1
ATOM 5566 C C . LEU B 1 242 ? 29.719 24.688 3.848 1 95.19 242 LEU B C 1
ATOM 5568 O O . LEU B 1 242 ? 30.219 25.641 4.457 1 95.19 242 LEU B O 1
ATOM 5572 N N . GLY B 1 243 ? 30.391 24 2.945 1 93.44 243 GLY B N 1
ATOM 5573 C CA . GLY B 1 243 ? 31.781 24.281 2.648 1 93.44 243 GLY B CA 1
ATOM 5574 C C . GLY B 1 243 ? 32.719 23.953 3.791 1 93.44 243 GLY B C 1
ATOM 5575 O O . GLY B 1 243 ? 33.719 24.625 3.988 1 93.44 243 GLY B O 1
ATOM 5576 N N . LYS B 1 244 ? 32.281 23 4.668 1 94.88 244 LYS B N 1
ATOM 5577 C CA . LYS B 1 244 ? 33.031 22.578 5.84 1 94.88 244 LYS B CA 1
ATOM 5578 C C . LYS B 1 244 ? 33 21.062 5.984 1 94.88 244 LYS B C 1
ATOM 5580 O O . LYS B 1 244 ? 32.062 20.391 5.543 1 94.88 244 LYS B O 1
ATOM 5585 N N . PRO B 1 245 ? 34.062 20.531 6.637 1 95.69 245 PRO B N 1
ATOM 5586 C CA . PRO B 1 245 ? 34.062 19.094 6.906 1 95.69 245 PRO B CA 1
ATOM 5587 C C . PRO B 1 245 ? 32.938 18.688 7.863 1 95.69 245 PRO B C 1
ATOM 5589 O O . PRO B 1 245 ? 32.656 19.406 8.82 1 95.69 245 PRO B O 1
ATOM 5592 N N . VAL B 1 246 ? 32.25 17.672 7.555 1 97.75 246 VAL B N 1
ATOM 5593 C CA . VAL B 1 246 ? 31.234 17.078 8.406 1 97.75 246 VAL B CA 1
ATOM 5594 C C . VAL B 1 246 ? 31.578 15.625 8.695 1 97.75 246 VAL B C 1
ATOM 5596 O O . VAL B 1 246 ? 31.75 14.828 7.773 1 97.75 246 VAL B O 1
ATOM 5599 N N . ASN B 1 247 ? 31.703 15.258 9.992 1 96.69 247 ASN B N 1
ATOM 5600 C CA . ASN B 1 247 ? 32.062 13.906 10.398 1 96.69 247 ASN B CA 1
ATOM 5601 C C . ASN B 1 247 ? 30.906 13.219 11.117 1 96.69 247 ASN B C 1
ATOM 5603 O O . ASN B 1 247 ? 30.188 13.852 11.898 1 96.69 247 ASN B O 1
ATOM 5607 N N . LEU B 1 248 ? 30.75 11.969 10.766 1 97.25 248 LEU B N 1
ATOM 5608 C CA . LEU B 1 248 ? 29.766 11.18 11.492 1 97.25 248 LEU B CA 1
ATOM 5609 C C . LEU B 1 248 ? 30.297 10.766 12.859 1 97.25 248 LEU B C 1
ATOM 5611 O O . LEU B 1 248 ? 31.406 10.258 12.961 1 97.25 248 LEU B O 1
ATOM 5615 N N . VAL B 1 249 ? 29.531 11.031 13.852 1 97.12 249 VAL B N 1
ATOM 5616 C CA . VAL B 1 249 ? 29.906 10.617 15.203 1 97.12 249 VAL B CA 1
ATOM 5617 C C . VAL B 1 249 ? 28.75 9.852 15.844 1 97.12 249 VAL B C 1
ATOM 5619 O O . VAL B 1 249 ? 27.625 9.891 15.352 1 97.12 249 VAL B O 1
ATOM 5622 N N . LYS B 1 250 ? 29.109 9.07 16.875 1 94.88 250 LYS B N 1
ATOM 5623 C CA . LYS B 1 250 ? 28.094 8.383 17.672 1 94.88 250 LYS B CA 1
ATOM 5624 C C . LYS B 1 250 ? 27.828 9.125 18.969 1 94.88 250 LYS B C 1
ATOM 5626 O O . LYS B 1 250 ? 28.703 9.82 19.484 1 94.88 250 LYS B O 1
ATOM 5631 N N . GLY B 1 251 ? 26.594 9.023 19.406 1 95.69 251 GLY B N 1
ATOM 5632 C CA . GLY B 1 251 ? 26.25 9.609 20.703 1 95.69 251 GLY B CA 1
ATOM 5633 C C . GLY B 1 251 ? 24.891 10.289 20.688 1 95.69 251 GLY B C 1
ATOM 5634 O O . GLY B 1 251 ? 24.531 10.969 19.734 1 95.69 251 GLY B O 1
ATOM 5635 N N . LYS B 1 252 ? 24.219 10.117 21.75 1 96.19 252 LYS B N 1
ATOM 5636 C CA . LYS B 1 252 ? 22.938 10.797 21.953 1 96.19 252 LYS B CA 1
ATOM 5637 C C . LYS B 1 252 ? 23.141 12.258 22.344 1 96.19 252 LYS B C 1
ATOM 5639 O O . LYS B 1 252 ? 24.172 12.617 22.906 1 96.19 252 LYS B O 1
ATOM 5644 N N . ALA B 1 253 ? 22.141 13.07 21.969 1 97.56 253 ALA B N 1
ATOM 5645 C CA . ALA B 1 253 ? 22.188 14.461 22.422 1 97.56 253 ALA B CA 1
ATOM 5646 C C . ALA B 1 253 ? 22.078 14.547 23.938 1 97.56 253 ALA B C 1
ATOM 5648 O O . ALA B 1 253 ? 21.188 13.953 24.547 1 97.56 253 ALA B O 1
ATOM 5649 N N . PRO B 1 254 ? 23 15.25 24.594 1 96.81 254 PRO B N 1
ATOM 5650 C CA . PRO B 1 254 ? 22.875 15.438 26.047 1 96.81 254 PRO B CA 1
ATOM 5651 C C . PRO B 1 254 ? 21.688 16.328 26.422 1 96.81 254 PRO B C 1
ATOM 5653 O O . PRO B 1 254 ? 21.156 17.047 25.578 1 96.81 254 PRO B O 1
ATOM 5656 N N . ALA B 1 255 ? 21.312 16.312 27.656 1 94.94 255 ALA B N 1
ATOM 5657 C CA . ALA B 1 255 ? 20.156 17.047 28.141 1 94.94 255 ALA B CA 1
ATOM 5658 C C . ALA B 1 255 ? 20.344 18.562 27.969 1 94.94 255 ALA B C 1
ATOM 5660 O O . ALA B 1 255 ? 19.375 19.297 27.781 1 94.94 255 ALA B O 1
ATOM 5661 N N . HIS B 1 256 ? 21.547 18.984 27.984 1 95.75 256 HIS B N 1
ATOM 5662 C CA . HIS B 1 256 ? 21.828 20.422 27.938 1 95.75 256 HIS B CA 1
ATOM 5663 C C . HIS B 1 256 ? 22 20.891 26.5 1 95.75 256 HIS B C 1
ATOM 5665 O O . HIS B 1 256 ? 22.312 22.062 26.266 1 95.75 256 HIS B O 1
ATOM 5671 N N . ALA B 1 257 ? 21.812 19.984 25.531 1 98.12 257 ALA B N 1
ATOM 5672 C CA . ALA B 1 257 ? 21.922 20.406 24.125 1 98.12 257 ALA B CA 1
ATOM 5673 C C . ALA B 1 257 ? 20.938 21.547 23.828 1 98.12 257 ALA B C 1
ATOM 5675 O O . ALA B 1 257 ? 19.797 21.531 24.281 1 98.12 257 ALA B O 1
ATOM 5676 N N . LYS B 1 258 ? 21.406 22.531 23.094 1 97.62 258 LYS B N 1
ATOM 5677 C CA . LYS B 1 258 ? 20.578 23.656 22.688 1 97.62 258 LYS B CA 1
ATOM 5678 C C . LYS B 1 258 ? 19.812 23.344 21.406 1 97.62 258 LYS B C 1
ATOM 5680 O O . LYS B 1 258 ? 20.141 22.406 20.688 1 97.62 258 LYS B O 1
ATOM 5685 N N . VAL B 1 259 ? 18.766 24.125 21.188 1 97.38 259 VAL B N 1
ATOM 5686 C CA . VAL B 1 259 ? 17.922 23.953 20.016 1 97.38 259 VAL B CA 1
ATOM 5687 C C . VAL B 1 259 ? 18.125 25.141 19.062 1 97.38 259 VAL B C 1
ATOM 5689 O O . VAL B 1 259 ? 18.062 26.297 19.484 1 97.38 259 VAL B O 1
ATOM 5692 N N . PHE B 1 260 ? 18.453 24.828 17.859 1 97.75 260 PHE B N 1
ATOM 5693 C CA . PHE B 1 260 ? 18.469 25.844 16.812 1 97.75 260 PHE B CA 1
ATOM 5694 C C . PHE B 1 260 ? 17.125 25.922 16.094 1 97.75 260 PHE B C 1
ATOM 5696 O O . PHE B 1 260 ? 16.672 24.922 15.539 1 97.75 260 PHE B O 1
ATOM 5703 N N . LYS B 1 261 ? 16.516 27.078 16.141 1 95.75 261 LYS B N 1
ATOM 5704 C CA . LYS B 1 261 ? 15.258 27.328 15.445 1 95.75 261 LYS B CA 1
ATOM 5705 C C . LYS B 1 261 ? 15.492 28.047 14.117 1 95.75 261 LYS B C 1
ATOM 5707 O O . LYS B 1 261 ? 16.047 29.156 14.086 1 95.75 261 LYS B O 1
ATOM 5712 N N . GLY B 1 262 ? 15.047 27.391 13.109 1 93.06 262 GLY B N 1
ATOM 5713 C CA . GLY B 1 262 ? 15.32 27.891 11.773 1 93.06 262 GLY B CA 1
ATOM 5714 C C . GLY B 1 262 ? 14.367 28.984 11.344 1 93.06 262 GLY B C 1
ATOM 5715 O O . GLY B 1 262 ? 14.695 29.797 10.469 1 93.06 262 GLY B O 1
ATOM 5716 N N . GLY B 1 263 ? 13.117 29.047 11.883 1 94.69 263 GLY B N 1
ATOM 5717 C CA . GLY B 1 263 ? 12.148 30.062 11.477 1 94.69 263 GLY B CA 1
ATOM 5718 C C . GLY B 1 263 ? 10.719 29.688 11.812 1 94.69 263 GLY B C 1
ATOM 5719 O O . GLY B 1 263 ? 10.477 28.844 12.68 1 94.69 263 GLY B O 1
ATOM 5720 N N . SER B 1 264 ? 9.82 30.469 11.125 1 95.69 264 SER B N 1
ATOM 5721 C CA . SER B 1 264 ? 8.391 30.281 11.344 1 95.69 264 SER B CA 1
ATOM 5722 C C . SER B 1 264 ? 7.895 28.984 10.703 1 95.69 264 SER B C 1
ATOM 5724 O O . SER B 1 264 ? 8.391 28.578 9.656 1 95.69 264 SER B O 1
ATOM 5726 N N . LEU B 1 265 ? 6.879 28.406 11.344 1 96.62 265 LEU B N 1
ATOM 5727 C CA . LEU B 1 265 ? 6.258 27.203 10.805 1 96.62 265 LEU B CA 1
ATOM 5728 C C . LEU B 1 265 ? 5.266 27.547 9.703 1 96.62 265 LEU B C 1
ATOM 5730 O O . LEU B 1 265 ? 4.855 26.672 8.93 1 96.62 265 LEU B O 1
ATOM 5734 N N . LEU B 1 266 ? 4.875 28.781 9.578 1 96.56 266 LEU B N 1
ATOM 5735 C CA . LEU B 1 266 ? 3.779 29.188 8.703 1 96.56 266 LEU B CA 1
ATOM 5736 C C . LEU B 1 266 ? 4.059 28.766 7.262 1 96.56 266 LEU B C 1
ATOM 5738 O O . LEU B 1 266 ? 3.203 28.172 6.609 1 96.56 266 LEU B O 1
ATOM 5742 N N . PRO B 1 267 ? 5.277 29 6.738 1 96.94 267 PRO B N 1
ATOM 5743 C CA . PRO B 1 267 ? 5.531 28.578 5.359 1 96.94 267 PRO B CA 1
ATOM 5744 C C . PRO B 1 267 ? 5.445 27.062 5.195 1 96.94 267 PRO B C 1
ATOM 5746 O O . PRO B 1 267 ? 5.035 26.578 4.137 1 96.94 267 PRO B O 1
ATOM 5749 N N . LEU B 1 268 ? 5.863 26.266 6.207 1 97.44 268 LEU B N 1
ATOM 5750 C CA . LEU B 1 268 ? 5.77 24.812 6.148 1 97.44 268 LEU B CA 1
ATOM 5751 C C . LEU B 1 268 ? 4.312 24.359 6.152 1 97.44 268 LEU B C 1
ATOM 5753 O O . LEU B 1 268 ? 3.93 23.469 5.395 1 97.44 268 LEU B O 1
ATOM 5757 N N . TRP B 1 269 ? 3.529 25.016 7.004 1 98 269 TRP B N 1
ATOM 5758 C CA . TRP B 1 269 ? 2.109 24.672 7.047 1 98 269 TRP B CA 1
ATOM 5759 C C . TRP B 1 269 ? 1.448 24.938 5.699 1 98 269 TRP B C 1
ATOM 5761 O O . TRP B 1 269 ? 0.662 24.125 5.219 1 98 269 TRP B O 1
ATOM 5771 N N . ARG B 1 270 ? 1.785 26.062 5.082 1 97.31 270 ARG B N 1
ATOM 5772 C CA . ARG B 1 270 ? 1.223 26.406 3.775 1 97.31 270 ARG B CA 1
ATOM 5773 C C . ARG B 1 270 ? 1.613 25.359 2.73 1 97.31 270 ARG B C 1
ATOM 5775 O O . ARG B 1 270 ? 0.775 24.922 1.939 1 97.31 270 ARG B O 1
ATOM 5782 N N . GLU B 1 271 ? 2.855 24.984 2.734 1 97.31 271 GLU B N 1
ATOM 5783 C CA . GLU B 1 271 ? 3.34 24 1.778 1 97.31 271 GLU B CA 1
ATOM 5784 C C . GLU B 1 271 ? 2.621 22.656 1.955 1 97.31 271 GLU B C 1
ATOM 5786 O O . GLU B 1 271 ? 2.234 22.031 0.973 1 97.31 271 GLU B O 1
ATOM 5791 N N . VAL B 1 272 ? 2.418 22.219 3.188 1 98 272 VAL B N 1
ATOM 5792 C CA . VAL B 1 272 ? 1.802 20.938 3.523 1 98 272 VAL B CA 1
ATOM 5793 C C . VAL B 1 272 ? 0.326 20.953 3.131 1 98 272 VAL B C 1
ATOM 5795 O O . VAL B 1 272 ? -0.171 20.016 2.516 1 98 272 VAL B O 1
ATOM 5798 N N . LEU B 1 273 ? -0.35 22.031 3.439 1 98.62 273 LEU B N 1
ATOM 5799 C CA . LEU B 1 273 ? -1.804 22.031 3.322 1 98.62 273 LEU B CA 1
ATOM 5800 C C . LEU B 1 273 ? -2.232 22.5 1.936 1 98.62 273 LEU B C 1
ATOM 5802 O O . LEU B 1 273 ? -3.1 21.891 1.309 1 98.62 273 LEU B O 1
ATOM 5806 N N . ILE B 1 274 ? -1.646 23.578 1.396 1 98.12 274 ILE B N 1
ATOM 5807 C CA . ILE B 1 274 ? -2.078 24.156 0.124 1 98.12 274 ILE B CA 1
ATOM 5808 C C . ILE B 1 274 ? -1.518 23.328 -1.03 1 98.12 274 ILE B C 1
ATOM 5810 O O . ILE B 1 274 ? -2.254 22.938 -1.943 1 98.12 274 ILE B O 1
ATOM 5814 N N . GLU B 1 275 ? -0.225 22.953 -0.965 1 96.81 275 GLU B N 1
ATOM 5815 C CA . GLU B 1 275 ? 0.428 22.25 -2.062 1 96.81 275 GLU B CA 1
ATOM 5816 C C . GLU B 1 275 ? 0.388 20.734 -1.845 1 96.81 275 GLU B C 1
ATOM 5818 O O . GLU B 1 275 ? 0.815 19.969 -2.711 1 96.81 275 GLU B O 1
ATOM 5823 N N . SER B 1 276 ? -0.103 20.344 -0.692 1 98.25 276 SER B N 1
ATOM 5824 C CA . SER B 1 276 ? -0.205 18.938 -0.337 1 98.25 276 SER B CA 1
ATOM 5825 C C . SER B 1 276 ? 1.15 18.234 -0.427 1 98.25 276 SER B C 1
ATOM 5827 O O . SER B 1 276 ? 1.247 17.109 -0.922 1 98.25 276 SER B O 1
ATOM 5829 N N . ASP B 1 277 ? 2.178 18.828 0.118 1 98 277 ASP B N 1
ATOM 5830 C CA . ASP B 1 277 ? 3.541 18.312 0.048 1 98 277 ASP B CA 1
ATOM 5831 C C . ASP B 1 277 ? 3.742 17.156 1.034 1 98 277 ASP B C 1
ATOM 5833 O O . ASP B 1 277 ? 3.801 17.375 2.246 1 98 277 ASP B O 1
ATOM 5837 N N . ASN B 1 278 ? 3.922 15.945 0.495 1 98.62 278 ASN B N 1
ATOM 5838 C CA . ASN B 1 278 ? 4.055 14.742 1.313 1 98.62 278 ASN B CA 1
ATOM 5839 C C . ASN B 1 278 ? 5.32 14.781 2.164 1 98.62 278 ASN B C 1
ATOM 5841 O O . ASN B 1 278 ? 5.293 14.422 3.342 1 98.62 278 ASN B O 1
ATOM 5845 N N . PHE B 1 279 ? 6.379 15.227 1.576 1 98.5 279 PHE B N 1
ATOM 5846 C CA . PHE B 1 279 ? 7.672 15.211 2.25 1 98.5 279 PHE B CA 1
ATOM 5847 C C . PHE B 1 279 ? 7.664 16.156 3.453 1 98.5 279 PHE B C 1
ATOM 5849 O O . PHE B 1 279 ? 8.078 15.766 4.547 1 98.5 279 PHE B O 1
ATOM 5856 N N . VAL B 1 280 ? 7.191 17.312 3.238 1 98.5 280 VAL B N 1
ATOM 5857 C CA . VAL B 1 280 ? 7.148 18.281 4.32 1 98.5 280 VAL B CA 1
ATOM 5858 C C . VAL B 1 280 ? 6.219 17.797 5.43 1 98.5 280 VAL B C 1
ATOM 5860 O O . VAL B 1 280 ? 6.488 18.016 6.613 1 98.5 280 VAL B O 1
ATOM 5863 N N . ALA B 1 281 ? 5.133 17.109 5.086 1 98.81 281 ALA B N 1
ATOM 5864 C CA . ALA B 1 281 ? 4.23 16.562 6.09 1 98.81 281 ALA B CA 1
ATOM 5865 C C . ALA B 1 281 ? 4.941 15.516 6.949 1 98.81 281 ALA B C 1
ATOM 5867 O O . ALA B 1 281 ? 4.824 15.523 8.172 1 98.81 281 ALA B O 1
ATOM 5868 N N . GLU B 1 282 ? 5.676 14.633 6.309 1 98.88 282 GLU B N 1
ATOM 5869 C CA . GLU B 1 282 ? 6.426 13.617 7.039 1 98.88 282 GLU B CA 1
ATOM 5870 C C . GLU B 1 282 ? 7.457 14.25 7.965 1 98.88 282 GLU B C 1
ATOM 5872 O O . GLU B 1 282 ? 7.574 13.859 9.133 1 98.88 282 GLU B O 1
ATOM 5877 N N . GLN B 1 283 ? 8.172 15.188 7.43 1 98.81 283 GLN B N 1
ATOM 5878 C CA . GLN B 1 283 ? 9.234 15.852 8.18 1 98.81 283 GLN B CA 1
ATOM 5879 C C . GLN B 1 283 ? 8.664 16.672 9.336 1 98.81 283 GLN B C 1
ATOM 5881 O O . GLN B 1 283 ? 9.281 16.75 10.406 1 98.81 283 GLN B O 1
ATOM 5886 N N . LEU B 1 284 ? 7.512 17.266 9.109 1 98.62 284 LEU B N 1
ATOM 5887 C CA . LEU B 1 284 ? 6.828 18 10.164 1 98.62 284 LEU B CA 1
ATOM 5888 C C . LEU B 1 284 ? 6.5 17.094 11.344 1 98.62 284 LEU B C 1
ATOM 5890 O O . LEU B 1 284 ? 6.711 17.453 12.5 1 98.62 284 LEU B O 1
ATOM 5894 N N . LEU B 1 285 ? 6.035 15.891 11.07 1 98.88 285 LEU B N 1
ATOM 5895 C CA . LEU B 1 285 ? 5.742 14.914 12.109 1 98.88 285 LEU B CA 1
ATOM 5896 C C . LEU B 1 285 ? 7.008 14.523 12.867 1 98.88 285 LEU B C 1
ATOM 5898 O O . LEU B 1 285 ? 6.98 14.352 14.086 1 98.88 285 LEU B O 1
ATOM 5902 N N . LEU B 1 286 ? 8.133 14.391 12.188 1 98.88 286 LEU B N 1
ATOM 5903 C CA . LEU B 1 286 ? 9.414 14.07 12.812 1 98.88 286 LEU B CA 1
ATOM 5904 C C . LEU B 1 286 ? 9.875 15.219 13.703 1 98.88 286 LEU B C 1
ATOM 5906 O O . LEU B 1 286 ? 10.453 14.992 14.766 1 98.88 286 LEU B O 1
ATOM 5910 N N . MET B 1 287 ? 9.648 16.453 13.234 1 98.81 287 MET B N 1
ATOM 5911 C CA . MET B 1 287 ? 10 17.609 14.062 1 98.81 287 MET B CA 1
ATOM 5912 C C . MET B 1 287 ? 9.188 17.609 15.352 1 98.81 287 MET B C 1
ATOM 5914 O O . MET B 1 287 ? 9.719 17.938 16.422 1 98.81 287 MET B O 1
ATOM 5918 N N . VAL B 1 288 ? 7.906 17.219 15.281 1 98.88 288 VAL B N 1
ATOM 5919 C CA . VAL B 1 288 ? 7.082 17.062 16.469 1 98.88 288 VAL B CA 1
ATOM 5920 C C . VAL B 1 288 ? 7.699 16.016 17.391 1 98.88 288 VAL B C 1
ATOM 5922 O O . VAL B 1 288 ? 7.754 16.203 18.609 1 98.88 288 VAL B O 1
ATOM 5925 N N . SER B 1 289 ? 8.188 14.961 16.812 1 98.81 289 SER B N 1
ATOM 5926 C CA . SER B 1 289 ? 8.82 13.883 17.562 1 98.81 289 SER B CA 1
ATOM 5927 C C . SER B 1 289 ? 10.023 14.383 18.344 1 98.81 289 SER B C 1
ATOM 5929 O O . SER B 1 289 ? 10.172 14.062 19.531 1 98.81 289 SER B O 1
ATOM 5931 N N . ASP B 1 290 ? 10.859 15.109 17.688 1 98.5 290 ASP B N 1
ATOM 5932 C CA . ASP B 1 290 ? 12.039 15.672 18.344 1 98.5 290 ASP B CA 1
ATOM 5933 C C . ASP B 1 290 ? 11.648 16.531 19.531 1 98.5 290 ASP B C 1
ATOM 5935 O O . ASP B 1 290 ? 12.25 16.438 20.609 1 98.5 290 ASP B O 1
ATOM 5939 N N . ALA B 1 291 ? 10.672 17.359 19.344 1 98.12 291 ALA B N 1
ATOM 5940 C CA . ALA B 1 291 ? 10.219 18.266 20.406 1 98.12 291 ALA B CA 1
ATOM 5941 C C . ALA B 1 291 ? 9.719 17.484 21.625 1 98.12 291 ALA B C 1
ATOM 5943 O O . ALA B 1 291 ? 9.969 17.875 22.766 1 98.12 291 ALA B O 1
ATOM 5944 N N . LEU B 1 292 ? 9.023 16.359 21.359 1 98.12 292 LEU B N 1
ATOM 5945 C CA . LEU B 1 292 ? 8.398 15.594 22.438 1 98.12 292 LEU B CA 1
ATOM 5946 C C . LEU B 1 292 ? 9.43 14.695 23.125 1 98.12 292 LEU B C 1
ATOM 5948 O O . LEU B 1 292 ? 9.398 14.547 24.344 1 98.12 292 LEU B O 1
ATOM 5952 N N . PHE B 1 293 ? 10.383 14.086 22.312 1 97.62 293 PHE B N 1
ATOM 5953 C CA . PHE B 1 293 ? 11.102 12.938 22.859 1 97.62 293 PHE B CA 1
ATOM 5954 C C . PHE B 1 293 ? 12.602 13.117 22.688 1 97.62 293 PHE B C 1
ATOM 5956 O O . PHE B 1 293 ? 13.391 12.32 23.219 1 97.62 293 PHE B O 1
ATOM 5963 N N . GLY B 1 294 ? 13.055 14.117 21.891 1 97.31 294 GLY B N 1
ATOM 5964 C CA . GLY B 1 294 ? 14.469 14.25 21.578 1 97.31 294 GLY B CA 1
ATOM 5965 C C . GLY B 1 294 ? 14.969 13.195 20.609 1 97.31 294 GLY B C 1
ATOM 5966 O O . GLY B 1 294 ? 16.172 12.93 20.547 1 97.31 294 GLY B O 1
ATOM 5967 N N . GLU B 1 295 ? 14.086 12.562 19.938 1 97.62 295 GLU B N 1
ATOM 5968 C CA . GLU B 1 295 ? 14.383 11.578 18.906 1 97.62 295 GLU B CA 1
ATOM 5969 C C . GLU B 1 295 ? 13.383 11.656 17.75 1 97.62 295 GLU B C 1
ATOM 5971 O O . GLU B 1 295 ? 12.352 12.328 17.875 1 97.62 295 GLU B O 1
ATOM 5976 N N . LEU B 1 296 ? 13.703 11.078 16.688 1 98.69 296 LEU B N 1
ATOM 5977 C CA . LEU B 1 296 ? 12.852 11.078 15.508 1 98.69 296 LEU B CA 1
ATOM 5978 C C . LEU B 1 296 ? 12.164 9.727 15.328 1 98.69 296 LEU B C 1
ATOM 5980 O O . LEU B 1 296 ? 12.766 8.789 14.797 1 98.69 296 LEU B O 1
ATOM 5984 N N . ASN B 1 297 ? 10.969 9.656 15.789 1 98.62 297 ASN B N 1
ATOM 5985 C CA . ASN B 1 297 ? 10.141 8.453 15.742 1 98.62 297 ASN B CA 1
ATOM 5986 C C . ASN B 1 297 ? 8.68 8.789 15.469 1 98.62 297 ASN B C 1
ATOM 5988 O O . ASN B 1 297 ? 7.934 9.133 16.391 1 98.62 297 ASN B O 1
ATOM 5992 N N . GLY B 1 298 ? 8.297 8.641 14.172 1 98.62 298 GLY B N 1
ATOM 5993 C CA . GLY B 1 298 ? 6.961 9.023 13.742 1 98.62 298 GLY B CA 1
ATOM 5994 C C . GLY B 1 298 ? 5.867 8.219 14.422 1 98.62 298 GLY B C 1
ATOM 5995 O O . GLY B 1 298 ? 4.84 8.766 14.828 1 98.62 298 GLY B O 1
ATOM 5996 N N . GLU B 1 299 ? 6.062 6.914 14.57 1 98.56 299 GLU B N 1
ATOM 5997 C CA . GLU B 1 299 ? 5.066 6.039 15.18 1 98.56 299 GLU B CA 1
ATOM 5998 C C . GLU B 1 299 ? 4.82 6.426 16.641 1 98.56 299 GLU B C 1
ATOM 6000 O O . GLU B 1 299 ? 3.672 6.531 17.062 1 98.56 299 GLU B O 1
ATOM 6005 N N . ARG B 1 300 ? 5.902 6.629 17.375 1 98.69 300 ARG B N 1
ATOM 6006 C CA . ARG B 1 300 ? 5.785 7.047 18.766 1 98.69 300 ARG B CA 1
ATOM 6007 C C . ARG B 1 300 ? 5.047 8.375 18.891 1 98.69 300 ARG B C 1
ATOM 6009 O O . ARG B 1 300 ? 4.238 8.57 19.797 1 98.69 300 ARG B O 1
ATOM 6016 N N . THR B 1 301 ? 5.328 9.273 17.969 1 98.88 301 THR B N 1
ATOM 6017 C CA . THR B 1 301 ? 4.695 10.586 17.938 1 98.88 301 THR B CA 1
ATOM 6018 C C . THR B 1 301 ? 3.188 10.453 17.734 1 98.88 301 THR B C 1
ATOM 6020 O O . THR B 1 301 ? 2.402 11.047 18.484 1 98.88 301 THR B O 1
ATOM 6023 N N . ILE B 1 302 ? 2.768 9.68 16.797 1 98.88 302 ILE B N 1
ATOM 6024 C CA . ILE B 1 302 ? 1.358 9.469 16.469 1 98.88 302 ILE B CA 1
ATOM 6025 C C . ILE B 1 302 ? 0.644 8.867 17.688 1 98.88 302 ILE B C 1
ATOM 6027 O O . ILE B 1 302 ? -0.421 9.336 18.078 1 98.88 302 ILE B O 1
ATOM 6031 N N . ASP B 1 303 ? 1.246 7.875 18.281 1 98.69 303 ASP B N 1
ATOM 6032 C CA . ASP B 1 303 ? 0.657 7.238 19.453 1 98.69 303 ASP B CA 1
ATOM 6033 C C . ASP B 1 303 ? 0.47 8.242 20.594 1 98.69 303 ASP B C 1
ATOM 6035 O O . ASP B 1 303 ? -0.567 8.25 21.266 1 98.69 303 ASP B O 1
ATOM 6039 N N . TYR B 1 304 ? 1.495 9.031 20.797 1 98.81 304 TYR B N 1
ATOM 6040 C CA . TYR B 1 304 ? 1.448 10.039 21.859 1 98.81 304 TYR B CA 1
ATOM 6041 C C . TYR B 1 304 ? 0.313 11.023 21.609 1 98.81 304 TYR B C 1
ATOM 6043 O O . TYR B 1 304 ? -0.453 11.328 22.531 1 98.81 304 TYR B O 1
ATOM 6051 N N . ILE B 1 305 ? 0.177 11.531 20.391 1 98.88 305 ILE B N 1
ATOM 6052 C CA . ILE B 1 305 ? -0.845 12.523 20.078 1 98.88 305 ILE B CA 1
ATOM 6053 C C . ILE B 1 305 ? -2.232 11.906 20.234 1 98.88 305 ILE B C 1
ATOM 6055 O O . ILE B 1 305 ? -3.121 12.516 20.828 1 98.88 305 ILE B O 1
ATOM 6059 N N . LYS B 1 306 ? -2.455 10.711 19.688 1 98.75 306 LYS B N 1
ATOM 6060 C CA . LYS B 1 306 ? -3.746 10.039 19.812 1 98.75 306 LYS B CA 1
ATOM 6061 C C . LYS B 1 306 ? -4.129 9.844 21.281 1 98.75 306 LYS B C 1
ATOM 6063 O O . LYS B 1 306 ? -5.262 10.125 21.672 1 98.75 306 LYS B O 1
ATOM 6068 N N . LYS B 1 307 ? -3.182 9.414 22.094 1 98.25 307 LYS B N 1
ATOM 6069 C CA . LYS B 1 307 ? -3.428 9.078 23.5 1 98.25 307 LYS B CA 1
ATOM 6070 C C . LYS B 1 307 ? -3.732 10.328 24.312 1 98.25 307 LYS B C 1
ATOM 6072 O O . LYS B 1 307 ? -4.621 10.32 25.172 1 98.25 307 LYS B O 1
ATOM 6077 N N . ASN B 1 308 ? -3.1 11.406 24.047 1 98.44 308 ASN B N 1
ATOM 6078 C CA . ASN B 1 308 ? -3.125 12.539 24.969 1 98.44 308 ASN B CA 1
ATOM 6079 C C . ASN B 1 308 ? -4.059 13.641 24.469 1 98.44 308 ASN B C 1
ATOM 6081 O O . ASN B 1 308 ? -4.484 14.5 25.25 1 98.44 308 ASN B O 1
ATOM 6085 N N . TYR B 1 309 ? -4.34 13.625 23.141 1 98.19 309 TYR B N 1
ATOM 6086 C CA . TYR B 1 309 ? -5.023 14.82 22.656 1 98.19 309 TYR B CA 1
ATOM 6087 C C . TYR B 1 309 ? -6.27 14.445 21.859 1 98.19 309 TYR B C 1
ATOM 6089 O O . TYR B 1 309 ? -7.004 15.32 21.391 1 98.19 309 TYR B O 1
ATOM 6097 N N . MET B 1 310 ? -6.574 13.141 21.719 1 98.12 310 MET B N 1
ATOM 6098 C CA . MET B 1 310 ? -7.707 12.781 20.859 1 98.12 310 MET B CA 1
ATOM 6099 C C . MET B 1 310 ? -8.711 11.93 21.625 1 98.12 310 MET B C 1
ATOM 6101 O O . MET B 1 310 ? -9.484 11.18 21.031 1 98.12 310 MET B O 1
ATOM 6105 N N . ASP B 1 311 ? -8.695 12.023 22.922 1 96.81 311 ASP B N 1
ATOM 6106 C CA . ASP B 1 311 ? -9.617 11.25 23.75 1 96.81 311 ASP B CA 1
ATOM 6107 C C . ASP B 1 311 ? -11.062 11.711 23.516 1 96.81 311 ASP B C 1
ATOM 6109 O O . ASP B 1 311 ? -11.992 10.922 23.672 1 96.81 311 ASP B O 1
ATOM 6113 N N . ASP B 1 312 ? -11.266 12.961 23.219 1 96.75 312 ASP B N 1
ATOM 6114 C CA . ASP B 1 312 ? -12.609 13.508 23.078 1 96.75 312 ASP B CA 1
ATOM 6115 C C . ASP B 1 312 ? -13.102 13.383 21.641 1 96.75 312 ASP B C 1
ATOM 6117 O O . ASP B 1 312 ? -14.195 13.844 21.297 1 96.75 312 ASP B O 1
ATOM 6121 N N . PHE B 1 313 ? -12.305 12.805 20.781 1 98.12 313 PHE B N 1
ATOM 6122 C CA . PHE B 1 313 ? -12.758 12.516 19.422 1 98.12 313 PHE B CA 1
ATOM 6123 C C . PHE B 1 313 ? -13.773 11.383 19.422 1 98.12 313 PHE B C 1
ATOM 6125 O O . PHE B 1 313 ? -13.688 10.469 20.25 1 98.12 313 PHE B O 1
ATOM 6132 N N . PRO B 1 314 ? -14.781 11.438 18.5 1 98.19 314 PRO B N 1
ATOM 6133 C CA . PRO B 1 314 ? -15.82 10.406 18.531 1 98.19 314 PRO B CA 1
ATOM 6134 C C . PRO B 1 314 ? -15.273 9.016 18.188 1 98.19 314 PRO B C 1
ATOM 6136 O O . PRO B 1 314 ? -15.773 8.016 18.703 1 98.19 314 PRO B O 1
ATOM 6139 N N . ASP B 1 315 ? -14.312 8.891 17.25 1 97.81 315 ASP B N 1
ATOM 6140 C CA . ASP B 1 315 ? -13.641 7.648 16.875 1 97.81 315 ASP B CA 1
ATOM 6141 C C . ASP B 1 315 ? -12.133 7.84 16.828 1 97.81 315 ASP B C 1
ATOM 6143 O O . ASP B 1 315 ? -11.641 8.844 16.297 1 97.81 315 ASP B O 1
ATOM 6147 N N . LYS B 1 316 ? -11.438 6.953 17.406 1 96.62 316 LYS B N 1
ATOM 6148 C CA . LYS B 1 316 ? -9.984 7.004 17.266 1 96.62 316 LYS B CA 1
ATOM 6149 C C . LYS B 1 316 ? -9.547 6.562 15.875 1 96.62 316 LYS B C 1
ATOM 6151 O O . LYS B 1 316 ? -9.906 5.477 15.422 1 96.62 316 LYS B O 1
ATOM 6156 N N . PRO B 1 317 ? -8.805 7.402 15.195 1 98.44 317 PRO B N 1
ATOM 6157 C CA . PRO B 1 317 ? -8.344 7.004 13.859 1 98.44 317 PRO B CA 1
ATOM 6158 C C . PRO B 1 317 ? -7.223 5.973 13.906 1 98.44 317 PRO B C 1
ATOM 6160 O O . PRO B 1 317 ? -6.516 5.867 14.914 1 98.44 317 PRO B O 1
ATOM 6163 N N . ARG B 1 318 ? -7.102 5.129 12.875 1 98.69 318 ARG B N 1
ATOM 6164 C CA . ARG B 1 318 ? -5.812 4.523 12.555 1 98.69 318 ARG B CA 1
ATOM 6165 C C . ARG B 1 318 ? -4.941 5.48 11.75 1 98.69 318 ARG B C 1
ATOM 6167 O O . ARG B 1 318 ? -5.23 5.766 10.594 1 98.69 318 ARG B O 1
ATOM 6174 N N . TRP B 1 319 ? -4.016 6.055 12.336 1 98.88 319 TRP B N 1
ATOM 6175 C CA . TRP B 1 319 ? -3.094 7.055 11.805 1 98.88 319 TRP B CA 1
ATOM 6176 C C . TRP B 1 319 ? -1.661 6.527 11.805 1 98.88 319 TRP B C 1
ATOM 6178 O O . TRP B 1 319 ? -1.108 6.223 12.867 1 98.88 319 TRP B O 1
ATOM 6188 N N . VAL B 1 320 ? -1.02 6.41 10.523 1 98.81 320 VAL B N 1
ATOM 6189 C CA . VAL B 1 320 ? 0.212 5.625 10.555 1 98.81 320 VAL B CA 1
ATOM 6190 C C . VAL B 1 320 ? 1.346 6.422 9.914 1 98.81 320 VAL B C 1
ATOM 6192 O O . VAL B 1 320 ? 2.508 6.016 9.969 1 98.81 320 VAL B O 1
ATOM 6195 N N . ASP B 1 321 ? 1.096 7.527 9.234 1 98.81 321 ASP B N 1
ATOM 6196 C CA . ASP B 1 321 ? 2.133 8.375 8.648 1 98.81 321 ASP B CA 1
ATOM 6197 C C . ASP B 1 321 ? 1.693 9.836 8.602 1 98.81 321 ASP B C 1
ATOM 6199 O O . ASP B 1 321 ? 0.575 10.164 9 1 98.81 321 ASP B O 1
ATOM 6203 N N . GLY B 1 322 ? 2.551 10.734 8.227 1 98.88 322 GLY B N 1
ATOM 6204 C CA . GLY B 1 322 ? 2.266 12.156 8.266 1 98.88 322 GLY B CA 1
ATOM 6205 C C . GLY B 1 322 ? 1.583 12.664 7.008 1 98.88 322 GLY B C 1
ATOM 6206 O O . GLY B 1 322 ? 0.916 13.703 7.031 1 98.88 322 GLY B O 1
ATOM 6207 N N . SER B 1 323 ? 1.733 11.992 5.914 1 98.81 323 SER B N 1
ATOM 6208 C CA . SER B 1 323 ? 1.356 12.547 4.617 1 98.81 323 SER B CA 1
ATOM 6209 C C . SER B 1 323 ? 0.036 11.961 4.129 1 98.81 323 SER B C 1
ATOM 6211 O O . SER B 1 323 ? -0.688 12.602 3.363 1 98.81 323 SER B O 1
ATOM 6213 N N . GLY B 1 324 ? -0.292 10.734 4.523 1 98.75 324 GLY B N 1
ATOM 6214 C CA . GLY B 1 324 ? -1.463 10.055 3.988 1 98.75 324 GLY B CA 1
ATOM 6215 C C . GLY B 1 324 ? -1.149 9.172 2.795 1 98.75 324 GLY B C 1
ATOM 6216 O O . GLY B 1 324 ? -2.059 8.656 2.145 1 98.75 324 GLY B O 1
ATOM 6217 N N . LEU B 1 325 ? 0.17 8.93 2.537 1 98.56 325 LEU B N 1
ATOM 6218 C CA . LEU B 1 325 ? 0.583 8.047 1.452 1 98.56 325 LEU B CA 1
ATOM 6219 C C . LEU B 1 325 ? 0.186 6.605 1.744 1 98.56 325 LEU B C 1
ATOM 6221 O O . LEU B 1 325 ? -0.074 5.828 0.822 1 98.56 325 LEU B O 1
ATOM 6225 N N . SER B 1 326 ? 0.136 6.27 3.027 1 98.69 326 SER B N 1
ATOM 6226 C CA . SER B 1 326 ? -0.174 4.898 3.42 1 98.69 326 SER B CA 1
ATOM 6227 C C . SER B 1 326 ? -1.67 4.621 3.324 1 98.69 326 SER B C 1
ATOM 6229 O O . SER B 1 326 ? -2.482 5.371 3.867 1 98.69 326 SER B O 1
ATOM 6231 N N . ARG B 1 327 ? -1.998 3.535 2.727 1 98.38 327 ARG B N 1
ATOM 6232 C CA . ARG B 1 327 ? -3.389 3.111 2.605 1 98.38 327 ARG B CA 1
ATOM 6233 C C . ARG B 1 327 ? -3.883 2.473 3.9 1 98.38 327 ARG B C 1
ATOM 6235 O O . ARG B 1 327 ? -5.023 2.016 3.977 1 98.38 327 ARG B O 1
ATOM 6242 N N . HIS B 1 328 ? -3.002 2.486 4.93 1 98.5 328 HIS B N 1
ATOM 6243 C CA . HIS B 1 328 ? -3.375 1.935 6.227 1 98.5 328 HIS B CA 1
ATOM 6244 C C . HIS B 1 328 ? -4.07 2.982 7.09 1 98.5 328 HIS B C 1
ATOM 6246 O O . HIS B 1 328 ? -4.66 2.65 8.125 1 98.5 328 HIS B O 1
ATOM 6252 N N . ASN B 1 329 ? -3.953 4.227 6.66 1 98.88 329 ASN B N 1
ATOM 6253 C CA . ASN B 1 329 ? -4.695 5.25 7.383 1 98.88 329 ASN B CA 1
ATOM 6254 C C . ASN B 1 329 ? -6.203 5.051 7.25 1 98.88 329 ASN B C 1
ATOM 6256 O O . ASN B 1 329 ? -6.711 4.836 6.148 1 98.88 329 ASN B O 1
ATOM 6260 N N . LEU B 1 330 ? -6.918 5.105 8.391 1 98.94 330 LEU B N 1
ATOM 6261 C CA . LEU B 1 330 ? -8.375 5.047 8.43 1 98.94 330 LEU B CA 1
ATOM 6262 C C . LEU B 1 330 ? -8.938 6.098 9.391 1 98.94 330 LEU B C 1
ATOM 6264 O O . LEU B 1 330 ? -8.477 6.207 10.531 1 98.94 330 LEU B O 1
ATOM 6268 N N . VAL B 1 331 ? -9.852 6.879 8.93 1 98.88 331 VAL B N 1
ATOM 6269 C CA . VAL B 1 331 ? -10.477 7.918 9.742 1 98.88 331 VAL B CA 1
ATOM 6270 C C . VAL B 1 331 ? -11.938 8.078 9.344 1 98.88 331 VAL B C 1
ATOM 6272 O O . VAL B 1 331 ? -12.305 7.883 8.18 1 98.88 331 VAL B O 1
ATOM 6275 N N . THR B 1 332 ? -12.812 8.445 10.273 1 98.88 332 THR B N 1
ATOM 6276 C CA . THR B 1 332 ? -14.227 8.648 9.977 1 98.88 332 THR B CA 1
ATOM 6277 C C . THR B 1 332 ? -14.484 10.102 9.586 1 98.88 332 THR B C 1
ATOM 6279 O O . THR B 1 332 ? -13.773 11.008 10.023 1 98.88 332 THR B O 1
ATOM 6282 N N . PRO B 1 333 ? -15.547 10.297 8.781 1 98.94 333 PRO B N 1
ATOM 6283 C CA . PRO B 1 333 ? -15.938 11.68 8.492 1 98.94 333 PRO B CA 1
ATOM 6284 C C . PRO B 1 333 ? -16.234 12.484 9.75 1 98.94 333 PRO B C 1
ATOM 6286 O O . PRO B 1 333 ? -15.852 13.656 9.844 1 98.94 333 PRO B O 1
ATOM 6289 N N . ARG B 1 334 ? -16.891 11.922 10.758 1 98.81 334 ARG B N 1
ATOM 6290 C CA . ARG B 1 334 ? -17.234 12.68 11.953 1 98.81 334 ARG B CA 1
ATOM 6291 C C . ARG B 1 334 ? -15.984 13.016 12.766 1 98.81 334 ARG B C 1
ATOM 6293 O O . ARG B 1 334 ? -15.922 14.07 13.406 1 98.81 334 ARG B O 1
ATOM 6300 N N . THR B 1 335 ? -14.977 12.133 12.734 1 98.88 335 THR B N 1
ATOM 6301 C CA . THR B 1 335 ? -13.711 12.461 13.383 1 98.88 335 THR B CA 1
ATOM 6302 C C . THR B 1 335 ? -13.008 13.602 12.656 1 98.88 335 THR B C 1
ATOM 6304 O O . THR B 1 335 ? -12.438 14.492 13.289 1 98.88 335 THR B O 1
ATOM 6307 N N . MET B 1 336 ? -13.031 13.625 11.344 1 98.94 336 MET B N 1
ATOM 6308 C CA . MET B 1 336 ? -12.422 14.703 10.57 1 98.94 336 MET B CA 1
ATOM 6309 C C . MET B 1 336 ? -13.117 16.031 10.836 1 98.94 336 MET B C 1
ATOM 6311 O O . MET B 1 336 ? -12.461 17.078 10.945 1 98.94 336 MET B O 1
ATOM 6315 N N . VAL B 1 337 ? -14.43 16 10.922 1 98.88 337 VAL B N 1
ATOM 6316 C CA . VAL B 1 337 ? -15.18 17.219 11.211 1 98.88 337 VAL B CA 1
ATOM 6317 C C . VAL B 1 337 ? -14.844 17.703 12.625 1 98.88 337 VAL B C 1
ATOM 6319 O O . VAL B 1 337 ? -14.664 18.906 12.844 1 98.88 337 VAL B O 1
ATOM 6322 N N . THR B 1 338 ? -14.758 16.781 13.562 1 98.75 338 THR B N 1
ATOM 6323 C CA . THR B 1 338 ? -14.359 17.141 14.914 1 98.75 338 THR B CA 1
ATOM 6324 C C . THR B 1 338 ? -12.977 17.781 14.914 1 98.75 338 THR B C 1
ATOM 6326 O O . THR B 1 338 ? -12.742 18.766 15.609 1 98.75 338 THR B O 1
ATOM 6329 N N . LEU B 1 339 ? -12.07 17.219 14.141 1 98.88 339 LEU B N 1
ATOM 6330 C CA . LEU B 1 339 ? -10.742 17.797 13.992 1 98.88 339 LEU B CA 1
ATOM 6331 C C . LEU B 1 339 ? -10.828 19.234 13.492 1 98.88 339 LEU B C 1
ATOM 6333 O O . LEU B 1 339 ? -10.156 20.125 14.016 1 98.88 339 LEU B O 1
ATOM 6337 N N . MET B 1 340 ? -11.648 19.484 12.5 1 98.75 340 MET B N 1
ATOM 6338 C CA . MET B 1 340 ? -11.805 20.828 11.961 1 98.75 340 MET B CA 1
ATOM 6339 C C . MET B 1 340 ? -12.352 21.781 13.016 1 98.75 340 MET B C 1
ATOM 6341 O O . MET B 1 340 ? -11.93 22.938 13.086 1 98.75 340 MET B O 1
ATOM 6345 N N . THR B 1 341 ? -13.289 21.312 13.805 1 98.06 341 THR B N 1
ATOM 6346 C CA . THR B 1 341 ? -13.859 22.141 14.867 1 98.06 341 THR B CA 1
ATOM 6347 C C . THR B 1 341 ? -12.797 22.484 15.906 1 98.06 341 THR B C 1
ATOM 6349 O O . THR B 1 341 ? -12.742 23.625 16.375 1 98.06 341 THR B O 1
ATOM 6352 N N . LYS B 1 342 ? -11.969 21.547 16.203 1 97.75 342 LYS B N 1
ATOM 6353 C CA . LYS B 1 342 ? -10.883 21.797 17.156 1 97.75 342 LYS B CA 1
ATOM 6354 C C . LYS B 1 342 ? -9.898 22.812 16.594 1 97.75 342 LYS B C 1
ATOM 6356 O O . LYS B 1 342 ? -9.492 23.75 17.297 1 97.75 342 LYS B O 1
ATOM 6361 N N . LEU B 1 343 ? -9.539 22.641 15.359 1 98.06 343 LEU B N 1
ATOM 6362 C CA . LEU B 1 343 ? -8.633 23.578 14.719 1 98.06 343 LEU B CA 1
ATOM 6363 C C . LEU B 1 343 ? -9.227 24.984 14.695 1 98.06 343 LEU B C 1
ATOM 6365 O O . LEU B 1 343 ? -8.523 25.969 14.938 1 98.06 343 LEU B O 1
ATOM 6369 N N . ASP B 1 344 ? -10.516 25.031 14.453 1 96.75 344 ASP B N 1
ATOM 6370 C CA . ASP B 1 344 ? -11.242 26.297 14.422 1 96.75 344 ASP B CA 1
ATOM 6371 C C . ASP B 1 344 ? -11.203 27 15.781 1 96.75 344 ASP B C 1
ATOM 6373 O O . ASP B 1 344 ? -11.305 28.219 15.859 1 96.75 344 ASP B O 1
ATOM 6377 N N . GLY B 1 345 ? -11.023 26.266 16.828 1 95.56 345 GLY B N 1
ATOM 6378 C CA . GLY B 1 345 ? -10.914 26.812 18.172 1 95.56 345 GLY B CA 1
ATOM 6379 C C . GLY B 1 345 ? -9.492 27.172 18.547 1 95.56 345 GLY B C 1
ATOM 6380 O O . GLY B 1 345 ? -9.266 27.984 19.453 1 95.56 345 GLY B O 1
ATOM 6381 N N . MET B 1 346 ? -8.562 26.656 17.859 1 95.56 346 MET B N 1
ATOM 6382 C CA . MET B 1 346 ? -7.156 26.812 18.219 1 95.56 346 MET B CA 1
ATOM 6383 C C . MET B 1 346 ? -6.52 27.969 17.469 1 95.56 346 MET B C 1
ATOM 6385 O O . MET B 1 346 ? -5.473 28.484 17.875 1 95.56 346 MET B O 1
ATOM 6389 N N . MET B 1 347 ? -7.051 28.359 16.375 1 94.56 347 MET B N 1
ATOM 6390 C CA . MET B 1 347 ? -6.551 29.438 15.523 1 94.56 347 MET B CA 1
ATOM 6391 C C . MET B 1 347 ? -7.703 30.234 14.93 1 94.56 347 MET B C 1
ATOM 6393 O O . MET B 1 347 ? -8.781 29.688 14.68 1 94.56 347 MET B O 1
ATOM 6397 N N . PRO B 1 348 ? -7.477 31.641 14.734 1 96.5 348 PRO B N 1
ATOM 6398 C CA . PRO B 1 348 ? -8.539 32.406 14.062 1 96.5 348 PRO B CA 1
ATOM 6399 C C . PRO B 1 348 ? -8.953 31.766 12.734 1 96.5 348 PRO B C 1
ATOM 6401 O O . PRO B 1 348 ? -8.094 31.375 11.93 1 96.5 348 PRO B O 1
ATOM 6404 N N . ARG B 1 349 ? -10.242 31.656 12.539 1 95.88 349 ARG B N 1
ATOM 6405 C CA . ARG B 1 349 ? -10.766 31.062 11.32 1 95.88 349 ARG B CA 1
ATOM 6406 C C . ARG B 1 349 ? -10.164 31.719 10.086 1 95.88 349 ARG B C 1
ATOM 6408 O O . ARG B 1 349 ? -9.867 31.047 9.094 1 95.88 349 ARG B O 1
ATOM 6415 N N . SER B 1 350 ? -9.977 33.031 10.141 1 96.69 350 SER B N 1
ATOM 6416 C CA . SER B 1 350 ? -9.414 33.75 9.008 1 96.69 350 SER B CA 1
ATOM 6417 C C . SER B 1 350 ? -8.031 33.219 8.648 1 96.69 350 SER B C 1
ATOM 6419 O O . SER B 1 350 ? -7.668 33.156 7.469 1 96.69 350 SER B O 1
ATOM 6421 N N . GLU B 1 351 ? -7.262 32.844 9.648 1 96.56 351 GLU B N 1
ATOM 6422 C CA . GLU B 1 351 ? -5.934 32.281 9.422 1 96.56 351 GLU B CA 1
ATOM 6423 C C . GLU B 1 351 ? -6.027 30.875 8.852 1 96.56 351 GLU B C 1
ATOM 6425 O O . GLU B 1 351 ? -5.301 30.516 7.926 1 96.56 351 GLU B O 1
ATOM 6430 N N . LEU B 1 352 ? -6.949 30.094 9.398 1 97.5 352 LEU B N 1
ATOM 6431 C CA . LEU B 1 352 ? -7.133 28.719 8.914 1 97.5 352 LEU B CA 1
ATOM 6432 C C . LEU B 1 352 ? -7.586 28.719 7.453 1 97.5 352 LEU B C 1
ATOM 6434 O O . LEU B 1 352 ? -7.133 27.891 6.66 1 97.5 352 LEU B O 1
ATOM 6438 N N . LEU B 1 353 ? -8.477 29.688 7.094 1 97.88 353 LEU B N 1
ATOM 6439 C CA . LEU B 1 353 ? -8.969 29.781 5.723 1 97.88 353 LEU B CA 1
ATOM 6440 C C . LEU B 1 353 ? -7.824 30.094 4.758 1 97.88 353 LEU B C 1
ATOM 6442 O O . LEU B 1 353 ? -7.848 29.641 3.607 1 97.88 353 LEU B O 1
ATOM 6446 N N . ARG B 1 354 ? -6.812 30.719 5.223 1 97.5 354 ARG B N 1
ATOM 6447 C CA . ARG B 1 354 ? -5.68 31.078 4.383 1 97.5 354 ARG B CA 1
ATOM 6448 C C . ARG B 1 354 ? -4.688 29.922 4.27 1 97.5 354 ARG B C 1
ATOM 6450 O O . ARG B 1 354 ? -3.834 29.922 3.381 1 97.5 354 ARG B O 1
ATOM 6457 N N . LEU B 1 355 ? -4.773 29 5.156 1 98.06 355 LEU B N 1
ATOM 6458 C CA . LEU B 1 355 ? -3.846 27.859 5.18 1 98.06 355 LEU B CA 1
ATOM 6459 C C . LEU B 1 355 ? -4.383 26.703 4.352 1 98.06 355 LEU B C 1
ATOM 6461 O O . LEU B 1 355 ? -3.646 25.766 4.039 1 98.06 355 LEU B O 1
ATOM 6465 N N . LEU B 1 356 ? -5.633 26.75 3.943 1 98.75 356 LEU B N 1
ATOM 6466 C CA . LEU B 1 356 ? -6.246 25.656 3.189 1 98.75 356 LEU B CA 1
ATOM 6467 C C . LEU B 1 356 ? -6.438 26.047 1.729 1 98.75 356 LEU B C 1
ATOM 6469 O O . LEU B 1 356 ? -6.652 27.234 1.419 1 98.75 356 LEU B O 1
ATOM 6473 N N . PRO B 1 357 ? -6.414 25.047 0.836 1 98.75 357 PRO B N 1
ATOM 6474 C CA . PRO B 1 357 ? -6.758 25.344 -0.557 1 98.75 357 PRO B CA 1
ATOM 6475 C C . PRO B 1 357 ? -8.156 25.938 -0.708 1 98.75 357 PRO B C 1
ATOM 6477 O O . PRO B 1 357 ? -9.086 25.516 -0.013 1 98.75 357 PRO B O 1
ATOM 6480 N N . GLN B 1 358 ? -8.227 26.953 -1.578 1 98.69 358 GLN B N 1
ATOM 6481 C CA . GLN B 1 358 ? -9.5 27.609 -1.875 1 98.69 358 GLN B CA 1
ATOM 6482 C C . GLN B 1 358 ? -9.969 27.281 -3.293 1 98.69 358 GLN B C 1
ATOM 6484 O O . GLN B 1 358 ? -9.195 27.422 -4.25 1 98.69 358 GLN B O 1
ATOM 6489 N N . GLY B 1 359 ? -11.227 26.859 -3.375 1 98.69 359 GLY B N 1
ATOM 6490 C CA . GLY B 1 359 ? -11.781 26.438 -4.656 1 98.69 359 GLY B CA 1
ATOM 6491 C C . GLY B 1 359 ? -11.617 27.484 -5.742 1 98.69 359 GLY B C 1
ATOM 6492 O O . GLY B 1 359 ? -12.016 28.641 -5.566 1 98.69 359 GLY B O 1
ATOM 6493 N N . GLY B 1 360 ? -11.031 27.078 -6.832 1 98.19 360 GLY B N 1
ATOM 6494 C CA . GLY B 1 360 ? -10.875 27.969 -7.973 1 98.19 360 GLY B CA 1
ATOM 6495 C C . GLY B 1 360 ? -9.742 28.969 -7.805 1 98.19 360 GLY B C 1
ATOM 6496 O O . GLY B 1 360 ? -9.539 29.828 -8.664 1 98.19 360 GLY B O 1
ATOM 6497 N N . ILE B 1 361 ? -8.922 28.859 -6.781 1 97.88 361 ILE B N 1
ATOM 6498 C CA . ILE B 1 361 ? -7.965 29.922 -6.488 1 97.88 361 ILE B CA 1
ATOM 6499 C C . ILE B 1 361 ? -6.555 29.344 -6.406 1 97.88 361 ILE B C 1
ATOM 6501 O O . ILE B 1 361 ? -5.66 29.766 -7.145 1 97.88 361 ILE B O 1
ATOM 6505 N N . ASN B 1 362 ? -6.371 28.375 -5.578 1 97.69 362 ASN B N 1
ATOM 6506 C CA . ASN B 1 362 ? -4.996 27.938 -5.355 1 97.69 362 ASN B CA 1
ATOM 6507 C C . ASN B 1 362 ? -4.93 26.469 -4.938 1 97.69 362 ASN B C 1
ATOM 6509 O O . ASN B 1 362 ? -5.965 25.828 -4.754 1 97.69 362 ASN B O 1
ATOM 6513 N N . GLY B 1 363 ? -3.645 25.938 -4.996 1 97.38 363 GLY B N 1
ATOM 6514 C CA . GLY B 1 363 ? -3.371 24.609 -4.484 1 97.38 363 GLY B CA 1
ATOM 6515 C C . GLY B 1 363 ? -4.07 23.516 -5.273 1 97.38 363 GLY B C 1
ATOM 6516 O O . GLY B 1 363 ? -4.191 23.594 -6.496 1 97.38 363 GLY B O 1
ATOM 6517 N N . THR B 1 364 ? -4.457 22.5 -4.531 1 96.5 364 THR B N 1
ATOM 6518 C CA . THR B 1 364 ? -5.027 21.312 -5.148 1 96.5 364 THR B CA 1
ATOM 6519 C C . THR B 1 364 ? -6.453 21.594 -5.625 1 96.5 364 THR B C 1
ATOM 6521 O O . THR B 1 364 ? -7.031 20.781 -6.355 1 96.5 364 THR B O 1
ATOM 6524 N N . LEU B 1 365 ? -7.047 22.766 -5.277 1 98.25 365 LEU B N 1
ATOM 6525 C CA . LEU B 1 365 ? -8.422 23.078 -5.66 1 98.25 365 LEU B CA 1
ATOM 6526 C C . LEU B 1 365 ? -8.461 24.188 -6.707 1 98.25 365 LEU B C 1
ATOM 6528 O O . LEU B 1 365 ? -9.539 24.688 -7.055 1 98.25 365 LEU B O 1
ATOM 6532 N N . LYS B 1 366 ? -7.324 24.562 -7.234 1 97.69 366 LYS B N 1
ATOM 6533 C CA . LYS B 1 366 ? -7.203 25.719 -8.133 1 97.69 366 LYS B CA 1
ATOM 6534 C C . LYS B 1 366 ? -8.148 25.578 -9.328 1 97.69 366 LYS B C 1
ATOM 6536 O O . LYS B 1 366 ? -8.656 26.578 -9.836 1 97.69 366 LYS B O 1
ATOM 6541 N N . ASN B 1 367 ? -8.43 24.344 -9.766 1 97.25 367 ASN B N 1
ATOM 6542 C CA . ASN B 1 367 ? -9.219 24.109 -10.977 1 97.25 367 ASN B CA 1
ATOM 6543 C C . ASN B 1 367 ? -10.586 23.516 -10.648 1 97.25 367 ASN B C 1
ATOM 6545 O O . ASN B 1 367 ? -11.281 23.031 -11.547 1 97.25 367 ASN B O 1
ATOM 6549 N N . ASN B 1 368 ? -10.922 23.484 -9.398 1 97.88 368 ASN B N 1
ATOM 6550 C CA . ASN B 1 368 ? -12.172 22.859 -8.977 1 97.88 368 ASN B CA 1
ATOM 6551 C C . ASN B 1 368 ? -12.969 23.766 -8.039 1 97.88 368 ASN B C 1
ATOM 6553 O O . ASN B 1 368 ? -12.398 24.625 -7.379 1 97.88 368 ASN B O 1
ATOM 6557 N N . TYR B 1 369 ? -14.281 23.609 -8.094 1 98.44 369 TYR B N 1
ATOM 6558 C CA . TYR B 1 369 ? -15.195 24.25 -7.152 1 98.44 369 TYR B CA 1
ATOM 6559 C C . TYR B 1 369 ? -15.117 25.766 -7.262 1 98.44 369 TYR B C 1
ATOM 6561 O O . TYR B 1 369 ? -15.125 26.469 -6.246 1 98.44 369 TYR B O 1
ATOM 6569 N N . ALA B 1 370 ? -14.969 26.25 -8.414 1 97.81 370 ALA B N 1
ATOM 6570 C CA . ALA B 1 370 ? -14.828 27.688 -8.648 1 97.81 370 ALA B CA 1
ATOM 6571 C C . ALA B 1 370 ? -16.156 28.406 -8.422 1 97.81 370 ALA B C 1
ATOM 6573 O O . ALA B 1 370 ? -17.219 27.859 -8.719 1 97.81 370 ALA B O 1
ATOM 6574 N N . ALA B 1 371 ? -16.078 29.594 -7.879 1 97.31 371 ALA B N 1
ATOM 6575 C CA . ALA B 1 371 ? -17.172 30.531 -7.699 1 97.31 371 ALA B CA 1
ATOM 6576 C C . ALA B 1 371 ? -16.656 31.969 -7.578 1 97.31 371 ALA B C 1
ATOM 6578 O O . ALA B 1 371 ? -15.445 32.188 -7.559 1 97.31 371 ALA B O 1
ATOM 6579 N N . ARG B 1 372 ? -17.594 32.969 -7.621 1 95.25 372 ARG B N 1
ATOM 6580 C CA . ARG B 1 372 ? -17.203 34.375 -7.461 1 95.25 372 ARG B CA 1
ATOM 6581 C C . ARG B 1 372 ? -16.406 34.562 -6.176 1 95.25 372 ARG B C 1
ATOM 6583 O O . ARG B 1 372 ? -15.375 35.25 -6.168 1 95.25 372 ARG B O 1
ATOM 6590 N N . ARG B 1 373 ? -16.938 33.969 -5.145 1 95.62 373 ARG B N 1
ATOM 6591 C CA . ARG B 1 373 ? -16.234 33.844 -3.871 1 95.62 373 ARG B CA 1
ATOM 6592 C C . ARG B 1 373 ? -15.984 32.375 -3.518 1 95.62 373 ARG B C 1
ATOM 6594 O O . ARG B 1 373 ? -16.875 31.547 -3.668 1 95.62 373 ARG B O 1
ATOM 6601 N N . PRO B 1 374 ? -14.742 32.125 -3.119 1 97.5 374 PRO B N 1
ATOM 6602 C CA . PRO B 1 374 ? -14.492 30.719 -2.76 1 97.5 374 PRO B CA 1
ATOM 6603 C C . PRO B 1 374 ? -15.477 30.188 -1.717 1 97.5 374 PRO B C 1
ATOM 6605 O O . PRO B 1 374 ? -15.68 30.828 -0.677 1 97.5 374 PRO B O 1
ATOM 6608 N N . TYR B 1 375 ? -16.047 29.078 -2.025 1 98.56 375 TYR B N 1
ATOM 6609 C CA . TYR B 1 375 ? -17.031 28.531 -1.098 1 98.56 375 TYR B CA 1
ATOM 6610 C C . TYR B 1 375 ? -16.578 27.188 -0.563 1 98.56 375 TYR B C 1
ATOM 6612 O O . TYR B 1 375 ? -17.125 26.688 0.429 1 98.56 375 TYR B O 1
ATOM 6620 N N . VAL B 1 376 ? -15.648 26.562 -1.248 1 98.88 376 VAL B N 1
ATOM 6621 C CA . VAL B 1 376 ? -14.977 25.359 -0.735 1 98.88 376 VAL B CA 1
ATOM 6622 C C . VAL B 1 376 ? -13.555 25.719 -0.321 1 98.88 376 VAL B C 1
ATOM 6624 O O . VAL B 1 376 ? -12.734 26.125 -1.154 1 98.88 376 VAL B O 1
ATOM 6627 N N . ILE B 1 377 ? -13.227 25.672 0.902 1 98.81 377 ILE B N 1
ATOM 6628 C CA . ILE B 1 377 ? -11.906 25.875 1.486 1 98.81 377 ILE B CA 1
ATOM 6629 C C . ILE B 1 377 ? -11.492 24.625 2.271 1 98.81 377 ILE B C 1
ATOM 6631 O O . ILE B 1 377 ? -11.875 24.469 3.432 1 98.81 377 ILE B O 1
ATOM 6635 N N . ALA B 1 378 ? -10.711 23.766 1.531 1 98.88 378 ALA B N 1
ATOM 6636 C CA . ALA B 1 378 ? -10.617 22.422 2.096 1 98.88 378 ALA B CA 1
ATOM 6637 C C . ALA B 1 378 ? -9.328 21.734 1.654 1 98.88 378 ALA B C 1
ATOM 6639 O O . ALA B 1 378 ? -8.789 22.031 0.583 1 98.88 378 ALA B O 1
ATOM 6640 N N . LYS B 1 379 ? -8.781 20.875 2.5 1 98.88 379 LYS B N 1
ATOM 6641 C CA . LYS B 1 379 ? -7.73 19.922 2.143 1 98.88 379 LYS B CA 1
ATOM 6642 C C . LYS B 1 379 ? -8.281 18.781 1.287 1 98.88 379 LYS B C 1
ATOM 6644 O O . LYS B 1 379 ? -9.305 18.188 1.626 1 98.88 379 LYS B O 1
ATOM 6649 N N . THR B 1 380 ? -7.598 18.562 0.17 1 98.69 380 THR B N 1
ATOM 6650 C CA . THR B 1 380 ? -7.953 17.438 -0.696 1 98.69 380 THR B CA 1
ATOM 6651 C C . THR B 1 380 ? -7.043 16.25 -0.438 1 98.69 380 THR B C 1
ATOM 6653 O O . THR B 1 380 ? -5.906 16.406 0.009 1 98.69 380 THR B O 1
ATOM 6656 N N . GLY B 1 381 ? -7.539 15.086 -0.534 1 98.5 381 GLY B N 1
ATOM 6657 C CA . GLY B 1 381 ? -6.77 13.852 -0.538 1 98.5 381 GLY B CA 1
ATOM 6658 C C . GLY B 1 381 ? -7.156 12.906 -1.661 1 98.5 381 GLY B C 1
ATOM 6659 O O . GLY B 1 381 ? -8.328 12.547 -1.796 1 98.5 381 GLY B O 1
ATOM 6660 N N . THR B 1 382 ? -6.16 12.547 -2.447 1 98.12 382 THR B N 1
ATOM 6661 C CA . THR B 1 382 ? -6.418 11.617 -3.541 1 98.12 382 THR B CA 1
ATOM 6662 C C . THR B 1 382 ? -5.301 10.586 -3.645 1 98.12 382 THR B C 1
ATOM 6664 O O . THR B 1 382 ? -4.121 10.938 -3.68 1 98.12 382 THR B O 1
ATOM 6667 N N . ILE B 1 383 ? -5.57 9.344 -3.555 1 97.56 383 ILE B N 1
ATOM 6668 C CA . ILE B 1 383 ? -4.793 8.227 -4.078 1 97.56 383 ILE B CA 1
ATOM 6669 C C . ILE B 1 383 ? -5.684 7.348 -4.957 1 97.56 383 ILE B C 1
ATOM 6671 O O . ILE B 1 383 ? -6.898 7.539 -5.012 1 97.56 383 ILE B O 1
ATOM 6675 N N . SER B 1 384 ? -5.07 6.465 -5.672 1 97.38 384 SER B N 1
ATOM 6676 C CA . SER B 1 384 ? -5.832 5.676 -6.633 1 97.38 384 SER B CA 1
ATOM 6677 C C . SER B 1 384 ? -7.105 5.117 -6.008 1 97.38 384 SER B C 1
ATOM 6679 O O . SER B 1 384 ? -7.059 4.5 -4.941 1 97.38 384 SER B O 1
ATOM 6681 N N . ASN B 1 385 ? -8.281 5.453 -6.555 1 98.5 385 ASN B N 1
ATOM 6682 C CA . ASN B 1 385 ? -9.609 4.93 -6.254 1 98.5 385 ASN B CA 1
ATOM 6683 C C . ASN B 1 385 ? -10.141 5.48 -4.938 1 98.5 385 ASN B C 1
ATOM 6685 O O . ASN B 1 385 ? -11.125 4.969 -4.395 1 98.5 385 ASN B O 1
ATOM 6689 N N . ASN B 1 386 ? -9.477 6.461 -4.336 1 98.75 386 ASN B N 1
ATOM 6690 C CA . ASN B 1 386 ? -9.898 7.133 -3.109 1 98.75 386 ASN B CA 1
ATOM 6691 C C . ASN B 1 386 ? -9.773 8.648 -3.225 1 98.75 386 ASN B C 1
ATOM 6693 O O . ASN B 1 386 ? -8.758 9.156 -3.703 1 98.75 386 ASN B O 1
ATOM 6697 N N . HIS B 1 387 ? -10.789 9.391 -2.855 1 98.75 387 HIS B N 1
ATOM 6698 C CA . HIS B 1 387 ? -10.797 10.852 -2.91 1 98.75 387 HIS B CA 1
ATOM 6699 C C . HIS B 1 387 ? -11.57 11.438 -1.738 1 98.75 387 HIS B C 1
ATOM 6701 O O . HIS B 1 387 ? -12.68 11.008 -1.441 1 98.75 387 HIS B O 1
ATOM 6707 N N . SER B 1 388 ? -10.961 12.383 -1.052 1 98.81 388 SER B N 1
ATOM 6708 C CA . SER B 1 388 ? -11.578 13.008 0.113 1 98.81 388 SER B CA 1
ATOM 6709 C C . SER B 1 388 ? -11.422 14.523 0.073 1 98.81 388 SER B C 1
ATOM 6711 O O . SER B 1 388 ? -10.5 15.039 -0.552 1 98.81 388 SER B O 1
ATOM 6713 N N . LEU B 1 389 ? -12.312 15.195 0.645 1 98.88 389 LEU B N 1
ATOM 6714 C CA . LEU B 1 389 ? -12.328 16.641 0.872 1 98.88 389 LEU B CA 1
ATOM 6715 C C . LEU B 1 389 ? -12.766 16.953 2.299 1 98.88 389 LEU B C 1
ATOM 6717 O O . LEU B 1 389 ? -13.82 16.516 2.742 1 98.88 389 LEU B O 1
ATOM 6721 N N . VAL B 1 390 ? -11.961 17.656 3.068 1 98.94 390 VAL B N 1
ATOM 6722 C CA . VAL B 1 390 ? -12.258 18 4.453 1 98.94 390 VAL B CA 1
ATOM 6723 C C . VAL B 1 390 ? -11.93 19.469 4.691 1 98.94 390 VAL B C 1
ATOM 6725 O O . VAL B 1 390 ? -10.828 19.922 4.391 1 98.94 390 VAL B O 1
ATOM 6728 N N . GLY B 1 391 ? -12.859 20.234 5.156 1 98.88 391 GLY B N 1
ATOM 6729 C CA . GLY B 1 391 ? -12.602 21.641 5.398 1 98.88 391 GLY B CA 1
ATOM 6730 C C . GLY B 1 391 ? -13.867 22.438 5.68 1 98.88 391 GLY B C 1
ATOM 6731 O O . GLY B 1 391 ? -14.703 22.016 6.48 1 98.88 391 GLY B O 1
ATOM 6732 N N . TYR B 1 392 ? -13.938 23.609 5.07 1 98.69 392 TYR B N 1
ATOM 6733 C CA . TYR B 1 392 ? -15.039 24.547 5.289 1 98.69 392 TYR B CA 1
ATOM 6734 C C . TYR B 1 392 ? -15.859 24.719 4.016 1 98.69 392 TYR B C 1
ATOM 6736 O O . TYR B 1 392 ? -15.312 24.719 2.912 1 98.69 392 TYR B O 1
ATOM 6744 N N . LEU B 1 393 ? -17.109 24.844 4.207 1 98.69 393 LEU B N 1
ATOM 6745 C CA . LEU B 1 393 ? -18.031 25.281 3.168 1 98.69 393 LEU B CA 1
ATOM 6746 C C . LEU B 1 393 ? -18.719 26.594 3.555 1 98.69 393 LEU B C 1
ATOM 6748 O O . LEU B 1 393 ? -19.328 26.688 4.617 1 98.69 393 LEU B O 1
ATOM 6752 N N . ARG B 1 394 ? -18.531 27.594 2.779 1 97.81 394 ARG B N 1
ATOM 6753 C CA . ARG B 1 394 ? -19.203 28.875 2.975 1 97.81 394 ARG B CA 1
ATOM 6754 C C . ARG B 1 394 ? -20.484 28.953 2.15 1 97.81 394 ARG B C 1
ATOM 6756 O O . ARG B 1 394 ? -20.438 28.969 0.919 1 97.81 394 ARG B O 1
ATOM 6763 N N . ALA B 1 395 ? -21.609 29.078 2.824 1 97.56 395 ALA B N 1
ATOM 6764 C CA . ALA B 1 395 ? -22.875 29.188 2.127 1 97.56 395 ALA B CA 1
ATOM 6765 C C . ALA B 1 395 ? -23.141 30.609 1.659 1 97.56 395 ALA B C 1
ATOM 6767 O O . ALA B 1 395 ? -22.469 31.547 2.117 1 97.56 395 ALA B O 1
ATOM 6768 N N . ASP B 1 396 ? -24.062 30.797 0.78 1 97.25 396 ASP B N 1
ATOM 6769 C CA . ASP B 1 396 ? -24.438 32.125 0.281 1 97.25 396 ASP B CA 1
ATOM 6770 C C . ASP B 1 396 ? -25.047 32.969 1.391 1 97.25 396 ASP B C 1
ATOM 6772 O O . ASP B 1 396 ? -25.016 34.219 1.313 1 97.25 396 ASP B O 1
ATOM 6776 N N . SER B 1 397 ? -25.547 32.344 2.377 1 94.69 397 SER B N 1
ATOM 6777 C CA . SER B 1 397 ? -26.094 33.031 3.539 1 94.69 397 SER B CA 1
ATOM 6778 C C . SER B 1 397 ? -24.984 33.719 4.332 1 94.69 397 SER B C 1
ATOM 6780 O O . SER B 1 397 ? -25.25 34.562 5.199 1 94.69 397 SER B O 1
ATOM 6782 N N . GLY B 1 398 ? -23.766 33.312 4.137 1 93.88 398 GLY B N 1
ATOM 6783 C CA . GLY B 1 398 ? -22.625 33.812 4.891 1 93.88 398 GLY B CA 1
ATOM 6784 C C . GLY B 1 398 ? -22.188 32.844 5.992 1 93.88 398 GLY B C 1
ATOM 6785 O O . GLY B 1 398 ? -21.094 33.031 6.555 1 93.88 398 GLY B O 1
ATOM 6786 N N . LYS B 1 399 ? -22.953 31.844 6.242 1 95.5 399 LYS B N 1
ATOM 6787 C CA . LYS B 1 399 ? -22.609 30.891 7.289 1 95.5 399 LYS B CA 1
ATOM 6788 C C . LYS B 1 399 ? -21.5 29.938 6.836 1 95.5 399 LYS B C 1
ATOM 6790 O O . LYS B 1 399 ? -21.406 29.609 5.656 1 95.5 399 LYS B O 1
ATOM 6795 N N . TYR B 1 400 ? -20.641 29.531 7.859 1 96.62 400 TYR B N 1
ATOM 6796 C CA . TYR B 1 400 ? -19.594 28.531 7.605 1 96.62 400 TYR B CA 1
ATOM 6797 C C . TYR B 1 400 ? -19.969 27.188 8.195 1 96.62 400 TYR B C 1
ATOM 6799 O O . TYR B 1 400 ? -20.484 27.109 9.32 1 96.62 400 TYR B O 1
ATOM 6807 N N . TYR B 1 401 ? -19.781 26.203 7.395 1 98.31 401 TYR B N 1
ATOM 6808 C CA . TYR B 1 401 ? -19.938 24.812 7.82 1 98.31 401 TYR B CA 1
ATOM 6809 C C . TYR B 1 401 ? -18.609 24.062 7.738 1 98.31 401 TYR B C 1
ATOM 6811 O O . TYR B 1 401 ? -17.812 24.297 6.832 1 98.31 401 TYR B O 1
ATOM 6819 N N . ALA B 1 402 ? -18.344 23.203 8.727 1 98.81 402 ALA B N 1
ATOM 6820 C CA . ALA B 1 402 ? -17.312 22.188 8.57 1 98.81 402 ALA B CA 1
ATOM 6821 C C . ALA B 1 402 ? -17.859 20.938 7.879 1 98.81 402 ALA B C 1
ATOM 6823 O O . ALA B 1 402 ? -19 20.547 8.117 1 98.81 402 ALA B O 1
ATOM 6824 N N . PHE B 1 403 ? -17.047 20.359 7.008 1 98.94 403 PHE B N 1
ATOM 6825 C CA . PHE B 1 403 ? -17.547 19.156 6.355 1 98.94 403 PHE B CA 1
ATOM 6826 C C . PHE B 1 403 ? -16.406 18.188 6.059 1 98.94 403 PHE B C 1
ATOM 6828 O O . PHE B 1 403 ? -15.234 18.578 6.047 1 98.94 403 PHE B O 1
ATOM 6835 N N . ALA B 1 404 ? -16.688 16.938 5.98 1 98.94 404 ALA B N 1
ATOM 6836 C CA . ALA B 1 404 ? -15.867 15.852 5.449 1 98.94 404 ALA B CA 1
ATOM 6837 C C . ALA B 1 404 ? -16.625 15.031 4.41 1 98.94 404 ALA B C 1
ATOM 6839 O O . ALA B 1 404 ? -17.719 14.523 4.691 1 98.94 404 ALA B O 1
ATOM 6840 N N . PHE B 1 405 ? -16.172 15.023 3.186 1 98.94 405 PHE B N 1
ATOM 6841 C CA . PHE B 1 405 ? -16.719 14.281 2.057 1 98.94 405 PHE B CA 1
ATOM 6842 C C . PHE B 1 405 ? -15.719 13.266 1.536 1 98.94 405 PHE B C 1
ATOM 6844 O O . PHE B 1 405 ? -14.734 13.633 0.88 1 98.94 405 PHE B O 1
ATOM 6851 N N . MET B 1 406 ? -15.938 11.953 1.808 1 98.88 406 MET B N 1
ATOM 6852 C CA . MET B 1 406 ? -14.922 10.93 1.567 1 98.88 406 MET B CA 1
ATOM 6853 C C . MET B 1 406 ? -15.477 9.805 0.697 1 98.88 406 MET B C 1
ATOM 6855 O O . MET B 1 406 ? -16.578 9.32 0.933 1 98.88 406 MET B O 1
ATOM 6859 N N . ASN B 1 407 ? -14.742 9.43 -0.339 1 98.88 407 ASN B N 1
ATOM 6860 C CA . ASN B 1 407 ? -15.094 8.375 -1.289 1 98.88 407 ASN B CA 1
ATOM 6861 C C . ASN B 1 407 ? -13.977 7.352 -1.428 1 98.88 407 ASN B C 1
ATOM 6863 O O . ASN B 1 407 ? -12.828 7.707 -1.714 1 98.88 407 ASN B O 1
ATOM 6867 N N . ASN B 1 408 ? -14.305 6.051 -1.174 1 98.81 408 ASN B N 1
ATOM 6868 C CA . ASN B 1 408 ? -13.32 4.984 -1.28 1 98.81 408 ASN B CA 1
ATOM 6869 C C . ASN B 1 408 ? -13.742 3.92 -2.289 1 98.81 408 ASN B C 1
ATOM 6871 O O . ASN B 1 408 ? -14.938 3.785 -2.588 1 98.81 408 ASN B O 1
ATOM 6875 N N . ASN B 1 409 ? -12.844 3.189 -2.836 1 98.62 409 ASN B N 1
ATOM 6876 C CA . ASN B 1 409 ? -13.008 1.963 -3.609 1 98.62 409 ASN B CA 1
ATOM 6877 C C . ASN B 1 409 ? -13.82 2.203 -4.879 1 98.62 409 ASN B C 1
ATOM 6879 O O . ASN B 1 409 ? -14.617 1.355 -5.277 1 98.62 409 ASN B O 1
ATOM 6883 N N . TYR B 1 410 ? -13.773 3.43 -5.449 1 98.38 410 TYR B N 1
ATOM 6884 C CA . TYR B 1 410 ? -14.43 3.697 -6.723 1 98.38 410 TYR B CA 1
ATOM 6885 C C . TYR B 1 410 ? -13.516 3.35 -7.895 1 98.38 410 TYR B C 1
ATOM 6887 O O . TYR B 1 410 ? -12.289 3.41 -7.77 1 98.38 410 TYR B O 1
ATOM 6895 N N . LEU B 1 411 ? -14.086 2.959 -9.016 1 97.75 411 LEU B N 1
ATOM 6896 C CA . LEU B 1 411 ? -13.297 2.73 -10.227 1 97.75 411 LEU B CA 1
ATOM 6897 C C . LEU B 1 411 ? -13.516 3.854 -11.234 1 97.75 411 LEU B C 1
ATOM 6899 O O . LEU B 1 411 ? -12.836 3.906 -12.266 1 97.75 411 LEU B O 1
ATOM 6903 N N . ASN B 1 412 ? -14.461 4.789 -10.969 1 96.69 412 ASN B N 1
ATOM 6904 C CA . ASN B 1 412 ? -14.656 5.984 -11.789 1 96.69 412 ASN B CA 1
ATOM 6905 C C . ASN B 1 412 ? -13.375 6.801 -11.906 1 96.69 412 ASN B C 1
ATOM 6907 O O . ASN B 1 412 ? -12.469 6.652 -11.086 1 96.69 412 ASN B O 1
ATOM 6911 N N . ARG B 1 413 ? -13.391 7.586 -12.969 1 96.44 413 ARG B N 1
ATOM 6912 C CA . ARG B 1 413 ? -12.359 8.617 -12.992 1 96.44 413 ARG B CA 1
ATOM 6913 C C . ARG B 1 413 ? -12.516 9.586 -11.82 1 96.44 413 ARG B C 1
ATOM 6915 O O . ARG B 1 413 ? -13.641 9.953 -11.461 1 96.44 413 ARG B O 1
ATOM 6922 N N . ALA B 1 414 ? -11.383 10.016 -11.188 1 95.88 414 ALA B N 1
ATOM 6923 C CA . ALA B 1 414 ? -11.43 10.945 -10.062 1 95.88 414 ALA B CA 1
ATOM 6924 C C . ALA B 1 414 ? -12.172 12.227 -10.438 1 95.88 414 ALA B C 1
ATOM 6926 O O . ALA B 1 414 ? -12.852 12.82 -9.602 1 95.88 414 ALA B O 1
ATOM 6927 N N . SER B 1 415 ? -12 12.688 -11.68 1 96.88 415 SER B N 1
ATOM 6928 C CA . SER B 1 415 ? -12.672 13.898 -12.141 1 96.88 415 SER B CA 1
ATOM 6929 C C . SER B 1 415 ? -14.188 13.75 -12.078 1 96.88 415 SER B C 1
ATOM 6931 O O . SER B 1 415 ? -14.906 14.719 -11.805 1 96.88 415 SER B O 1
ATOM 6933 N N . GLU B 1 416 ? -14.695 12.523 -12.32 1 97.88 416 GLU B N 1
ATOM 6934 C CA . GLU B 1 416 ? -16.125 12.266 -12.211 1 97.88 416 GLU B CA 1
ATOM 6935 C C . GLU B 1 416 ? -16.594 12.359 -10.766 1 97.88 416 GLU B C 1
ATOM 6937 O O . GLU B 1 416 ? -17.656 12.93 -10.484 1 97.88 416 GLU B O 1
ATOM 6942 N N . ILE B 1 417 ? -15.82 11.789 -9.836 1 98.31 417 ILE B N 1
ATOM 6943 C CA . ILE B 1 417 ? -16.125 11.875 -8.414 1 98.31 417 ILE B CA 1
ATOM 6944 C C . ILE B 1 417 ? -16.234 13.336 -7.992 1 98.31 417 ILE B C 1
ATOM 6946 O O . ILE B 1 417 ? -17.203 13.742 -7.355 1 98.31 417 ILE B O 1
ATOM 6950 N N . ARG B 1 418 ? -15.297 14.18 -8.398 1 98.25 418 ARG B N 1
ATOM 6951 C CA . ARG B 1 418 ? -15.258 15.586 -8.023 1 98.25 418 ARG B CA 1
ATOM 6952 C C . ARG B 1 418 ? -16.453 16.344 -8.594 1 98.25 418 ARG B C 1
ATOM 6954 O O . ARG B 1 418 ? -17.031 17.188 -7.914 1 98.25 418 ARG B O 1
ATOM 6961 N N . ARG B 1 419 ? -16.781 16.016 -9.82 1 98.12 419 ARG B N 1
ATOM 6962 C CA . ARG B 1 419 ? -17.922 16.656 -10.438 1 98.12 419 ARG B CA 1
ATOM 6963 C C . ARG B 1 419 ? -19.203 16.375 -9.664 1 98.12 419 ARG B C 1
ATOM 6965 O O . ARG B 1 419 ? -20.031 17.266 -9.445 1 98.12 419 ARG B O 1
ATOM 6972 N N . GLU B 1 420 ? -19.375 15.125 -9.344 1 98.56 420 GLU B N 1
ATOM 6973 C CA . GLU B 1 420 ? -20.562 14.758 -8.586 1 98.56 420 GLU B CA 1
ATOM 6974 C C . GLU B 1 420 ? -20.547 15.367 -7.188 1 98.56 420 GLU B C 1
ATOM 6976 O O . GLU B 1 420 ? -21.578 15.797 -6.676 1 98.56 420 GLU B O 1
ATOM 6981 N N . MET B 1 421 ? -19.422 15.422 -6.52 1 98.81 421 MET B N 1
ATOM 6982 C CA . MET B 1 421 ? -19.266 16.094 -5.23 1 98.81 421 MET B CA 1
ATOM 6983 C C . MET B 1 421 ? -19.656 17.562 -5.34 1 98.81 421 MET B C 1
ATOM 6985 O O . MET B 1 421 ? -20.297 18.109 -4.449 1 98.81 421 MET B O 1
ATOM 6989 N N . GLU B 1 422 ? -19.203 18.188 -6.402 1 98.69 422 GLU B N 1
ATOM 6990 C CA . GLU B 1 422 ? -19.453 19.609 -6.594 1 98.69 422 GLU B CA 1
ATOM 6991 C C . GLU B 1 422 ? -20.953 19.891 -6.633 1 98.69 422 GLU B C 1
ATOM 6993 O O . GLU B 1 422 ? -21.422 20.906 -6.121 1 98.69 422 GLU B O 1
ATOM 6998 N N . LYS B 1 423 ? -21.75 19 -7.238 1 98.56 423 LYS B N 1
ATOM 6999 C CA . LYS B 1 423 ? -23.203 19.172 -7.262 1 98.56 423 LYS B CA 1
ATOM 7000 C C . LYS B 1 423 ? -23.766 19.234 -5.848 1 98.56 423 LYS B C 1
ATOM 7002 O O . LYS B 1 423 ? -24.625 20.078 -5.555 1 98.56 423 LYS B O 1
ATOM 7007 N N . VAL B 1 424 ? -23.297 18.344 -5.043 1 98.69 424 VAL B N 1
ATOM 7008 C CA . VAL B 1 424 ? -23.75 18.297 -3.66 1 98.69 424 VAL B CA 1
ATOM 7009 C C . VAL B 1 424 ? -23.328 19.578 -2.936 1 98.69 424 VAL B C 1
ATOM 7011 O O . VAL B 1 424 ? -24.156 20.219 -2.268 1 98.69 424 VAL B O 1
ATOM 7014 N N . LEU B 1 425 ? -22.094 20 -3.08 1 98.81 425 LEU B N 1
ATOM 7015 C CA . LEU B 1 425 ? -21.562 21.156 -2.371 1 98.81 425 LEU B CA 1
ATOM 7016 C C . LEU B 1 425 ? -22.203 22.453 -2.865 1 98.81 425 LEU B C 1
ATOM 7018 O O . LEU B 1 425 ? -22.422 23.375 -2.086 1 98.81 425 LEU B O 1
ATOM 7022 N N . GLN B 1 426 ? -22.516 22.531 -4.137 1 98.38 426 GLN B N 1
ATOM 7023 C CA . GLN B 1 426 ? -23.234 23.672 -4.688 1 98.38 426 GLN B CA 1
ATOM 7024 C C . GLN B 1 426 ? -24.625 23.797 -4.098 1 98.38 426 GLN B C 1
ATOM 7026 O O . GLN B 1 426 ? -25.109 24.891 -3.834 1 98.38 426 GLN B O 1
ATOM 7031 N N . TYR B 1 427 ? -25.266 22.672 -3.996 1 98.25 427 TYR B N 1
ATOM 7032 C CA . TYR B 1 427 ? -26.578 22.703 -3.363 1 98.25 427 TYR B CA 1
ATOM 7033 C C . TYR B 1 427 ? -26.5 23.281 -1.958 1 98.25 427 TYR B C 1
ATOM 7035 O O . TYR B 1 427 ? -27.328 24.125 -1.58 1 98.25 427 TYR B O 1
ATOM 7043 N N . ILE B 1 428 ? -25.516 22.812 -1.181 1 98.06 428 ILE B N 1
ATOM 7044 C CA . ILE B 1 428 ? -25.359 23.297 0.185 1 98.06 428 ILE B CA 1
ATOM 7045 C C . ILE B 1 428 ? -25.047 24.797 0.168 1 98.06 428 ILE B C 1
ATOM 7047 O O . ILE B 1 428 ? -25.625 25.562 0.938 1 98.06 428 ILE B O 1
ATOM 7051 N N . LYS B 1 429 ? -24.156 25.203 -0.705 1 98.12 429 LYS B N 1
ATOM 7052 C CA . LYS B 1 429 ? -23.797 26.609 -0.845 1 98.12 429 LYS B CA 1
ATOM 7053 C C . LYS B 1 429 ? -25.047 27.469 -1.021 1 98.12 429 LYS B C 1
ATOM 7055 O O . LYS B 1 429 ? -25.188 28.5 -0.366 1 98.12 429 LYS B O 1
ATOM 7060 N N . THR B 1 430 ? -25.984 27.016 -1.791 1 97.31 430 THR B N 1
ATOM 7061 C CA . THR B 1 430 ? -27.125 27.828 -2.215 1 97.31 430 THR B CA 1
ATOM 7062 C C . THR B 1 430 ? -28.25 27.75 -1.193 1 97.31 430 THR B C 1
ATOM 7064 O O . THR B 1 430 ? -28.969 28.734 -0.989 1 97.31 430 THR B O 1
ATOM 7067 N N . HIS B 1 431 ? -28.391 26.641 -0.529 1 96 431 HIS B N 1
ATOM 7068 C CA . HIS B 1 431 ? -29.641 26.406 0.181 1 96 431 HIS B CA 1
ATOM 7069 C C . HIS B 1 431 ? -29.422 26.406 1.69 1 96 431 HIS B C 1
ATOM 7071 O O . HIS B 1 431 ? -30.391 26.328 2.457 1 96 431 HIS B O 1
ATOM 7077 N N . TYR B 1 432 ? -28.234 26.484 2.092 1 93.69 432 TYR B N 1
ATOM 7078 C CA . TYR B 1 432 ? -27.969 26.453 3.525 1 93.69 432 TYR B CA 1
ATOM 7079 C C . TYR B 1 432 ? -27.531 27.828 4.027 1 93.69 432 TYR B C 1
ATOM 7081 O O . TYR B 1 432 ? -26.828 28.562 3.314 1 93.69 432 TYR B O 1
#

Sequence (864 aa):
MKSKILITLLIFTYSIQSFGQDIDLRSRFERLDELLGENSFFDNHLTGFMLYDLDSQWVMYEKNSHMNFIPASTTKLLTFYASLLVLKDSTITFRYVNSGKEVTIWGAGDPSWKYRPLPQPKLREFFQPFDRINFSLDNWRDTPFGYGWQWDDYYFAYSPERSAFPVHGNIVVFTNRNRTPVPDIPLFSTMLVRTDKEIRGVQRDFNSNNFLYNPSLYVNQFSTLPFITNQEVTLKLMEETLGKPVNLVKGKAPAHAKVFKGGSLLPLWREVLIESDNFVAEQLLLMVSDALFGELNGERTIDYIKKNYMDDFPDKPRWVDGSGLSRHNLVTPRTMVTLMTKLDGMMPRSELLRLLPQGGINGTLKNNYAARRPYVIAKTGTISNNHSLVGYLRADSGKYYAFAFMNNNYLNRASEIRREMEKVLQYIKTHYMKSKILITLLIFTYSIQSFGQDIDLRSRFERLDELLGENSFFDNHLTGFMLYDLDSQWVMYEKNSHMNFIPASTTKLLTFYASLLVLKDSTITFRYVNSGKEVTIWGAGDPSWKYRPLPQPKLREFFQPFDRINFSLDNWRDTPFGYGWQWDDYYFAYSPERSAFPVHGNIVVFTNRNRTPVPDIPLFSTMLVRTDKEIRGVQRDFNSNNFLYNPSLYVNQFSTLPFITNQEVTLKLMEETLGKPVNLVKGKAPAHAKVFKGGSLLPLWREVLIESDNFVAEQLLLMVSDALFGELNGERTIDYIKKNYMDDFPDKPRWVDGSGLSRHNLVTPRTMVTLMTKLDGMMPRSELLRLLPQGGINGTLKNNYAARRPYVIAKTGTISNNHSLVGYLRADSGKYYAFAFMNNNYLNRASEIRREMEKVLQYIKTHY

Organism: Cecembia lonarensis (strain CCUG 58316 / KCTC 22772 / LW9) (NCBI:txid1225176)

pLDDT: mean 94.99, std 8.56, range [47.5, 98.94]

Solvent-accessible surface area (backbone atoms only — not comparable to full-atom values): 44211 Å² total; per-residue (Å²): 115,67,68,59,51,51,50,52,50,50,53,50,53,57,53,50,53,54,49,55,54,49,56,52,50,51,52,52,43,53,51,50,43,53,61,53,28,81,89,23,82,45,55,54,29,55,53,24,26,27,37,30,34,65,84,79,71,43,79,69,46,71,38,58,26,80,25,45,35,56,37,24,34,40,36,33,56,58,35,49,50,51,32,50,74,69,48,59,60,43,40,49,35,29,35,36,45,81,56,88,47,30,35,40,35,33,50,22,11,37,46,34,41,74,19,80,96,45,73,62,44,65,54,66,70,69,50,60,78,39,70,36,38,33,41,26,61,61,38,59,61,67,62,46,64,61,62,55,26,42,47,81,42,52,64,35,63,69,43,30,46,52,54,46,65,35,55,37,54,28,45,44,43,28,34,50,54,95,61,33,78,44,51,79,47,72,79,52,59,78,28,57,37,83,42,86,59,97,40,44,46,76,43,64,41,92,65,45,67,41,33,33,32,12,73,91,48,36,68,50,61,62,46,56,32,29,45,71,78,46,72,69,55,51,40,52,51,49,21,68,73,65,73,39,59,55,41,81,45,86,53,68,84,58,90,81,45,43,76,43,64,48,43,66,36,63,65,56,50,34,41,30,41,21,66,57,34,34,53,55,23,39,24,48,37,20,28,38,13,25,74,76,71,66,28,30,24,52,66,62,36,46,51,50,46,49,68,74,71,37,73,86,45,90,52,80,60,46,72,63,62,24,27,23,75,24,76,71,26,29,39,27,22,48,31,51,30,49,50,52,54,50,49,51,72,74,41,61,56,73,57,54,57,68,37,29,10,28,14,42,67,33,53,86,24,32,89,37,62,62,54,99,58,63,29,40,35,32,31,59,8,69,47,93,41,25,43,25,39,39,38,38,37,42,19,75,76,68,50,56,25,35,28,16,44,37,36,35,49,39,85,66,57,68,69,55,55,50,53,57,50,43,56,54,52,51,49,45,24,71,74,75,117,69,67,60,52,51,50,54,50,51,54,52,53,55,53,51,53,54,49,54,55,51,55,50,51,53,52,52,45,51,52,50,42,54,62,53,28,81,89,22,80,45,54,55,29,56,53,25,25,26,37,30,35,65,84,80,69,43,79,69,46,71,38,57,25,81,26,44,36,54,40,24,34,42,36,33,55,57,36,49,50,50,32,50,74,68,47,59,59,42,41,48,35,29,35,35,45,82,56,87,47,29,34,39,35,34,49,20,11,38,46,34,40,73,19,80,96,44,72,63,44,66,52,66,70,69,48,59,78,39,68,36,37,34,41,27,63,60,38,58,60,68,61,45,64,60,62,54,26,42,47,78,42,51,64,34,63,69,43,30,48,50,54,46,62,34,54,37,54,29,44,44,42,29,35,51,54,95,61,34,80,44,50,78,46,70,78,52,57,79,28,55,37,82,43,88,59,98,39,45,46,77,43,63,43,92,66,47,68,39,34,33,31,11,73,92,48,37,68,48,61,63,46,57,32,30,46,73,79,46,71,69,55,50,39,50,51,50,21,67,74,66,74,39,60,55,41,83,44,85,55,68,84,57,91,82,44,42,76,44,63,48,43,65,34,62,64,56,50,35,40,30,42,20,65,56,34,34,52,55,22,39,24,47,37,20,28,36,11,24,74,75,70,67,28,31,25,52,66,63,37,45,53,51,47,50,69,75,72,39,72,86,44,88,54,81,59,46,73,62,63,23,28,23,75,26,78,71,27,29,40,26,22,50,33,50,31,50,50,51,54,50,49,51,72,74,42,62,56,74,58,54,58,70,37,28,11,29,16,43,67,33,54,84,24,32,90,36,62,62,54,100,59,62,29,40,35,30,29,59,7,69,48,94,42,25,41,25,39,38,37,38,37,42,19,75,77,68,50,54,27,35,28,14,43,37,36,35,50,39,85,68,57,69,70,56,55,50,53,55,50,43,55,55,52,50,48,45,24,70,74,74

Secondary structure (DSSP, 8-state):
-HHHHHHHHHHHHHHHHHHHHHHHHHHHHHHHHHHHSTTSGGGSSEEEEEEEETTTTEEEEEESTTS-B--GGGGHHHHHHHHHHHTTTB---EEEEEETTEEEEEE---TTTT-TTPPPP-HHHHHTT-SEEEEE-TTB-S-SS-TT-BGGGGGSTTSPPP-SS-SGGGEEEEEESSSSEEESSGGGGGGEEE--SS-SSEEE-TTSS-EEE-TTT---SEEEEE----HHHHHHHHHHHHTS-EEEE--PPPTT-EEE---BSHHHHHHHHHS--HHHHHHHHHHHHHHHHSSB-HHHHHHHHHHHH-TTSSS--B---SSS--TT-BB-HHHHHHHHHHHHHHS-HHHHHHHS-BTTTSGGGTTSS--SS--EEEEEEEETTEEEEEEEEE-TTS-EEEEEEEEES--S-HHHHHHHHHHHHHHHHHH-/-HHHHHHHHHHHHHHHHHHHHHHHHHHHHHHHHHHHSTTSGGGSSEEEEEEEETTTTEEEEEESTTS-B--GGGGHHHHHHHHHHHTTTB---EEEEEETTEEEEEE---TTTT-TTPPPP-HHHHHTT-SEEEEE-TTB-S-SS-TT-BGGGGGSTTSPPP-SS-SGGGEEEEEESSSSEEESSGGGGGGEEE--SS-SSEEE-TTSS-EEE-TTT---SEEEEE----HHHHHHHHHHHHTS-EEEE--PPPTT-EEE---BSHHHHHHHHHS--HHHHHHHHHHHHHHHHSSB-HHHHHHHHHHHH-TTSSS--B---SSS--TT-BB-HHHHHHHHHHHHHHS-HHHHHHHS-BTTTSGGGTTSS--SS--EEEEEEEETTEEEEEEEEE-TTS-EEEEEEEEES--S-HHHHHHHHHHHHHHHHHH-

Foldseek 3Di:
DVVVVVVVVVVVVVVVVVVVVVVLLVVLAVVLCVLQHPPHPNNVFDKWKWKAFLPVGDTSYIDQLVFKFLAFQLLLLVLVVLLCVFVPWFFFAWWWDDDQQEIEIWGQLQAQAQEPPHDHFPVLVVNVSHQEYEYEDQQEPDWQFFPQFDLVCQWPLLRAGGDRHDHHLQKWKWFDDPLDTDTPQNVLVVQEDEDPDPDQDWTADSVASRIYDHSVRHDDGMGMTGHDDDPVVVQVSCCVVNVHHYHYDYDADDPPTDTDIRGTCLVLLLCCAQQLRQSSQQSSLSSSVCSVPVHGDNQVSLVVCQVPPCPPQPDRWPRGGRRSSHSRTIDGFSSLLVSQSVVVVSDPPVSVLVSHHFACVGGPRVPALDDPGGQAGWGWRDDPQKIKTWYWGQAPVRTIITMIIITHNHPDDVVVVRVSVSVSSVSRNYSD/DVVVVVVVVVVVVVVVVVVVVVVLLVVLAVVLCVLQHPPHPNNVFDKWKWKAFLPVGDTSYIDQLVFKFLAFQLLLLVLVVLLCVFVPWFFFAWWWDDDQQEIEIWGQLQAQAQEPPHDHFPVLVVNVSHQEYEYEDQQAPDWQFFPQFDLVCQWPLLRAGGDRHDHHLQKWKWFDDVLDTDTPQNVLVVQEDEDPDPDQDWGADSVASRIYDHSVRHDDGMGMGGHDCDPVVVQVSCCVVNVHHYHYDYDADDPPTDTDIRGTCLSLLLCCAQQLRQSSQQSSLSSSVCSVPVHGDNQVSLVVCQVPPCPPQPDRWPRGGRRSSHSRTIDGFSSLLVSQSVVVVSDPPVSVLSSHHFACVGGPRVPHLDDPGGQAGWGWRDDPQKIKTWYWGQAPVRTIITMIIITHNHPDDVVVVRVSVSVSSVSRNYSD

Radius of gyration: 31.2 Å; Cα contacts (8 Å, |Δi|>4): 1896; chains: 2; bounding box: 105×82×60 Å

InterPro domains:
  IPR000667 Peptidase S13, D-Ala-D-Ala carboxypeptidase C [PF02113] (32-175)
  IPR000667 Peptidase S13, D-Ala-D-Ala carboxypeptidase C [PF02113] (268-423)
  IPR000667 Peptidase S13, D-Ala-D-Ala carboxypeptidase C [PR00922] (69-88)
  IPR000667 Peptidase S13, D-Ala-D-Ala carboxypeptidase C [PR00922] (326-340)
  IPR000667 Peptidase S13, D-Ala-D-Ala carboxypeptidase C [PR00922] (386-399)
  IPR000667 Peptidase S13, D-Ala-D-Ala carboxypeptidase C [PTHR30023] (26-429)
  IPR012338 Beta-lactamase/transpeptidase-like [G3DSA:3.40.710.10] (29-111)
  IPR012338 Beta-lactamase/transpeptidase-like [G3DSA:3.40.710.10] (251-431)
  IPR012338 Beta-lactamase/transpeptidase-like [SSF56601] (38-432)